Protein AF-0000000071011026 (afdb_homodimer)

Foldseek 3Di:
DDDDPCPDDDPPDPPPPPPPPPPVQFAWAWDAADQPVPFPARKTKTKGWDCLDPVDPPDPDTWIWIKIKRAQQDAQPAEAAEEAAAAVLDAVSVVCSQQVVLVNLLQPRNHIYMYTRAQCYDPGVPFDLDDDLVVLVVLLVQAWQFCVLDVCRLVSLLVSLLVSQVSRCVVRPLVLQSAALLNRLVVVQSNVCSVPRNQAAHHYEYFYNRLLSVLNNCVPVQARHDEAEYWQDDQNVCLQANLPLCQQLQQLVLLLVLLQLCCVCVVLAVLNVVDDGSVRSSVLLLVLLVCQSVPWQAQVVVRDTQGSLLLLQLSSLLQQALQQSSVNNVVSVCSSVSVSPVCVPPQNVVQSVLRTGNGPSVHSSRSSSLSHSLLQNLEADDSVRCVVQLVSSCVSDVRDGSSSNSVSSSNNNDNSSRHPDYDDDDSQGEHPAAYEYEYECRESRRHPVSSVVNCVRHPPHAYEYEPDTHRTPLSFFFLVVSNQVNVCSVPNDHDDHPHYTYGDDGRSDPDALVNDDDPDPSSSSSRNSSRSSNVSSSVVSRD/DDDPPDDDPDPPDPPPPPPPDPPVQFAWAWDAADQPVPFPARKTKTWGWDCLDPVDPPDPDTWIWIKIKRAQQDAQPAEAEEEAAAAVLDAVSVVCSQQVVLVNLLQPRNHIYMYTRAQCYDPGVPFDLDDDLVVLVVLLVQAWQFCVLDVCRLVSLLVSLLVSQVSRCVVRPLVLQSAALLNRLVVQQSNVCSVPRNQAAHHYEYFYNRLLSVLNNCVPVQARHDEAEYWQDDQNVCLQANLPLCQQLQQLVLLLVLLQLCCVCVVLAVLNVVDDGSVRSSVLLLVLLVCQSVPWQAQVVVRDTQGSLLLLQLSSLLQQALQQSSVNNVLSVCSSVSVSPVCVPPQNVVQSVLRTGNGCSVHSSRSSSLSHSLLQNLEADDSVRCVVQLVSSCVSDVRDGSSSNSVSSSNNNDNSSRHPDYDPDDSQGEHPAAYEYEYECRESRRHPVSSVVNCVRHPPHAYEYEPDTHRTPLSFFFLVVSNQVNVCSVPNDHDDHPHYTYGDDGRSDPDALVPDDDPDPSSSSSRNSSRSSNVSSSVVSRD

Sequence (1086 aa):
MRQSSSFTAGLLSMASLASLTQAELGKIQWKGLCDPTNATGPMICGTLDVPLDYTDSTSNKTLTLDIGKWPAAKKATAEPVFVNFGGPGVNSFEGLGSYGKEFQTILGGHSDVITFNPRGVGNTIPFSCYSNDSSRELASLQAPNDGTASNTARGEIWAQSTNYAQACYAQNGENGSLIGTTFAARDTLQVLDALRGKNALLNYWGISYGTTVGAVMAAMFTERMGYLALDGVDNPAEYFNGYNAEAVADVDTVLKGFCSGCFAAPELCPLAKIYSSAANLEAAIYVMLDELKFNPIPIPSNGGVITYTDVKSTIKEALYAPNSWPLTSELIYYVQTRNATVLGSSEVYSTVKSYGLSASLTSSSNEVESGIRCSDKAASASMSDVLPYSNVRASLSRIASDGANTDMRCAQWNKKMYAKERYTGDFDVKTPHPVLVLSNRYDPSTPLAAAKNLTATFEGSVLLEQNGYGHTTLSVPSLCTAKVVRAYFSNGTLPAEGTICEIDVPLFTNLTYADRGFESVDDAELLKAVMLISEKMSRSKLRMRQSSSFTAGLLSMASLASLTQAELGKIQWKGLCDPTNATGPMICGTLDVPLDYTDSTSNKTLTLDIGKWPAAKKATAEPVFVNFGGPGVNSFEGLGSYGKEFQTILGGHSDVITFNPRGVGNTIPFSCYSNDSSRELASLQAPNDGTASNTARGEIWAQSTNYAQACYAQNGENGSLIGTTFAARDTLQVLDALRGKNALLNYWGISYGTTVGAVMAAMFTERMGYLALDGVDNPAEYFNGYNAEAVADVDTVLKGFCSGCFAAPELCPLAKIYSSAANLEAAIYVMLDELKFNPIPIPSNGGVITYTDVKSTIKEALYAPNSWPLTSELIYYVQTRNATVLGSSEVYSTVKSYGLSASLTSSSNEVESGIRCSDKAASASMSDVLPYSNVRASLSRIASDGANTDMRCAQWNKKMYAKERYTGDFDVKTPHPVLVLSNRYDPSTPLAAAKNLTATFEGSVLLEQNGYGHTTLSVPSLCTAKVVRAYFSNGTLPAEGTICEIDVPLFTNLTYADRGFESVDDAELLKAVMLISEKMSRSKLR

Nearest PDB structures (foldseek):
  5uno-assembly1_A  TM=7.900E-01  e=7.595E-22  Mycobacterium tuberculosis H37Rv
  8e19-assembly1_A  TM=7.756E-01  e=3.802E-19  Streptomyces sp. CB03234
  8g5u-assembly4_D  TM=7.812E-01  e=5.934E-17  Streptomyces sp. CB03234
  2vax-assembly5_L  TM=4.924E-01  e=9.187E-05  Hapsidospora chrysogena
  2vat-assembly4_H  TM=5.036E-01  e=1.116E-04  Hapsidospora chrysogena

Radius of gyration: 38.27 Å; Cα contacts (8 Å, |Δi|>4): 2354; chains: 2; bounding box: 141×128×85 Å

Secondary structure (DSSP, 8-state):
---------------------GGGTT--EEEEE--TT--SS--EEEEEEEES-TT-TT---EEEEEEEEE--SS---S--EEEE--TTT--HHHHHHHHHHHHHHHHTSSS-EEEEPPTTSTTSS---S-SSHHHHHHHHTTSBSSTTSSTTHHHHHHHHHHHHHHHHHHHHGGGGGG-SHHHHHHHHHHHHHHHH-TT--EEEEEETHHHHHHHHHHHHSGGGEEEEEEES---HHHHHHS--GGGGTTHHHHHHHHHHHHHH-GGG-GGGGTSSSHHHHHHHHHHHHHHHHHS-EEETTTTEEE-HHHHHHHHHHHTT-GGGHHHHHHHHHHHHTT-HHHHTSHHHHHHHHHHHB-SSTT-HHHHHHHHHHHHHH-----HHHHHHHHHHHHHH-SSS--SHHHHHHHHT--GGGS-SS---S---B--SS--EEEEEEE-SSS-HHHHHHHHHHBTT-EEEEEEEESSSGGGS--HHHHHHHHHHHHH-PPPPTT-EEEPSS-SS----GGGS--S-HHHHHHHHHHHHHHHHHHHHHH-/---------------------GGGTT--EEEEE--TT--SS--EEEEEEEES-TT-TT---EEEEEEEEE--SS---S--EEEE--TTT--HHHHHHHHHHHHHHHHTSSS-EEEEPPTTSTTSS---S-SSHHHHHHHHTTSBSSTTSSTTHHHHHHHHHHHHHHHHHHHHGGGGGG-SHHHHHHHHHHHHHHHH-TT--EEEEEETHHHHHHHHHHHHSGGGEEEEEEES---HHHHHHS--GGGGTTHHHHHHHHHHHHHH-GGG-GGGGTSSSHHHHHHHHHHHHHHHHHS-EEETTTTEEE-HHHHHHHHHHHTT-GGGHHHHHHHHHHHHTT-HHHHTSHHHHHHHHHHHB-SSTT-HHHHHHHHHHHHHH-----HHHHHHHHHHHHHH-SSS--SHHHHHHHHT--GGGS-SS---S---B--SS--EEEEEEE-SSS-HHHHHHHHHHBTT-EEEEEEEESSSGGGS--HHHHHHHHHHHHH-PPPPTT-EEEPSS-SS----GGGS--S-HHHHHHHHHHHHHHHHHHHHHH-

InterPro domains:
  IPR013595 Peptidase S33 tripeptidyl aminopeptidase-like, C-terminal [PF08386] (404-501)
  IPR029058 Alpha/Beta hydrolase fold [G3DSA:3.40.50.1820] (64-478)
  IPR029058 Alpha/Beta hydrolase fold [SSF53474] (32-471)
  IPR051601 Serine protease/Carboxylesterase S33 [PTHR43248] (58-493)

Solvent-accessible surface area (backbone atoms only — not comparable to full-atom values): 54480 Å² total; per-residue (Å²): 131,80,82,77,80,72,80,68,79,83,71,80,73,79,74,72,78,74,70,79,67,79,65,82,54,39,61,66,50,71,75,42,82,47,50,94,75,69,39,92,56,77,29,34,29,29,36,34,58,40,67,52,49,84,87,41,86,85,58,84,55,66,34,65,36,49,33,37,31,36,63,34,79,41,75,68,80,46,71,55,34,36,48,36,83,22,57,59,38,53,52,30,63,55,45,43,52,72,40,37,69,37,52,33,53,42,57,68,20,24,28,32,36,33,34,48,36,45,57,31,18,75,84,18,64,59,41,49,45,58,95,45,70,67,60,30,46,55,52,17,69,60,26,59,47,28,36,79,62,34,82,31,25,48,23,33,30,45,25,43,16,50,24,47,27,49,33,29,42,72,63,40,44,61,61,34,14,62,18,23,58,47,51,41,35,52,49,50,52,50,50,46,30,36,74,62,34,84,84,44,60,44,27,35,43,16,26,31,39,18,20,30,40,48,52,50,36,44,54,75,41,27,88,38,39,30,47,38,37,28,27,10,23,39,44,49,68,33,60,46,72,52,81,52,50,63,31,33,57,25,31,49,57,38,52,50,47,51,29,46,26,27,57,76,26,45,90,53,12,70,52,41,75,76,38,91,42,37,69,54,42,50,52,48,52,55,50,48,44,60,47,22,43,48,48,33,46,41,17,61,92,76,56,46,70,51,42,33,51,18,53,37,34,39,53,47,55,41,50,35,17,46,70,31,42,37,62,48,34,48,51,53,46,37,59,74,67,62,37,39,70,62,51,50,31,70,70,51,33,52,53,35,46,56,47,24,45,37,42,40,52,78,34,67,37,45,39,17,25,51,46,30,53,29,9,42,38,56,50,75,53,53,68,81,69,48,48,61,53,27,51,52,22,40,72,52,15,91,48,50,62,22,54,42,58,61,53,41,25,25,20,48,45,53,74,64,24,26,24,77,54,63,86,79,74,76,65,74,31,68,44,80,37,54,35,41,34,32,21,9,60,28,4,46,58,24,20,39,65,32,40,52,57,47,46,72,32,26,49,75,32,37,58,40,37,29,65,42,53,6,43,24,54,59,17,43,32,28,56,57,53,43,50,46,54,20,40,24,74,70,72,62,47,71,73,63,81,76,41,68,28,57,56,74,63,70,63,53,64,85,79,50,65,86,76,54,88,64,95,42,72,66,56,43,53,43,38,39,30,37,43,50,47,13,49,56,58,18,49,67,64,81,101,134,85,79,79,81,76,74,80,74,79,79,72,77,78,76,76,78,76,70,82,66,80,67,82,54,41,60,66,49,72,74,41,82,47,50,94,74,68,38,92,56,77,29,32,27,30,36,34,57,39,69,52,50,84,88,40,86,84,58,84,54,66,35,63,35,48,34,38,30,35,62,35,79,42,73,69,80,46,72,55,34,36,48,37,80,23,57,60,37,53,52,30,63,54,46,44,53,74,40,35,68,38,51,32,52,42,56,69,19,23,28,30,38,34,34,49,36,47,59,28,18,75,84,17,65,60,42,48,45,57,95,44,69,69,60,29,45,56,52,17,70,61,25,59,47,29,36,79,63,34,83,29,24,49,24,32,30,45,25,43,16,50,24,47,26,49,34,29,42,73,62,39,43,60,61,34,14,62,17,24,58,47,53,41,36,52,50,51,51,50,52,46,31,36,74,63,34,84,83,43,62,44,27,34,43,16,27,31,39,17,20,30,39,49,51,50,35,44,54,74,41,27,87,39,38,30,50,38,36,29,28,10,23,39,43,51,68,32,61,47,75,52,82,53,51,64,30,33,58,25,31,50,56,39,49,50,47,51,28,47,26,28,56,74,26,47,92,54,12,71,53,43,73,76,38,90,43,37,69,54,43,50,51,47,51,54,51,49,43,59,48,23,42,48,47,33,46,40,16,60,91,76,56,46,69,51,42,32,51,18,52,37,34,37,52,48,54,40,49,35,18,46,71,31,43,38,62,48,34,47,52,52,45,38,58,74,68,62,37,41,71,62,52,51,32,69,70,51,32,52,52,35,46,59,46,22,45,37,41,42,52,80,33,65,38,46,38,18,25,50,47,30,52,29,10,43,38,57,51,74,53,53,70,80,68,48,46,64,52,26,52,52,21,40,72,52,14,90,48,49,62,22,54,42,58,62,53,42,25,26,22,47,44,53,74,66,23,25,25,77,52,61,85,80,72,77,67,74,30,70,44,81,37,55,36,41,34,33,21,11,59,27,4,47,59,24,19,38,65,30,40,52,56,49,45,71,32,27,49,75,35,38,57,40,37,30,64,40,54,7,43,24,54,59,18,42,32,27,54,57,52,44,50,45,54,20,41,24,74,69,73,63,48,70,74,61,82,76,41,69,30,56,56,74,62,70,63,53,64,85,79,51,66,86,75,55,91,63,93,41,70,66,56,43,53,42,38,39,29,36,43,49,48,12,48,55,56,16,49,69,64,82,105

Structure (mmCIF, N/CA/C/O backbone):
data_AF-0000000071011026-model_v1
#
loop_
_entity.id
_entity.type
_entity.pdbx_description
1 polymer 'TAP-like protein-domain-containing protein'
#
loop_
_atom_site.group_PDB
_atom_site.id
_atom_site.type_symbol
_atom_site.label_atom_id
_atom_site.label_alt_id
_atom_site.label_comp_id
_atom_site.label_asym_id
_atom_site.label_entity_id
_atom_site.label_seq_id
_atom_site.pdbx_PDB_ins_code
_atom_site.Cartn_x
_atom_site.Cartn_y
_atom_site.Cartn_z
_atom_site.occupancy
_atom_site.B_iso_or_equiv
_atom_site.auth_seq_id
_atom_site.auth_comp_id
_atom_site.auth_asym_id
_atom_site.auth_atom_id
_atom_site.pdbx_PDB_model_num
ATOM 1 N N . MET A 1 1 ? -76.375 -40.781 -46.094 1 19.78 1 MET A N 1
ATOM 2 C CA . MET A 1 1 ? -75.375 -41.469 -46.906 1 19.78 1 MET A CA 1
ATOM 3 C C . MET A 1 1 ? -74.188 -40.594 -47.25 1 19.78 1 MET A C 1
ATOM 5 O O . MET A 1 1 ? -73.375 -40.938 -48.094 1 19.78 1 MET A O 1
ATOM 9 N N . ARG A 1 2 ? -74.375 -39.344 -46.75 1 21.56 2 ARG A N 1
ATOM 10 C CA . ARG A 1 2 ? -73.688 -38.281 -47.469 1 21.56 2 ARG A CA 1
ATOM 11 C C . ARG A 1 2 ? -72.188 -38.562 -47.531 1 21.56 2 ARG A C 1
ATOM 13 O O . ARG A 1 2 ? -71.625 -39.25 -46.688 1 21.56 2 ARG A O 1
ATOM 20 N N . GLN A 1 3 ? -71.625 -37.969 -48.531 1 21.22 3 GLN A N 1
ATOM 21 C CA . GLN A 1 3 ? -70.375 -38.188 -49.312 1 21.22 3 GLN A CA 1
ATOM 22 C C . GLN A 1 3 ? -69.125 -38.094 -48.406 1 21.22 3 GLN A C 1
ATOM 24 O O . GLN A 1 3 ? -69.188 -37.375 -47.406 1 21.22 3 GLN A O 1
ATOM 29 N N . SER A 1 4 ? -68.25 -38.938 -48.688 1 24.81 4 SER A N 1
ATOM 30 C CA . SER A 1 4 ? -67 -39.688 -48.438 1 24.81 4 SER A CA 1
ATOM 31 C C . SER A 1 4 ? -65.75 -38.812 -48.625 1 24.81 4 SER A C 1
ATOM 33 O O . SER A 1 4 ? -65.188 -38.812 -49.688 1 24.81 4 SER A O 1
ATOM 35 N N . SER A 1 5 ? -66 -37.5 -48.156 1 26.44 5 SER A N 1
ATOM 36 C CA . SER A 1 5 ? -64.938 -36.625 -48.656 1 26.44 5 SER A CA 1
ATOM 37 C C . SER A 1 5 ? -63.562 -37.219 -48.375 1 26.44 5 SER A C 1
ATOM 39 O O . SER A 1 5 ? -63.312 -37.75 -47.281 1 26.44 5 SER A O 1
ATOM 41 N N . SER A 1 6 ? -62.938 -37.5 -49.438 1 24.95 6 SER A N 1
ATOM 42 C CA . SER A 1 6 ? -61.656 -38.188 -49.781 1 24.95 6 SER A CA 1
ATOM 43 C C . SER A 1 6 ? -60.469 -37.406 -49.219 1 24.95 6 SER A C 1
ATOM 45 O O . SER A 1 6 ? -60.188 -36.312 -49.625 1 24.95 6 SER A O 1
ATOM 47 N N . PHE A 1 7 ? -60.344 -37.312 -47.875 1 26.77 7 PHE A N 1
ATOM 48 C CA . PHE A 1 7 ? -59.219 -36.625 -47.281 1 26.77 7 PHE A CA 1
ATOM 49 C C . PHE A 1 7 ? -57.906 -37.188 -47.781 1 26.77 7 PHE A C 1
ATOM 51 O O . PHE A 1 7 ? -57.469 -38.25 -47.344 1 26.77 7 PHE A O 1
ATOM 58 N N . THR A 1 8 ? -57.875 -37.062 -49.156 1 21.58 8 THR A N 1
ATOM 59 C CA . THR A 1 8 ? -56.688 -37.75 -49.656 1 21.58 8 THR A CA 1
ATOM 60 C C . THR A 1 8 ? -55.438 -37.219 -48.969 1 21.58 8 THR A C 1
ATOM 62 O O . THR A 1 8 ? -54.594 -38 -48.562 1 21.58 8 THR A O 1
ATOM 65 N N . ALA A 1 9 ? -55.219 -35.812 -49.281 1 21.78 9 ALA A N 1
ATOM 66 C CA . ALA A 1 9 ? -54.031 -35.562 -50.094 1 21.78 9 ALA A CA 1
ATOM 67 C C . ALA A 1 9 ? -52.75 -35.906 -49.312 1 21.78 9 ALA A C 1
ATOM 69 O O . ALA A 1 9 ? -51.906 -36.656 -49.781 1 21.78 9 ALA A O 1
ATOM 70 N N . GLY A 1 10 ? -51.938 -34.875 -49 1 22.8 10 GLY A N 1
ATOM 71 C CA . GLY A 1 10 ? -50.594 -34.625 -49.469 1 22.8 10 GLY A CA 1
ATOM 72 C C . GLY A 1 10 ? -49.531 -35.188 -48.531 1 22.8 10 GLY A C 1
ATOM 73 O O . GLY A 1 10 ? -49.719 -35.25 -47.312 1 22.8 10 GLY A O 1
ATOM 74 N N . LEU A 1 11 ? -48.562 -35.938 -49.094 1 24.81 11 LEU A N 1
ATOM 75 C CA . LEU A 1 11 ? -47.375 -36.688 -48.781 1 24.81 11 LEU A CA 1
ATOM 76 C C . LEU A 1 11 ? -46.344 -35.812 -48.062 1 24.81 11 LEU A C 1
ATOM 78 O O . LEU A 1 11 ? -45.188 -36.219 -47.875 1 24.81 11 LEU A O 1
ATOM 82 N N . LEU A 1 12 ? -46.656 -34.469 -47.812 1 27.75 12 LEU A N 1
ATOM 83 C CA . LEU A 1 12 ? -45.312 -33.875 -47.812 1 27.75 12 LEU A CA 1
ATOM 84 C C . LEU A 1 12 ? -44.375 -34.625 -46.906 1 27.75 12 LEU A C 1
ATOM 86 O O . LEU A 1 12 ? -44.781 -35.156 -45.875 1 27.75 12 LEU A O 1
ATOM 90 N N . SER A 1 13 ? -43.156 -34.875 -47.531 1 23.89 13 SER A N 1
ATOM 91 C CA . SER A 1 13 ? -41.875 -35.469 -47.188 1 23.89 13 SER A CA 1
ATOM 92 C C . SER A 1 13 ? -41.344 -34.875 -45.875 1 23.89 13 SER A C 1
ATOM 94 O O . SER A 1 13 ? -41.375 -33.656 -45.656 1 23.89 13 SER A O 1
ATOM 96 N N . MET A 1 14 ? -41.5 -35.625 -44.875 1 25.16 14 MET A N 1
ATOM 97 C CA . MET A 1 14 ? -40.781 -35.438 -43.594 1 25.16 14 MET A CA 1
ATOM 98 C C . MET A 1 14 ? -39.375 -34.969 -43.812 1 25.16 14 MET A C 1
ATOM 100 O O . MET A 1 14 ? -38.562 -35.656 -44.438 1 25.16 14 MET A O 1
ATOM 104 N N . ALA A 1 15 ? -39.156 -33.625 -44.125 1 29.02 15 ALA A N 1
ATOM 105 C CA . ALA A 1 15 ? -37.844 -32.969 -44.031 1 29.02 15 ALA A CA 1
ATOM 106 C C . ALA A 1 15 ? -37 -33.625 -42.938 1 29.02 15 ALA A C 1
ATOM 108 O O . ALA A 1 15 ? -37.438 -33.75 -41.812 1 29.02 15 ALA A O 1
ATOM 109 N N . SER A 1 16 ? -36.125 -34.5 -43.438 1 24.38 16 SER A N 1
ATOM 110 C CA . SER A 1 16 ? -35 -35.062 -42.719 1 24.38 16 SER A CA 1
ATOM 111 C C . SER A 1 16 ? -34.281 -34 -41.844 1 24.38 16 SER A C 1
ATOM 113 O O . SER A 1 16 ? -33.781 -33.031 -42.375 1 24.38 16 SER A O 1
ATOM 115 N N . LEU A 1 17 ? -34.812 -33.656 -40.781 1 29.61 17 LEU A N 1
ATOM 116 C CA . LEU A 1 17 ? -33.938 -32.906 -39.875 1 29.61 17 LEU A CA 1
ATOM 117 C C . LEU A 1 17 ? -32.562 -33.531 -39.812 1 29.61 17 LEU A C 1
ATOM 119 O O . LEU A 1 17 ? -32.406 -34.719 -39.438 1 29.61 17 LEU A O 1
ATOM 123 N N . ALA A 1 18 ? -31.672 -33.156 -40.812 1 33.53 18 ALA A N 1
ATOM 124 C CA . ALA A 1 18 ? -30.234 -33.406 -40.844 1 33.53 18 ALA A CA 1
ATOM 125 C C . ALA A 1 18 ? -29.625 -33.219 -39.438 1 33.53 18 ALA A C 1
ATOM 127 O O . ALA A 1 18 ? -29.594 -32.125 -38.906 1 33.53 18 ALA A O 1
ATOM 128 N N . SER A 1 19 ? -29.688 -34.188 -38.625 1 29.98 19 SER A N 1
ATOM 129 C CA . SER A 1 19 ? -28.781 -34.312 -37.5 1 29.98 19 SER A CA 1
ATOM 130 C C . SER A 1 19 ? -27.359 -33.906 -37.875 1 29.98 19 SER A C 1
ATOM 132 O O . SER A 1 19 ? -26.75 -34.531 -38.75 1 29.98 19 SER A O 1
ATOM 134 N N . LEU A 1 20 ? -27.031 -32.656 -38.094 1 32.62 20 LEU A N 1
ATOM 135 C CA . LEU A 1 20 ? -25.609 -32.281 -38.125 1 32.62 20 LEU A CA 1
ATOM 136 C C . LEU A 1 20 ? -24.766 -33.281 -37.344 1 32.62 20 LEU A C 1
ATOM 138 O O . LEU A 1 20 ? -24.969 -33.469 -36.125 1 32.62 20 LEU A O 1
ATOM 142 N N . THR A 1 21 ? -24.422 -34.375 -37.906 1 30.48 21 THR A N 1
ATOM 143 C CA . THR A 1 21 ? -23.484 -35.406 -37.438 1 30.48 21 THR A CA 1
ATOM 144 C C . THR A 1 21 ? -22.281 -34.75 -36.781 1 30.48 21 THR A C 1
ATOM 146 O O . THR A 1 21 ? -21.812 -33.688 -37.219 1 30.48 21 THR A O 1
ATOM 149 N N . GLN A 1 22 ? -21.953 -34.938 -35.5 1 35.75 22 GLN A N 1
ATOM 150 C CA . GLN A 1 22 ? -20.75 -34.812 -34.688 1 35.75 22 GLN A CA 1
ATOM 151 C C . GLN A 1 22 ? -19.5 -35 -35.531 1 35.75 22 GLN A C 1
ATOM 153 O O . GLN A 1 22 ? -18.391 -35 -35.031 1 35.75 22 GLN A O 1
ATOM 158 N N . ALA A 1 23 ? -19.453 -35.375 -36.812 1 38.12 23 ALA A N 1
ATOM 159 C CA . ALA A 1 23 ? -18.359 -35.875 -37.625 1 38.12 23 ALA A CA 1
ATOM 160 C C . ALA A 1 23 ? -17.359 -34.781 -37.969 1 38.12 23 ALA A C 1
ATOM 162 O O . ALA A 1 23 ? -16.156 -35.031 -38.094 1 38.12 23 ALA A O 1
ATOM 163 N N . GLU A 1 24 ? -17.828 -33.656 -38.438 1 41.72 24 GLU A N 1
ATOM 164 C CA . GLU A 1 24 ? -16.828 -32.75 -39.031 1 41.72 24 GLU A CA 1
ATOM 165 C C . GLU A 1 24 ? -16.031 -32.031 -37.969 1 41.72 24 GLU A C 1
ATOM 167 O O . GLU A 1 24 ? -15.266 -31.109 -38.281 1 41.72 24 GLU A O 1
ATOM 172 N N . LEU A 1 25 ? -16.312 -32.156 -36.719 1 46.75 25 LEU A N 1
ATOM 173 C CA . LEU A 1 25 ? -15.586 -31.969 -35.469 1 46.75 25 LEU A CA 1
ATOM 174 C C . LEU A 1 25 ? -14.359 -32.875 -35.406 1 46.75 25 LEU A C 1
ATOM 176 O O . LEU A 1 25 ? -14.461 -34.062 -35.656 1 46.75 25 LEU A O 1
ATOM 180 N N . GLY A 1 26 ? -13.18 -32.469 -36 1 62.44 26 GLY A N 1
ATOM 181 C CA . GLY A 1 26 ? -12.18 -33.469 -35.688 1 62.44 26 GLY A CA 1
ATOM 182 C C . GLY A 1 26 ? -10.93 -33.344 -36.531 1 62.44 26 GLY A C 1
ATOM 183 O O . GLY A 1 26 ? -9.969 -34.125 -36.312 1 62.44 26 GLY A O 1
ATOM 184 N N . LYS A 1 27 ? -11.062 -32.312 -37.5 1 86.69 27 LYS A N 1
ATOM 185 C CA . LYS A 1 27 ? -9.781 -32.281 -38.219 1 86.69 27 LYS A CA 1
ATOM 186 C C . LYS A 1 27 ? -9.016 -31 -37.844 1 86.69 27 LYS A C 1
ATOM 188 O O . LYS A 1 27 ? -9.594 -29.906 -37.844 1 86.69 27 LYS A O 1
ATOM 193 N N . ILE A 1 28 ? -7.785 -31.094 -37.625 1 94.56 28 ILE A N 1
ATOM 194 C CA . ILE A 1 28 ? -6.93 -29.953 -37.312 1 94.56 28 ILE A CA 1
ATOM 195 C C . ILE A 1 28 ? -6.652 -29.172 -38.625 1 94.56 28 ILE A C 1
ATOM 197 O O . ILE A 1 28 ? -6.301 -29.766 -39.625 1 94.56 28 ILE A O 1
ATOM 201 N N . GLN A 1 29 ? -6.984 -27.906 -38.625 1 94.38 29 GLN A N 1
ATOM 202 C CA . GLN A 1 29 ? -6.625 -27 -39.719 1 94.38 29 GLN A CA 1
ATOM 203 C C . GLN A 1 29 ? -5.254 -26.375 -39.469 1 94.38 29 GLN A C 1
ATOM 205 O O . GLN A 1 29 ? -5.148 -25.344 -38.812 1 94.38 29 GLN A O 1
ATOM 210 N N . TRP A 1 30 ? -4.23 -26.969 -40.062 1 92.19 30 TRP A N 1
ATOM 211 C CA . TRP A 1 30 ? -2.881 -26.438 -39.906 1 92.19 30 TRP A CA 1
ATOM 212 C C . TRP A 1 30 ? -2.701 -25.172 -40.75 1 92.19 30 TRP A C 1
ATOM 214 O O . TRP A 1 30 ? -3.162 -25.109 -41.875 1 92.19 30 TRP A O 1
ATOM 224 N N . LYS A 1 31 ? -2.152 -24.094 -40.219 1 88.56 31 LYS A N 1
ATOM 225 C CA . LYS A 1 31 ? -2.041 -22.797 -40.906 1 88.56 31 LYS A CA 1
ATOM 226 C C . LYS A 1 31 ? -0.597 -22.516 -41.281 1 88.56 31 LYS A C 1
ATOM 228 O O . LYS A 1 31 ? -0.327 -21.547 -42 1 88.56 31 LYS A O 1
ATOM 233 N N . GLY A 1 32 ? 0.357 -23.188 -40.875 1 85.25 32 GLY A N 1
ATOM 234 C CA . GLY A 1 32 ? 1.754 -22.984 -41.219 1 85.25 32 GLY A CA 1
ATOM 235 C C . GLY A 1 32 ? 2.598 -22.516 -40.062 1 85.25 32 GLY A C 1
ATOM 236 O O . GLY A 1 32 ? 2.234 -22.703 -38.906 1 85.25 32 GLY A O 1
ATOM 237 N N . LEU A 1 33 ? 3.777 -21.984 -40.469 1 82.25 33 LEU A N 1
ATOM 238 C CA . LEU A 1 33 ? 4.73 -21.531 -39.469 1 82.25 33 LEU A CA 1
ATOM 239 C C . LEU A 1 33 ? 4.164 -20.359 -38.656 1 82.25 33 LEU A C 1
ATOM 241 O O . LEU A 1 33 ? 3.537 -19.469 -39.25 1 82.25 33 LEU A O 1
ATOM 245 N N . CYS A 1 34 ? 4.195 -20.516 -37.281 1 78.81 34 CYS A N 1
ATOM 246 C CA . CYS A 1 34 ? 3.74 -19.453 -36.406 1 78.81 34 CYS A CA 1
ATOM 247 C C . CYS A 1 34 ? 4.715 -19.234 -35.25 1 78.81 34 CYS A C 1
ATOM 249 O O . CYS A 1 34 ? 5.445 -20.141 -34.875 1 78.81 34 CYS A O 1
ATOM 251 N N . ASP A 1 35 ? 5.367 -18.109 -35.062 1 68.31 35 ASP A N 1
ATOM 252 C CA . ASP A 1 35 ? 6.223 -17.891 -33.906 1 68.31 35 ASP A CA 1
ATOM 253 C C . ASP A 1 35 ? 5.727 -16.703 -33.062 1 68.31 35 ASP A C 1
ATOM 255 O O . ASP A 1 35 ? 6.082 -15.555 -33.344 1 68.31 35 ASP A O 1
ATOM 259 N N . PRO A 1 36 ? 4.762 -17.078 -32.188 1 60.41 36 PRO A N 1
ATOM 260 C CA . PRO A 1 36 ? 4.266 -15.922 -31.438 1 60.41 36 PRO A CA 1
ATOM 261 C C . PRO A 1 36 ? 5.34 -15.273 -30.578 1 60.41 36 PRO A C 1
ATOM 263 O O . PRO A 1 36 ? 5.168 -14.133 -30.125 1 60.41 36 PRO A O 1
ATOM 266 N N . THR A 1 37 ? 6.441 -15.992 -30.234 1 59.84 37 THR A N 1
ATOM 267 C CA . THR A 1 37 ? 7.496 -15.461 -29.375 1 59.84 37 THR A CA 1
ATOM 268 C C . THR A 1 37 ? 8.633 -14.891 -30.203 1 59.84 37 THR A C 1
ATOM 270 O O . THR A 1 37 ? 9.586 -14.32 -29.672 1 59.84 37 THR A O 1
ATOM 273 N N . ASN A 1 38 ? 8.375 -14.945 -31.547 1 53.97 38 ASN A N 1
ATOM 274 C CA . ASN A 1 38 ? 9.438 -14.609 -32.5 1 53.97 38 ASN A CA 1
ATOM 275 C C . ASN A 1 38 ? 10.625 -15.555 -32.344 1 53.97 38 ASN A C 1
ATOM 277 O O . ASN A 1 38 ? 11.773 -15.156 -32.562 1 53.97 38 ASN A O 1
ATOM 281 N N . ALA A 1 39 ? 10.32 -16.703 -31.734 1 58.44 39 ALA A N 1
ATOM 282 C CA .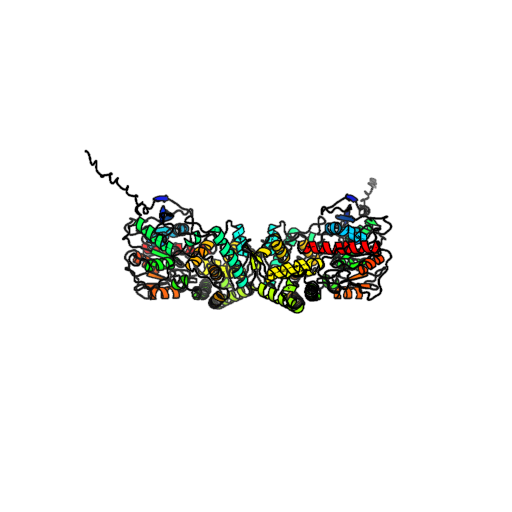 ALA A 1 39 ? 11.414 -17.656 -31.656 1 58.44 39 ALA A CA 1
ATOM 283 C C . ALA A 1 39 ? 11.711 -18.281 -33 1 58.44 39 ALA A C 1
ATOM 285 O O . ALA A 1 39 ? 10.906 -18.172 -33.938 1 58.44 39 ALA A O 1
ATOM 286 N N . THR A 1 40 ? 12.977 -18.625 -33.406 1 57.19 40 THR A N 1
ATOM 287 C CA . THR A 1 40 ? 13.539 -19.094 -34.656 1 57.19 40 THR A CA 1
ATOM 288 C C . THR A 1 40 ? 13.133 -20.531 -34.938 1 57.19 40 THR A C 1
ATOM 290 O O . THR A 1 40 ? 13.406 -21.078 -36 1 57.19 40 THR A O 1
ATOM 293 N N . GLY A 1 41 ? 12.156 -21.094 -34.281 1 67.44 41 GLY A N 1
ATOM 294 C CA . GLY A 1 41 ? 11.992 -22.516 -34.531 1 67.44 41 GLY A CA 1
ATOM 295 C C . GLY A 1 41 ? 10.82 -22.828 -35.438 1 67.44 41 GLY A C 1
ATOM 296 O O . GLY A 1 41 ? 10.039 -21.938 -35.781 1 67.44 41 GLY A O 1
ATOM 297 N N . PRO A 1 42 ? 10.828 -24 -36 1 84.62 42 PRO A N 1
ATOM 298 C CA . PRO A 1 42 ? 9.844 -24.422 -37 1 84.62 42 PRO A CA 1
ATOM 299 C C . PRO A 1 42 ? 8.516 -24.844 -36.344 1 84.62 42 PRO A C 1
ATOM 301 O O . PRO A 1 42 ? 7.984 -25.906 -36.688 1 84.62 42 PRO A O 1
ATOM 304 N N . MET A 1 43 ? 7.996 -23.953 -35.469 1 90.62 43 MET A N 1
ATOM 305 C CA . MET A 1 43 ? 6.695 -24.281 -34.906 1 90.62 43 MET A CA 1
ATOM 306 C C . MET A 1 43 ? 5.582 -24.094 -35.906 1 90.62 43 MET A C 1
ATOM 308 O O . MET A 1 43 ? 5.504 -23.062 -36.594 1 90.62 43 MET A O 1
ATOM 312 N N . ILE A 1 44 ? 4.758 -25.125 -36.062 1 92.69 44 ILE A N 1
ATOM 313 C CA . ILE A 1 44 ? 3.588 -25.094 -36.906 1 92.69 44 ILE A CA 1
ATOM 314 C C . ILE A 1 44 ? 2.324 -24.953 -36.062 1 92.69 44 ILE A C 1
ATOM 316 O O . ILE A 1 44 ? 2.174 -25.625 -35.062 1 92.69 44 ILE A O 1
ATOM 320 N N . CYS A 1 45 ? 1.468 -24.031 -36.5 1 92 45 CYS A N 1
ATOM 321 C CA . CYS A 1 45 ? 0.268 -23.781 -35.719 1 92 45 CYS A CA 1
ATOM 322 C C . CYS A 1 45 ? -0.987 -24.156 -36.5 1 92 45 CYS A C 1
ATOM 324 O O . CYS A 1 45 ? -0.953 -24.25 -37.719 1 92 45 CYS A O 1
ATOM 326 N N . GLY A 1 46 ? -1.982 -24.438 -35.781 1 92.81 46 GLY A N 1
ATOM 327 C CA . GLY A 1 46 ? -3.289 -24.781 -36.312 1 92.81 46 GLY A CA 1
ATOM 328 C C . GLY A 1 46 ? -4.414 -24.594 -35.312 1 92.81 46 GLY A C 1
ATOM 329 O O . GLY A 1 46 ? -4.207 -24.047 -34.219 1 92.81 46 GLY A O 1
ATOM 330 N N . THR A 1 47 ? -5.652 -24.953 -35.781 1 94.12 47 THR A N 1
ATOM 331 C CA . THR A 1 47 ? -6.824 -24.812 -34.906 1 94.12 47 THR A CA 1
ATOM 332 C C . THR A 1 47 ? -7.68 -26.078 -34.969 1 94.12 47 THR A C 1
ATOM 334 O O . THR A 1 47 ? -7.605 -26.844 -35.938 1 94.12 47 THR A O 1
ATOM 337 N N . LEU A 1 48 ? -8.375 -26.328 -33.938 1 96.25 48 LEU A N 1
ATOM 338 C CA . LEU A 1 48 ? -9.328 -27.422 -33.844 1 96.25 48 LEU A CA 1
ATOM 339 C C . LEU A 1 48 ? -10.602 -26.984 -33.125 1 96.25 48 LEU A C 1
ATOM 341 O O . LEU A 1 48 ? -10.531 -26.406 -32.031 1 96.25 48 LEU A O 1
ATOM 345 N N . ASP A 1 49 ? -11.695 -27.172 -33.781 1 96 49 ASP A N 1
ATOM 346 C CA . ASP A 1 49 ? -12.961 -26.906 -33.094 1 96 49 ASP A CA 1
ATOM 347 C C . ASP A 1 49 ? -13.344 -28.062 -32.188 1 96 49 ASP A C 1
ATOM 349 O O . ASP A 1 49 ? -13.312 -29.234 -32.594 1 96 49 ASP A O 1
ATOM 353 N N . VAL A 1 50 ? -13.648 -27.734 -30.969 1 96.38 50 VAL A N 1
ATOM 354 C CA . VAL A 1 50 ? -14.078 -28.703 -29.969 1 96.38 50 VAL A CA 1
ATOM 355 C C . VAL A 1 50 ? -15.367 -28.234 -29.312 1 96.38 50 VAL A C 1
ATOM 357 O O . VAL A 1 50 ? -15.766 -27.062 -29.453 1 96.38 50 VAL A O 1
ATOM 360 N N . PRO A 1 51 ? -16.047 -29.172 -28.578 1 95.94 51 PRO A N 1
ATOM 361 C CA . PRO A 1 51 ? -17.234 -28.703 -27.859 1 95.94 51 PRO A CA 1
ATOM 362 C C . PRO A 1 51 ? -16.938 -27.578 -26.875 1 95.94 51 PRO A C 1
ATOM 364 O O . PRO A 1 51 ? -15.93 -27.625 -26.156 1 95.94 51 PRO A O 1
ATOM 367 N N . LEU A 1 52 ? -17.766 -26.625 -26.906 1 96.75 52 LEU A N 1
ATOM 368 C CA . LEU A 1 52 ? -17.609 -25.547 -25.938 1 96.75 52 LEU A CA 1
ATOM 369 C C . LEU A 1 52 ? -17.828 -26.062 -24.516 1 96.75 52 LEU A C 1
ATOM 371 O O . LEU A 1 52 ? -17.062 -25.719 -23.609 1 96.75 52 LEU A O 1
ATOM 375 N N . ASP A 1 53 ? -18.812 -26.844 -24.328 1 97.44 53 ASP A N 1
ATOM 376 C CA . ASP A 1 53 ? -19.219 -27.391 -23.031 1 97.44 53 ASP A CA 1
ATOM 377 C C . ASP A 1 53 ? -19.406 -28.906 -23.125 1 97.44 53 ASP A C 1
ATOM 379 O O . ASP A 1 53 ? -20.391 -29.375 -23.703 1 97.44 53 ASP A O 1
ATOM 383 N N . TYR A 1 54 ? -18.547 -29.609 -22.5 1 96.88 54 TYR A N 1
ATOM 384 C CA . TYR A 1 54 ? -18.594 -31.062 -22.562 1 96.88 54 TYR A CA 1
ATOM 385 C C . TYR A 1 54 ? -19.719 -31.609 -21.703 1 96.88 54 TYR A C 1
ATOM 387 O O . TYR A 1 54 ? -20.094 -32.781 -21.828 1 96.88 54 TYR A O 1
ATOM 395 N N . THR A 1 55 ? -20.25 -30.859 -20.797 1 96.81 55 THR A N 1
ATOM 396 C CA . THR A 1 55 ? -21.266 -31.328 -19.875 1 96.81 55 THR A CA 1
ATOM 397 C C . THR A 1 55 ? -22.656 -31.125 -20.469 1 96.81 55 THR A C 1
ATOM 399 O O . THR A 1 55 ? -23.656 -31.531 -19.875 1 96.81 55 THR A O 1
ATOM 402 N N . ASP A 1 56 ? -22.719 -30.531 -21.531 1 94.25 56 ASP A N 1
ATOM 403 C CA . ASP A 1 56 ? -23.969 -30.312 -22.25 1 94.25 56 ASP A CA 1
ATOM 404 C C . ASP A 1 56 ? -23.984 -31.062 -23.578 1 94.25 56 ASP A C 1
ATOM 406 O O . ASP A 1 56 ? -23.641 -30.5 -24.625 1 94.25 56 ASP A O 1
ATOM 410 N N . SER A 1 57 ? -24.5 -32.219 -23.594 1 90.12 57 SER A N 1
ATOM 411 C CA . SER A 1 57 ? -24.453 -33.094 -24.766 1 90.12 57 SER A CA 1
ATOM 412 C C . SER A 1 57 ? -25.438 -32.625 -25.828 1 90.12 57 SER A C 1
ATOM 414 O O . SER A 1 57 ? -25.359 -33.062 -26.984 1 90.12 57 SER A O 1
ATOM 416 N N . THR A 1 58 ? -26.266 -31.719 -25.484 1 93 58 THR A N 1
ATOM 417 C CA . THR A 1 58 ? -27.281 -31.281 -26.422 1 93 58 THR A CA 1
ATOM 418 C C . THR A 1 58 ? -26.828 -30.031 -27.172 1 93 58 THR A C 1
ATOM 420 O O . THR A 1 58 ? -27.438 -29.641 -28.172 1 93 58 THR A O 1
ATOM 423 N N . SER A 1 59 ? -25.797 -29.516 -26.641 1 90.69 59 SER A N 1
ATOM 424 C CA . SER A 1 59 ? -25.328 -28.266 -27.266 1 90.69 59 SER A CA 1
ATOM 425 C C . SER A 1 59 ? -24.438 -28.547 -28.469 1 90.69 59 SER A C 1
ATOM 427 O O . SER A 1 59 ? -23.625 -29.469 -28.453 1 90.69 59 SER A O 1
ATOM 429 N N . ASN A 1 60 ? -24.594 -27.609 -29.516 1 92.44 60 ASN A N 1
ATOM 430 C CA . ASN A 1 60 ? -23.719 -27.703 -30.688 1 92.44 60 ASN A CA 1
ATOM 431 C C . ASN A 1 60 ? -22.703 -26.562 -30.719 1 92.44 60 ASN A C 1
ATOM 433 O O . ASN A 1 60 ? -22.031 -26.359 -31.734 1 92.44 60 ASN A O 1
ATOM 437 N N . LYS A 1 61 ? -22.672 -25.875 -29.641 1 95.19 61 LYS A N 1
ATOM 438 C CA . LYS A 1 61 ? -21.703 -24.781 -29.578 1 95.19 61 LYS A CA 1
ATOM 439 C C . LYS A 1 61 ? -20.281 -25.312 -29.516 1 95.19 61 LYS A C 1
ATOM 441 O O . LYS A 1 61 ? -20.016 -26.297 -28.828 1 95.19 61 LYS A O 1
ATOM 446 N N . THR A 1 62 ? -19.359 -24.594 -30.281 1 95.31 62 THR A N 1
ATOM 447 C CA . THR A 1 62 ? -17.969 -25.047 -30.328 1 95.31 62 THR A CA 1
ATOM 448 C C . THR A 1 62 ? -17.016 -23.953 -29.875 1 95.31 62 THR A C 1
ATOM 450 O O . THR A 1 62 ? -17.406 -22.797 -29.766 1 95.31 62 THR A O 1
ATOM 453 N N . LEU A 1 63 ? -15.883 -24.438 -29.484 1 95.38 63 LEU A N 1
ATOM 454 C CA . LEU A 1 63 ? -14.719 -23.609 -29.172 1 95.38 63 LEU A CA 1
ATOM 455 C C . LEU A 1 63 ? -13.547 -23.953 -30.094 1 95.38 63 LEU A C 1
ATOM 457 O O . LEU A 1 63 ? -13.297 -25.125 -30.375 1 95.38 63 LEU A O 1
ATOM 461 N N . THR A 1 64 ? -12.898 -22.891 -30.547 1 94.81 64 THR A N 1
ATOM 462 C CA . THR A 1 64 ? -11.719 -23.109 -31.375 1 94.81 64 THR A CA 1
ATOM 463 C C . THR A 1 64 ? -10.461 -23.141 -30.516 1 94.81 64 THR A C 1
ATOM 465 O O . THR A 1 64 ? -10.125 -22.172 -29.844 1 94.81 64 THR A O 1
ATOM 468 N N . LEU A 1 65 ? -9.734 -24.281 -30.531 1 95.56 65 LEU A N 1
ATOM 469 C CA . LEU A 1 65 ? -8.469 -24.438 -29.828 1 95.56 65 LEU A CA 1
ATOM 470 C C . LEU A 1 65 ? -7.297 -24.047 -30.719 1 95.56 65 LEU A C 1
ATOM 472 O O . LEU A 1 65 ? -7.297 -24.344 -31.922 1 95.56 65 LEU A O 1
ATOM 476 N N . ASP A 1 66 ? -6.34 -23.359 -30.125 1 92.19 66 ASP A N 1
ATOM 477 C CA . ASP A 1 66 ? -5.07 -23.109 -30.797 1 92.19 66 ASP A CA 1
ATOM 478 C C . ASP A 1 66 ? -4.07 -24.219 -30.516 1 92.19 66 ASP A C 1
ATOM 480 O O . ASP A 1 66 ? -3.736 -24.484 -29.359 1 92.19 66 ASP A O 1
ATOM 484 N N . ILE A 1 67 ? -3.543 -24.797 -31.562 1 93.69 67 ILE A N 1
ATOM 485 C CA . ILE A 1 67 ? -2.648 -25.953 -31.438 1 93.69 67 ILE A CA 1
ATOM 486 C C . ILE A 1 67 ? -1.297 -25.625 -32.062 1 93.69 67 ILE A C 1
ATOM 488 O O . ILE A 1 67 ? -1.233 -24.938 -33.094 1 93.69 67 ILE A O 1
ATOM 492 N N . GLY A 1 68 ? -0.267 -26.062 -31.422 1 92.75 68 GLY A N 1
ATOM 493 C CA . GLY A 1 68 ? 1.083 -25.938 -31.953 1 92.75 68 GLY A CA 1
ATOM 494 C C . GLY A 1 68 ? 1.816 -27.266 -32 1 92.75 68 GLY A C 1
ATOM 495 O O . GLY A 1 68 ? 1.606 -28.141 -31.156 1 92.75 68 GLY A O 1
ATOM 496 N N . LYS A 1 69 ? 2.674 -27.422 -33 1 93.44 69 LYS A N 1
ATOM 497 C CA . LYS A 1 69 ? 3.535 -28.594 -33.094 1 93.44 69 LYS A CA 1
ATOM 498 C C . LYS A 1 69 ? 4.965 -28.203 -33.469 1 93.44 69 LYS A C 1
ATOM 500 O O . LYS A 1 69 ? 5.176 -27.266 -34.25 1 93.44 69 LYS A O 1
ATOM 505 N N . TRP A 1 70 ? 5.844 -28.766 -32.781 1 93.94 70 TRP A N 1
ATOM 506 C CA . TRP A 1 70 ? 7.238 -28.812 -33.219 1 93.94 70 TRP A CA 1
ATOM 507 C C . TRP A 1 70 ? 7.523 -30.094 -34 1 93.94 70 TRP A C 1
ATOM 509 O O . TRP A 1 70 ? 7.578 -31.172 -33.406 1 93.94 70 TRP A O 1
ATOM 519 N N . PRO A 1 71 ? 7.695 -29.922 -35.312 1 93.06 71 PRO A N 1
ATOM 520 C CA . PRO A 1 71 ? 7.777 -31.141 -36.156 1 93.06 71 PRO A CA 1
ATOM 521 C C . PRO A 1 71 ? 9.016 -31.969 -35.844 1 93.06 71 PRO A C 1
ATOM 523 O O . PRO A 1 71 ? 10.047 -31.438 -35.438 1 93.06 71 PRO A O 1
ATOM 526 N N . ALA A 1 72 ? 8.812 -33.312 -36.094 1 94.5 72 ALA A N 1
ATOM 527 C CA . ALA A 1 72 ? 9.953 -34.219 -35.969 1 94.5 72 ALA A CA 1
ATOM 528 C C . ALA A 1 72 ? 11.141 -33.688 -36.781 1 94.5 72 ALA A C 1
ATOM 530 O O . ALA A 1 72 ? 10.969 -33.219 -37.906 1 94.5 72 ALA A O 1
ATOM 531 N N . ALA A 1 73 ? 12.258 -33.781 -36.156 1 90.94 73 ALA A N 1
ATOM 532 C CA . ALA A 1 73 ? 13.477 -33.344 -36.812 1 90.94 73 ALA A CA 1
ATOM 533 C C . ALA A 1 73 ? 13.977 -34.375 -37.812 1 90.94 73 ALA A C 1
ATOM 535 O O . ALA A 1 73 ? 14.664 -34.062 -38.781 1 90.94 73 ALA A O 1
ATOM 536 N N . LYS A 1 74 ? 13.633 -35.594 -37.531 1 92.38 74 LYS A N 1
ATOM 537 C CA . LYS A 1 74 ? 13.922 -36.719 -38.375 1 92.38 74 LYS A CA 1
ATOM 538 C C . LYS A 1 74 ? 12.641 -37.344 -38.938 1 92.38 74 LYS A C 1
ATOM 540 O O . LYS A 1 74 ? 11.562 -36.75 -38.812 1 92.38 74 LYS A O 1
ATOM 545 N N . LYS A 1 75 ? 12.867 -38.438 -39.688 1 90.62 75 LYS A N 1
ATOM 546 C CA . LYS A 1 75 ? 11.672 -39.125 -40.188 1 90.62 75 LYS A CA 1
ATOM 547 C C . LYS A 1 75 ? 10.68 -39.406 -39.062 1 90.62 75 LYS A C 1
ATOM 549 O O . LYS A 1 75 ? 11.047 -39.938 -38.031 1 90.62 75 LYS A O 1
ATOM 554 N N . ALA A 1 76 ? 9.492 -38.875 -39.281 1 87.5 76 ALA A N 1
ATOM 555 C CA . ALA A 1 76 ? 8.453 -39 -38.25 1 87.5 76 ALA A CA 1
ATOM 556 C C . ALA A 1 76 ? 7.949 -40.438 -38.188 1 87.5 76 ALA A C 1
ATOM 558 O O . ALA A 1 76 ? 6.859 -40.75 -38.656 1 87.5 76 ALA A O 1
ATOM 559 N N . THR A 1 77 ? 8.68 -41.281 -37.5 1 86.94 77 THR A N 1
ATOM 560 C CA . THR A 1 77 ? 8.344 -42.688 -37.406 1 86.94 77 THR A CA 1
ATOM 561 C C . THR A 1 77 ? 7.68 -43 -36.094 1 86.94 77 THR A C 1
ATOM 563 O O . THR A 1 77 ? 7.098 -44.094 -35.906 1 86.94 77 THR A O 1
ATOM 566 N N . ALA A 1 78 ? 7.699 -42.094 -35.219 1 91.06 78 ALA A N 1
ATOM 567 C CA . ALA A 1 78 ? 7.125 -42.312 -33.906 1 91.06 78 ALA A CA 1
ATOM 568 C C . ALA A 1 78 ? 5.84 -41.5 -33.719 1 91.06 78 ALA A C 1
ATOM 570 O O . ALA A 1 78 ? 5.566 -40.594 -34.469 1 91.06 78 ALA A O 1
ATOM 571 N N . GLU A 1 79 ? 5.027 -41.969 -32.719 1 94.69 79 GLU A N 1
ATOM 572 C CA . GLU A 1 79 ? 3.799 -41.25 -32.375 1 94.69 79 GLU A CA 1
ATOM 573 C C . GLU A 1 79 ? 4.105 -39.875 -31.781 1 94.69 79 GLU A C 1
ATOM 575 O O . GLU A 1 79 ? 5.16 -39.688 -31.172 1 94.69 79 GLU A O 1
ATOM 580 N N . PRO A 1 80 ? 3.174 -38.938 -31.953 1 96.69 80 PRO A N 1
ATOM 581 C CA . PRO A 1 80 ? 3.398 -37.625 -31.344 1 96.69 80 PRO A CA 1
ATOM 582 C C . PRO A 1 80 ? 3.412 -37.656 -29.812 1 96.69 80 PRO A C 1
ATOM 584 O O . PRO A 1 80 ? 2.783 -38.531 -29.219 1 96.69 80 PRO A O 1
ATOM 587 N N . VAL A 1 81 ? 4.18 -36.75 -29.25 1 98.38 81 VAL A N 1
ATOM 588 C CA . VAL A 1 81 ? 4.203 -36.594 -27.797 1 98.38 81 VAL A CA 1
ATOM 589 C C . VAL A 1 81 ? 3.588 -35.25 -27.422 1 98.38 81 VAL A C 1
ATOM 591 O O . VAL A 1 81 ? 4.039 -34.188 -27.891 1 98.38 81 VAL A O 1
ATOM 594 N N . PHE A 1 82 ? 2.514 -35.281 -26.625 1 98.44 82 PHE A N 1
ATOM 595 C CA . PHE A 1 82 ? 1.91 -34.062 -26.078 1 98.44 82 PHE A CA 1
ATOM 596 C C . PHE A 1 82 ? 2.713 -33.562 -24.891 1 98.44 82 PHE A C 1
ATOM 598 O O . PHE A 1 82 ? 3.131 -34.344 -24.031 1 98.44 82 PHE A O 1
ATOM 605 N N . VAL A 1 83 ? 2.963 -32.219 -24.891 1 98.12 83 VAL A N 1
ATOM 606 C CA . VAL A 1 83 ? 3.709 -31.625 -23.781 1 98.12 83 VAL A CA 1
ATOM 607 C C . VAL A 1 83 ? 2.879 -30.516 -23.141 1 98.12 83 VAL A C 1
ATOM 609 O O . VAL A 1 83 ? 2.262 -29.703 -23.828 1 98.12 83 VAL A O 1
ATOM 612 N N . ASN A 1 84 ? 2.773 -30.547 -21.859 1 97.19 84 ASN A N 1
ATOM 613 C CA . ASN A 1 84 ? 2.24 -29.469 -21.031 1 97.19 84 ASN A CA 1
ATOM 614 C C . ASN A 1 84 ? 3.33 -28.828 -20.172 1 97.19 84 ASN A C 1
ATOM 616 O O . ASN A 1 84 ? 3.926 -29.484 -19.312 1 97.19 84 ASN A O 1
ATOM 620 N N . PHE A 1 85 ? 3.578 -27.562 -20.328 1 94.25 85 PHE A N 1
ATOM 621 C CA . PHE A 1 85 ? 4.727 -26.875 -19.75 1 94.25 85 PHE A CA 1
ATOM 622 C C . PHE A 1 85 ? 4.406 -26.375 -18.344 1 94.25 85 PHE A C 1
ATOM 624 O O . PHE A 1 85 ? 5.176 -25.594 -17.766 1 94.25 85 PHE A O 1
ATOM 631 N N . GLY A 1 86 ? 3.318 -26.719 -17.859 1 94 86 GLY A N 1
ATOM 632 C CA . GLY A 1 86 ? 2.988 -26.391 -16.484 1 94 86 GLY A CA 1
ATOM 633 C C . GLY A 1 86 ? 2.016 -25.234 -16.359 1 94 86 GLY A C 1
ATOM 634 O O . GLY A 1 86 ? 1.178 -25.031 -17.25 1 94 86 GLY A O 1
ATOM 635 N N . GLY A 1 87 ? 1.985 -24.625 -15.172 1 90.56 87 GLY A N 1
ATOM 636 C CA . GLY A 1 87 ? 1.084 -23.547 -14.82 1 90.56 87 GLY A CA 1
ATOM 637 C C . GLY A 1 87 ? 0.313 -23.797 -13.539 1 90.56 87 GLY A C 1
ATOM 638 O O . GLY A 1 87 ? 0.909 -24.062 -12.492 1 90.56 87 GLY A O 1
ATOM 639 N N . PRO A 1 88 ? -0.973 -23.766 -13.602 1 92 88 PRO A N 1
ATOM 640 C CA . PRO A 1 88 ? -1.835 -23.484 -14.758 1 92 88 PRO A CA 1
ATOM 641 C C . PRO A 1 88 ? -1.727 -22.047 -15.25 1 92 88 PRO A C 1
ATOM 643 O O . PRO A 1 88 ? -1.185 -21.188 -14.547 1 92 88 PRO A O 1
ATOM 646 N N . GLY A 1 89 ? -2.057 -21.859 -16.5 1 90.12 89 GLY A N 1
ATOM 647 C CA . GLY A 1 89 ? -2.143 -20.531 -17.078 1 90.12 89 GLY A CA 1
ATOM 648 C C . GLY A 1 89 ? -0.94 -20.188 -17.938 1 90.12 89 GLY A C 1
ATOM 649 O O . GLY A 1 89 ? -0.891 -19.094 -18.531 1 90.12 89 GLY A O 1
ATOM 650 N N . VAL A 1 90 ? -0.011 -21.078 -18 1 88.88 90 VAL A N 1
ATOM 651 C CA . VAL A 1 90 ? 1.168 -20.828 -18.828 1 88.88 90 VAL A CA 1
ATOM 652 C C . VAL A 1 90 ? 0.799 -20.969 -20.312 1 88.88 90 VAL A C 1
ATOM 654 O O . VAL A 1 90 ? 0.058 -21.875 -20.688 1 88.88 90 VAL A O 1
ATOM 657 N N . ASN A 1 91 ? 1.3 -20.062 -21.094 1 88.94 91 ASN A N 1
ATOM 658 C CA . ASN A 1 91 ? 1.097 -20.125 -22.547 1 88.94 91 ASN A CA 1
ATOM 659 C C . ASN A 1 91 ? 1.943 -21.203 -23.188 1 88.94 91 ASN A C 1
ATOM 661 O O . ASN A 1 91 ? 3.17 -21.109 -23.234 1 88.94 91 ASN A O 1
ATOM 665 N N . SER A 1 92 ? 1.312 -22.156 -23.75 1 90.12 92 SER A N 1
ATOM 666 C CA . SER A 1 92 ? 1.993 -23.328 -24.281 1 90.12 92 SER A CA 1
ATOM 667 C C . SER A 1 92 ? 2.812 -22.984 -25.516 1 90.12 92 SER A C 1
ATOM 669 O O . SER A 1 92 ? 3.822 -23.641 -25.797 1 90.12 92 SER A O 1
ATOM 671 N N . PHE A 1 93 ? 2.398 -21.938 -26.234 1 89.81 93 PHE A N 1
ATOM 672 C CA . PHE A 1 93 ? 3.152 -21.531 -27.406 1 89.81 93 PHE A CA 1
ATOM 673 C C . PHE A 1 93 ? 4.477 -20.891 -27 1 89.81 93 PHE A C 1
ATOM 675 O O . PHE A 1 93 ? 5.492 -21.078 -27.688 1 89.81 93 PHE A O 1
ATOM 682 N N . GLU A 1 94 ? 4.395 -20.219 -25.938 1 87 94 GLU A N 1
ATOM 683 C CA . GLU A 1 94 ? 5.645 -19.672 -25.422 1 87 94 GLU A CA 1
ATOM 684 C C . GLU A 1 94 ? 6.586 -20.781 -24.953 1 87 94 GLU A C 1
ATOM 686 O O . GLU A 1 94 ? 7.793 -20.719 -25.203 1 87 94 GLU A O 1
ATOM 691 N N . GLY A 1 95 ? 6.043 -21.781 -24.297 1 89.88 95 GLY A N 1
ATOM 692 C CA . GLY A 1 95 ? 6.836 -22.922 -23.891 1 89.88 95 GLY A CA 1
ATOM 693 C C . GLY A 1 95 ? 7.445 -23.672 -25.062 1 89.88 95 GLY A C 1
ATOM 694 O O . GLY A 1 95 ? 8.648 -23.953 -25.062 1 89.88 95 GLY A O 1
ATOM 695 N N . LEU A 1 96 ? 6.629 -23.922 -26.047 1 92.38 96 LEU A N 1
ATOM 696 C CA . LEU A 1 96 ? 7.09 -24.672 -27.203 1 92.38 96 LEU A CA 1
ATOM 697 C C . LEU A 1 96 ? 8.125 -23.875 -27.984 1 92.38 96 LEU A C 1
ATOM 699 O O . LEU A 1 96 ? 9.102 -24.422 -28.5 1 92.38 96 LEU A O 1
ATOM 703 N N . GLY A 1 97 ? 7.867 -22.625 -28.109 1 89.25 97 GLY A N 1
ATOM 704 C CA . GLY A 1 97 ? 8.828 -21.766 -28.766 1 89.25 97 GLY A CA 1
ATOM 705 C C . GLY A 1 97 ? 10.172 -21.719 -28.062 1 89.25 97 GLY A C 1
ATOM 706 O O . GLY A 1 97 ? 11.219 -21.688 -28.719 1 89.25 97 GLY A O 1
ATOM 707 N N . SER A 1 98 ? 10.125 -21.766 -26.812 1 88.44 98 SER A N 1
ATOM 708 C CA . SER A 1 98 ? 11.344 -21.609 -26.016 1 88.44 98 SER A CA 1
ATOM 709 C C . SER A 1 98 ? 12.094 -22.922 -25.891 1 88.44 98 SER A C 1
ATOM 711 O O . SER A 1 98 ? 13.328 -22.938 -25.859 1 88.44 98 SER A O 1
ATOM 713 N N . TYR A 1 99 ? 11.344 -24.078 -25.859 1 92.12 99 TYR A N 1
ATOM 714 C CA . TYR A 1 99 ? 11.992 -25.328 -25.438 1 92.12 99 TYR A CA 1
ATOM 715 C C . TYR A 1 99 ? 11.797 -26.406 -26.5 1 92.12 99 TYR A C 1
ATOM 717 O O . TYR A 1 99 ? 12.336 -27.516 -26.359 1 92.12 99 TYR A O 1
ATOM 725 N N . GLY A 1 100 ? 11.086 -26.125 -27.547 1 92.31 100 GLY A N 1
ATOM 726 C CA . GLY A 1 100 ? 10.703 -27.125 -28.516 1 92.31 100 GLY A CA 1
ATOM 727 C C . GLY A 1 100 ? 11.891 -27.891 -29.078 1 92.31 100 GLY A C 1
ATOM 728 O O . GLY A 1 100 ? 11.836 -29.125 -29.203 1 92.31 100 GLY A O 1
ATOM 729 N N . LYS A 1 101 ? 12.93 -27.203 -29.391 1 92.38 101 LYS A N 1
ATOM 730 C CA . LYS A 1 101 ? 14.109 -27.844 -29.953 1 92.38 101 LYS A CA 1
ATOM 731 C C . LYS A 1 101 ? 14.734 -28.828 -28.969 1 92.38 101 LYS A C 1
ATOM 733 O O . LYS A 1 101 ? 15.094 -29.938 -29.328 1 92.38 101 LYS A O 1
ATOM 738 N N . GLU A 1 102 ? 14.891 -28.422 -27.781 1 94.62 102 GLU A N 1
ATOM 739 C CA . GLU A 1 102 ? 15.516 -29.25 -26.75 1 94.62 102 GLU A CA 1
ATOM 740 C C . GLU A 1 102 ? 14.648 -30.453 -26.406 1 94.62 102 GLU A C 1
ATOM 742 O O . GLU A 1 102 ? 15.164 -31.562 -26.234 1 94.62 102 GLU A O 1
ATOM 747 N N . PHE A 1 103 ? 13.352 -30.25 -26.312 1 96.31 103 PHE A N 1
ATOM 748 C CA . PHE A 1 103 ? 12.453 -31.375 -26.062 1 96.31 103 PHE A CA 1
ATOM 749 C C . PHE A 1 103 ? 12.508 -32.375 -27.188 1 96.31 103 PHE A C 1
ATOM 751 O O . PHE A 1 103 ? 12.539 -33.594 -26.953 1 96.31 103 PHE A O 1
ATOM 758 N N . GLN A 1 104 ? 12.555 -31.891 -28.359 1 93.94 104 GLN A N 1
ATOM 759 C CA . GLN A 1 104 ? 12.688 -32.75 -29.531 1 93.94 104 GLN A CA 1
ATOM 760 C C . GLN A 1 104 ? 13.977 -33.562 -29.469 1 93.94 104 GLN A C 1
ATOM 762 O O . GLN A 1 104 ? 13.969 -34.75 -29.781 1 93.94 104 GLN A O 1
ATOM 767 N N . THR A 1 105 ? 14.969 -32.906 -29.094 1 94.94 105 THR A N 1
ATOM 768 C CA . THR A 1 105 ? 16.266 -33.562 -28.969 1 94.94 105 THR A CA 1
ATOM 769 C C . THR A 1 105 ? 16.203 -34.688 -27.938 1 94.94 105 THR A C 1
ATOM 771 O O . THR A 1 105 ? 16.672 -35.781 -28.172 1 94.94 105 THR A O 1
ATOM 774 N N . ILE A 1 106 ? 15.633 -34.438 -26.812 1 97.31 106 ILE A N 1
ATOM 775 C CA . ILE A 1 106 ? 15.539 -35.438 -25.734 1 97.31 106 ILE A CA 1
ATOM 776 C C . ILE A 1 106 ? 14.695 -36.625 -26.188 1 97.31 106 ILE A C 1
ATOM 778 O O . ILE A 1 106 ? 15.016 -37.75 -25.875 1 97.31 106 ILE A O 1
ATOM 782 N N . LEU A 1 107 ? 13.68 -36.344 -27.016 1 97.25 107 LEU A N 1
ATOM 783 C CA . LEU A 1 107 ? 12.75 -37.375 -27.469 1 97.25 107 LEU A CA 1
ATOM 784 C C . LEU A 1 107 ? 13.352 -38.188 -28.609 1 97.25 107 LEU A C 1
ATOM 786 O O . LEU A 1 107 ? 12.766 -39.188 -29.031 1 97.25 107 LEU A O 1
ATOM 790 N N . GLY A 1 108 ? 14.406 -37.781 -29.188 1 95.06 108 GLY A N 1
ATOM 791 C CA . GLY A 1 108 ? 15.102 -38.562 -30.203 1 95.06 108 GLY A CA 1
ATOM 792 C C . GLY A 1 108 ? 14.859 -38.062 -31.609 1 95.06 108 GLY A C 1
ATOM 793 O O . GLY A 1 108 ? 15.453 -38.562 -32.562 1 95.06 108 GLY A O 1
ATOM 794 N N . GLY A 1 109 ? 13.969 -37.125 -31.766 1 94.81 109 GLY A N 1
ATOM 795 C CA . GLY A 1 109 ? 13.805 -36.406 -33.031 1 94.81 109 GLY A CA 1
ATOM 796 C C . GLY A 1 109 ? 12.812 -37.094 -33.969 1 94.81 109 GLY A C 1
ATOM 797 O O . GLY A 1 109 ? 12.594 -36.594 -35.062 1 94.81 109 GLY A O 1
ATOM 798 N N . HIS A 1 110 ? 12.133 -38.125 -33.562 1 95.12 110 HIS A N 1
ATOM 799 C CA . HIS A 1 110 ? 11.281 -38.906 -34.469 1 95.12 110 HIS A CA 1
ATOM 800 C C . HIS A 1 110 ? 9.805 -38.625 -34.188 1 95.12 110 HIS A C 1
ATOM 802 O O . HIS A 1 110 ? 8.938 -39.125 -34.875 1 95.12 110 HIS A O 1
ATOM 808 N N . SER A 1 111 ? 9.516 -37.844 -33.219 1 95.44 111 SER A N 1
ATOM 809 C CA . SER A 1 111 ? 8.141 -37.531 -32.812 1 95.44 111 SER A CA 1
ATOM 810 C C . SER A 1 111 ? 7.84 -36.031 -33.031 1 95.44 111 SER A C 1
ATOM 812 O O . SER A 1 111 ? 8.695 -35.188 -32.781 1 95.44 111 SER A O 1
ATOM 814 N N . ASP A 1 112 ? 6.621 -35.75 -33.438 1 95.25 112 ASP A N 1
ATOM 815 C CA . ASP A 1 112 ? 6.121 -34.406 -33.281 1 95.25 112 ASP A CA 1
ATOM 816 C C . ASP A 1 112 ? 5.863 -34.062 -31.812 1 95.25 112 ASP A C 1
ATOM 818 O O . ASP A 1 112 ? 5.395 -34.938 -31.062 1 95.25 112 ASP A O 1
ATOM 822 N N . VAL A 1 113 ? 6.266 -32.906 -31.469 1 96.69 113 VAL A N 1
ATOM 823 C CA . VAL A 1 113 ? 5.887 -32.438 -30.141 1 96.69 113 VAL A CA 1
ATOM 824 C C . VAL A 1 113 ? 4.648 -31.531 -30.266 1 96.69 113 VAL A C 1
ATOM 826 O O . VAL A 1 113 ? 4.664 -30.531 -30.984 1 96.69 113 VAL A O 1
ATOM 829 N N . ILE A 1 114 ? 3.627 -31.953 -29.578 1 96.31 114 ILE A N 1
ATOM 830 C CA . ILE A 1 114 ? 2.336 -31.281 -29.719 1 96.31 114 ILE A CA 1
ATOM 831 C C . ILE A 1 114 ? 2.01 -30.547 -28.422 1 96.31 114 ILE A C 1
ATOM 833 O O . ILE A 1 114 ? 2.217 -31.062 -27.328 1 96.31 114 ILE A O 1
ATOM 837 N N . THR A 1 115 ? 1.546 -29.297 -28.547 1 95.38 115 THR A N 1
ATOM 838 C CA . THR A 1 115 ? 0.974 -28.578 -27.406 1 95.38 115 THR A CA 1
ATOM 839 C C . THR A 1 115 ? -0.242 -27.766 -27.844 1 95.38 115 THR A C 1
ATOM 841 O O . THR A 1 115 ? -0.548 -27.672 -29.031 1 95.38 115 THR A O 1
ATOM 844 N N . PHE A 1 116 ? -0.969 -27.234 -26.906 1 91.88 116 PHE A N 1
ATOM 845 C CA . PHE A 1 116 ? -2.047 -26.281 -27.188 1 91.88 116 PHE A CA 1
ATOM 846 C C . PHE A 1 116 ? -2.328 -25.422 -25.953 1 91.88 116 PHE A C 1
ATOM 848 O O . PHE A 1 116 ? -1.944 -25.781 -24.844 1 91.88 116 PHE A O 1
ATOM 855 N N . ASN A 1 117 ? -2.936 -24.312 -26.172 1 90.44 117 ASN A N 1
ATOM 856 C CA . ASN A 1 117 ? -3.363 -23.453 -25.078 1 90.44 117 ASN A CA 1
ATOM 857 C C . ASN A 1 117 ? -4.695 -23.922 -24.484 1 90.44 117 ASN A C 1
ATOM 859 O O . ASN A 1 117 ? -5.707 -23.969 -25.188 1 90.44 117 ASN A O 1
ATOM 863 N N . PRO A 1 118 ? -4.598 -24.266 -23.203 1 93.5 118 PRO A N 1
ATOM 864 C CA . PRO A 1 118 ? -5.879 -24.625 -22.578 1 93.5 118 PRO A CA 1
ATOM 865 C C . PRO A 1 118 ? -6.828 -23.422 -22.469 1 93.5 118 PRO A C 1
ATOM 867 O O . PRO A 1 118 ? -6.434 -22.297 -22.75 1 93.5 118 PRO A O 1
ATOM 870 N N . ARG A 1 119 ? -8.07 -23.797 -22.203 1 95.94 119 ARG A N 1
ATOM 871 C CA . ARG A 1 119 ? -9.086 -22.781 -21.984 1 95.94 119 ARG A CA 1
ATOM 872 C C . ARG A 1 119 ? -8.656 -21.781 -20.922 1 95.94 119 ARG A C 1
ATOM 874 O O . ARG A 1 119 ? -8.117 -22.188 -19.875 1 95.94 119 ARG A O 1
ATOM 881 N N . GLY A 1 120 ? -8.82 -20.5 -21.172 1 94 120 GLY A N 1
ATOM 882 C CA . GLY A 1 120 ? -8.375 -19.422 -20.297 1 94 120 GLY A CA 1
ATOM 883 C C . GLY A 1 120 ? -7.059 -18.812 -20.75 1 94 120 GLY A C 1
ATOM 884 O O . GLY A 1 120 ? -6.711 -17.703 -20.328 1 94 120 GLY A O 1
ATOM 885 N N . VAL A 1 121 ? -6.34 -19.5 -21.609 1 91.94 121 VAL A N 1
ATOM 886 C CA . VAL A 1 121 ? -5.004 -19.078 -22 1 91.94 121 VAL A CA 1
ATOM 887 C C . VAL A 1 121 ? -5.012 -18.594 -23.453 1 91.94 121 VAL A C 1
ATOM 889 O O . VAL A 1 121 ? -5.664 -19.203 -24.297 1 91.94 121 VAL A O 1
ATOM 892 N N . GLY A 1 122 ? -4.281 -17.516 -23.672 1 87.69 122 GLY A N 1
ATOM 893 C CA . GLY A 1 122 ? -4.199 -17 -25.031 1 87.69 122 GLY A CA 1
ATOM 894 C C . GLY A 1 122 ? -5.547 -16.594 -25.594 1 87.69 122 GLY A C 1
ATOM 895 O O . GLY A 1 122 ? -6.289 -15.844 -24.953 1 87.69 122 GLY A O 1
ATOM 896 N N . ASN A 1 123 ? -5.84 -17.156 -26.781 1 87 123 ASN A N 1
ATOM 897 C CA . ASN A 1 123 ? -7.082 -16.781 -27.453 1 87 123 ASN A CA 1
ATOM 898 C C . ASN A 1 123 ? -8.188 -17.797 -27.188 1 87 123 ASN A C 1
ATOM 900 O O . ASN A 1 123 ? -9.312 -17.625 -27.672 1 87 123 ASN A O 1
ATOM 904 N N . THR A 1 124 ? -7.879 -18.797 -26.438 1 90.75 124 THR A N 1
ATOM 905 C CA . THR A 1 124 ? -8.852 -19.844 -26.125 1 90.75 124 THR A CA 1
ATOM 906 C C . THR A 1 124 ? -9.688 -19.453 -24.906 1 90.75 124 THR A C 1
ATOM 908 O O . THR A 1 124 ? -9.352 -19.797 -23.781 1 90.75 124 THR A O 1
ATOM 911 N N . ILE A 1 125 ? -10.789 -18.781 -25.062 1 91.56 125 ILE A N 1
ATOM 912 C CA . ILE A 1 125 ? -11.602 -18.203 -24 1 91.56 125 ILE A CA 1
ATOM 913 C C . ILE A 1 125 ? -10.719 -17.391 -23.047 1 91.56 125 ILE A C 1
ATOM 915 O O . ILE A 1 125 ? -10.586 -17.734 -21.875 1 91.56 125 ILE A O 1
ATOM 919 N N . PRO A 1 126 ? -10.219 -16.375 -23.609 1 91.31 126 PRO A N 1
ATOM 920 C CA . PRO A 1 126 ? -9.289 -15.609 -22.781 1 91.31 126 PRO A CA 1
ATOM 921 C C . PRO A 1 126 ? -9.883 -15.219 -21.422 1 91.31 126 PRO A C 1
ATOM 923 O O . PRO A 1 126 ? -11.055 -14.844 -21.359 1 91.31 126 PRO A O 1
ATOM 926 N N . PHE A 1 127 ? -9.102 -15.367 -20.391 1 93.69 127 PHE A N 1
ATOM 927 C CA . PHE A 1 127 ? -9.523 -15.07 -19.016 1 93.69 127 PHE A CA 1
ATOM 928 C C . PHE A 1 127 ? -8.742 -13.891 -18.453 1 93.69 127 PHE A C 1
ATOM 930 O O . PHE A 1 127 ? -7.512 -13.867 -18.516 1 93.69 127 PHE A O 1
ATOM 937 N N . SER A 1 128 ? -9.438 -12.922 -18 1 92.19 128 SER A N 1
ATOM 938 C CA . SER A 1 128 ? -8.852 -11.766 -17.328 1 92.19 128 SER A CA 1
ATOM 939 C C . SER A 1 128 ? -9.789 -11.211 -16.266 1 92.19 128 SER A C 1
ATOM 941 O O . SER A 1 128 ? -11.016 -11.336 -16.391 1 92.19 128 SER A O 1
ATOM 943 N N . CYS A 1 129 ? -9.227 -10.68 -15.219 1 93 129 CYS A N 1
ATOM 944 C CA . CYS A 1 129 ? -10.047 -10.078 -14.172 1 93 129 CYS A CA 1
ATOM 945 C C . CYS A 1 129 ? -10.086 -8.562 -14.312 1 93 129 CYS A C 1
ATOM 947 O O . CYS A 1 129 ? -11.016 -7.91 -13.828 1 93 129 CYS A O 1
ATOM 949 N N . TYR A 1 130 ? -9.078 -8.039 -14.984 1 91.12 130 TYR A N 1
ATOM 950 C CA . TYR A 1 130 ? -8.984 -6.598 -15.18 1 91.12 130 TYR A CA 1
ATOM 951 C C . TYR A 1 130 ? -8.797 -6.262 -16.656 1 91.12 130 TYR A C 1
ATOM 953 O O . TYR A 1 130 ? -8.141 -7.004 -17.391 1 91.12 130 TYR A O 1
ATOM 961 N N . SER A 1 131 ? -9.219 -5.035 -17.062 1 87.75 131 SER A N 1
ATOM 962 C CA . SER A 1 131 ? -9.281 -4.688 -18.484 1 87.75 131 SER A CA 1
ATOM 963 C C . SER A 1 131 ? -7.992 -4.016 -18.953 1 87.75 131 SER A C 1
ATOM 965 O O . SER A 1 131 ? -7.742 -3.908 -20.156 1 87.75 131 SER A O 1
ATOM 967 N N . ASN A 1 132 ? -7.289 -3.545 -17.969 1 86.62 132 ASN A N 1
ATOM 968 C CA . ASN A 1 132 ? -6.051 -2.871 -18.328 1 86.62 132 ASN A CA 1
ATOM 969 C C . ASN A 1 132 ? -5 -2.977 -17.234 1 86.62 132 ASN A C 1
ATOM 971 O O . ASN A 1 132 ? -5.316 -3.357 -16.109 1 86.62 132 ASN A O 1
ATOM 975 N N . ASP A 1 133 ? -3.785 -2.611 -17.594 1 83.81 133 ASP A N 1
ATOM 976 C CA . ASP A 1 133 ? -2.639 -2.793 -16.719 1 83.81 133 ASP A CA 1
ATOM 977 C C . ASP A 1 133 ? -2.721 -1.855 -15.508 1 83.81 133 ASP A C 1
ATOM 979 O O . ASP A 1 133 ? -2.299 -2.213 -14.406 1 83.81 133 ASP A O 1
ATOM 983 N N . SER A 1 134 ? -3.256 -0.688 -15.68 1 83.56 134 SER A N 1
ATOM 984 C CA . SER A 1 134 ? -3.346 0.277 -14.594 1 83.56 134 SER A CA 1
ATOM 985 C C . SER A 1 134 ? -4.27 -0.221 -13.484 1 83.56 134 SER A C 1
ATOM 987 O O . SER A 1 134 ? -3.934 -0.133 -12.305 1 83.56 134 SER A O 1
ATOM 989 N N . SER A 1 135 ? -5.406 -0.767 -13.883 1 85.62 135 SER A N 1
ATOM 990 C CA . SER A 1 135 ? -6.344 -1.306 -12.906 1 85.62 135 SER A CA 1
ATOM 991 C C . SER A 1 135 ? -5.762 -2.523 -12.195 1 85.62 135 SER A C 1
ATOM 993 O O . SER A 1 135 ? -5.977 -2.713 -10.992 1 85.62 135 SER A O 1
ATOM 995 N N . ARG A 1 136 ? -5.004 -3.316 -12.914 1 87.69 136 ARG A N 1
ATOM 996 C CA . ARG A 1 136 ? -4.332 -4.48 -12.344 1 87.69 136 ARG A CA 1
ATOM 997 C C . ARG A 1 136 ? -3.287 -4.062 -11.312 1 87.69 136 ARG A C 1
ATOM 999 O O . ARG A 1 136 ? -3.195 -4.656 -10.242 1 87.69 136 ARG A O 1
ATOM 1006 N N . GLU A 1 137 ? -2.609 -3.084 -11.719 1 83.69 137 GLU A N 1
ATOM 1007 C CA . GLU A 1 137 ? -1.572 -2.586 -10.82 1 83.69 137 GLU A CA 1
ATOM 1008 C C . GLU A 1 137 ? -2.178 -2.016 -9.539 1 83.69 137 GLU A C 1
ATOM 1010 O O . GLU A 1 137 ? -1.694 -2.297 -8.445 1 83.69 137 GLU A O 1
ATOM 1015 N N . LEU A 1 138 ? -3.23 -1.273 -9.688 1 83.31 138 LEU A N 1
ATOM 1016 C CA . LEU A 1 138 ? -3.885 -0.692 -8.516 1 83.31 138 LEU A CA 1
ATOM 1017 C C . LEU A 1 138 ? -4.441 -1.781 -7.605 1 83.31 138 LEU A C 1
ATOM 1019 O O . LEU A 1 138 ? -4.352 -1.681 -6.383 1 83.31 138 LEU A O 1
ATOM 1023 N N . ALA A 1 139 ? -4.973 -2.785 -8.195 1 87.94 139 ALA A N 1
ATOM 1024 C CA . ALA A 1 139 ? -5.488 -3.91 -7.418 1 87.94 139 ALA A CA 1
ATOM 1025 C C . ALA A 1 139 ? -4.367 -4.621 -6.668 1 87.94 139 ALA A C 1
ATOM 1027 O O . ALA A 1 139 ? -4.559 -5.066 -5.531 1 87.94 139 ALA A O 1
ATOM 1028 N N . SER A 1 140 ? -3.219 -4.672 -7.289 1 87.62 140 SER A N 1
ATOM 1029 C CA . SER A 1 140 ? -2.098 -5.395 -6.699 1 87.62 140 SER A CA 1
ATOM 1030 C C . SER A 1 140 ? -1.557 -4.668 -5.473 1 87.62 140 SER A C 1
ATOM 1032 O O . SER A 1 140 ? -0.929 -5.281 -4.605 1 87.62 140 SER A O 1
ATOM 1034 N N . LEU A 1 141 ? -1.804 -3.408 -5.371 1 84.12 141 LEU A N 1
ATOM 1035 C CA . LEU A 1 141 ? -1.261 -2.59 -4.293 1 84.12 141 LEU A CA 1
ATOM 1036 C C . LEU A 1 141 ? -2.145 -2.668 -3.055 1 84.12 141 LEU A C 1
ATOM 1038 O O . LEU A 1 141 ? -1.77 -2.178 -1.986 1 84.12 141 LEU A O 1
ATOM 1042 N N . GLN A 1 142 ? -3.258 -3.371 -3.09 1 87.88 142 GLN A N 1
ATOM 1043 C CA . GLN A 1 142 ? -4.227 -3.379 -1.998 1 87.88 142 GLN A CA 1
ATOM 1044 C C . GLN A 1 142 ? -3.746 -4.254 -0.844 1 87.88 142 GLN A C 1
ATOM 1046 O O . GLN A 1 142 ? -4.18 -4.078 0.297 1 87.88 142 GLN A O 1
ATOM 1051 N N . ALA A 1 143 ? -2.902 -5.215 -1.158 1 92.25 143 ALA A N 1
ATOM 1052 C CA . ALA A 1 143 ? -2.393 -6.133 -0.144 1 92.25 143 ALA A CA 1
ATOM 1053 C C . ALA A 1 143 ? -1.035 -6.699 -0.55 1 92.25 143 ALA A C 1
ATOM 1055 O O . ALA A 1 143 ? -0.704 -6.742 -1.737 1 92.25 143 ALA A O 1
ATOM 1056 N N . PRO A 1 144 ? -0.272 -7.117 0.457 1 92 144 PRO A N 1
ATOM 1057 C CA . PRO A 1 144 ? 0.957 -7.84 0.118 1 92 144 PRO A CA 1
ATOM 1058 C C . PRO A 1 144 ? 0.686 -9.234 -0.439 1 92 144 PRO A C 1
ATOM 1060 O O . PRO A 1 144 ? -0.434 -9.742 -0.331 1 92 144 PRO A O 1
ATOM 1063 N N . ASN A 1 145 ? 1.665 -9.836 -1.046 1 91 145 ASN A N 1
ATOM 1064 C CA . ASN A 1 145 ? 1.487 -11.156 -1.646 1 91 145 ASN A CA 1
ATOM 1065 C C . ASN A 1 145 ? 1.812 -12.266 -0.656 1 91 145 ASN A C 1
ATOM 1067 O O . ASN A 1 145 ? 1.997 -13.422 -1.051 1 91 145 ASN A O 1
ATOM 1071 N N . ASP A 1 146 ? 1.974 -11.914 0.586 1 95.31 146 ASP A N 1
ATOM 1072 C CA . ASP A 1 146 ? 2.314 -12.875 1.63 1 95.31 146 ASP A CA 1
ATOM 1073 C C . ASP A 1 146 ? 1.674 -12.484 2.961 1 95.31 146 ASP A C 1
ATOM 1075 O O . ASP A 1 146 ? 1.839 -11.359 3.432 1 95.31 146 ASP A O 1
ATOM 1079 N N . GLY A 1 147 ? 1.036 -13.461 3.58 1 96.56 147 GLY A N 1
ATOM 1080 C CA . GLY A 1 147 ? 0.346 -13.203 4.836 1 96.56 147 GLY A CA 1
ATOM 1081 C C . GLY A 1 147 ? 1.291 -12.93 5.988 1 96.56 147 GLY A C 1
ATOM 1082 O O . GLY A 1 147 ? 0.867 -12.461 7.047 1 96.56 147 GLY A O 1
ATOM 1083 N N . THR A 1 148 ? 2.543 -13.148 5.809 1 97.31 148 THR A N 1
ATOM 1084 C CA . THR A 1 148 ? 3.514 -12.945 6.879 1 97.31 148 THR A CA 1
ATOM 1085 C C . THR A 1 148 ? 4.145 -11.562 6.777 1 97.31 148 THR A C 1
ATOM 1087 O O . THR A 1 148 ? 5.035 -11.227 7.562 1 97.31 148 THR A O 1
ATOM 1090 N N . ALA A 1 149 ? 3.709 -10.758 5.832 1 96.81 149 ALA A N 1
ATOM 1091 C CA . ALA A 1 149 ? 4.293 -9.445 5.59 1 96.81 149 ALA A CA 1
ATOM 1092 C C . ALA A 1 149 ? 4.129 -8.539 6.809 1 96.81 149 ALA A C 1
ATOM 1094 O O . ALA A 1 149 ? 4.984 -7.688 7.078 1 96.81 149 ALA A O 1
ATOM 1095 N N . SER A 1 150 ? 3.082 -8.617 7.5 1 97.75 150 SER A N 1
ATOM 1096 C CA . SER A 1 150 ? 2.758 -7.867 8.711 1 97.75 150 SER A CA 1
ATOM 1097 C C . SER A 1 150 ? 1.669 -8.57 9.516 1 97.75 150 SER A C 1
ATOM 1099 O O . SER A 1 150 ? 1.12 -9.578 9.086 1 97.75 150 SER A O 1
ATOM 1101 N N . ASN A 1 151 ? 1.359 -8.016 10.688 1 97.81 151 ASN A N 1
ATOM 1102 C CA . ASN A 1 151 ? 0.314 -8.602 11.516 1 97.81 151 ASN A CA 1
ATOM 1103 C C . ASN A 1 151 ? -1.068 -8.398 10.898 1 97.81 151 ASN A C 1
ATOM 1105 O O . ASN A 1 151 ? -2.016 -9.109 11.25 1 97.81 151 ASN A O 1
ATOM 1109 N N . THR A 1 152 ? -1.217 -7.48 9.953 1 97.94 152 THR A N 1
ATOM 1110 C CA . THR A 1 152 ? -2.52 -7.188 9.367 1 97.94 152 THR A CA 1
ATOM 1111 C C . THR A 1 152 ? -2.609 -7.746 7.945 1 97.94 152 THR A C 1
ATOM 1113 O O . THR A 1 152 ? -3.656 -7.652 7.301 1 97.94 152 THR A O 1
ATOM 1116 N N . ALA A 1 153 ? -1.583 -8.352 7.441 1 97.12 153 ALA A N 1
ATOM 1117 C CA . ALA A 1 153 ? -1.46 -8.734 6.039 1 97.12 153 ALA A CA 1
ATOM 1118 C C . ALA A 1 153 ? -2.576 -9.688 5.629 1 97.12 153 ALA A C 1
ATOM 1120 O O . ALA A 1 153 ? -3.152 -9.555 4.547 1 97.12 153 ALA A O 1
ATOM 1121 N N . ARG A 1 154 ? -2.914 -10.656 6.438 1 97.94 154 ARG A N 1
ATOM 1122 C CA . ARG A 1 154 ? -3.904 -11.664 6.074 1 97.94 154 ARG A CA 1
ATOM 1123 C C . ARG A 1 154 ? -5.293 -11.047 5.953 1 97.94 154 ARG A C 1
ATOM 1125 O O . ARG A 1 154 ? -6.074 -11.422 5.074 1 97.94 154 ARG A O 1
ATOM 1132 N N . GLY A 1 155 ? -5.617 -10.102 6.832 1 98 155 GLY A N 1
ATOM 1133 C CA . GLY A 1 155 ? -6.863 -9.367 6.672 1 98 155 GLY A CA 1
ATOM 1134 C C . GLY A 1 155 ? -6.918 -8.555 5.391 1 98 155 GLY A C 1
ATOM 1135 O O . GLY A 1 155 ? -7.957 -8.508 4.727 1 98 155 GLY A O 1
ATOM 1136 N N . GLU A 1 156 ? -5.828 -7.938 5.086 1 96.75 156 GLU A N 1
ATOM 1137 C CA . GLU A 1 156 ? -5.734 -7.188 3.836 1 96.75 156 GLU A CA 1
ATOM 1138 C C . GLU A 1 156 ? -5.898 -8.102 2.629 1 96.75 156 GLU A C 1
ATOM 1140 O O . GLU A 1 156 ? -6.59 -7.758 1.668 1 96.75 156 GLU A O 1
ATOM 1145 N N . ILE A 1 157 ? -5.285 -9.234 2.658 1 96.88 157 ILE A N 1
ATOM 1146 C CA . ILE A 1 157 ? -5.355 -10.203 1.57 1 96.88 157 ILE A CA 1
ATOM 1147 C C . ILE A 1 157 ? -6.793 -10.703 1.424 1 96.88 157 ILE A C 1
ATOM 1149 O O . ILE A 1 157 ? -7.289 -10.867 0.306 1 96.88 157 ILE A O 1
ATOM 1153 N N . TRP A 1 158 ? -7.484 -10.961 2.51 1 98.06 158 TRP A N 1
ATOM 1154 C CA . TRP A 1 158 ? -8.875 -11.383 2.445 1 98.06 158 TRP A CA 1
ATOM 1155 C C . TRP A 1 158 ? -9.734 -10.344 1.732 1 98.06 158 TRP A C 1
ATOM 1157 O O . TRP A 1 158 ? -10.523 -10.68 0.845 1 98.06 158 TRP A O 1
ATOM 1167 N N . ALA A 1 159 ? -9.539 -9.062 2.139 1 97.69 159 ALA A N 1
ATOM 1168 C CA . ALA A 1 159 ? -10.305 -7.984 1.515 1 97.69 159 ALA A CA 1
ATOM 1169 C C . ALA A 1 159 ? -9.977 -7.867 0.029 1 97.69 159 ALA A C 1
ATOM 1171 O O . ALA A 1 159 ? -10.875 -7.727 -0.802 1 97.69 159 ALA A O 1
ATOM 1172 N N . GLN A 1 160 ? -8.75 -7.91 -0.303 1 95.62 160 GLN A N 1
ATOM 1173 C CA . GLN A 1 160 ? -8.336 -7.875 -1.704 1 95.62 160 GLN A CA 1
ATOM 1174 C C . GLN A 1 160 ? -8.945 -9.039 -2.482 1 95.62 160 GLN A C 1
ATOM 1176 O O . GLN A 1 160 ? -9.352 -8.875 -3.635 1 95.62 160 GLN A O 1
ATOM 1181 N N . SER A 1 161 ? -8.953 -10.203 -1.878 1 96.5 161 SER A N 1
ATOM 1182 C CA . SER A 1 161 ? -9.484 -11.406 -2.516 1 96.5 161 SER A CA 1
ATOM 1183 C C . SER A 1 161 ? -10.969 -11.25 -2.838 1 96.5 161 SER A C 1
ATOM 1185 O O . SER A 1 161 ? -11.445 -11.734 -3.867 1 96.5 161 SER A O 1
ATOM 1187 N N . THR A 1 162 ? -11.695 -10.578 -1.959 1 97.44 162 THR A N 1
ATOM 1188 C CA . THR A 1 162 ? -13.094 -10.289 -2.236 1 97.44 162 THR A CA 1
ATOM 1189 C C . THR A 1 162 ? -13.234 -9.469 -3.516 1 97.44 162 THR A C 1
ATOM 1191 O O . THR A 1 162 ? -14.016 -9.812 -4.402 1 97.44 162 THR A O 1
ATOM 1194 N N . ASN A 1 163 ? -12.445 -8.43 -3.59 1 96.44 163 ASN A N 1
ATOM 1195 C CA . ASN A 1 163 ? -12.477 -7.562 -4.766 1 96.44 163 ASN A CA 1
ATOM 1196 C C . ASN A 1 163 ? -12.031 -8.312 -6.02 1 96.44 163 ASN A C 1
ATOM 1198 O O . ASN A 1 163 ? -12.625 -8.156 -7.086 1 96.44 163 ASN A O 1
ATOM 1202 N N . TYR A 1 164 ? -11.039 -9.078 -5.855 1 94.81 164 TYR A N 1
ATOM 1203 C CA . TYR A 1 164 ? -10.461 -9.82 -6.969 1 94.81 164 TYR A CA 1
ATOM 1204 C C . TYR A 1 164 ? -11.453 -10.836 -7.527 1 94.81 164 TYR A C 1
ATOM 1206 O O . TYR A 1 164 ? -11.672 -10.898 -8.742 1 94.81 164 TYR A O 1
ATOM 1214 N N . ALA A 1 165 ? -12.031 -11.609 -6.68 1 96.25 165 ALA A N 1
ATOM 1215 C CA . ALA A 1 165 ? -13.008 -12.609 -7.105 1 96.25 165 ALA A CA 1
ATOM 1216 C C . ALA A 1 165 ? -14.188 -11.953 -7.82 1 96.25 165 ALA A C 1
ATOM 1218 O O . ALA A 1 165 ? -14.656 -12.453 -8.844 1 96.25 165 ALA A O 1
ATOM 1219 N N . GLN A 1 166 ? -14.609 -10.836 -7.332 1 96.38 166 GLN A N 1
ATOM 1220 C CA . GLN A 1 166 ? -15.719 -10.125 -7.953 1 96.38 166 GLN A CA 1
ATOM 1221 C C . GLN A 1 166 ? -15.32 -9.562 -9.312 1 96.38 166 GLN A C 1
ATOM 1223 O O . GLN A 1 166 ? -16.109 -9.602 -10.266 1 96.38 166 GLN A O 1
ATOM 1228 N N . ALA A 1 167 ? -14.133 -9.008 -9.367 1 95.44 167 ALA A N 1
ATOM 1229 C CA . ALA A 1 167 ? -13.641 -8.484 -10.641 1 95.44 167 ALA A CA 1
ATOM 1230 C C . ALA A 1 167 ? -13.555 -9.586 -11.695 1 95.44 167 ALA A C 1
ATOM 1232 O O . ALA A 1 167 ? -13.914 -9.375 -12.852 1 95.44 167 ALA A O 1
ATOM 1233 N N . CYS A 1 168 ? -13.086 -10.711 -11.32 1 95.56 168 CYS A N 1
ATOM 1234 C CA . CYS A 1 168 ? -12.984 -11.844 -12.234 1 95.56 168 CYS A CA 1
ATOM 1235 C C . CYS A 1 168 ? -14.367 -12.25 -12.75 1 95.56 168 CYS A C 1
ATOM 1237 O O . CYS A 1 168 ? -14.539 -12.484 -13.945 1 95.56 168 CYS A O 1
ATOM 1239 N N . TYR A 1 169 ? -15.32 -12.273 -11.859 1 97.38 169 TYR A N 1
ATOM 1240 C CA . TYR A 1 169 ? -16.672 -12.656 -12.273 1 97.38 169 TYR A CA 1
ATOM 1241 C C . TYR A 1 169 ? -17.281 -11.602 -13.195 1 97.38 169 TYR A C 1
ATOM 1243 O O . TYR A 1 169 ? -17.938 -11.945 -14.18 1 97.38 169 TYR A O 1
ATOM 1251 N N . ALA A 1 170 ? -17.016 -10.375 -12.844 1 96.75 170 ALA A N 1
ATOM 1252 C CA . ALA A 1 170 ? -17.562 -9.289 -13.656 1 96.75 170 ALA A CA 1
ATOM 1253 C C . ALA A 1 170 ? -17.047 -9.359 -15.086 1 96.75 170 ALA A C 1
ATOM 1255 O O . ALA A 1 170 ? -17.781 -9.047 -16.031 1 96.75 170 ALA A O 1
ATOM 1256 N N . GLN A 1 171 ? -15.836 -9.797 -15.258 1 94.38 171 GLN A N 1
ATOM 1257 C CA . GLN A 1 171 ? -15.203 -9.805 -16.578 1 94.38 171 GLN A CA 1
ATOM 1258 C C . GLN A 1 171 ? -15.547 -11.086 -17.328 1 94.38 171 GLN A C 1
ATOM 1260 O O . GLN A 1 171 ? -15.594 -11.086 -18.562 1 94.38 171 GLN A O 1
ATOM 1265 N N . ASN A 1 172 ? -15.82 -12.188 -16.656 1 96.44 172 ASN A N 1
ATOM 1266 C CA . ASN A 1 172 ? -15.867 -13.477 -17.328 1 96.44 172 ASN A CA 1
ATOM 1267 C C . ASN A 1 172 ? -17.266 -14.094 -17.266 1 96.44 172 ASN A C 1
ATOM 1269 O O . ASN A 1 172 ? -17.625 -14.914 -18.109 1 96.44 172 ASN A O 1
ATOM 1273 N N . GLY A 1 173 ? -18.047 -13.742 -16.25 1 96.25 173 GLY A N 1
ATOM 1274 C CA . GLY A 1 173 ? -19.344 -14.375 -16.047 1 96.25 173 GLY A CA 1
ATOM 1275 C C . GLY A 1 173 ? -19.266 -15.891 -16.016 1 96.25 173 GLY A C 1
ATOM 1276 O O . GLY A 1 173 ? -18.344 -16.453 -15.43 1 96.25 173 GLY A O 1
ATOM 1277 N N . GLU A 1 174 ? -20.188 -16.469 -16.656 1 93.62 174 GLU A N 1
ATOM 1278 C CA . GLU A 1 174 ? -20.297 -17.922 -16.609 1 93.62 174 GLU A CA 1
ATOM 1279 C C . GLU A 1 174 ? -19.234 -18.578 -17.5 1 93.62 174 GLU A C 1
ATOM 1281 O O . GLU A 1 174 ? -19.016 -19.797 -17.391 1 93.62 174 GLU A O 1
ATOM 1286 N N . ASN A 1 175 ? -18.578 -17.828 -18.344 1 95.25 175 ASN A N 1
ATOM 1287 C CA . ASN A 1 175 ? -17.469 -18.375 -19.109 1 95.25 175 ASN A CA 1
ATOM 1288 C C . ASN A 1 175 ? -16.359 -18.875 -18.188 1 95.25 175 ASN A C 1
ATOM 1290 O O . ASN A 1 175 ? -15.57 -19.75 -18.562 1 95.25 175 ASN A O 1
ATOM 1294 N N . GLY A 1 176 ? -16.344 -18.344 -16.969 1 96.81 176 GLY A N 1
ATOM 1295 C CA . GLY A 1 176 ? -15.375 -18.812 -15.992 1 96.81 176 GLY A CA 1
ATOM 1296 C C . GLY A 1 176 ? -15.539 -20.266 -15.633 1 96.81 176 GLY A C 1
ATOM 1297 O O . GLY A 1 176 ? -14.57 -20.938 -15.234 1 96.81 176 GLY A O 1
ATOM 1298 N N . SER A 1 177 ? -16.734 -20.75 -15.852 1 97.75 177 SER A N 1
ATOM 1299 C CA . SER A 1 177 ? -17 -22.141 -15.484 1 97.75 177 SER A CA 1
ATOM 1300 C C . SER A 1 177 ? -16.516 -23.109 -16.562 1 97.75 177 SER A C 1
ATOM 1302 O O . SER A 1 177 ? -16.469 -24.312 -16.344 1 97.75 177 SER A O 1
ATOM 1304 N N . LEU A 1 178 ? -16.109 -22.578 -17.688 1 97.88 178 LEU A N 1
ATOM 1305 C CA . LEU A 1 178 ? -15.688 -23.406 -18.812 1 97.88 178 LEU A CA 1
ATOM 1306 C C . LEU A 1 178 ? -14.18 -23.641 -18.781 1 97.88 178 LEU A C 1
ATOM 1308 O O . LEU A 1 178 ? -13.633 -24.297 -19.672 1 97.88 178 LEU A O 1
ATOM 1312 N N . ILE A 1 179 ? -13.547 -23.094 -17.766 1 96.38 179 ILE A N 1
ATOM 1313 C CA . ILE A 1 179 ? -12.109 -23.266 -17.625 1 96.38 179 ILE A CA 1
ATOM 1314 C C . ILE A 1 179 ? -11.812 -24.188 -16.453 1 96.38 179 ILE A C 1
ATOM 1316 O O . ILE A 1 179 ? -12.469 -24.109 -15.406 1 96.38 179 ILE A O 1
ATOM 1320 N N . GLY A 1 180 ? -10.883 -25.109 -16.641 1 97.06 180 GLY A N 1
ATOM 1321 C CA . GLY A 1 180 ? -10.539 -26.078 -15.602 1 97.06 180 GLY A CA 1
ATOM 1322 C C . GLY A 1 180 ? -9.719 -27.234 -16.109 1 97.06 180 GLY A C 1
ATOM 1323 O O . GLY A 1 180 ? -9.594 -27.438 -17.328 1 97.06 180 GLY A O 1
ATOM 1324 N N . THR A 1 181 ? -9.234 -27.984 -15.164 1 98.12 181 THR A N 1
ATOM 1325 C CA . THR A 1 181 ? -8.312 -29.062 -15.469 1 98.12 181 THR A CA 1
ATOM 1326 C C . THR A 1 181 ? -9.023 -30.188 -16.219 1 98.12 181 THR A C 1
ATOM 1328 O O . THR A 1 181 ? -8.461 -30.781 -17.141 1 98.12 181 THR A O 1
ATOM 1331 N N . THR A 1 182 ? -10.266 -30.469 -15.922 1 98.31 182 THR A N 1
ATOM 1332 C CA . THR A 1 182 ? -10.992 -31.578 -16.516 1 98.31 182 THR A CA 1
ATOM 1333 C C . THR A 1 182 ? -11.328 -31.281 -17.984 1 98.31 182 THR A C 1
ATOM 1335 O O . THR A 1 182 ? -11.211 -32.156 -18.844 1 98.31 182 THR A O 1
ATOM 1338 N N . PHE A 1 183 ? -11.727 -30.062 -18.266 1 97.94 183 PHE A N 1
ATOM 1339 C CA . PHE A 1 183 ? -11.961 -29.688 -19.656 1 97.94 183 PHE A CA 1
ATOM 1340 C C . PHE A 1 183 ? -10.656 -29.688 -20.438 1 97.94 183 PHE A C 1
ATOM 1342 O O . PHE A 1 183 ? -10.641 -30.031 -21.625 1 97.94 183 PHE A O 1
ATOM 1349 N N . ALA A 1 184 ? -9.602 -29.281 -19.781 1 97.38 184 ALA A N 1
ATOM 1350 C CA . ALA A 1 184 ? -8.297 -29.359 -20.453 1 97.38 184 ALA A CA 1
ATOM 1351 C C . ALA A 1 184 ? -7.957 -30.797 -20.812 1 97.38 184 ALA A C 1
ATOM 1353 O O . ALA A 1 184 ? -7.398 -31.062 -21.875 1 97.38 184 ALA A O 1
ATOM 1354 N N . ALA A 1 185 ? -8.25 -31.719 -19.953 1 98.25 185 ALA A N 1
ATOM 1355 C CA . ALA A 1 185 ? -8.047 -33.156 -20.219 1 98.25 185 ALA A CA 1
ATOM 1356 C C . ALA A 1 185 ? -8.875 -33.625 -21.406 1 98.25 185 ALA A C 1
ATOM 1358 O O . ALA A 1 185 ? -8.359 -34.281 -22.297 1 98.25 185 ALA A O 1
ATOM 1359 N N . ARG A 1 186 ? -10.086 -33.219 -21.469 1 97.81 186 ARG A N 1
ATOM 1360 C CA . ARG A 1 186 ? -10.953 -33.625 -22.562 1 97.81 186 ARG A CA 1
ATOM 1361 C C . ARG A 1 186 ? -10.492 -33 -23.891 1 97.81 186 ARG A C 1
ATOM 1363 O O . ARG A 1 186 ? -10.539 -33.656 -24.938 1 97.81 186 ARG A O 1
ATOM 1370 N N . ASP A 1 187 ? -10.125 -31.75 -23.766 1 97.69 187 ASP A N 1
ATOM 1371 C CA . ASP A 1 187 ? -9.578 -31.109 -24.969 1 97.69 187 ASP A CA 1
ATOM 1372 C C . ASP A 1 187 ? -8.367 -31.859 -25.484 1 97.69 187 ASP A C 1
ATOM 1374 O O . ASP A 1 187 ? -8.195 -32 -26.703 1 97.69 187 ASP A O 1
ATOM 1378 N N . THR A 1 188 ? -7.516 -32.312 -24.609 1 98 188 THR A N 1
ATOM 1379 C CA . THR A 1 188 ? -6.332 -33.062 -25.016 1 98 188 THR A CA 1
ATOM 1380 C C . THR A 1 188 ? -6.727 -34.312 -25.781 1 98 188 THR A C 1
ATOM 1382 O O . THR A 1 188 ? -6.137 -34.625 -26.828 1 98 188 THR A O 1
ATOM 1385 N N . LEU A 1 189 ? -7.699 -35.031 -25.344 1 97.69 189 LEU A N 1
ATOM 1386 C CA . LEU A 1 189 ? -8.133 -36.25 -26.016 1 97.69 189 LEU A CA 1
ATOM 1387 C C . LEU A 1 189 ? -8.789 -35.906 -27.359 1 97.69 189 LEU A C 1
ATOM 1389 O O . LEU A 1 189 ? -8.672 -36.688 -28.312 1 97.69 189 LEU A O 1
ATOM 1393 N N . GLN A 1 190 ? -9.477 -34.75 -27.422 1 97 190 GLN A N 1
ATOM 1394 C CA . GLN A 1 190 ? -10.023 -34.344 -28.703 1 97 190 GLN A CA 1
ATOM 1395 C C . GLN A 1 190 ? -8.906 -34.094 -29.719 1 97 190 GLN A C 1
ATOM 1397 O O . GLN A 1 190 ? -9.039 -34.438 -30.891 1 97 190 GLN A O 1
ATOM 1402 N N . VAL A 1 191 ? -7.879 -33.469 -29.266 1 96.94 191 VAL A N 1
ATOM 1403 C CA . VAL A 1 191 ? -6.746 -33.219 -30.141 1 96.94 191 VAL A CA 1
ATOM 1404 C C . VAL A 1 191 ? -6.133 -34.531 -30.594 1 96.94 191 VAL A C 1
ATOM 1406 O O . VAL A 1 191 ? -5.812 -34.719 -31.766 1 96.94 191 VAL A O 1
ATOM 1409 N N . LEU A 1 192 ? -5.941 -35.469 -29.672 1 97.31 192 LEU A N 1
ATOM 1410 C CA . LEU A 1 192 ? -5.422 -36.812 -30 1 97.31 192 LEU A CA 1
ATOM 1411 C C . LEU A 1 192 ? -6.297 -37.469 -31.047 1 97.31 192 LEU A C 1
ATOM 1413 O O . LEU A 1 192 ? -5.781 -38.031 -32.031 1 97.31 192 LEU A O 1
ATOM 1417 N N . ASP A 1 193 ? -7.582 -37.438 -30.844 1 96.88 193 ASP A N 1
ATOM 1418 C CA . ASP A 1 193 ? -8.523 -38.062 -31.766 1 96.88 193 ASP A CA 1
ATOM 1419 C C . ASP A 1 193 ? -8.406 -37.469 -33.156 1 96.88 193 ASP A C 1
ATOM 1421 O O . ASP A 1 193 ? -8.461 -38.188 -34.156 1 96.88 193 ASP A O 1
ATOM 1425 N N . ALA A 1 194 ? -8.258 -36.188 -33.188 1 95.88 194 ALA A N 1
ATOM 1426 C CA . ALA A 1 194 ? -8.141 -35.531 -34.469 1 95.88 194 ALA A CA 1
ATOM 1427 C C . ALA A 1 194 ? -6.844 -35.906 -35.188 1 95.88 194 ALA A C 1
ATOM 1429 O O . ALA A 1 194 ? -6.801 -35.969 -36.406 1 95.88 194 ALA A O 1
ATOM 1430 N N . LEU A 1 195 ? -5.812 -36.125 -34.406 1 94.75 195 LEU A N 1
ATOM 1431 C CA . LEU A 1 195 ? -4.496 -36.375 -34.969 1 94.75 195 LEU A CA 1
ATOM 1432 C C . LEU A 1 195 ? -4.367 -37.875 -35.344 1 94.75 195 LEU A C 1
ATOM 1434 O O . LEU A 1 195 ? -3.785 -38.188 -36.375 1 94.75 195 LEU A O 1
ATOM 1438 N N . ARG A 1 196 ? -4.938 -38.781 -34.531 1 94.31 196 ARG A N 1
ATOM 1439 C CA . ARG A 1 196 ? -4.551 -40.188 -34.688 1 94.31 196 ARG A CA 1
ATOM 1440 C C . ARG A 1 196 ? -5.766 -41.125 -34.562 1 94.31 196 ARG A C 1
ATOM 1442 O O . ARG A 1 196 ? -5.641 -42.344 -34.656 1 94.31 196 ARG A O 1
ATOM 1449 N N . GLY A 1 197 ? -6.844 -40.531 -34.375 1 93.56 197 GLY A N 1
ATOM 1450 C CA . GLY A 1 197 ? -8.062 -41.344 -34.344 1 93.56 197 GLY A CA 1
ATOM 1451 C C . GLY A 1 197 ? -8.469 -41.719 -32.938 1 93.56 197 GLY A C 1
ATOM 1452 O O . GLY A 1 197 ? -7.699 -41.531 -31.984 1 93.56 197 GLY A O 1
ATOM 1453 N N . LYS A 1 198 ? -9.586 -42.281 -32.781 1 93.44 198 LYS A N 1
ATOM 1454 C CA . LYS A 1 198 ? -10.258 -42.5 -31.484 1 93.44 198 LYS A CA 1
ATOM 1455 C C . LYS A 1 198 ? -9.625 -43.625 -30.703 1 93.44 198 LYS A C 1
ATOM 1457 O O . LYS A 1 198 ? -9.797 -43.75 -29.5 1 93.44 198 LYS A O 1
ATOM 1462 N N . ASN A 1 199 ? -8.93 -44.469 -31.344 1 93 199 ASN A N 1
ATOM 1463 C CA . ASN A 1 199 ? -8.328 -45.594 -30.672 1 93 199 ASN A CA 1
ATOM 1464 C C . ASN A 1 199 ? -6.848 -45.375 -30.391 1 93 199 ASN A C 1
ATOM 1466 O O . ASN A 1 199 ? -6.16 -46.281 -29.906 1 93 199 ASN A O 1
ATOM 1470 N N . ALA A 1 200 ? -6.414 -44.219 -30.609 1 95.94 200 ALA A N 1
ATOM 1471 C CA . ALA A 1 200 ? -4.996 -43.906 -30.422 1 95.94 200 ALA A CA 1
ATOM 1472 C C . ALA A 1 200 ? -4.664 -43.781 -28.938 1 95.94 200 ALA A C 1
ATOM 1474 O O . ALA A 1 200 ? -5.531 -43.438 -28.125 1 95.94 200 ALA A O 1
ATOM 1475 N N . LEU A 1 201 ? -3.396 -44.125 -28.609 1 97.75 201 LEU A N 1
ATOM 1476 C CA . LEU A 1 201 ? -2.898 -43.938 -27.25 1 97.75 201 LEU A CA 1
ATOM 1477 C C . LEU A 1 201 ? -2.174 -42.594 -27.109 1 97.75 201 LEU A C 1
ATOM 1479 O O . LEU A 1 201 ? -1.477 -42.156 -28.016 1 97.75 201 LEU A O 1
ATOM 1483 N N . LEU A 1 202 ? -2.326 -42.062 -25.969 1 98.38 202 LEU A N 1
ATOM 1484 C CA . LEU A 1 202 ? -1.764 -40.719 -25.688 1 98.38 202 LEU A CA 1
ATOM 1485 C C . LEU A 1 202 ? -0.364 -40.844 -25.094 1 98.38 202 LEU A C 1
ATOM 1487 O O . LEU A 1 202 ? -0.184 -41.469 -24.031 1 98.38 202 LEU A O 1
ATOM 1491 N N . ASN A 1 203 ? 0.644 -40.375 -25.781 1 98.62 203 ASN A N 1
ATOM 1492 C CA . ASN A 1 203 ? 1.938 -40.062 -25.172 1 98.62 203 ASN A CA 1
ATOM 1493 C C . ASN A 1 203 ? 1.997 -38.656 -24.656 1 9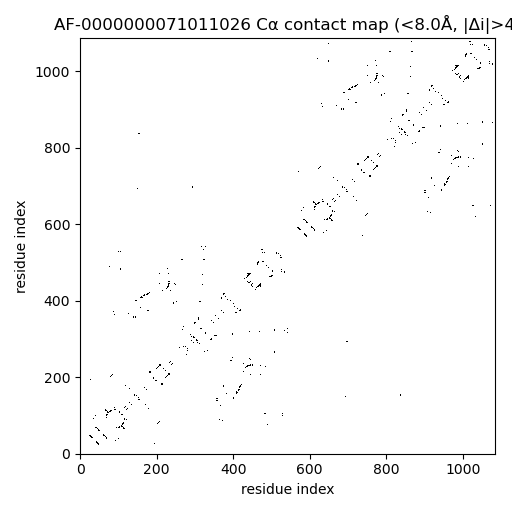8.62 203 ASN A C 1
ATOM 1495 O O . ASN A 1 203 ? 1.7 -37.688 -25.391 1 98.62 203 ASN A O 1
ATOM 1499 N N . TYR A 1 204 ? 2.41 -38.5 -23.375 1 98.62 204 TYR A N 1
ATOM 1500 C CA . TYR A 1 204 ? 2.242 -37.219 -22.703 1 98.62 204 TYR A CA 1
ATOM 1501 C C . TYR A 1 204 ? 3.395 -36.969 -21.734 1 98.62 204 TYR A C 1
ATOM 1503 O O . TYR A 1 204 ? 3.744 -37.812 -20.922 1 98.62 204 TYR A O 1
ATOM 1511 N N . TRP A 1 205 ? 4.02 -35.812 -21.875 1 98.81 205 TRP A N 1
ATOM 1512 C CA . TRP A 1 205 ? 5.02 -35.312 -20.938 1 98.81 205 TRP A CA 1
ATOM 1513 C C . TRP A 1 205 ? 4.52 -34.062 -20.234 1 98.81 205 TRP A C 1
ATOM 1515 O O . TRP A 1 205 ? 4.535 -32.969 -20.797 1 98.81 205 TRP A O 1
ATOM 1525 N N . GLY A 1 206 ? 4.09 -34.219 -18.953 1 98.5 206 GLY A N 1
ATOM 1526 C CA . GLY A 1 206 ? 3.557 -33.125 -18.156 1 98.5 206 GLY A CA 1
ATOM 1527 C C . GLY A 1 206 ? 4.551 -32.594 -17.141 1 98.5 206 GLY A C 1
ATOM 1528 O O . GLY A 1 206 ? 5.156 -33.344 -16.391 1 98.5 206 GLY A O 1
ATOM 1529 N N . ILE A 1 207 ? 4.691 -31.25 -17.141 1 97.81 207 ILE A N 1
ATOM 1530 C CA . ILE A 1 207 ? 5.613 -30.578 -16.25 1 97.81 207 ILE A CA 1
ATOM 1531 C C . ILE A 1 207 ? 4.824 -29.797 -15.195 1 97.81 207 ILE A C 1
ATOM 1533 O O . ILE A 1 207 ? 3.891 -29.062 -15.523 1 97.81 207 ILE A O 1
ATOM 1537 N N . SER A 1 208 ? 5.234 -29.938 -13.898 1 97.44 208 SER A N 1
ATOM 1538 C CA . SER A 1 208 ? 4.594 -29.156 -12.836 1 97.44 208 SER A CA 1
ATOM 1539 C C . SER A 1 208 ? 3.082 -29.359 -12.844 1 97.44 208 SER A C 1
ATOM 1541 O O . SER A 1 208 ? 2.602 -30.5 -12.805 1 97.44 208 SER A O 1
ATOM 1543 N N . TYR A 1 209 ? 2.266 -28.375 -12.922 1 96.69 209 TYR A N 1
ATOM 1544 C CA . TYR A 1 209 ? 0.813 -28.484 -13 1 96.69 209 TYR A CA 1
ATOM 1545 C C . TYR A 1 209 ? 0.399 -29.453 -14.102 1 96.69 209 TYR A C 1
ATOM 1547 O O . TYR A 1 209 ? -0.634 -30.125 -13.984 1 96.69 209 TYR A O 1
ATOM 1555 N N . GLY A 1 210 ? 1.19 -29.594 -15.109 1 98 210 GLY A N 1
ATOM 1556 C CA . GLY A 1 210 ? 0.93 -30.578 -16.141 1 98 210 GLY A CA 1
ATOM 1557 C C . GLY A 1 210 ? 0.815 -31.984 -15.602 1 98 210 GLY A C 1
ATOM 1558 O O . GLY A 1 210 ? 0.161 -32.844 -16.203 1 98 210 GLY A O 1
ATOM 1559 N N . THR A 1 211 ? 1.459 -32.219 -14.508 1 98.69 211 THR A N 1
ATOM 1560 C CA . THR A 1 211 ? 1.344 -33.531 -13.898 1 98.69 211 THR A CA 1
ATOM 1561 C C . THR A 1 211 ? -0.06 -33.75 -13.344 1 98.69 211 THR A C 1
ATOM 1563 O O . THR A 1 211 ? -0.558 -34.875 -13.328 1 98.69 211 THR A O 1
ATOM 1566 N N . THR A 1 212 ? -0.675 -32.688 -12.867 1 98.19 212 THR A N 1
ATOM 1567 C CA . THR A 1 212 ? -2.064 -32.75 -12.43 1 98.19 212 THR A CA 1
ATOM 1568 C C . THR A 1 212 ? -2.982 -33.062 -13.609 1 98.19 212 THR A C 1
ATOM 1570 O O . THR A 1 212 ? -3.865 -33.938 -13.508 1 98.19 212 THR A O 1
ATOM 1573 N N . VAL A 1 213 ? -2.762 -32.406 -14.703 1 98.38 213 VAL A N 1
ATOM 1574 C CA . VAL A 1 213 ? -3.531 -32.688 -15.914 1 98.38 213 VAL A CA 1
ATOM 1575 C C . VAL A 1 213 ? -3.344 -34.156 -16.328 1 98.38 213 VAL A C 1
ATOM 1577 O O . VAL A 1 213 ? -4.316 -34.844 -16.641 1 98.38 213 VAL A O 1
ATOM 1580 N N . GLY A 1 214 ? -2.08 -34.562 -16.344 1 98.62 214 GLY A N 1
ATOM 1581 C CA . GLY A 1 214 ? -1.777 -35.969 -16.672 1 98.62 214 GLY A CA 1
ATOM 1582 C C . GLY A 1 214 ? -2.465 -36.969 -15.75 1 98.62 214 GLY A C 1
ATOM 1583 O O . GLY A 1 214 ? -2.996 -37.969 -16.219 1 98.62 214 GLY A O 1
ATOM 1584 N N . ALA A 1 215 ? -2.457 -36.656 -14.477 1 98.62 215 ALA A N 1
ATOM 1585 C CA . ALA A 1 215 ? -3.098 -37.562 -13.508 1 98.62 215 ALA A CA 1
ATOM 1586 C C . ALA A 1 215 ? -4.602 -37.625 -13.75 1 98.62 215 ALA A C 1
ATOM 1588 O O . ALA A 1 215 ? -5.191 -38.719 -13.672 1 98.62 215 ALA A O 1
ATOM 1589 N N . VAL A 1 216 ? -5.207 -36.531 -14.039 1 98.5 216 VAL A N 1
ATOM 1590 C CA . VAL A 1 216 ? -6.637 -36.5 -14.312 1 98.5 216 VAL A CA 1
ATOM 1591 C C . VAL A 1 216 ? -6.938 -37.312 -15.578 1 98.5 216 VAL A C 1
ATOM 1593 O O . VAL A 1 216 ? -7.871 -38.125 -15.609 1 98.5 216 VAL A O 1
ATOM 1596 N N . MET A 1 217 ? -6.148 -37.156 -16.609 1 98.56 217 MET A N 1
ATOM 1597 C CA . MET A 1 217 ? -6.352 -37.906 -17.859 1 98.56 217 MET A CA 1
ATOM 1598 C C . MET A 1 217 ? -6.199 -39.406 -17.625 1 98.56 217 MET A C 1
ATOM 1600 O O . MET A 1 217 ? -6.996 -40.188 -18.125 1 98.56 217 MET A O 1
ATOM 1604 N N . ALA A 1 218 ? -5.223 -39.719 -16.859 1 98.62 218 ALA A N 1
ATOM 1605 C CA . ALA A 1 218 ? -4.996 -41.125 -16.562 1 98.62 218 ALA A CA 1
ATOM 1606 C C . ALA A 1 218 ? -6.184 -41.75 -15.828 1 98.62 218 ALA A C 1
ATOM 1608 O O . ALA A 1 218 ? -6.527 -42.906 -16.031 1 98.62 218 ALA A O 1
ATOM 1609 N N . ALA A 1 219 ? -6.762 -40.938 -15 1 98.19 219 ALA A N 1
ATOM 1610 C CA . ALA A 1 219 ? -7.895 -41.438 -14.211 1 98.19 219 ALA A CA 1
ATOM 1611 C C . ALA A 1 219 ? -9.164 -41.469 -15.055 1 98.19 219 ALA A C 1
ATOM 1613 O O . ALA A 1 219 ? -9.945 -42.438 -14.961 1 98.19 219 ALA A O 1
ATOM 1614 N N . MET A 1 220 ? -9.375 -40.562 -15.875 1 97.88 220 MET A N 1
ATOM 1615 C CA . MET A 1 220 ? -10.617 -40.438 -16.625 1 97.88 220 MET A CA 1
ATOM 1616 C C . MET A 1 220 ? -10.586 -41.312 -17.875 1 97.88 220 MET A C 1
ATOM 1618 O O . MET A 1 220 ? -11.625 -41.812 -18.297 1 97.88 220 MET A O 1
ATOM 1622 N N . PHE A 1 221 ? -9.453 -41.406 -18.484 1 97.75 221 PHE A N 1
ATOM 1623 C CA . PHE A 1 221 ? -9.312 -42.094 -19.766 1 97.75 221 PHE A CA 1
ATOM 1624 C C . PHE A 1 221 ? -8.211 -43.156 -19.688 1 97.75 221 PHE A C 1
ATOM 1626 O O . PHE A 1 221 ? -7.324 -43.188 -20.547 1 97.75 221 PHE A O 1
ATOM 1633 N N . THR A 1 222 ? -8.289 -44 -18.766 1 97.75 222 THR A N 1
ATOM 1634 C CA . THR A 1 222 ? -7.234 -44.906 -18.391 1 97.75 222 THR A CA 1
ATOM 1635 C C . THR A 1 222 ? -6.773 -45.719 -19.594 1 97.75 222 THR A C 1
ATOM 1637 O O . THR A 1 222 ? -5.574 -45.844 -19.844 1 97.75 222 THR A O 1
ATOM 1640 N N . GLU A 1 223 ? -7.656 -46.188 -20.422 1 97.31 223 GLU A N 1
ATOM 1641 C CA . GLU A 1 223 ? -7.352 -47.125 -21.516 1 97.31 223 GLU A CA 1
ATOM 1642 C C . GLU A 1 223 ? -6.695 -46.375 -22.688 1 97.31 223 GLU A C 1
ATOM 1644 O O . GLU A 1 223 ? -6.145 -47.031 -23.578 1 97.31 223 GLU A O 1
ATOM 1649 N N . ARG A 1 224 ? -6.695 -45.094 -22.609 1 97.94 224 ARG A N 1
ATOM 1650 C CA . ARG A 1 224 ? -6.184 -44.281 -23.719 1 97.94 224 ARG A CA 1
ATOM 1651 C C . ARG A 1 224 ? -4.75 -43.844 -23.453 1 97.94 224 ARG A C 1
ATOM 1653 O O . ARG A 1 224 ? -4.176 -43.094 -24.234 1 97.94 224 ARG A O 1
ATOM 1660 N N . MET A 1 225 ? -4.18 -44.406 -22.375 1 98.31 225 MET A N 1
ATOM 1661 C CA . MET A 1 225 ? -2.859 -43.906 -21.969 1 98.31 225 MET A CA 1
ATOM 1662 C C . MET A 1 225 ? -1.757 -44.75 -22.625 1 98.31 225 MET A C 1
ATOM 1664 O O . MET A 1 225 ? -1.697 -45.969 -22.422 1 98.31 225 MET A O 1
ATOM 1668 N N . GLY A 1 226 ? -0.971 -44 -23.438 1 98.31 226 GLY A N 1
ATOM 1669 C CA . GLY A 1 226 ? 0.309 -44.562 -23.859 1 98.31 226 GLY A CA 1
ATOM 1670 C C . GLY A 1 226 ? 1.413 -44.344 -22.844 1 98.31 226 GLY A C 1
ATOM 1671 O O . GLY A 1 226 ? 1.271 -44.688 -21.672 1 98.31 226 GLY A O 1
ATOM 1672 N N . TYR A 1 227 ? 2.508 -43.688 -23.266 1 98.56 227 TYR A N 1
ATOM 1673 C CA . TYR A 1 227 ? 3.598 -43.344 -22.359 1 98.56 227 TYR A CA 1
ATOM 1674 C C . TYR A 1 227 ? 3.359 -42 -21.703 1 98.56 227 TYR A C 1
ATOM 1676 O O . TYR A 1 227 ? 3.371 -40.938 -22.375 1 98.56 227 TYR A O 1
ATOM 1684 N N . LEU A 1 228 ? 3.242 -42 -20.359 1 98.69 228 LEU A N 1
ATOM 1685 C CA . LEU A 1 228 ? 3.039 -40.812 -19.562 1 98.69 228 LEU A CA 1
ATOM 1686 C C . LEU A 1 228 ? 4.246 -40.531 -18.672 1 98.69 228 LEU A C 1
ATOM 1688 O O . LEU A 1 228 ? 4.582 -41.344 -17.812 1 98.69 228 LEU A O 1
ATOM 1692 N N . ALA A 1 229 ? 4.875 -39.438 -18.922 1 98.88 229 ALA A N 1
ATOM 1693 C CA . ALA A 1 229 ? 5.922 -38.969 -18.031 1 98.88 229 ALA A CA 1
ATOM 1694 C C . ALA A 1 229 ? 5.453 -37.719 -17.25 1 98.88 229 ALA A C 1
ATOM 1696 O O . ALA A 1 229 ? 5.02 -36.75 -17.844 1 98.88 229 ALA A O 1
ATOM 1697 N N . LEU A 1 230 ? 5.504 -37.781 -15.938 1 98.88 230 LEU A N 1
ATOM 1698 C CA . LEU A 1 230 ? 5.047 -36.688 -15.055 1 98.88 230 LEU A CA 1
ATOM 1699 C C . LEU A 1 230 ? 6.195 -36.156 -14.211 1 98.88 230 LEU A C 1
ATOM 1701 O O . LEU A 1 230 ? 6.676 -36.844 -13.305 1 98.88 230 LEU A O 1
ATOM 1705 N N . ASP A 1 231 ? 6.625 -34.938 -14.508 1 98.81 231 ASP A N 1
ATOM 1706 C CA . ASP A 1 231 ? 7.852 -34.375 -13.961 1 98.81 231 ASP A CA 1
ATOM 1707 C C . ASP A 1 231 ? 7.551 -33.156 -13.07 1 98.81 231 ASP A C 1
ATOM 1709 O O . ASP A 1 231 ? 7.082 -32.125 -13.547 1 98.81 231 ASP A O 1
ATOM 1713 N N . GLY A 1 232 ? 7.969 -33.281 -11.773 1 98.69 232 GLY A N 1
ATOM 1714 C CA . GLY A 1 232 ? 7.574 -32.25 -10.812 1 98.69 232 GLY A CA 1
ATOM 1715 C C . GLY A 1 232 ? 6.109 -32.344 -10.438 1 98.69 232 GLY A C 1
ATOM 1716 O O . GLY A 1 232 ? 5.324 -31.453 -10.781 1 98.69 232 GLY A O 1
ATOM 1717 N N . VAL A 1 233 ? 5.836 -33.312 -9.602 1 98.62 233 VAL A N 1
ATOM 1718 C CA . VAL A 1 233 ? 4.449 -33.688 -9.375 1 98.62 233 VAL A CA 1
ATOM 1719 C C . VAL A 1 233 ? 3.766 -32.688 -8.461 1 98.62 233 VAL A C 1
ATOM 1721 O O . VAL A 1 233 ? 4.168 -32.5 -7.305 1 98.62 233 VAL A O 1
ATOM 1724 N N . ASP A 1 234 ? 2.811 -32 -9.008 1 96.25 234 ASP A N 1
ATOM 1725 C CA . ASP A 1 234 ? 1.812 -31.297 -8.211 1 96.25 234 ASP A CA 1
ATOM 1726 C C . ASP A 1 234 ? 0.766 -32.25 -7.652 1 96.25 234 ASP A C 1
ATOM 1728 O O . ASP A 1 234 ? -0.026 -32.812 -8.406 1 96.25 234 ASP A O 1
ATOM 1732 N N . ASN A 1 235 ? 0.786 -32.5 -6.348 1 96.56 235 ASN A N 1
ATOM 1733 C CA . ASN A 1 235 ? -0.09 -33.5 -5.75 1 96.56 235 ASN A CA 1
ATOM 1734 C C . ASN A 1 235 ? -1.547 -33.281 -6.148 1 96.56 235 ASN A C 1
ATOM 1736 O O . ASN A 1 235 ? -2.205 -32.375 -5.641 1 96.56 235 ASN A O 1
ATOM 1740 N N . PRO A 1 236 ? -2.057 -34.125 -7.047 1 97 236 PRO A N 1
ATOM 1741 C CA . PRO A 1 236 ? -3.381 -33.844 -7.605 1 97 236 PRO A CA 1
ATOM 1742 C C . PRO A 1 236 ? -4.496 -33.969 -6.57 1 97 236 PRO A C 1
ATOM 1744 O O . PRO A 1 236 ? -5.504 -33.25 -6.656 1 97 236 PRO A O 1
ATOM 1747 N N . ALA A 1 237 ? -4.34 -34.875 -5.59 1 95.5 237 ALA A N 1
ATOM 1748 C CA . ALA A 1 237 ? -5.344 -35 -4.539 1 95.5 237 ALA A CA 1
ATOM 1749 C C . ALA A 1 237 ? -5.438 -33.688 -3.717 1 95.5 237 ALA A C 1
ATOM 1751 O O . ALA A 1 237 ? -6.539 -33.219 -3.426 1 95.5 237 ALA A O 1
ATOM 1752 N N . GLU A 1 238 ? -4.289 -33.188 -3.33 1 95.31 238 GLU A N 1
ATOM 1753 C CA . GLU A 1 238 ? -4.242 -31.953 -2.572 1 95.31 238 GLU A CA 1
ATOM 1754 C C . GLU A 1 238 ? -4.676 -30.766 -3.428 1 95.31 238 GLU A C 1
ATOM 1756 O O . GLU A 1 238 ? -5.297 -29.828 -2.928 1 95.31 238 GLU A O 1
ATOM 1761 N N . TYR A 1 239 ? -4.348 -30.812 -4.672 1 95.69 239 TYR A N 1
ATOM 1762 C CA . TYR A 1 239 ? -4.73 -29.766 -5.609 1 95.69 239 TYR A CA 1
ATOM 1763 C C . TYR A 1 239 ? -6.246 -29.578 -5.633 1 95.69 239 TYR A C 1
ATOM 1765 O O . TYR A 1 239 ? -6.738 -28.453 -5.535 1 95.69 239 TYR A O 1
ATOM 1773 N N . PHE A 1 240 ? -6.977 -30.609 -5.684 1 95.81 240 PHE A N 1
ATOM 1774 C CA . PHE A 1 240 ? -8.422 -30.531 -5.848 1 95.81 240 PHE A CA 1
ATOM 1775 C C . PHE A 1 240 ? -9.117 -30.391 -4.496 1 95.81 240 PHE A C 1
ATOM 1777 O O . PHE A 1 240 ? -10.125 -29.703 -4.379 1 95.81 240 PHE A O 1
ATOM 1784 N N . ASN A 1 241 ? -8.539 -31.016 -3.457 1 93.38 241 ASN A N 1
ATOM 1785 C CA . ASN A 1 241 ? -9.359 -31.203 -2.266 1 93.38 241 ASN A CA 1
ATOM 1786 C C . ASN A 1 241 ? -8.68 -30.641 -1.021 1 93.38 241 ASN A C 1
ATOM 1788 O O . ASN A 1 241 ? -9.289 -30.578 0.049 1 93.38 241 ASN A O 1
ATOM 1792 N N . GLY A 1 242 ? -7.473 -30.25 -1.129 1 93.75 242 GLY A N 1
ATOM 1793 C CA . GLY A 1 242 ? -6.727 -29.812 0.043 1 93.75 242 GLY A CA 1
ATOM 1794 C C . GLY A 1 242 ? -6.18 -28.406 -0.088 1 93.75 242 GLY A C 1
ATOM 1795 O O . GLY A 1 242 ? -6.742 -27.578 -0.805 1 93.75 242 GLY A O 1
ATOM 1796 N N . TYR A 1 243 ? -5.164 -28.109 0.847 1 93.75 243 TYR A N 1
ATOM 1797 C CA . TYR A 1 243 ? -4.5 -26.812 0.836 1 93.75 243 TYR A CA 1
ATOM 1798 C C . TYR A 1 243 ? -3.006 -26.969 0.577 1 93.75 243 TYR A C 1
ATOM 1800 O O . TYR A 1 243 ? -2.279 -25.969 0.481 1 93.75 243 TYR A O 1
ATOM 1808 N N . ASN A 1 244 ? -2.533 -28.172 0.459 1 94.12 244 ASN A N 1
ATOM 1809 C CA . ASN A 1 244 ? -1.215 -28.594 0 1 94.12 244 ASN A CA 1
ATOM 1810 C C . ASN A 1 244 ? -0.1 -27.859 0.728 1 94.12 244 ASN A C 1
ATOM 1812 O O . ASN A 1 244 ? 0.799 -27.297 0.093 1 94.12 244 ASN A O 1
ATOM 1816 N N . ALA A 1 245 ? -0.121 -27.828 2.086 1 93.56 245 ALA A N 1
ATOM 1817 C CA . ALA A 1 245 ? 0.925 -27.172 2.865 1 93.56 245 ALA A CA 1
ATOM 1818 C C . ALA A 1 245 ? 2.285 -27.812 2.611 1 93.56 245 ALA A C 1
ATOM 1820 O O . ALA A 1 245 ? 3.312 -27.125 2.609 1 93.56 245 ALA A O 1
ATOM 1821 N N . GLU A 1 246 ? 2.324 -29.031 2.229 1 94.38 246 GLU A N 1
ATOM 1822 C CA . GLU A 1 246 ? 3.561 -29.781 2.049 1 94.38 246 GLU A CA 1
ATOM 1823 C C . GLU A 1 246 ? 4.312 -29.328 0.803 1 94.38 246 GLU A C 1
ATOM 1825 O O . GLU A 1 246 ? 5.48 -29.672 0.614 1 94.38 246 GLU A O 1
ATOM 1830 N N . ALA A 1 247 ? 3.664 -28.531 -0.028 1 97.06 247 ALA A N 1
ATOM 1831 C CA . ALA A 1 247 ? 4.289 -28.047 -1.254 1 97.06 247 ALA A CA 1
ATOM 1832 C C . ALA A 1 247 ? 5.531 -27.219 -0.944 1 97.06 247 ALA A C 1
ATOM 1834 O O . ALA A 1 247 ? 6.41 -27.062 -1.794 1 97.06 247 ALA A O 1
ATOM 1835 N N . VAL A 1 248 ? 5.629 -26.703 0.324 1 97.56 248 VAL A N 1
ATOM 1836 C CA . VAL A 1 248 ? 6.719 -25.766 0.595 1 97.56 248 VAL A CA 1
ATOM 1837 C C . VAL A 1 248 ? 7.73 -26.422 1.538 1 97.56 248 VAL A C 1
ATOM 1839 O O . VAL A 1 248 ? 8.648 -25.75 2.031 1 97.56 248 VAL A O 1
ATOM 1842 N N . ALA A 1 249 ? 7.629 -27.719 1.741 1 97.06 249 ALA A N 1
ATOM 1843 C CA . ALA A 1 249 ? 8.398 -28.422 2.762 1 97.06 249 ALA A CA 1
ATOM 1844 C C . ALA A 1 249 ? 9.891 -28.391 2.447 1 97.06 249 ALA A C 1
ATOM 1846 O O . ALA A 1 249 ? 10.719 -28.422 3.357 1 97.06 249 ALA A O 1
ATOM 1847 N N . ASP A 1 250 ? 10.227 -28.234 1.122 1 98.25 250 ASP A N 1
ATOM 1848 C CA . ASP A 1 250 ? 11.633 -28.328 0.736 1 98.25 250 ASP A CA 1
ATOM 1849 C C . ASP A 1 250 ? 12.234 -26.953 0.473 1 98.25 250 ASP A C 1
ATOM 1851 O O . ASP A 1 250 ? 13.422 -26.828 0.168 1 98.25 250 ASP A O 1
ATOM 1855 N N . VAL A 1 251 ? 11.469 -25.875 0.616 1 98.69 251 VAL A N 1
ATOM 1856 C CA . VAL A 1 251 ? 11.93 -24.562 0.179 1 98.69 251 VAL A CA 1
ATOM 1857 C C . VAL A 1 251 ? 13.172 -24.172 0.972 1 98.69 251 VAL A C 1
ATOM 1859 O O . VAL A 1 251 ? 14.195 -23.781 0.39 1 98.69 251 VAL A O 1
ATOM 1862 N N . ASP A 1 252 ? 13.133 -24.297 2.264 1 98.75 252 ASP A N 1
ATOM 1863 C CA . ASP A 1 252 ? 14.266 -23.891 3.092 1 98.75 252 ASP A CA 1
ATOM 1864 C C . ASP A 1 252 ? 15.461 -24.812 2.885 1 98.75 252 ASP A C 1
ATOM 1866 O O . ASP A 1 252 ? 16.609 -24.375 2.971 1 98.75 252 ASP A O 1
ATOM 1870 N N . THR A 1 253 ? 15.148 -26.062 2.566 1 98.62 253 THR A N 1
ATOM 1871 C CA . THR A 1 253 ? 16.219 -26.984 2.24 1 98.62 253 THR A CA 1
ATOM 1872 C C . THR A 1 253 ? 16.922 -26.578 0.943 1 98.62 253 THR A C 1
ATOM 1874 O O . THR A 1 253 ? 18.141 -26.703 0.82 1 98.62 253 THR A O 1
ATOM 1877 N N . VAL A 1 254 ? 16.141 -26.094 -0.01 1 98.75 254 VAL A N 1
ATOM 1878 C CA . VAL A 1 254 ? 16.734 -25.609 -1.258 1 98.75 254 VAL A CA 1
ATOM 1879 C C . VAL A 1 254 ? 17.578 -24.375 -0.988 1 98.75 254 VAL A C 1
ATOM 1881 O O . VAL A 1 254 ? 18.656 -24.219 -1.562 1 98.75 254 VAL A O 1
ATOM 1884 N N . LEU A 1 255 ? 17.109 -23.484 -0.098 1 98.81 255 LEU A N 1
ATOM 1885 C CA . LEU A 1 255 ? 17.938 -22.344 0.287 1 98.81 255 LEU A CA 1
ATOM 1886 C C . LEU A 1 255 ? 19.25 -22.812 0.906 1 98.81 255 LEU A C 1
ATOM 1888 O O . LEU A 1 255 ? 20.312 -22.234 0.629 1 98.81 255 LEU A O 1
ATOM 1892 N N . LYS A 1 256 ? 19.203 -23.844 1.761 1 98.62 256 LYS A N 1
ATOM 1893 C CA . LYS A 1 256 ? 20.438 -24.422 2.312 1 98.62 256 LYS A CA 1
ATOM 1894 C C . LYS A 1 256 ? 21.359 -24.906 1.204 1 98.62 256 LYS A C 1
ATOM 1896 O O . LYS A 1 256 ? 22.578 -24.734 1.291 1 98.62 256 LYS A O 1
ATOM 1901 N N . GLY A 1 257 ? 20.781 -25.5 0.173 1 98.44 257 GLY A N 1
ATOM 1902 C CA . GLY A 1 257 ? 21.547 -25.891 -0.998 1 98.44 257 GLY A CA 1
ATOM 1903 C C . GLY A 1 257 ? 22.219 -24.719 -1.688 1 98.44 257 GLY A C 1
ATOM 1904 O O . GLY A 1 257 ? 23.375 -24.797 -2.082 1 98.44 257 GLY A O 1
ATOM 1905 N N . PHE A 1 258 ? 21.516 -23.609 -1.872 1 98.5 258 PHE A N 1
ATOM 1906 C CA . PHE A 1 258 ? 22.062 -22.359 -2.408 1 98.5 258 PHE A CA 1
ATOM 1907 C C . PHE A 1 258 ? 23.297 -21.938 -1.624 1 98.5 258 PHE A C 1
ATOM 1909 O O . PHE A 1 258 ? 24.328 -21.625 -2.213 1 98.5 258 PHE A O 1
ATOM 1916 N N . CYS A 1 259 ? 23.156 -21.938 -0.251 1 98.75 259 CYS A N 1
ATOM 1917 C CA . CYS A 1 259 ? 24.266 -21.516 0.603 1 98.75 259 CYS A CA 1
ATOM 1918 C C . CYS A 1 259 ? 25.453 -22.453 0.475 1 98.75 259 CYS A C 1
ATOM 1920 O O . CYS A 1 259 ? 26.594 -22 0.372 1 98.75 259 CYS A O 1
ATOM 1922 N N . SER A 1 260 ? 25.219 -23.734 0.461 1 98.12 260 SER A N 1
ATOM 1923 C CA . SER A 1 260 ? 26.297 -24.703 0.288 1 98.12 260 SER A CA 1
ATOM 1924 C C . SER A 1 260 ? 26.984 -24.531 -1.063 1 98.12 260 SER A C 1
ATOM 1926 O O . SER A 1 260 ? 28.219 -24.578 -1.152 1 98.12 260 SER A O 1
ATOM 1928 N N . GLY A 1 261 ? 26.141 -24.344 -2.102 1 97.56 261 GLY A N 1
ATOM 1929 C CA . GLY A 1 261 ? 26.688 -24.109 -3.426 1 97.56 261 GLY A CA 1
ATOM 1930 C C . GLY A 1 261 ? 27.516 -22.828 -3.51 1 97.56 261 GLY A C 1
ATOM 1931 O O . GLY A 1 261 ? 28.547 -22.797 -4.184 1 97.56 261 GLY A O 1
ATOM 1932 N N . CYS A 1 262 ? 27.094 -21.875 -2.895 1 97.94 262 CYS A N 1
ATOM 1933 C CA . CYS A 1 262 ? 27.797 -20.594 -2.836 1 97.94 262 CYS A CA 1
ATOM 1934 C C . CYS A 1 262 ? 29.203 -20.781 -2.264 1 97.94 262 CYS A C 1
ATOM 1936 O O . CYS A 1 262 ? 30.172 -20.297 -2.838 1 97.94 262 CYS A O 1
ATOM 1938 N N . PHE A 1 263 ? 29.344 -21.531 -1.244 1 97.5 263 PHE A N 1
ATOM 1939 C CA . PHE A 1 263 ? 30.641 -21.719 -0.584 1 97.5 263 PHE A CA 1
ATOM 1940 C C . PHE A 1 263 ? 31.516 -22.688 -1.361 1 97.5 263 PHE A C 1
ATOM 1942 O O . PHE A 1 263 ? 32.75 -22.641 -1.268 1 97.5 263 PHE A O 1
ATOM 1949 N N . ALA A 1 264 ? 30.906 -23.516 -2.119 1 96.56 264 ALA A N 1
ATOM 1950 C CA . ALA A 1 264 ? 31.656 -24.438 -2.969 1 96.56 264 ALA A CA 1
ATOM 1951 C C . ALA A 1 264 ? 32.219 -23.719 -4.18 1 96.56 264 ALA A C 1
ATOM 1953 O O . ALA A 1 264 ? 33.156 -24.219 -4.816 1 96.56 264 ALA A O 1
ATOM 1954 N N . ALA A 1 265 ? 31.641 -22.547 -4.5 1 96.31 265 ALA A N 1
ATOM 1955 C CA . ALA A 1 265 ? 32.094 -21.766 -5.648 1 96.31 265 ALA A CA 1
ATOM 1956 C C . ALA A 1 265 ? 32.25 -20.297 -5.289 1 96.31 265 ALA A C 1
ATOM 1958 O O . ALA A 1 265 ? 31.578 -19.438 -5.871 1 96.31 265 ALA A O 1
ATOM 1959 N N . PRO A 1 266 ? 33.188 -19.969 -4.516 1 96.25 266 PRO A N 1
ATOM 1960 C CA . PRO A 1 266 ? 33.281 -18.609 -3.979 1 96.25 266 PRO A CA 1
ATOM 1961 C C . PRO A 1 266 ? 33.531 -17.562 -5.062 1 96.25 266 PRO A C 1
ATOM 1963 O O . PRO A 1 266 ? 33.188 -16.391 -4.891 1 96.25 266 PRO A O 1
ATOM 1966 N N . GLU A 1 267 ? 34.062 -17.906 -6.16 1 95.56 267 GLU A N 1
ATOM 1967 C CA . GLU A 1 267 ? 34.344 -16.953 -7.234 1 95.56 267 GLU A CA 1
ATOM 1968 C C . GLU A 1 267 ? 33.062 -16.5 -7.914 1 95.56 267 GLU A C 1
ATOM 1970 O O . GLU A 1 267 ? 33.031 -15.445 -8.555 1 95.56 267 GLU A O 1
ATOM 1975 N N . LEU A 1 268 ? 32 -17.297 -7.719 1 96.25 268 LEU A N 1
ATOM 1976 C CA . LEU A 1 268 ? 30.734 -16.984 -8.367 1 96.25 268 LEU A CA 1
ATOM 1977 C C . LEU A 1 268 ? 29.703 -16.516 -7.355 1 96.25 268 LEU A C 1
ATOM 1979 O O . LEU A 1 268 ? 28.531 -16.328 -7.691 1 96.25 268 LEU A O 1
ATOM 1983 N N . CYS A 1 269 ? 30.141 -16.328 -6.145 1 97.81 269 CYS A N 1
ATOM 1984 C CA . CYS A 1 269 ? 29.234 -15.922 -5.074 1 97.81 269 CYS A CA 1
ATOM 1985 C C . CYS A 1 269 ? 29.891 -14.898 -4.156 1 97.81 269 CYS A C 1
ATOM 1987 O O . CYS A 1 269 ? 30.625 -15.266 -3.244 1 97.81 269 CYS A O 1
ATOM 1989 N N . PRO A 1 270 ? 29.516 -13.648 -4.285 1 97.56 270 PRO A N 1
ATOM 1990 C CA . PRO A 1 270 ? 30.141 -12.609 -3.457 1 97.56 270 PRO A CA 1
ATOM 1991 C C . PRO A 1 270 ? 29.859 -12.797 -1.969 1 97.56 270 PRO A C 1
ATOM 1993 O O . PRO A 1 270 ? 30.641 -12.344 -1.128 1 97.56 270 PRO A O 1
ATOM 1996 N N . LEU A 1 271 ? 28.828 -13.523 -1.591 1 98.12 271 LEU A N 1
ATOM 1997 C CA . LEU A 1 271 ? 28.453 -13.742 -0.199 1 98.12 271 LEU A CA 1
ATOM 1998 C C . LEU A 1 271 ? 29.453 -14.656 0.502 1 98.12 271 LEU A C 1
ATOM 2000 O O . LEU A 1 271 ? 29.625 -14.57 1.719 1 98.12 271 LEU A O 1
ATOM 2004 N N . ALA A 1 272 ? 30.062 -15.508 -0.301 1 97.44 272 ALA A N 1
ATOM 2005 C CA . ALA A 1 272 ? 31.031 -16.438 0.272 1 97.44 272 ALA A CA 1
ATOM 2006 C C . ALA A 1 272 ? 32.25 -15.703 0.77 1 97.44 272 ALA A C 1
ATOM 2008 O O . ALA A 1 272 ? 33.031 -16.25 1.556 1 97.44 272 ALA A O 1
ATOM 2009 N N . LYS A 1 273 ? 32.375 -14.523 0.371 1 95.62 273 LYS A N 1
ATOM 2010 C CA . LYS A 1 273 ? 33.531 -13.742 0.749 1 95.62 273 LYS A CA 1
ATOM 2011 C C . LYS A 1 273 ? 33.312 -12.977 2.047 1 95.62 273 LYS A C 1
ATOM 2013 O O . LYS A 1 273 ? 34.25 -12.5 2.682 1 95.62 273 LYS A O 1
ATOM 2018 N N . ILE A 1 274 ? 32.094 -12.906 2.447 1 94.75 274 ILE A N 1
ATOM 2019 C CA . ILE A 1 274 ? 31.812 -12.031 3.582 1 94.75 274 ILE A CA 1
ATOM 2020 C C . ILE A 1 274 ? 31.297 -12.859 4.758 1 94.75 274 ILE A C 1
ATOM 2022 O O . ILE A 1 274 ? 31.172 -12.344 5.875 1 94.75 274 ILE A O 1
ATOM 2026 N N . TYR A 1 275 ? 30.984 -14.078 4.531 1 97.25 275 TYR A N 1
ATOM 2027 C CA . TYR A 1 275 ? 30.578 -14.961 5.625 1 97.25 275 TYR A CA 1
ATOM 2028 C C . TYR A 1 275 ? 31.562 -16.125 5.777 1 97.25 275 TYR A C 1
ATOM 2030 O O . TYR A 1 275 ? 32.312 -16.438 4.848 1 97.25 275 TYR A O 1
ATOM 2038 N N . SER A 1 276 ? 31.484 -16.766 6.91 1 97.44 276 SER A N 1
ATOM 2039 C CA . SER A 1 276 ? 32.531 -17.719 7.25 1 97.44 276 SER A CA 1
ATOM 2040 C C . SER A 1 276 ? 32.125 -19.141 6.875 1 97.44 276 SER A C 1
ATOM 2042 O O . SER A 1 276 ? 32.969 -20.031 6.801 1 97.44 276 SER A O 1
ATOM 2044 N N . SER A 1 277 ? 30.859 -19.391 6.703 1 98.25 277 SER A N 1
ATOM 2045 C CA . SER A 1 277 ? 30.375 -20.719 6.359 1 98.25 277 SER A CA 1
ATOM 2046 C C . SER A 1 277 ? 29 -20.641 5.68 1 98.25 277 SER A C 1
ATOM 2048 O O . SER A 1 277 ? 28.344 -19.609 5.723 1 98.25 277 SER A O 1
ATOM 2050 N N . ALA A 1 278 ? 28.609 -21.734 5.074 1 98.19 278 ALA A N 1
ATOM 2051 C CA . ALA A 1 278 ? 27.281 -21.844 4.469 1 98.19 278 ALA A CA 1
ATOM 2052 C C . ALA A 1 278 ? 26.188 -21.656 5.516 1 98.19 278 ALA A C 1
ATOM 2054 O O . ALA A 1 278 ? 25.172 -21.016 5.254 1 98.19 278 ALA A O 1
ATOM 2055 N N . ALA A 1 279 ? 26.391 -22.219 6.699 1 98.31 279 ALA A N 1
ATOM 2056 C CA . ALA A 1 279 ? 25.422 -22.125 7.777 1 98.31 279 ALA A CA 1
ATOM 2057 C C . ALA A 1 279 ? 25.25 -20.688 8.242 1 98.31 279 ALA A C 1
ATOM 2059 O O . ALA A 1 279 ? 24.141 -20.234 8.508 1 98.31 279 ALA A O 1
ATOM 2060 N N . ASN A 1 280 ? 26.359 -19.969 8.359 1 98.44 280 ASN A N 1
ATOM 2061 C CA . ASN A 1 280 ? 26.297 -18.562 8.742 1 98.44 280 ASN A CA 1
ATOM 2062 C C . ASN A 1 280 ? 25.609 -17.719 7.684 1 98.44 280 ASN A C 1
ATOM 2064 O O . ASN A 1 280 ? 24.875 -16.781 8.008 1 98.44 280 ASN A O 1
ATOM 2068 N N . LEU A 1 281 ? 25.906 -18.062 6.441 1 98.56 281 LEU A N 1
ATOM 2069 C CA . LEU A 1 281 ? 25.234 -17.359 5.355 1 98.56 281 LEU A CA 1
ATOM 2070 C C . LEU A 1 281 ? 23.719 -17.562 5.426 1 98.56 281 LEU A C 1
ATOM 2072 O O . LEU A 1 281 ? 22.953 -16.609 5.293 1 98.56 281 LEU A O 1
ATOM 2076 N N . GLU A 1 282 ? 23.297 -18.781 5.617 1 98.56 282 GLU A N 1
ATOM 2077 C CA . GLU A 1 282 ? 21.875 -19.078 5.75 1 98.56 282 GLU A CA 1
ATOM 2078 C C . GLU A 1 282 ? 21.25 -18.266 6.879 1 98.56 282 GLU A C 1
ATOM 2080 O O . GLU A 1 282 ? 20.203 -17.641 6.688 1 98.56 282 GLU A O 1
ATOM 2085 N N . ALA A 1 283 ? 21.859 -18.25 8.023 1 98.56 283 ALA A N 1
ATOM 2086 C CA . ALA A 1 283 ? 21.359 -17.484 9.172 1 98.56 283 ALA A CA 1
ATOM 2087 C C . ALA A 1 283 ? 21.281 -16 8.852 1 98.56 283 ALA A C 1
ATOM 2089 O O . ALA A 1 283 ? 20.328 -15.328 9.219 1 98.56 283 ALA A O 1
ATOM 2090 N N . ALA A 1 284 ? 22.297 -15.547 8.156 1 98.5 284 ALA A N 1
ATOM 2091 C CA . ALA A 1 284 ? 22.359 -14.125 7.812 1 98.5 284 ALA A CA 1
ATOM 2092 C C . ALA A 1 284 ? 21.219 -13.734 6.879 1 98.5 284 ALA A C 1
ATOM 2094 O O . ALA A 1 284 ? 20.688 -12.625 6.961 1 98.5 284 ALA A O 1
ATOM 2095 N N . ILE A 1 285 ? 20.875 -14.594 5.992 1 98.75 285 ILE A N 1
ATOM 2096 C CA . ILE A 1 285 ? 19.781 -14.32 5.07 1 98.75 285 ILE A CA 1
ATOM 2097 C C . ILE A 1 285 ? 18.469 -14.172 5.852 1 98.75 285 ILE A C 1
ATOM 2099 O O . ILE A 1 285 ? 17.703 -13.242 5.605 1 98.75 285 ILE A O 1
ATOM 2103 N N . TYR A 1 286 ? 18.234 -15.047 6.859 1 98.56 286 TYR A N 1
ATOM 2104 C CA . TYR A 1 286 ? 17.031 -14.945 7.668 1 98.56 286 TYR A CA 1
ATOM 2105 C C . TYR A 1 286 ? 17.031 -13.664 8.492 1 98.56 286 TYR A C 1
ATOM 2107 O O . TYR A 1 286 ? 16 -12.984 8.594 1 98.56 286 TYR A O 1
ATOM 2115 N N . VAL A 1 287 ? 18.156 -13.266 9.055 1 98.5 287 VAL A N 1
ATOM 2116 C CA . VAL A 1 287 ? 18.266 -12.039 9.836 1 98.5 287 VAL A CA 1
ATOM 2117 C C . VAL A 1 287 ? 18.016 -10.828 8.938 1 98.5 287 VAL A C 1
ATOM 2119 O O . VAL A 1 287 ? 17.328 -9.891 9.328 1 98.5 287 VAL A O 1
ATOM 2122 N N . MET A 1 288 ? 18.594 -10.859 7.734 1 98.38 288 MET A N 1
ATOM 2123 C CA . MET A 1 288 ? 18.391 -9.797 6.758 1 98.38 288 MET A CA 1
ATOM 2124 C C . MET A 1 288 ? 16.906 -9.609 6.461 1 98.38 288 MET A C 1
ATOM 2126 O O . MET A 1 288 ? 16.422 -8.477 6.43 1 98.38 288 MET A O 1
ATOM 2130 N N . LEU A 1 289 ? 16.203 -10.688 6.266 1 98.44 289 LEU A N 1
ATOM 2131 C CA . LEU A 1 289 ? 14.773 -10.625 5.977 1 98.44 289 LEU A CA 1
ATOM 2132 C C . LEU A 1 289 ? 14 -10.094 7.176 1 98.44 289 LEU A C 1
ATOM 2134 O O . LEU A 1 289 ? 13.109 -9.258 7.023 1 98.44 289 LEU A O 1
ATOM 2138 N N . ASP A 1 290 ? 14.344 -10.562 8.383 1 97.88 290 ASP A N 1
ATOM 2139 C CA . ASP A 1 290 ? 13.688 -10.078 9.594 1 97.88 290 ASP A CA 1
ATOM 2140 C C . ASP A 1 290 ? 13.883 -8.57 9.758 1 97.88 290 ASP A C 1
ATOM 2142 O O . ASP A 1 290 ? 12.938 -7.852 10.102 1 97.88 290 ASP A O 1
ATOM 2146 N N . GLU A 1 291 ? 15.078 -8.086 9.469 1 97.62 291 GLU A N 1
ATOM 2147 C CA . GLU A 1 291 ? 15.367 -6.656 9.57 1 97.62 291 GLU A CA 1
ATOM 2148 C C . GLU A 1 291 ? 14.609 -5.867 8.5 1 97.62 291 GLU A C 1
ATOM 2150 O O . GLU A 1 291 ? 14.078 -4.793 8.781 1 97.62 291 GLU A O 1
ATOM 2155 N N . LEU A 1 292 ? 14.578 -6.43 7.312 1 98 292 LEU A N 1
ATOM 2156 C CA . LEU A 1 292 ? 13.922 -5.77 6.191 1 98 292 LEU A CA 1
ATOM 2157 C C . LEU A 1 292 ? 12.43 -5.586 6.461 1 98 292 LEU A C 1
ATOM 2159 O O . LEU A 1 292 ? 11.828 -4.613 6 1 98 292 LEU A O 1
ATOM 2163 N N . LYS A 1 293 ? 11.859 -6.523 7.203 1 97.75 293 LYS A N 1
ATOM 2164 C CA . LYS A 1 293 ? 10.438 -6.465 7.508 1 97.75 293 LYS A CA 1
ATOM 2165 C C . LYS A 1 293 ? 10.078 -5.18 8.242 1 97.75 293 LYS A C 1
ATOM 2167 O O . LYS A 1 293 ? 9.055 -4.559 7.965 1 97.75 293 LYS A O 1
ATOM 2172 N N . PHE A 1 294 ? 10.945 -4.707 9.133 1 97.5 294 PHE A N 1
ATOM 2173 C CA . PHE A 1 294 ? 10.648 -3.559 9.977 1 97.5 294 PHE A CA 1
ATOM 2174 C C . PHE A 1 294 ? 11.477 -2.35 9.555 1 97.5 294 PHE A C 1
ATOM 2176 O O . PHE A 1 294 ? 11.289 -1.25 10.086 1 97.5 294 PHE A O 1
ATOM 2183 N N . ASN A 1 295 ? 12.398 -2.561 8.664 1 97.5 295 ASN A N 1
ATOM 2184 C CA . ASN A 1 295 ? 13.266 -1.506 8.141 1 97.5 295 ASN A CA 1
ATOM 2185 C C . ASN A 1 295 ? 13.477 -1.647 6.641 1 97.5 295 ASN A C 1
ATOM 2187 O O . ASN A 1 295 ? 14.594 -1.913 6.191 1 97.5 295 ASN A O 1
ATOM 2191 N N . PRO A 1 296 ? 12.453 -1.454 5.824 1 98.06 296 PRO A N 1
ATOM 2192 C CA . PRO A 1 296 ? 12.609 -1.562 4.375 1 98.06 296 PRO A CA 1
ATOM 2193 C C . PRO A 1 296 ? 13.617 -0.558 3.812 1 98.06 296 PRO A C 1
ATOM 2195 O O . PRO A 1 296 ? 14.023 0.368 4.516 1 98.06 296 PRO A O 1
ATOM 2198 N N . ILE A 1 297 ? 14.086 -0.746 2.6 1 98.38 297 ILE A N 1
ATOM 2199 C CA . ILE A 1 297 ? 15.125 0.087 1.998 1 98.38 297 ILE A CA 1
ATOM 2200 C C . ILE A 1 297 ? 14.484 1.133 1.09 1 98.38 297 ILE A C 1
ATOM 2202 O O . ILE A 1 297 ? 13.93 0.798 0.04 1 98.38 297 ILE A O 1
ATOM 2206 N N . PRO A 1 298 ? 14.523 2.379 1.473 1 97.75 298 PRO A N 1
ATOM 2207 C CA . PRO A 1 298 ? 14.031 3.414 0.558 1 97.75 298 PRO A CA 1
ATOM 2208 C C . PRO A 1 298 ? 14.914 3.572 -0.679 1 97.75 298 PRO A C 1
ATOM 2210 O O . PRO A 1 298 ? 16.141 3.424 -0.594 1 97.75 298 PRO A O 1
ATOM 2213 N N . ILE A 1 299 ? 14.266 3.793 -1.758 1 97.31 299 ILE A N 1
ATOM 2214 C CA . ILE A 1 299 ? 14.945 4.066 -3.018 1 97.31 299 ILE A CA 1
ATOM 2215 C C . ILE A 1 299 ? 14.648 5.492 -3.469 1 97.31 299 ILE A C 1
ATOM 2217 O O . ILE A 1 299 ? 13.805 5.711 -4.344 1 97.31 299 ILE A O 1
ATOM 2221 N N . PRO A 1 300 ? 15.398 6.441 -3.021 1 93.44 300 PRO A N 1
ATOM 2222 C CA . PRO A 1 300 ? 15.086 7.848 -3.307 1 93.44 300 PRO A CA 1
ATOM 2223 C C . PRO A 1 300 ? 15.109 8.164 -4.801 1 93.44 300 PRO A C 1
ATOM 2225 O O . PRO A 1 300 ? 14.344 9.008 -5.266 1 93.44 300 PRO A O 1
ATOM 2228 N N . SER A 1 301 ? 15.914 7.484 -5.582 1 92.62 301 SER A N 1
ATOM 2229 C CA . SER A 1 301 ? 16.094 7.785 -6.996 1 92.62 301 SER A CA 1
ATOM 2230 C C . SER A 1 301 ? 14.789 7.594 -7.77 1 92.62 301 SER A C 1
ATOM 2232 O O . SER A 1 301 ? 14.555 8.25 -8.781 1 92.62 301 SER A O 1
ATOM 2234 N N . ASN A 1 302 ? 13.938 6.746 -7.262 1 91.25 302 ASN A N 1
ATOM 2235 C CA . ASN A 1 302 ? 12.68 6.531 -7.977 1 91.25 302 ASN A CA 1
ATOM 2236 C C . ASN A 1 302 ? 11.477 6.617 -7.039 1 91.25 302 ASN A C 1
ATOM 2238 O O . ASN A 1 302 ? 10.344 6.355 -7.449 1 91.25 302 ASN A O 1
ATOM 2242 N N . GLY A 1 303 ? 11.75 6.934 -5.801 1 91.69 303 GLY A N 1
ATOM 2243 C CA . GLY A 1 303 ? 10.68 7.113 -4.836 1 91.69 303 GLY A CA 1
ATOM 2244 C C . GLY A 1 303 ? 10.086 5.801 -4.355 1 91.69 303 GLY A C 1
ATOM 2245 O O . GLY A 1 303 ? 9.008 5.785 -3.766 1 91.69 303 GLY A O 1
ATOM 2246 N N . GLY A 1 304 ? 10.766 4.691 -4.633 1 93.56 304 GLY A N 1
ATOM 2247 C CA . GLY A 1 304 ? 10.25 3.383 -4.27 1 93.56 304 GLY A CA 1
ATOM 2248 C C . GLY A 1 304 ? 10.82 2.855 -2.967 1 93.56 304 GLY A C 1
ATOM 2249 O O . GLY A 1 304 ? 11.5 3.582 -2.242 1 93.56 304 GLY A O 1
ATOM 2250 N N . VAL A 1 305 ? 10.414 1.612 -2.602 1 95.38 305 VAL A N 1
ATOM 2251 C CA . VAL A 1 305 ? 10.883 0.938 -1.395 1 95.38 305 VAL A CA 1
ATOM 2252 C C . VAL A 1 305 ? 11.062 -0.552 -1.673 1 95.38 305 VAL A C 1
ATOM 2254 O O . VAL A 1 305 ? 10.25 -1.165 -2.371 1 95.38 305 VAL A O 1
ATOM 2257 N N . ILE A 1 306 ? 12.156 -1.127 -1.218 1 96.81 306 ILE A N 1
ATOM 2258 C CA . ILE A 1 306 ? 12.344 -2.574 -1.223 1 96.81 306 ILE A CA 1
ATOM 2259 C C . ILE A 1 306 ? 11.93 -3.154 0.127 1 96.81 306 ILE A C 1
ATOM 2261 O O . ILE A 1 306 ? 12.469 -2.771 1.168 1 96.81 306 ILE A O 1
ATOM 2265 N N . THR A 1 307 ? 10.961 -4.055 0.068 1 96.44 307 THR A N 1
ATOM 2266 C CA . THR A 1 307 ? 10.367 -4.574 1.295 1 96.44 307 THR A CA 1
ATOM 2267 C C . THR A 1 307 ? 10.781 -6.023 1.528 1 96.44 307 THR A C 1
ATOM 2269 O O . THR A 1 307 ? 11.406 -6.641 0.666 1 96.44 307 THR A O 1
ATOM 2272 N N . TYR A 1 308 ? 10.398 -6.523 2.75 1 97.06 308 TYR A N 1
ATOM 2273 C CA . TYR A 1 308 ? 10.516 -7.914 3.176 1 97.06 308 TYR A CA 1
ATOM 2274 C C . TYR A 1 308 ? 9.922 -8.859 2.139 1 97.06 308 TYR A C 1
ATOM 2276 O O . TYR A 1 308 ? 10.57 -9.812 1.712 1 97.06 308 TYR A O 1
ATOM 2284 N N . THR A 1 309 ? 8.75 -8.586 1.629 1 95.38 309 THR A N 1
ATOM 2285 C CA . THR A 1 309 ? 8.039 -9.469 0.711 1 95.38 309 THR A CA 1
ATOM 2286 C C . THR A 1 309 ? 8.703 -9.461 -0.664 1 95.38 309 THR A C 1
ATOM 2288 O O . THR A 1 309 ? 8.766 -10.5 -1.33 1 95.38 309 THR A O 1
ATOM 2291 N N . ASP A 1 310 ? 9.203 -8.312 -1.088 1 94.75 310 ASP A N 1
ATOM 2292 C CA . ASP A 1 310 ? 9.898 -8.227 -2.369 1 94.75 310 ASP A CA 1
ATOM 2293 C C . ASP A 1 310 ? 11.086 -9.188 -2.418 1 94.75 310 ASP A C 1
ATOM 2295 O O . ASP A 1 310 ? 11.203 -9.984 -3.348 1 94.75 310 ASP A O 1
ATOM 2299 N N . VAL A 1 311 ? 11.891 -9.102 -1.406 1 97.19 311 VAL A N 1
ATOM 2300 C CA . VAL A 1 311 ? 13.141 -9.852 -1.395 1 97.19 311 VAL A CA 1
ATOM 2301 C C . VAL A 1 311 ? 12.859 -11.328 -1.142 1 97.19 311 VAL A C 1
ATOM 2303 O O . VAL A 1 311 ? 13.406 -12.203 -1.822 1 97.19 311 VAL A O 1
ATOM 2306 N N . LYS A 1 312 ? 11.992 -11.578 -0.192 1 97.19 312 LYS A N 1
ATOM 2307 C CA . LYS A 1 312 ? 11.609 -12.953 0.122 1 97.19 312 LYS A CA 1
ATOM 2308 C C . LYS A 1 312 ? 11.062 -13.664 -1.111 1 97.19 312 LYS A C 1
ATOM 2310 O O . LYS A 1 312 ? 11.469 -14.789 -1.416 1 97.19 312 LYS A O 1
ATOM 2315 N N . SER A 1 313 ? 10.195 -13.016 -1.822 1 95.06 313 SER A N 1
ATOM 2316 C CA . SER A 1 313 ? 9.594 -13.602 -3.02 1 95.06 313 SER A CA 1
ATOM 2317 C C . SER A 1 313 ? 10.625 -13.773 -4.129 1 95.06 313 SER A C 1
ATOM 2319 O O . SER A 1 313 ? 10.578 -14.742 -4.883 1 95.06 313 SER A O 1
ATOM 2321 N N . THR A 1 314 ? 11.484 -12.836 -4.234 1 94.81 314 THR A N 1
ATOM 2322 C CA . THR A 1 314 ? 12.531 -12.93 -5.246 1 94.81 314 THR A CA 1
ATOM 2323 C C . THR A 1 314 ? 13.43 -14.133 -4.98 1 94.81 314 THR A C 1
ATOM 2325 O O . THR A 1 314 ? 13.758 -14.891 -5.898 1 94.81 314 THR A O 1
ATOM 2328 N N . ILE A 1 315 ? 13.805 -14.305 -3.729 1 97 315 ILE A N 1
ATOM 2329 C CA . ILE A 1 315 ? 14.617 -15.453 -3.355 1 97 315 ILE A CA 1
ATOM 2330 C C . ILE A 1 315 ? 13.859 -16.75 -3.656 1 97 315 ILE A C 1
ATOM 2332 O O . ILE A 1 315 ? 14.398 -17.656 -4.273 1 97 315 ILE A O 1
ATOM 2336 N N . LYS A 1 316 ? 12.625 -16.812 -3.289 1 96.44 316 LYS A N 1
ATOM 2337 C CA . LYS A 1 316 ? 11.805 -18 -3.523 1 96.44 316 LYS A CA 1
ATOM 2338 C C . LYS A 1 316 ? 11.75 -18.344 -5.008 1 96.44 316 LYS A C 1
ATOM 2340 O O . LYS A 1 316 ? 11.922 -19.5 -5.387 1 96.44 316 LYS A O 1
ATOM 2345 N N . GLU A 1 317 ? 11.555 -17.344 -5.82 1 93.81 317 GLU A N 1
ATOM 2346 C CA . GLU A 1 317 ? 11.477 -17.578 -7.262 1 93.81 317 GLU A CA 1
ATOM 2347 C C . GLU A 1 317 ? 12.812 -18.078 -7.809 1 93.81 317 GLU A C 1
ATOM 2349 O O . GLU A 1 317 ? 12.836 -18.953 -8.672 1 93.81 317 GLU A O 1
ATOM 2354 N N . ALA A 1 318 ? 13.828 -17.578 -7.312 1 94.56 318 ALA A N 1
ATOM 2355 C CA . ALA A 1 318 ? 15.156 -17.969 -7.777 1 94.56 318 ALA A CA 1
ATOM 2356 C C . ALA A 1 318 ? 15.445 -19.422 -7.434 1 94.56 318 ALA A C 1
ATOM 2358 O O . ALA A 1 318 ? 16.172 -20.109 -8.156 1 94.56 318 ALA A O 1
ATOM 2359 N N . LEU A 1 319 ? 14.859 -19.906 -6.395 1 97.12 319 LEU A N 1
ATOM 2360 C CA . LEU A 1 319 ? 15.109 -21.266 -5.945 1 97.12 319 LEU A CA 1
ATOM 2361 C C . LEU A 1 319 ? 14.562 -22.281 -6.945 1 97.12 319 LEU A C 1
ATOM 2363 O O . LEU A 1 319 ? 14.93 -23.453 -6.91 1 97.12 319 LEU A O 1
ATOM 2367 N N . TYR A 1 320 ? 13.789 -21.844 -7.906 1 95.69 320 TYR A N 1
ATOM 2368 C CA . TYR A 1 320 ? 13.242 -22.703 -8.938 1 95.69 320 TYR A CA 1
ATOM 2369 C C . TYR A 1 320 ? 14.32 -23.125 -9.93 1 95.69 320 TYR A C 1
ATOM 2371 O O . TYR A 1 320 ? 14.234 -24.188 -10.539 1 95.69 320 TYR A O 1
ATOM 2379 N N . ALA A 1 321 ? 15.352 -22.266 -10.078 1 95.06 321 ALA A N 1
ATOM 2380 C CA . ALA A 1 321 ? 16.328 -22.469 -11.156 1 95.06 321 ALA A CA 1
ATOM 2381 C C . ALA A 1 321 ? 17.734 -22.172 -10.672 1 95.06 321 ALA A C 1
ATOM 2383 O O . ALA A 1 321 ? 18.234 -21.047 -10.805 1 95.06 321 ALA A O 1
ATOM 2384 N N . PRO A 1 322 ? 18.484 -23.172 -10.352 1 95.38 322 PRO A N 1
ATOM 2385 C CA . PRO A 1 322 ? 19.812 -23 -9.75 1 95.38 322 PRO A CA 1
ATOM 2386 C C . PRO A 1 322 ? 20.781 -22.25 -10.664 1 95.38 322 PRO A C 1
ATOM 2388 O O . PRO A 1 322 ? 21.672 -21.562 -10.172 1 95.38 322 PRO A O 1
ATOM 2391 N N . ASN A 1 323 ? 20.531 -22.25 -11.961 1 93 323 ASN A N 1
ATOM 2392 C CA . ASN A 1 323 ? 21.406 -21.531 -12.875 1 93 323 ASN A CA 1
ATOM 2393 C C . ASN A 1 323 ? 21.359 -20.031 -12.633 1 93 323 ASN A C 1
ATOM 2395 O O . ASN A 1 323 ? 22.25 -19.297 -13.078 1 93 323 ASN A O 1
ATOM 2399 N N . SER A 1 324 ? 20.391 -19.547 -11.891 1 92.88 324 SER A N 1
ATOM 2400 C CA . SER A 1 324 ? 20.25 -18.109 -11.609 1 92.88 324 SER A CA 1
ATOM 2401 C C . SER A 1 324 ? 20.922 -17.75 -10.297 1 92.88 324 SER A C 1
ATOM 2403 O O . SER A 1 324 ? 21 -16.578 -9.93 1 92.88 324 SER A O 1
ATOM 2405 N N . TRP A 1 325 ? 21.469 -18.688 -9.578 1 96.31 325 TRP A N 1
ATOM 2406 C CA . TRP A 1 325 ? 21.875 -18.516 -8.188 1 96.31 325 TRP A CA 1
ATOM 2407 C C . TRP A 1 325 ? 23.062 -17.562 -8.078 1 96.31 325 TRP A C 1
ATOM 2409 O O . TRP A 1 325 ? 23.141 -16.766 -7.137 1 96.31 325 TRP A O 1
ATOM 2419 N N . PRO A 1 326 ? 24.016 -17.562 -9.094 1 95.12 326 PRO A N 1
ATOM 2420 C CA . PRO A 1 326 ? 25.047 -16.531 -9.008 1 95.12 326 PRO A CA 1
ATOM 2421 C C . PRO A 1 326 ? 24.484 -15.117 -9.008 1 95.12 326 PRO A C 1
ATOM 2423 O O . PRO A 1 326 ? 24.875 -14.297 -8.18 1 95.12 326 PRO A O 1
ATOM 2426 N N . LEU A 1 327 ? 23.531 -14.852 -9.875 1 93.88 327 LEU A N 1
ATOM 2427 C CA . LEU A 1 327 ? 22.906 -13.539 -9.922 1 93.88 327 LEU A CA 1
ATOM 2428 C C . LEU A 1 327 ? 22.094 -13.281 -8.656 1 93.88 327 LEU A C 1
ATOM 2430 O O . LEU A 1 327 ? 22.062 -12.148 -8.156 1 93.88 327 LEU A O 1
ATOM 2434 N N . THR A 1 328 ? 21.453 -14.289 -8.156 1 95.88 328 THR A N 1
ATOM 2435 C CA . THR A 1 328 ? 20.688 -14.172 -6.922 1 95.88 328 THR A CA 1
ATOM 2436 C C . THR A 1 328 ? 21.594 -13.781 -5.762 1 95.88 328 THR A C 1
ATOM 2438 O O . THR A 1 328 ? 21.219 -12.961 -4.918 1 95.88 328 THR A O 1
ATOM 2441 N N . SER A 1 329 ? 22.781 -14.414 -5.762 1 97.69 329 SER A N 1
ATOM 2442 C CA . SER A 1 329 ? 23.719 -14.102 -4.695 1 97.69 329 SER A CA 1
ATOM 2443 C C . SER A 1 329 ? 24.141 -12.641 -4.746 1 97.69 329 SER A C 1
ATOM 2445 O O . SER A 1 329 ? 24.344 -12.008 -3.709 1 97.69 329 SER A O 1
ATOM 2447 N N . GLU A 1 330 ? 24.266 -12.086 -5.922 1 96.56 330 GLU A N 1
ATOM 2448 C CA . GLU A 1 330 ? 24.562 -10.664 -6.066 1 96.56 330 GLU A CA 1
ATOM 2449 C C . GLU A 1 330 ? 23.438 -9.797 -5.52 1 96.56 330 GLU A C 1
ATOM 2451 O O . GLU A 1 330 ? 23.688 -8.812 -4.82 1 96.56 330 GLU A O 1
ATOM 2456 N N . LEU A 1 331 ? 22.234 -10.172 -5.852 1 96.56 331 LEU A N 1
ATOM 2457 C CA . LEU A 1 331 ? 21.094 -9.422 -5.355 1 96.56 331 LEU A CA 1
ATOM 2458 C C . LEU A 1 331 ? 21.062 -9.422 -3.83 1 96.56 331 LEU A C 1
ATOM 2460 O O . LEU A 1 331 ? 20.859 -8.375 -3.207 1 96.56 331 LEU A O 1
ATOM 2464 N N . ILE A 1 332 ? 21.219 -10.602 -3.207 1 98.31 332 ILE A N 1
ATOM 2465 C CA . ILE A 1 332 ? 21.203 -10.719 -1.753 1 98.31 332 ILE A CA 1
ATOM 2466 C C . ILE A 1 332 ? 22.312 -9.859 -1.155 1 98.31 332 ILE A C 1
ATOM 2468 O O . ILE A 1 332 ? 22.125 -9.219 -0.121 1 98.31 332 ILE A O 1
ATOM 2472 N N . TYR A 1 333 ? 23.469 -9.844 -1.857 1 98.12 333 TYR A N 1
ATOM 2473 C CA . TYR A 1 333 ? 24.578 -9.008 -1.421 1 98.12 333 TYR A CA 1
ATOM 2474 C C . TYR A 1 333 ? 24.172 -7.539 -1.391 1 98.12 333 TYR A C 1
ATOM 2476 O O . TYR A 1 333 ? 24.453 -6.836 -0.416 1 98.12 333 TYR A O 1
ATOM 2484 N N . TYR A 1 334 ? 23.5 -7.066 -2.416 1 98 334 TYR A N 1
ATOM 2485 C CA . TYR A 1 334 ? 23.109 -5.664 -2.5 1 98 334 TYR A CA 1
ATOM 2486 C C . TYR A 1 334 ? 22.047 -5.328 -1.462 1 98 334 TYR A C 1
ATOM 2488 O O . TYR A 1 334 ? 22 -4.207 -0.951 1 98 334 TYR A O 1
ATOM 2496 N N . VAL A 1 335 ? 21.141 -6.262 -1.112 1 98.38 335 VAL A N 1
ATOM 2497 C CA . VAL A 1 335 ? 20.172 -6.051 -0.05 1 98.38 335 VAL A CA 1
ATOM 2498 C C . VAL A 1 335 ? 20.875 -5.996 1.302 1 98.38 335 VAL A C 1
ATOM 2500 O O . VAL A 1 335 ? 20.578 -5.133 2.129 1 98.38 335 VAL A O 1
ATOM 2503 N N . GLN A 1 336 ? 21.844 -6.945 1.493 1 97.56 336 GLN A N 1
ATOM 2504 C CA . GLN A 1 336 ? 22.594 -7.02 2.74 1 97.56 336 GLN A CA 1
ATOM 2505 C C . GLN A 1 336 ? 23.344 -5.719 3.004 1 97.56 336 GLN A C 1
ATOM 2507 O O . GLN A 1 336 ? 23.453 -5.277 4.148 1 97.56 336 GLN A O 1
ATOM 2512 N N . THR A 1 337 ? 23.859 -5.129 1.943 1 97.12 337 THR A N 1
ATOM 2513 C CA . THR A 1 337 ? 24.625 -3.906 2.084 1 97.12 337 THR A CA 1
ATOM 2514 C C . THR A 1 337 ? 23.734 -2.678 1.926 1 97.12 337 THR A C 1
ATOM 2516 O O . THR A 1 337 ? 24.219 -1.544 1.942 1 97.12 337 THR A O 1
ATOM 2519 N N . ARG A 1 338 ? 22.422 -2.896 1.68 1 97.69 338 ARG A N 1
ATOM 2520 C CA . ARG A 1 338 ? 21.406 -1.858 1.521 1 97.69 338 ARG A CA 1
ATOM 2521 C C . ARG A 1 338 ? 21.828 -0.841 0.464 1 97.69 338 ARG A C 1
ATOM 2523 O O . ARG A 1 338 ? 21.734 0.367 0.687 1 97.69 338 ARG A O 1
ATOM 2530 N N . ASN A 1 339 ? 22.359 -1.339 -0.648 1 98 339 ASN A N 1
ATOM 2531 C CA . ASN A 1 339 ? 22.828 -0.522 -1.765 1 98 339 ASN A CA 1
ATOM 2532 C C . ASN A 1 339 ? 21.656 0.022 -2.586 1 98 339 ASN A C 1
ATOM 2534 O O . ASN A 1 339 ? 21.266 -0.577 -3.59 1 98 339 ASN A O 1
ATOM 2538 N N . ALA A 1 340 ? 21.172 1.135 -2.221 1 97.5 340 ALA A N 1
ATOM 2539 C CA . ALA A 1 340 ? 19.969 1.722 -2.826 1 97.5 340 ALA A CA 1
ATOM 2540 C C . ALA A 1 340 ? 20.219 2.08 -4.289 1 97.5 340 ALA A C 1
ATOM 2542 O O . ALA A 1 340 ? 19.297 2.074 -5.102 1 97.5 340 ALA A O 1
ATOM 2543 N N . THR A 1 341 ? 21.484 2.348 -4.605 1 97.44 341 THR A N 1
ATOM 2544 C CA . THR A 1 341 ? 21.812 2.717 -5.977 1 97.44 341 THR A CA 1
ATOM 2545 C C . THR A 1 341 ? 21.594 1.541 -6.926 1 97.44 341 THR A C 1
ATOM 2547 O O . THR A 1 341 ? 20.906 1.676 -7.938 1 97.44 341 THR A O 1
ATOM 2550 N N . VAL A 1 342 ? 22.078 0.383 -6.562 1 97.75 342 VAL A N 1
ATOM 2551 C CA . VAL A 1 342 ? 21.953 -0.794 -7.414 1 97.75 342 VAL A CA 1
ATOM 2552 C C . VAL A 1 342 ? 20.516 -1.308 -7.359 1 97.75 342 VAL A C 1
ATOM 2554 O O . VAL A 1 342 ? 19.906 -1.594 -8.398 1 97.75 342 VAL A O 1
ATOM 2557 N N . LEU A 1 343 ? 19.922 -1.329 -6.152 1 97.81 343 LEU A N 1
ATOM 2558 C CA . LEU A 1 343 ? 18.562 -1.838 -5.969 1 97.81 343 LEU A CA 1
ATOM 2559 C C . LEU A 1 343 ? 17.547 -0.939 -6.664 1 97.81 343 LEU A C 1
ATOM 2561 O O . LEU A 1 343 ? 16.469 -1.395 -7.039 1 97.81 343 LEU A O 1
ATOM 2565 N N . GLY A 1 344 ? 17.969 0.33 -6.855 1 97.12 344 GLY A N 1
ATOM 2566 C CA . GLY A 1 344 ? 17.078 1.299 -7.461 1 97.12 344 GLY A CA 1
ATOM 2567 C C . GLY A 1 344 ? 17.203 1.363 -8.969 1 97.12 344 GLY A C 1
ATOM 2568 O O . GLY A 1 344 ? 16.406 2.041 -9.633 1 97.12 344 GLY A O 1
ATOM 2569 N N . SER A 1 345 ? 18.188 0.65 -9.516 1 96.44 345 SER A N 1
ATOM 2570 C CA . SER A 1 345 ? 18.281 0.61 -10.977 1 96.44 345 SER A CA 1
ATOM 2571 C C . SER A 1 345 ? 17.016 0.012 -11.594 1 96.44 345 SER A C 1
ATOM 2573 O O . SER A 1 345 ? 16.406 -0.875 -11 1 96.44 345 SER A O 1
ATOM 2575 N N . SER A 1 346 ? 16.641 0.52 -12.742 1 93.44 346 SER A N 1
ATOM 2576 C CA . SER A 1 346 ? 15.375 0.159 -13.367 1 93.44 346 SER A CA 1
ATOM 2577 C C . SER A 1 346 ? 15.234 -1.353 -13.508 1 93.44 346 SER A C 1
ATOM 2579 O O . SER A 1 346 ? 14.195 -1.92 -13.164 1 93.44 346 SER A O 1
ATOM 2581 N N . GLU A 1 347 ? 16.234 -1.99 -13.93 1 91.56 347 GLU A N 1
ATOM 2582 C CA . GLU A 1 347 ? 16.188 -3.428 -14.18 1 91.56 347 GLU A CA 1
ATOM 2583 C C . GLU A 1 347 ? 16.062 -4.207 -12.875 1 91.56 347 GLU A C 1
ATOM 2585 O O . GLU A 1 347 ? 15.18 -5.066 -12.742 1 91.56 347 GLU A O 1
ATOM 2590 N N . VAL A 1 348 ? 16.891 -3.871 -11.883 1 93.69 348 VAL A N 1
ATOM 2591 C CA . VAL A 1 348 ? 16.891 -4.605 -10.625 1 93.69 348 VAL A CA 1
ATOM 2592 C C . VAL A 1 348 ? 15.586 -4.324 -9.859 1 93.69 348 VAL A C 1
ATOM 2594 O O . VAL A 1 348 ? 14.93 -5.254 -9.383 1 93.69 348 VAL A O 1
ATOM 2597 N N . TYR A 1 349 ? 15.203 -3.066 -9.82 1 93.88 349 TYR A N 1
ATOM 2598 C CA . TYR A 1 349 ? 14.016 -2.67 -9.07 1 93.88 349 TYR A CA 1
ATOM 2599 C C . TYR A 1 349 ? 12.758 -3.322 -9.648 1 93.88 349 TYR A C 1
ATOM 2601 O O . TYR A 1 349 ? 11.945 -3.877 -8.906 1 93.88 349 TYR A O 1
ATOM 2609 N N . SER A 1 350 ? 12.656 -3.268 -10.961 1 89.44 350 SER A N 1
ATOM 2610 C CA . SER A 1 350 ? 11.477 -3.842 -11.594 1 89.44 350 SER A CA 1
ATOM 2611 C C . SER A 1 350 ? 11.406 -5.348 -11.359 1 89.44 350 SER A C 1
ATOM 2613 O O . SER A 1 350 ? 10.32 -5.891 -11.133 1 89.44 350 SER A O 1
ATOM 2615 N N . THR A 1 351 ? 12.484 -5.992 -11.375 1 88.88 351 THR A N 1
ATOM 2616 C CA . THR A 1 351 ? 12.523 -7.438 -11.172 1 88.88 351 THR A CA 1
ATOM 2617 C C . THR A 1 351 ? 12.117 -7.793 -9.742 1 88.88 351 THR A C 1
ATOM 2619 O O . THR A 1 351 ? 11.242 -8.633 -9.531 1 88.88 351 THR A O 1
ATOM 2622 N N . VAL A 1 352 ? 12.68 -7.102 -8.812 1 91.94 352 VAL A N 1
ATOM 2623 C CA . VAL A 1 352 ? 12.414 -7.391 -7.41 1 91.94 352 VAL A CA 1
ATOM 2624 C C . VAL A 1 352 ? 10.953 -7.09 -7.09 1 91.94 352 VAL A C 1
ATOM 2626 O O . VAL A 1 352 ? 10.281 -7.875 -6.41 1 91.94 352 VAL A O 1
ATOM 2629 N N . LYS A 1 353 ? 10.406 -6.031 -7.652 1 89.44 353 LYS A N 1
ATOM 2630 C CA . LYS A 1 353 ? 9.031 -5.637 -7.379 1 89.44 353 LYS A CA 1
ATOM 2631 C C . LYS A 1 353 ? 8.047 -6.582 -8.062 1 89.44 353 LYS A C 1
ATOM 2633 O O . LYS A 1 353 ? 6.953 -6.832 -7.543 1 89.44 353 LYS A O 1
ATOM 2638 N N . SER A 1 354 ? 8.438 -7.129 -9.164 1 83.94 354 SER A N 1
ATOM 2639 C CA . SER A 1 354 ? 7.535 -8.008 -9.898 1 83.94 354 SER A CA 1
ATOM 2640 C C . SER A 1 354 ? 7.223 -9.273 -9.109 1 83.94 354 SER A C 1
ATOM 2642 O O . SER A 1 354 ? 6.129 -9.828 -9.234 1 83.94 354 SER A O 1
ATOM 2644 N N . TYR A 1 355 ? 8.094 -9.633 -8.258 1 79.69 355 TYR A N 1
ATOM 2645 C CA . TYR A 1 355 ? 7.867 -10.859 -7.492 1 79.69 355 TYR A CA 1
ATOM 2646 C C . TYR A 1 355 ? 7.148 -10.555 -6.184 1 79.69 355 TYR A C 1
ATOM 2648 O O . TYR A 1 355 ? 6.523 -11.438 -5.594 1 79.69 355 TYR A O 1
ATOM 2656 N N . GLY A 1 356 ? 7.211 -9.344 -5.715 1 72.25 356 GLY A N 1
ATOM 2657 C CA . GLY A 1 356 ? 6.66 -8.992 -4.418 1 72.25 356 GLY A CA 1
ATOM 2658 C C . GLY A 1 356 ? 5.211 -8.547 -4.488 1 72.25 356 GLY A C 1
ATOM 2659 O O . GLY A 1 356 ? 4.539 -8.43 -3.461 1 72.25 356 GLY A O 1
ATOM 2660 N N . LEU A 1 357 ? 4.738 -8.336 -5.598 1 67.62 357 LEU A N 1
ATOM 2661 C CA . LEU A 1 357 ? 3.385 -7.805 -5.73 1 67.62 357 LEU A CA 1
ATOM 2662 C C . LEU A 1 357 ? 2.369 -8.938 -5.852 1 67.62 357 LEU A C 1
ATOM 2664 O O . LEU A 1 357 ? 2.682 -10 -6.391 1 67.62 357 LEU A O 1
ATOM 2668 N N . SER A 1 358 ? 1.363 -8.93 -4.965 1 55.12 358 SER A N 1
ATOM 2669 C CA . SER A 1 358 ? 0.329 -9.953 -4.895 1 55.12 358 SER A CA 1
ATOM 2670 C C . SER A 1 358 ? -0.36 -10.141 -6.242 1 55.12 358 SER A C 1
ATOM 2672 O O . SER A 1 358 ? -0.475 -11.266 -6.738 1 55.12 358 SER A O 1
ATOM 2674 N N . ALA A 1 359 ? -1.166 -9.133 -6.422 1 52.12 359 ALA A N 1
ATOM 2675 C CA . ALA A 1 359 ? -2.092 -9.43 -7.512 1 52.12 359 ALA A CA 1
ATOM 2676 C C . ALA A 1 359 ? -1.34 -9.859 -8.766 1 52.12 359 ALA A C 1
ATOM 2678 O O . ALA A 1 359 ? -0.14 -9.609 -8.898 1 52.12 359 ALA A O 1
ATOM 2679 N N . SER A 1 360 ? -1.879 -10.617 -9.719 1 49.5 360 SER A N 1
ATOM 2680 C CA . SER A 1 360 ? -1.682 -11.164 -11.062 1 49.5 360 SER A CA 1
ATOM 2681 C C . SER A 1 360 ? -0.907 -10.195 -11.945 1 49.5 360 SER A C 1
ATOM 2683 O O . SER A 1 360 ? -0.818 -10.383 -13.156 1 49.5 360 SER A O 1
ATOM 2685 N N . LEU A 1 361 ? -0.421 -9.031 -11.273 1 47.97 361 LEU A N 1
ATOM 2686 C CA . LEU A 1 361 ? -0.17 -7.898 -12.156 1 47.97 361 LEU A CA 1
ATOM 2687 C C . LEU A 1 361 ? 1.051 -8.156 -13.031 1 47.97 361 LEU A C 1
ATOM 2689 O O . LEU A 1 361 ? 1.348 -7.371 -13.938 1 47.97 361 LEU A O 1
ATOM 2693 N N . THR A 1 362 ? 1.671 -9.188 -12.734 1 48.47 362 THR A N 1
ATOM 2694 C CA . THR A 1 362 ? 2.777 -9.133 -13.688 1 48.47 362 THR A CA 1
ATOM 2695 C C . THR A 1 362 ? 2.406 -9.828 -14.992 1 48.47 362 THR A C 1
ATOM 2697 O O . THR A 1 362 ? 3.129 -9.719 -15.984 1 48.47 362 THR A O 1
ATOM 2700 N N . SER A 1 363 ? 1.298 -10.641 -14.805 1 55 363 SER A N 1
ATOM 2701 C CA . SER A 1 363 ? 0.964 -11.18 -16.125 1 55 363 SER A CA 1
ATOM 2702 C C . SER A 1 363 ? -0.432 -11.797 -16.125 1 55 363 SER A C 1
ATOM 2704 O O . SER A 1 363 ? -0.93 -12.227 -15.086 1 55 363 SER A O 1
ATOM 2706 N N . SER A 1 364 ? -1.182 -11.516 -17.109 1 57.19 364 SER A N 1
ATOM 2707 C CA . SER A 1 364 ? -2.439 -12.195 -17.391 1 57.19 364 SER A CA 1
ATOM 2708 C C . SER A 1 364 ? -2.359 -13.68 -17.016 1 57.19 364 SER A C 1
ATOM 2710 O O . SER A 1 364 ? -3.361 -14.281 -16.641 1 57.19 364 SER A O 1
ATOM 2712 N N . SER A 1 365 ? -1.185 -14.062 -16.828 1 67.12 365 SER A N 1
ATOM 2713 C CA . SER A 1 365 ? -0.995 -15.477 -16.516 1 67.12 365 SER A CA 1
ATOM 2714 C C . SER A 1 365 ? -1.369 -15.773 -15.07 1 67.12 365 SER A C 1
ATOM 2716 O O . SER A 1 365 ? -1.935 -16.828 -14.773 1 67.12 365 SER A O 1
ATOM 2718 N N . ASN A 1 366 ? -1.149 -14.773 -14.273 1 77.56 366 ASN A N 1
ATOM 2719 C CA . ASN A 1 366 ? -1.485 -15 -12.875 1 77.56 366 ASN A CA 1
ATOM 2720 C C . ASN A 1 366 ? -2.994 -14.977 -12.648 1 77.56 366 ASN A C 1
ATOM 2722 O O . ASN A 1 366 ? -3.51 -15.703 -11.797 1 77.56 366 ASN A O 1
ATOM 2726 N N . GLU A 1 367 ? -3.617 -14.234 -13.438 1 89.88 367 GLU A N 1
ATOM 2727 C CA . GLU A 1 367 ? -5.074 -14.211 -13.336 1 89.88 367 GLU A CA 1
ATOM 2728 C C . GLU A 1 367 ? -5.684 -15.531 -13.805 1 89.88 367 GLU A C 1
ATOM 2730 O O . GLU A 1 367 ? -6.605 -16.047 -13.172 1 89.88 367 GLU A O 1
ATOM 2735 N N . VAL A 1 368 ? -5.059 -16.078 -14.844 1 92.31 368 VAL A N 1
ATOM 2736 C CA . VAL A 1 368 ? -5.551 -17.344 -15.391 1 92.31 368 VAL A CA 1
ATOM 2737 C C . VAL A 1 368 ? -5.305 -18.469 -14.383 1 92.31 368 VAL A C 1
ATOM 2739 O O . VAL A 1 368 ? -6.129 -19.375 -14.25 1 92.31 368 VAL A O 1
ATOM 2742 N N . GLU A 1 369 ? -4.172 -18.359 -13.742 1 93.31 369 GLU A N 1
ATOM 2743 C CA . GLU A 1 369 ? -3.871 -19.359 -12.727 1 93.31 369 GLU A CA 1
ATOM 2744 C C . GLU A 1 369 ? -4.961 -19.422 -11.664 1 93.31 369 GLU A C 1
ATOM 2746 O O . GLU A 1 369 ? -5.445 -20.5 -11.312 1 93.31 369 GLU A O 1
ATOM 2751 N N . SER A 1 370 ? -5.355 -18.25 -11.195 1 93.25 370 SER A N 1
ATOM 2752 C CA . SER A 1 370 ? -6.434 -18.203 -10.211 1 93.25 370 SER A CA 1
ATOM 2753 C C . SER A 1 370 ? -7.738 -18.734 -10.797 1 93.25 370 SER A C 1
ATOM 2755 O O . SER A 1 370 ? -8.5 -19.422 -10.117 1 93.25 370 SER A O 1
ATOM 2757 N N . GLY A 1 371 ? -7.98 -18.344 -12.055 1 95.25 371 GLY A N 1
ATOM 2758 C CA . GLY A 1 371 ? -9.188 -18.812 -12.719 1 95.25 371 GLY A CA 1
ATOM 2759 C C . GLY A 1 371 ? -9.305 -20.328 -12.75 1 95.25 371 GLY A C 1
ATOM 2760 O O . GLY A 1 371 ? -10.352 -20.875 -12.414 1 95.25 371 GLY A O 1
ATOM 2761 N N . ILE A 1 372 ? -8.242 -20.938 -13.094 1 96.19 372 ILE A N 1
ATOM 2762 C CA . ILE A 1 372 ? -8.258 -22.391 -13.227 1 96.19 372 ILE A CA 1
ATOM 2763 C C . ILE A 1 372 ? -8.25 -23.047 -11.852 1 96.19 372 ILE A C 1
ATOM 2765 O O . ILE A 1 372 ? -9.102 -23.875 -11.547 1 96.19 372 ILE A O 1
ATOM 2769 N N . ARG A 1 373 ? -7.387 -22.641 -10.984 1 96.25 373 ARG A N 1
ATOM 2770 C CA . ARG A 1 373 ? -7.211 -23.266 -9.68 1 96.25 373 ARG A CA 1
ATOM 2771 C C . ARG A 1 373 ? -8.469 -23.125 -8.828 1 96.25 373 ARG A C 1
ATOM 2773 O O . ARG A 1 373 ? -8.914 -24.078 -8.195 1 96.25 373 ARG A O 1
ATOM 2780 N N . CYS A 1 374 ? -9.023 -21.938 -8.789 1 97.06 374 CYS A N 1
ATOM 2781 C CA . CYS A 1 374 ? -10.172 -21.703 -7.93 1 97.06 374 CYS A CA 1
ATOM 2782 C C . CYS A 1 374 ? -11.422 -22.359 -8.5 1 97.06 374 CYS A C 1
ATOM 2784 O O . CYS A 1 374 ? -12.289 -22.828 -7.75 1 97.06 374 CYS A O 1
ATOM 2786 N N . SER A 1 375 ? -11.492 -22.406 -9.836 1 97.44 375 SER A N 1
ATOM 2787 C CA . SER A 1 375 ? -12.594 -23.125 -10.469 1 97.44 375 SER A CA 1
ATOM 2788 C C . SER A 1 375 ? -12.523 -24.625 -10.164 1 97.44 375 SER A C 1
ATOM 2790 O O . SER A 1 375 ? -13.539 -25.25 -9.867 1 97.44 375 SER A O 1
ATOM 2792 N N . ASP A 1 376 ? -11.391 -25.141 -10.227 1 97.75 376 ASP A N 1
ATOM 2793 C CA . ASP A 1 376 ? -11.18 -26.547 -9.953 1 97.75 376 ASP A CA 1
ATOM 2794 C C . ASP A 1 376 ? -11.445 -26.875 -8.484 1 97.75 376 ASP A C 1
ATOM 2796 O O . ASP A 1 376 ? -11.984 -27.938 -8.164 1 97.75 376 ASP A O 1
ATOM 2800 N N . LYS A 1 377 ? -10.969 -26.016 -7.645 1 96.69 377 LYS A N 1
ATOM 2801 C CA . LYS A 1 377 ? -11.195 -26.234 -6.219 1 96.69 377 LYS A CA 1
ATOM 2802 C C . LYS A 1 377 ? -12.688 -26.25 -5.895 1 96.69 377 LYS A C 1
ATOM 2804 O O . LYS A 1 377 ? -13.164 -27.109 -5.16 1 96.69 377 LYS A O 1
ATOM 2809 N N . ALA A 1 378 ? -13.422 -25.266 -6.379 1 96.81 378 ALA A N 1
ATOM 2810 C CA . ALA A 1 378 ? -14.875 -25.172 -6.316 1 96.81 378 ALA A CA 1
ATOM 2811 C C . ALA A 1 378 ? -15.375 -25.328 -4.883 1 96.81 378 ALA A C 1
ATOM 2813 O O . ALA A 1 378 ? -16.25 -26.156 -4.609 1 96.81 378 ALA A O 1
ATOM 2814 N N . ALA A 1 379 ? -14.852 -24.516 -3.98 1 95.81 379 ALA A N 1
ATOM 2815 C CA . ALA A 1 379 ? -15.258 -24.578 -2.576 1 95.81 379 ALA A CA 1
ATOM 2816 C C . ALA A 1 379 ? -15.188 -23.188 -1.938 1 95.81 379 ALA A C 1
ATOM 2818 O O . ALA A 1 379 ? -14.219 -22.453 -2.135 1 95.81 379 ALA A O 1
ATOM 2819 N N . SER A 1 380 ? -16.234 -22.891 -1.245 1 97.06 380 SER A N 1
ATOM 2820 C CA . SER A 1 380 ? -16.266 -21.656 -0.457 1 97.06 380 SER A CA 1
ATOM 2821 C C . SER A 1 380 ? -15.773 -21.906 0.966 1 97.06 380 SER A C 1
ATOM 2823 O O . SER A 1 380 ? -15.922 -23.016 1.494 1 97.06 380 SER A O 1
ATOM 2825 N N . ALA A 1 381 ? -15.102 -20.953 1.517 1 97.69 381 ALA A N 1
ATOM 2826 C CA . ALA A 1 381 ? -14.617 -21.031 2.895 1 97.69 381 ALA A CA 1
ATOM 2827 C C . ALA A 1 381 ? -14.578 -19.656 3.543 1 97.69 381 ALA A C 1
ATOM 2829 O O . ALA A 1 381 ? -14.523 -18.641 2.85 1 97.69 381 ALA A O 1
ATOM 2830 N N . SER A 1 382 ? -14.656 -19.641 4.891 1 97.44 382 SER A N 1
ATOM 2831 C CA . SER A 1 382 ? -14.422 -18.422 5.656 1 97.44 382 SER A CA 1
ATOM 2832 C C . SER A 1 382 ? -12.938 -18.219 5.941 1 97.44 382 SER A C 1
ATOM 2834 O O . SER A 1 382 ? -12.133 -19.125 5.727 1 97.44 382 SER A O 1
ATOM 2836 N N . MET A 1 383 ? -12.656 -17.016 6.355 1 96.25 383 MET A N 1
ATOM 2837 C CA . MET A 1 383 ? -11.281 -16.75 6.746 1 96.25 383 MET A CA 1
ATOM 2838 C C . MET A 1 383 ? -10.828 -17.719 7.844 1 96.25 383 MET A C 1
ATOM 2840 O O . MET A 1 383 ? -9.703 -18.219 7.809 1 96.25 383 MET A O 1
ATOM 2844 N N . SER A 1 384 ? -11.672 -17.938 8.789 1 96.75 384 SER A N 1
ATOM 2845 C CA . SER A 1 384 ? -11.344 -18.812 9.914 1 96.75 384 SER A CA 1
ATOM 2846 C C . SER A 1 384 ? -11.078 -20.234 9.445 1 96.75 384 SER A C 1
ATOM 2848 O O . SER A 1 384 ? -10.305 -20.969 10.07 1 96.75 384 SER A O 1
ATOM 2850 N N . ASP A 1 385 ? -11.648 -20.641 8.289 1 96.69 385 ASP A N 1
ATOM 2851 C CA . ASP A 1 385 ? -11.438 -21.969 7.723 1 96.69 385 ASP A CA 1
ATOM 2852 C C . ASP A 1 385 ? -10.047 -22.078 7.094 1 96.69 385 ASP A C 1
ATOM 2854 O O . ASP A 1 385 ? -9.438 -23.141 7.117 1 96.69 385 ASP A O 1
ATOM 2858 N N . VAL A 1 386 ? -9.562 -21 6.559 1 96.88 386 VAL A N 1
ATOM 2859 C CA . VAL A 1 386 ? -8.359 -21.031 5.738 1 96.88 386 VAL A CA 1
ATOM 2860 C C . VAL A 1 386 ? -7.133 -20.766 6.613 1 96.88 386 VAL A C 1
ATOM 2862 O O . VAL A 1 386 ? -6.051 -21.297 6.348 1 96.88 386 VAL A O 1
ATOM 2865 N N . LEU A 1 387 ? -7.246 -20.031 7.715 1 97 387 LEU A N 1
ATOM 2866 C CA . LEU A 1 387 ? -6.148 -19.5 8.516 1 97 387 LEU A CA 1
ATOM 2867 C C . LEU A 1 387 ? -5.277 -20.625 9.062 1 97 387 LEU A C 1
ATOM 2869 O O . LEU A 1 387 ? -4.047 -20.516 9.055 1 97 387 LEU A O 1
ATOM 2873 N N . PRO A 1 388 ? -5.867 -21.766 9.523 1 97 388 PRO A N 1
ATOM 2874 C CA . PRO A 1 388 ? -5.016 -22.844 10.047 1 97 388 PRO A CA 1
ATOM 2875 C C . PRO A 1 388 ? -4.035 -23.375 9 1 97 388 PRO A C 1
ATOM 2877 O O . PRO A 1 388 ? -2.9 -23.719 9.336 1 97 388 PRO A O 1
ATOM 2880 N N . TYR A 1 389 ? -4.426 -23.453 7.797 1 96.12 389 TYR A N 1
ATOM 2881 C CA . TYR A 1 389 ? -3.564 -23.984 6.742 1 96.12 389 TYR A CA 1
ATOM 2882 C C . TYR A 1 389 ? -2.463 -22.984 6.391 1 96.12 389 TYR A C 1
ATOM 2884 O O . TYR A 1 389 ? -1.323 -23.375 6.133 1 96.12 389 TYR A O 1
ATOM 2892 N N . SER A 1 390 ? -2.811 -21.688 6.359 1 96.88 390 SER A N 1
ATOM 2893 C CA . SER A 1 390 ? -1.783 -20.672 6.18 1 96.88 390 SER A CA 1
ATOM 2894 C C . SER A 1 390 ? -0.751 -20.719 7.301 1 96.88 390 SER A C 1
ATOM 2896 O O . SER A 1 390 ? 0.446 -20.547 7.059 1 96.88 390 SER A O 1
ATOM 2898 N N . ASN A 1 391 ? -1.229 -20.938 8.539 1 97.88 391 ASN A N 1
ATOM 2899 C CA . ASN A 1 391 ? -0.326 -21.031 9.68 1 97.88 391 ASN A CA 1
ATOM 2900 C C . ASN A 1 391 ? 0.625 -22.219 9.539 1 97.88 391 ASN A C 1
ATOM 2902 O O . ASN A 1 391 ? 1.821 -22.094 9.805 1 97.88 391 ASN A O 1
ATOM 2906 N N . VAL A 1 392 ? 0.114 -23.344 9.117 1 97.69 392 VAL A N 1
ATOM 2907 C CA . VAL A 1 392 ? 0.938 -24.531 8.945 1 97.69 392 VAL A CA 1
ATOM 2908 C C . VAL A 1 392 ? 1.98 -24.281 7.855 1 97.69 392 VAL A C 1
ATOM 2910 O O . VAL A 1 392 ? 3.16 -24.594 8.039 1 97.69 392 VAL A O 1
ATOM 2913 N N . ARG A 1 393 ? 1.545 -23.734 6.738 1 97.38 393 ARG A N 1
ATOM 2914 C CA . ARG A 1 393 ? 2.463 -23.453 5.641 1 97.38 393 ARG A CA 1
ATOM 2915 C C . ARG A 1 393 ? 3.564 -22.5 6.078 1 97.38 393 ARG A C 1
ATOM 2917 O O . ARG A 1 393 ? 4.738 -22.703 5.766 1 97.38 393 ARG A O 1
ATOM 2924 N N . ALA A 1 394 ? 3.18 -21.469 6.836 1 97.44 394 ALA A N 1
ATOM 2925 C CA . ALA A 1 394 ? 4.145 -20.5 7.328 1 97.44 394 ALA A CA 1
ATOM 2926 C C . ALA A 1 394 ? 5.148 -21.141 8.273 1 97.44 394 ALA A C 1
ATOM 2928 O O . ALA A 1 394 ? 6.297 -20.703 8.367 1 97.44 394 ALA A O 1
ATOM 2929 N N . SER A 1 395 ? 4.762 -22.156 8.969 1 97.69 395 SER A N 1
ATOM 2930 C CA . SER A 1 395 ? 5.645 -22.828 9.914 1 97.69 395 SER A CA 1
ATOM 2931 C C . SER A 1 395 ? 6.621 -23.766 9.203 1 97.69 395 SER A C 1
ATOM 2933 O O . SER A 1 395 ? 7.676 -24.109 9.742 1 97.69 395 SER A O 1
ATOM 2935 N N . LEU A 1 396 ? 6.316 -24.156 7.973 1 97.81 396 LEU A N 1
ATOM 2936 C CA . LEU A 1 396 ? 7.117 -25.141 7.238 1 97.81 396 LEU A CA 1
ATOM 2937 C C . LEU A 1 396 ? 8.273 -24.453 6.512 1 97.81 396 LEU A C 1
ATOM 2939 O O . LEU A 1 396 ? 9.297 -25.078 6.242 1 97.81 396 LEU A O 1
ATOM 2943 N N . SER A 1 397 ? 8.094 -23.172 6.234 1 98.38 397 SER A N 1
ATOM 2944 C CA . SER A 1 397 ? 9.148 -22.469 5.504 1 98.38 397 SER A CA 1
ATOM 2945 C C . SER A 1 397 ? 9.156 -20.984 5.844 1 98.38 397 SER A C 1
ATOM 2947 O O . SER A 1 397 ? 8.102 -20.344 5.891 1 98.38 397 SER A O 1
ATOM 2949 N N . ARG A 1 398 ? 10.328 -20.438 6.008 1 97.88 398 ARG A N 1
ATOM 2950 C CA . ARG A 1 398 ? 10.492 -19 6.246 1 97.88 398 ARG A CA 1
ATOM 2951 C C . ARG A 1 398 ? 10.656 -18.25 4.93 1 97.88 398 ARG A C 1
ATOM 2953 O O . ARG A 1 398 ? 10.57 -17.016 4.902 1 97.88 398 ARG A O 1
ATOM 2960 N N . ILE A 1 399 ? 10.859 -19 3.836 1 98.19 399 ILE A N 1
ATOM 2961 C CA . ILE A 1 399 ? 11.109 -18.375 2.545 1 98.19 399 ILE A CA 1
ATOM 2962 C C . ILE A 1 399 ? 9.844 -18.406 1.697 1 98.19 399 ILE A C 1
ATOM 2964 O O . ILE A 1 399 ? 9.531 -17.453 0.983 1 98.19 399 ILE A O 1
ATOM 2968 N N . ALA A 1 400 ? 9.102 -19.438 1.79 1 97.56 400 ALA A N 1
ATOM 2969 C CA . ALA A 1 400 ? 7.883 -19.578 0.992 1 97.56 400 ALA A CA 1
ATOM 2970 C C . ALA A 1 400 ? 6.781 -18.656 1.505 1 97.56 400 ALA A C 1
ATOM 2972 O O . ALA A 1 400 ? 6.785 -18.266 2.676 1 97.56 400 ALA A O 1
ATOM 2973 N N . SER A 1 401 ? 5.836 -18.312 0.625 1 95 401 SER A N 1
ATOM 2974 C CA . SER A 1 401 ? 4.617 -17.641 1.062 1 95 401 SER A CA 1
ATOM 2975 C C . SER A 1 401 ? 3.75 -18.562 1.909 1 95 401 SER A C 1
ATOM 2977 O O . SER A 1 401 ? 3.885 -19.781 1.839 1 95 401 SER A O 1
ATOM 2979 N N . ASP A 1 402 ? 2.838 -17.953 2.65 1 96.75 402 ASP A N 1
ATOM 2980 C CA . ASP A 1 402 ? 1.996 -18.766 3.529 1 96.75 402 ASP A CA 1
ATOM 2981 C C . ASP A 1 402 ? 0.757 -19.266 2.793 1 96.75 402 ASP A C 1
ATOM 2983 O O . ASP A 1 402 ? -0.135 -19.859 3.4 1 96.75 402 ASP A O 1
ATOM 2987 N N . GLY A 1 403 ? 0.637 -18.969 1.498 1 95.44 403 GLY A N 1
ATOM 2988 C CA . GLY A 1 403 ? -0.434 -19.5 0.671 1 95.44 403 GLY A CA 1
ATOM 2989 C C . GLY A 1 403 ? -1.734 -18.734 0.812 1 95.44 403 GLY A C 1
ATOM 2990 O O . GLY A 1 403 ? -2.719 -19.047 0.138 1 95.44 403 GLY A O 1
ATOM 2991 N N . ALA A 1 404 ? -1.784 -17.656 1.625 1 95.5 404 ALA A N 1
ATOM 2992 C CA . ALA A 1 404 ? -3.014 -16.922 1.904 1 95.5 404 ALA A CA 1
ATOM 2993 C C . ALA A 1 404 ? -3.598 -16.312 0.627 1 95.5 404 ALA A C 1
ATOM 2995 O O . ALA A 1 404 ? -4.809 -16.375 0.403 1 95.5 404 ALA A O 1
ATOM 2996 N N . ASN A 1 405 ? -2.795 -15.812 -0.233 1 93.06 405 ASN A N 1
ATOM 2997 C CA . ASN A 1 405 ? -3.277 -15.164 -1.446 1 93.06 405 ASN A CA 1
ATOM 2998 C C . ASN A 1 405 ? -4.137 -16.109 -2.285 1 93.06 405 ASN A C 1
ATOM 3000 O O . ASN A 1 405 ? -5.25 -15.758 -2.676 1 93.06 405 ASN A O 1
ATOM 3004 N N . THR A 1 406 ? -3.627 -17.266 -2.533 1 93.31 406 THR A N 1
ATOM 3005 C CA . THR A 1 406 ? -4.34 -18.234 -3.365 1 93.31 406 THR A CA 1
ATOM 3006 C C . THR A 1 406 ? -5.555 -18.797 -2.627 1 93.31 406 THR A C 1
ATOM 3008 O O . THR A 1 406 ? -6.66 -18.812 -3.17 1 93.31 406 THR A O 1
ATOM 3011 N N . ASP A 1 407 ? -5.391 -19.203 -1.405 1 96.44 407 ASP A N 1
ATOM 3012 C CA . ASP A 1 407 ? -6.441 -19.875 -0.656 1 96.44 407 ASP A CA 1
ATOM 3013 C C . ASP A 1 407 ? -7.605 -18.938 -0.354 1 96.44 407 ASP A C 1
ATOM 3015 O O . ASP A 1 407 ? -8.766 -19.328 -0.445 1 96.44 407 ASP A O 1
ATOM 3019 N N . MET A 1 408 ? -7.266 -17.75 -0.03 1 96.75 408 MET A N 1
ATOM 3020 C CA . MET A 1 408 ? -8.32 -16.797 0.32 1 96.75 408 MET A CA 1
ATOM 3021 C C . MET A 1 408 ? -9.07 -16.344 -0.924 1 96.75 408 MET A C 1
ATOM 3023 O O . MET A 1 408 ? -10.281 -16.094 -0.871 1 96.75 408 MET A O 1
ATOM 3027 N N . ARG A 1 409 ? -8.414 -16.25 -2.025 1 95.38 409 ARG A N 1
ATOM 3028 C CA . ARG A 1 409 ? -9.078 -15.961 -3.291 1 95.38 409 ARG A CA 1
ATOM 3029 C C . ARG A 1 409 ? -10.055 -17.078 -3.66 1 95.38 409 ARG A C 1
ATOM 3031 O O . ARG A 1 409 ? -11.219 -16.812 -3.965 1 95.38 409 ARG A O 1
ATOM 3038 N N . CYS A 1 410 ? -9.586 -18.266 -3.592 1 97.06 410 CYS A N 1
ATOM 3039 C CA . CYS A 1 410 ? -10.414 -19.406 -3.953 1 97.06 410 CYS A CA 1
ATOM 3040 C C . CYS A 1 410 ? -11.609 -19.547 -3.008 1 97.06 410 CYS A C 1
ATOM 3042 O O . CYS A 1 410 ? -12.703 -19.906 -3.432 1 97.06 410 CYS A O 1
ATOM 3044 N N . ALA A 1 411 ? -11.391 -19.203 -1.763 1 98.19 411 ALA A N 1
ATOM 3045 C CA . ALA A 1 411 ? -12.445 -19.297 -0.756 1 98.19 411 ALA A CA 1
ATOM 3046 C C . ALA A 1 411 ? -13.609 -18.375 -1.098 1 98.19 411 ALA A C 1
ATOM 3048 O O . ALA A 1 411 ? -14.742 -18.609 -0.673 1 98.19 411 ALA A O 1
ATOM 3049 N N . GLN A 1 412 ? -13.305 -17.359 -1.867 1 98.06 412 GLN A N 1
ATOM 3050 C CA . GLN A 1 412 ? -14.32 -16.344 -2.133 1 98.06 412 GLN A CA 1
ATOM 3051 C C . GLN A 1 412 ? -14.727 -16.328 -3.604 1 98.06 412 GLN A C 1
ATOM 3053 O O . GLN A 1 412 ? -15.383 -15.406 -4.07 1 98.06 412 GLN A O 1
ATOM 3058 N N . TRP A 1 413 ? -14.359 -17.359 -4.328 1 98 413 TRP A N 1
ATOM 3059 C CA . TRP A 1 413 ? -14.617 -17.469 -5.762 1 98 413 TRP A CA 1
ATOM 3060 C C . TRP A 1 413 ? -16.109 -17.578 -6.047 1 98 413 TRP A C 1
ATOM 3062 O O . TRP A 1 413 ? -16.844 -18.234 -5.309 1 98 413 TRP A O 1
ATOM 3072 N N . ASN A 1 414 ? -16.594 -16.812 -7.035 1 98.06 414 ASN A N 1
ATOM 3073 C CA . ASN A 1 414 ? -18 -16.875 -7.391 1 98.06 414 ASN A CA 1
ATOM 3074 C C . ASN A 1 414 ? -18.406 -18.281 -7.828 1 98.06 414 ASN A C 1
ATOM 3076 O O . ASN A 1 414 ? -17.781 -18.859 -8.719 1 98.06 414 ASN A O 1
ATOM 3080 N N . LYS A 1 415 ? -19.453 -18.781 -7.301 1 97.88 415 LYS A N 1
ATOM 3081 C CA . LYS A 1 415 ? -19.875 -20.156 -7.547 1 97.88 415 LYS A CA 1
ATOM 3082 C C . LYS A 1 415 ? -20.234 -20.375 -9.016 1 97.88 415 LYS A C 1
ATOM 3084 O O . LYS A 1 415 ? -20.109 -21.484 -9.539 1 97.88 415 LYS A O 1
ATOM 3089 N N . LYS A 1 416 ? -20.609 -19.344 -9.68 1 98 416 LYS A N 1
ATOM 3090 C CA . LYS A 1 416 ? -20.969 -19.422 -11.086 1 98 416 LYS A CA 1
ATOM 3091 C C . LYS A 1 416 ? -19.734 -19.625 -11.969 1 98 416 LYS A C 1
ATOM 3093 O O . LYS A 1 416 ? -19.859 -19.938 -13.148 1 98 416 LYS A O 1
ATOM 3098 N N . MET A 1 417 ? -18.578 -19.5 -11.336 1 98 417 MET A N 1
ATOM 3099 C CA . MET A 1 417 ? -17.344 -19.703 -12.094 1 98 417 MET A CA 1
ATOM 3100 C C . MET A 1 417 ? -16.703 -21.047 -11.734 1 98 417 MET A C 1
ATOM 3102 O O . MET A 1 417 ? -15.641 -21.391 -12.242 1 98 417 MET A O 1
ATOM 3106 N N . TYR A 1 418 ? -17.328 -21.828 -10.836 1 98.19 418 TYR A N 1
ATOM 3107 C CA . TYR A 1 418 ? -16.812 -23.172 -10.578 1 98.19 418 TYR A CA 1
ATOM 3108 C C . TYR A 1 418 ? -16.797 -24 -11.859 1 98.19 418 TYR A C 1
ATOM 3110 O O . TYR A 1 418 ? -17.719 -23.906 -12.672 1 98.19 418 TYR A O 1
ATOM 3118 N N . ALA A 1 419 ? -15.75 -24.75 -12 1 98.06 419 ALA A N 1
ATOM 3119 C CA . ALA A 1 419 ? -15.609 -25.594 -13.195 1 98.06 419 ALA A CA 1
ATOM 3120 C C . ALA A 1 419 ? -16.844 -26.453 -13.414 1 98.06 419 ALA A C 1
ATOM 3122 O O . ALA A 1 419 ? -17.312 -27.125 -12.484 1 98.06 419 ALA A O 1
ATOM 3123 N N . LYS A 1 420 ? -17.359 -26.469 -14.594 1 97.25 420 LYS A N 1
ATOM 3124 C CA . LYS A 1 420 ? -18.578 -27.219 -14.922 1 97.25 420 LYS A CA 1
ATOM 3125 C C . LYS A 1 420 ? -18.359 -28.719 -14.734 1 97.25 420 LYS A C 1
ATOM 3127 O O . LYS A 1 420 ? -19.297 -29.453 -14.414 1 97.25 420 LYS A O 1
ATOM 3132 N N . GLU A 1 421 ? -17.172 -29.125 -15 1 97.5 421 GLU A N 1
ATOM 3133 C CA . GLU A 1 421 ? -16.781 -30.5 -14.688 1 97.5 421 GLU A CA 1
ATOM 3134 C C . GLU A 1 421 ? -15.5 -30.531 -13.844 1 97.5 421 GLU A C 1
ATOM 3136 O O . GLU A 1 421 ? -14.508 -29.875 -14.188 1 97.5 421 GLU A O 1
ATOM 3141 N N . ARG A 1 422 ? -15.547 -31.203 -12.781 1 96.38 422 ARG A N 1
ATOM 3142 C CA . ARG A 1 422 ? -14.445 -31.406 -11.852 1 96.38 422 ARG A CA 1
ATOM 3143 C C . ARG A 1 422 ? -14.227 -32.906 -11.586 1 96.38 422 ARG A C 1
ATOM 3145 O O . ARG A 1 422 ? -15.188 -33.625 -11.344 1 96.38 422 ARG A O 1
ATOM 3152 N N . TYR A 1 423 ? -13.023 -33.312 -11.719 1 96.75 423 TYR A N 1
ATOM 3153 C CA . TYR A 1 423 ? -12.75 -34.688 -11.352 1 96.75 423 TYR A CA 1
ATOM 3154 C C . TYR A 1 423 ? -12.883 -34.906 -9.852 1 96.75 423 TYR A C 1
ATOM 3156 O O . TYR A 1 423 ? -12.234 -34.219 -9.062 1 96.75 423 TYR A O 1
ATOM 3164 N N . THR A 1 424 ? -13.688 -35.844 -9.422 1 95.12 424 THR A N 1
ATOM 3165 C CA . THR A 1 424 ? -13.961 -36.062 -8 1 95.12 424 THR A CA 1
ATOM 3166 C C . THR A 1 424 ? -13.547 -37.469 -7.566 1 95.12 424 THR A C 1
ATOM 3168 O O . THR A 1 424 ? -13.773 -37.844 -6.422 1 95.12 424 THR A O 1
ATOM 3171 N N . GLY A 1 425 ? -13 -38.219 -8.5 1 94.38 425 GLY A N 1
ATOM 3172 C CA . GLY A 1 425 ? -12.547 -39.531 -8.164 1 94.38 425 GLY A CA 1
ATOM 3173 C C . GLY A 1 425 ? -11.219 -39.562 -7.438 1 94.38 425 GLY A C 1
ATOM 3174 O O . GLY A 1 425 ? -10.625 -38.5 -7.195 1 94.38 425 GLY A O 1
ATOM 3175 N N . ASP A 1 426 ? -10.844 -40.781 -7.062 1 92.69 426 ASP A N 1
ATOM 3176 C CA . ASP A 1 426 ? -9.516 -40.938 -6.469 1 92.69 426 ASP A CA 1
ATOM 3177 C C . ASP A 1 426 ? -8.453 -41.094 -7.547 1 92.69 426 ASP A C 1
ATOM 3179 O O . ASP A 1 426 ? -8.758 -41.094 -8.742 1 92.69 426 ASP A O 1
ATOM 3183 N N . PHE A 1 427 ? -7.328 -41.156 -7.324 1 96.19 427 PHE A N 1
ATOM 3184 C CA . PHE A 1 427 ? -6.211 -41.281 -8.25 1 96.19 427 PHE A CA 1
ATOM 3185 C C . PHE A 1 427 ? -5.551 -42.656 -8.102 1 96.19 427 PHE A C 1
ATOM 3187 O O . PHE A 1 427 ? -4.332 -42.781 -8.227 1 96.19 427 PHE A O 1
ATOM 3194 N N . ASP A 1 428 ? -6.414 -43.625 -7.758 1 96.81 428 ASP A N 1
ATOM 3195 C CA . ASP A 1 428 ? -5.965 -45 -7.852 1 96.81 428 ASP A CA 1
ATOM 3196 C C . ASP A 1 428 ? -6.109 -45.531 -9.281 1 96.81 428 ASP A C 1
ATOM 3198 O O . ASP A 1 428 ? -7.191 -45.969 -9.68 1 96.81 428 ASP A O 1
ATOM 3202 N N . VAL A 1 429 ? -5.008 -45.562 -9.961 1 96.94 429 VAL A N 1
ATOM 3203 C CA . VAL A 1 429 ? -5.082 -45.781 -11.398 1 96.94 429 VAL A CA 1
ATOM 3204 C C . VAL A 1 429 ? -4.09 -46.875 -11.812 1 96.94 429 VAL A C 1
ATOM 3206 O O . VAL A 1 429 ? -2.998 -46.969 -11.25 1 96.94 429 VAL A O 1
ATOM 3209 N N . LYS A 1 430 ? -4.492 -47.688 -12.758 1 97.56 430 LYS A N 1
ATOM 3210 C CA . LYS A 1 430 ? -3.615 -48.625 -13.461 1 97.56 430 LYS A CA 1
ATOM 3211 C C . LYS A 1 430 ? -3.709 -48.469 -14.969 1 97.56 430 LYS A C 1
ATOM 3213 O O . LYS A 1 430 ? -4.656 -48.938 -15.602 1 97.56 430 LYS A O 1
ATOM 3218 N N . THR A 1 431 ? -2.742 -47.812 -15.547 1 97.62 431 THR A N 1
ATOM 3219 C CA . THR A 1 431 ? -2.725 -47.562 -16.984 1 97.62 431 THR A CA 1
ATOM 3220 C C . THR A 1 431 ? -2.16 -48.781 -17.719 1 97.62 431 THR A C 1
ATOM 3222 O O . THR A 1 431 ? -1.477 -49.625 -17.125 1 97.62 431 THR A O 1
ATOM 3225 N N . PRO A 1 432 ? -2.477 -48.844 -19.062 1 97.12 432 PRO A N 1
ATOM 3226 C CA . PRO A 1 432 ? -1.938 -49.969 -19.844 1 97.12 432 PRO A CA 1
ATOM 3227 C C . PRO A 1 432 ? -0.411 -49.969 -19.859 1 97.12 432 PRO A C 1
ATOM 3229 O O . PRO A 1 432 ? 0.193 -51.062 -19.875 1 97.12 432 PRO A O 1
ATOM 3232 N N . HIS A 1 433 ? 0.131 -48.844 -19.922 1 96.75 433 HIS A N 1
ATOM 3233 C CA . HIS A 1 433 ? 1.576 -48.688 -19.828 1 96.75 433 HIS A CA 1
ATOM 3234 C C . HIS A 1 433 ? 1.956 -47.969 -18.516 1 96.75 433 HIS A C 1
ATOM 3236 O O . HIS A 1 433 ? 1.37 -46.969 -18.172 1 96.75 433 HIS A O 1
ATOM 3242 N N . PRO A 1 434 ? 2.908 -48.594 -17.781 1 97.38 434 PRO A N 1
ATOM 3243 C CA . PRO A 1 434 ? 3.283 -47.969 -16.516 1 97.38 434 PRO A CA 1
ATOM 3244 C C . PRO A 1 434 ? 3.795 -46.531 -16.688 1 97.38 434 PRO A C 1
ATOM 3246 O O . PRO A 1 434 ? 4.512 -46.25 -17.656 1 97.38 434 PRO A O 1
ATOM 3249 N N . VAL A 1 435 ? 3.494 -45.688 -15.688 1 98.62 435 VAL A N 1
ATOM 3250 C CA . VAL A 1 435 ? 3.787 -44.25 -15.766 1 98.62 435 VAL A CA 1
ATOM 3251 C C . VAL A 1 435 ? 5.191 -44 -15.234 1 98.62 435 VAL A C 1
ATOM 3253 O O . VAL A 1 435 ? 5.617 -44.594 -14.242 1 98.62 435 VAL A O 1
ATOM 3256 N N . LEU A 1 436 ? 5.945 -43.062 -15.898 1 98.88 436 LEU A N 1
ATOM 3257 C CA . LEU A 1 436 ? 7.223 -42.562 -15.406 1 98.88 436 LEU A CA 1
ATOM 3258 C C . LEU A 1 436 ? 7.027 -41.281 -14.594 1 98.88 436 LEU A C 1
ATOM 3260 O O . LEU A 1 436 ? 6.586 -40.281 -15.133 1 98.88 436 LEU A O 1
ATOM 3264 N N . VAL A 1 437 ? 7.344 -41.375 -13.336 1 98.88 437 VAL A N 1
ATOM 3265 C CA . VAL A 1 437 ? 7.27 -40.188 -12.469 1 98.88 437 VAL A CA 1
ATOM 3266 C C . VAL A 1 437 ? 8.672 -39.688 -12.172 1 98.88 437 VAL A C 1
ATOM 3268 O O . VAL A 1 437 ? 9.586 -40.469 -11.898 1 98.88 437 VAL A O 1
ATOM 3271 N N . LEU A 1 438 ? 8.875 -38.406 -12.336 1 98.88 438 LEU A N 1
ATOM 3272 C CA . LEU A 1 438 ? 10.18 -37.781 -12.133 1 98.88 438 LEU A CA 1
ATOM 3273 C C . LEU A 1 438 ? 10.117 -36.719 -11.062 1 98.88 438 LEU A C 1
ATOM 3275 O O . LEU A 1 438 ? 9.125 -35.969 -10.977 1 98.88 438 LEU A O 1
ATOM 3279 N N . SER A 1 439 ? 11.141 -36.531 -10.266 1 98.75 439 SER A N 1
ATOM 3280 C CA . SER A 1 439 ? 11.219 -35.469 -9.266 1 98.75 439 SER A CA 1
ATOM 3281 C C . SER A 1 439 ? 12.664 -35.188 -8.867 1 98.75 439 SER A C 1
ATOM 3283 O O . SER A 1 439 ? 13.461 -36.125 -8.727 1 98.75 439 SER A O 1
ATOM 3285 N N . ASN A 1 440 ? 12.938 -33.938 -8.719 1 98.62 440 ASN A N 1
ATOM 3286 C CA . ASN A 1 440 ? 14.156 -33.594 -7.984 1 98.62 440 ASN A CA 1
ATOM 3287 C C . ASN A 1 440 ? 14.039 -33.969 -6.512 1 98.62 440 ASN A C 1
ATOM 3289 O O . ASN A 1 440 ? 12.938 -33.969 -5.949 1 98.62 440 ASN A O 1
ATOM 3293 N N . ARG A 1 441 ? 15.18 -34.281 -5.98 1 98.44 441 ARG A N 1
ATOM 3294 C CA . ARG A 1 441 ? 15.211 -34.594 -4.551 1 98.44 441 ARG A CA 1
ATOM 3295 C C . ARG A 1 441 ? 14.711 -33.406 -3.73 1 98.44 441 ARG A C 1
ATOM 3297 O O . ARG A 1 441 ? 13.992 -33.562 -2.746 1 98.44 441 ARG A O 1
ATOM 3304 N N . TYR A 1 442 ? 15.125 -32.156 -4.121 1 98.56 442 TYR A N 1
ATOM 3305 C CA . TYR A 1 442 ? 14.703 -30.953 -3.434 1 98.56 442 TYR A CA 1
ATOM 3306 C C . TYR A 1 442 ? 14.078 -29.969 -4.41 1 98.56 442 TYR A C 1
ATOM 3308 O O . TYR A 1 442 ? 14.781 -29.281 -5.156 1 98.56 442 TYR A O 1
ATOM 3316 N N . ASP A 1 443 ? 12.812 -29.922 -4.402 1 98.69 443 ASP A N 1
ATOM 3317 C CA . ASP A 1 443 ? 12.008 -29.062 -5.266 1 98.69 443 ASP A CA 1
ATOM 3318 C C . ASP A 1 443 ? 11.203 -28.062 -4.441 1 98.69 443 ASP A C 1
ATOM 3320 O O . ASP A 1 443 ? 10.414 -28.438 -3.576 1 98.69 443 ASP A O 1
ATOM 3324 N N . PRO A 1 444 ? 11.359 -26.781 -4.715 1 98 444 PRO A N 1
ATOM 3325 C CA . PRO A 1 444 ? 10.734 -25.75 -3.881 1 98 444 PRO A CA 1
ATOM 3326 C C . PRO A 1 444 ? 9.258 -25.547 -4.199 1 98 444 PRO A C 1
ATOM 3328 O O . PRO A 1 444 ? 8.625 -24.641 -3.65 1 98 444 PRO A O 1
ATOM 3331 N N . SER A 1 445 ? 8.648 -26.328 -5.031 1 96.81 445 SER A N 1
ATOM 3332 C CA . SER A 1 445 ? 7.242 -26.188 -5.391 1 96.81 445 SER A CA 1
ATOM 3333 C C . SER A 1 445 ? 6.52 -27.531 -5.359 1 96.81 445 SER A C 1
ATOM 3335 O O . SER A 1 445 ? 5.352 -27.594 -4.98 1 96.81 445 SER A O 1
ATOM 3337 N N . THR A 1 446 ? 7.199 -28.531 -5.852 1 98.12 446 THR A N 1
ATOM 3338 C CA . THR A 1 446 ? 6.672 -29.891 -5.918 1 98.12 446 THR A CA 1
ATOM 3339 C C . THR A 1 446 ? 7.641 -30.875 -5.281 1 98.12 446 THR A C 1
ATOM 3341 O O . THR A 1 446 ? 8.32 -31.641 -5.98 1 98.12 446 THR A O 1
ATOM 3344 N N . PRO A 1 447 ? 7.578 -31 -4 1 98.38 447 PRO A N 1
ATOM 3345 C CA . PRO A 1 447 ? 8.562 -31.812 -3.287 1 98.38 447 PRO A CA 1
ATOM 3346 C C . PRO A 1 447 ? 8.461 -33.312 -3.633 1 98.38 447 PRO A C 1
ATOM 3348 O O . PRO A 1 447 ? 7.41 -33.781 -4.074 1 98.38 447 PRO A O 1
ATOM 3351 N N . LEU A 1 448 ? 9.57 -33.969 -3.42 1 98.5 448 LEU A N 1
ATOM 3352 C CA . LEU A 1 448 ? 9.68 -35.406 -3.693 1 98.5 448 LEU A CA 1
ATOM 3353 C C . LEU A 1 448 ? 8.531 -36.188 -3.053 1 98.5 448 LEU A C 1
ATOM 3355 O O . LEU A 1 448 ? 8.055 -37.156 -3.611 1 98.5 448 LEU A O 1
ATOM 3359 N N . ALA A 1 449 ? 8.039 -35.688 -1.939 1 97.88 449 ALA A N 1
ATOM 3360 C CA . ALA A 1 449 ? 6.941 -36.375 -1.24 1 97.88 449 ALA A CA 1
ATOM 3361 C C . ALA A 1 449 ? 5.699 -36.438 -2.123 1 97.88 449 ALA A C 1
ATOM 3363 O O . ALA A 1 449 ? 4.945 -37.406 -2.059 1 97.88 449 ALA A O 1
ATOM 3364 N N . ALA A 1 450 ? 5.457 -35.469 -2.867 1 98.25 450 ALA A N 1
ATOM 3365 C CA . ALA A 1 450 ? 4.305 -35.469 -3.762 1 98.25 450 ALA A CA 1
ATOM 3366 C C . ALA A 1 450 ? 4.441 -36.562 -4.832 1 98.25 450 ALA A C 1
ATOM 3368 O O . ALA A 1 450 ? 3.467 -37.219 -5.18 1 98.25 450 ALA A O 1
ATOM 3369 N N . ALA A 1 451 ? 5.605 -36.719 -5.387 1 98.56 451 ALA A N 1
ATOM 3370 C CA . ALA A 1 451 ? 5.867 -37.781 -6.363 1 98.56 451 ALA A CA 1
ATOM 3371 C C . ALA A 1 451 ? 5.672 -39.156 -5.746 1 98.56 451 ALA A C 1
ATOM 3373 O O . ALA A 1 451 ? 5.102 -40.031 -6.375 1 98.56 451 ALA A O 1
ATOM 3374 N N . LYS A 1 452 ? 6.145 -39.281 -4.578 1 98.31 452 LYS A N 1
ATOM 3375 C CA . LYS A 1 452 ? 5.973 -40.562 -3.869 1 98.31 452 LYS A CA 1
ATOM 3376 C C . LYS A 1 452 ? 4.492 -40.844 -3.625 1 98.31 452 LYS A C 1
ATOM 3378 O O . LYS A 1 452 ? 4.051 -42 -3.775 1 98.31 452 LYS A O 1
ATOM 3383 N N . ASN A 1 453 ? 3.771 -39.844 -3.229 1 97.12 453 ASN A N 1
ATOM 3384 C CA . ASN A 1 453 ? 2.336 -40 -3.033 1 97.12 453 ASN A CA 1
ATOM 3385 C C . ASN A 1 453 ? 1.646 -40.469 -4.312 1 97.12 453 ASN A C 1
ATOM 3387 O O . ASN A 1 453 ? 0.804 -41.375 -4.281 1 97.12 453 ASN A O 1
ATOM 3391 N N . LEU A 1 454 ? 2.004 -39.875 -5.422 1 98 454 LEU A N 1
ATOM 3392 C CA . LEU A 1 454 ? 1.384 -40.25 -6.688 1 98 454 LEU A CA 1
ATOM 3393 C C . LEU A 1 454 ? 1.758 -41.656 -7.082 1 98 454 LEU A C 1
ATOM 3395 O O . LEU A 1 454 ? 0.902 -42.438 -7.516 1 98 454 LEU A O 1
ATOM 3399 N N . THR A 1 455 ? 3.025 -42.031 -6.98 1 97.56 455 THR A N 1
ATOM 3400 C CA . THR A 1 455 ? 3.51 -43.344 -7.383 1 97.56 455 THR A CA 1
ATOM 3401 C C . THR A 1 455 ? 2.863 -44.438 -6.543 1 97.56 455 THR A C 1
ATOM 3403 O O . THR A 1 455 ? 2.641 -45.531 -7.023 1 97.56 455 THR A O 1
ATOM 3406 N N . ALA A 1 456 ? 2.467 -44.094 -5.367 1 96.88 456 ALA A N 1
ATOM 3407 C CA . ALA A 1 456 ? 1.829 -45.062 -4.477 1 96.88 456 ALA A CA 1
ATOM 3408 C C . ALA A 1 456 ? 0.442 -45.438 -4.984 1 96.88 456 ALA A C 1
ATOM 3410 O O . ALA A 1 456 ? -0.052 -46.531 -4.691 1 96.88 456 ALA A O 1
ATOM 3411 N N . THR A 1 457 ? -0.184 -44.562 -5.762 1 96.5 457 THR A N 1
ATOM 3412 C CA . THR A 1 457 ? -1.554 -44.844 -6.184 1 96.5 457 THR A CA 1
ATOM 3413 C C . THR A 1 457 ? -1.604 -45.188 -7.668 1 96.5 457 THR A C 1
ATOM 3415 O O . THR A 1 457 ? -2.605 -45.719 -8.148 1 96.5 457 THR A O 1
ATOM 3418 N N . PHE A 1 458 ? -0.58 -44.875 -8.391 1 98.12 458 PHE A N 1
ATOM 3419 C CA . PHE A 1 458 ? -0.467 -45.25 -9.797 1 98.12 458 PHE A CA 1
ATOM 3420 C C . PHE A 1 458 ? 0.215 -46.625 -9.93 1 98.12 458 PHE A C 1
ATOM 3422 O O . PHE A 1 458 ? 1.442 -46.688 -10.008 1 98.12 458 PHE A O 1
ATOM 3429 N N . GLU A 1 459 ? -0.579 -47.625 -10.07 1 97.12 459 GLU A N 1
ATOM 3430 C CA . GLU A 1 459 ? -0.055 -49 -10.062 1 97.12 459 GLU A CA 1
ATOM 3431 C C . GLU A 1 459 ? 0.925 -49.219 -11.203 1 97.12 459 GLU A C 1
ATOM 3433 O O . GLU A 1 459 ? 0.634 -48.875 -12.352 1 97.12 459 GLU A O 1
ATOM 3438 N N . GLY A 1 460 ? 2.09 -49.75 -10.852 1 96.81 460 GLY A N 1
ATOM 3439 C CA . GLY A 1 460 ? 3.084 -50.094 -11.852 1 96.81 460 GLY A CA 1
ATOM 3440 C C . GLY A 1 460 ? 3.996 -48.938 -12.227 1 96.81 460 GLY A C 1
ATOM 3441 O O . GLY A 1 460 ? 4.988 -49.125 -12.938 1 96.81 460 GLY A O 1
ATOM 3442 N N . SER A 1 461 ? 3.68 -47.75 -11.727 1 98.12 461 SER A N 1
ATOM 3443 C CA . SER A 1 461 ? 4.516 -46.594 -12.039 1 98.12 461 SER A CA 1
ATOM 3444 C C . SER A 1 461 ? 5.891 -46.719 -11.383 1 98.12 461 SER A C 1
ATOM 3446 O O . SER A 1 461 ? 6.066 -47.469 -10.43 1 98.12 461 SER A O 1
ATOM 3448 N N . VAL A 1 462 ? 6.875 -46 -12 1 98.62 462 VAL A N 1
ATOM 3449 C CA . VAL A 1 462 ? 8.227 -45.969 -11.445 1 98.62 462 VAL A CA 1
ATOM 3450 C C . VAL A 1 462 ? 8.648 -44.5 -11.227 1 98.62 462 VAL A C 1
ATOM 3452 O O . VAL A 1 462 ? 8.43 -43.656 -12.094 1 98.62 462 VAL A O 1
ATOM 3455 N N . LEU A 1 463 ? 9.219 -44.25 -10.023 1 98.75 463 LEU A N 1
ATOM 3456 C CA . LEU A 1 463 ? 9.742 -42.938 -9.68 1 98.75 463 LEU A CA 1
ATOM 3457 C C . LEU A 1 463 ? 11.242 -42.844 -9.953 1 98.75 463 LEU A C 1
ATOM 3459 O O . LEU A 1 463 ? 12.008 -43.656 -9.461 1 98.75 463 LEU A O 1
ATOM 3463 N N . LEU A 1 464 ? 11.586 -41.938 -10.812 1 98.88 464 LEU A N 1
ATOM 3464 C CA . LEU A 1 464 ? 12.992 -41.562 -10.945 1 98.88 464 LEU A CA 1
ATOM 3465 C C . LEU A 1 464 ? 13.297 -40.312 -10.086 1 98.88 464 LEU A C 1
ATOM 3467 O O . LEU A 1 464 ? 12.688 -39.281 -10.273 1 98.88 464 LEU A O 1
ATOM 3471 N N . GLU A 1 465 ? 14.164 -40.469 -9.156 1 98.75 465 GLU A N 1
ATOM 3472 C CA . GLU A 1 465 ? 14.656 -39.344 -8.352 1 98.75 465 GLU A CA 1
ATOM 3473 C C . GLU A 1 465 ? 15.938 -38.781 -8.938 1 98.75 465 GLU A C 1
ATOM 3475 O O . GLU A 1 465 ? 16.875 -39.5 -9.258 1 98.75 465 GLU A O 1
ATOM 3480 N N . GLN A 1 466 ? 15.867 -37.531 -9.219 1 98.75 466 GLN A N 1
ATOM 3481 C CA . GLN A 1 466 ? 17.078 -36.812 -9.602 1 98.75 466 GLN A CA 1
ATOM 3482 C C . GLN A 1 466 ? 17.703 -36.094 -8.406 1 98.75 466 GLN A C 1
ATOM 3484 O O . GLN A 1 466 ? 17.016 -35.344 -7.711 1 98.75 466 GLN A O 1
ATOM 3489 N N . ASN A 1 467 ? 18.984 -36.406 -8.133 1 98.38 467 ASN A N 1
ATOM 3490 C CA . ASN A 1 467 ? 19.688 -35.75 -7.02 1 98.38 467 ASN A CA 1
ATOM 3491 C C . ASN A 1 467 ? 20.078 -34.312 -7.348 1 98.38 467 ASN A C 1
ATOM 3493 O O . ASN A 1 467 ? 21.266 -34.031 -7.543 1 98.38 467 ASN A O 1
ATOM 3497 N N . GLY A 1 468 ? 19.047 -33.438 -7.289 1 97.44 468 GLY A N 1
ATOM 3498 C CA . GLY A 1 468 ? 19.25 -32.062 -7.645 1 97.44 468 GLY A CA 1
ATOM 3499 C C . GLY A 1 468 ? 18.297 -31.109 -6.914 1 97.44 468 GLY A C 1
ATOM 3500 O O . GLY A 1 468 ? 17.453 -31.547 -6.141 1 97.44 468 GLY A O 1
ATOM 3501 N N . TYR A 1 469 ? 18.641 -29.828 -7.012 1 97.75 469 TYR A N 1
ATOM 3502 C CA . TYR A 1 469 ? 17.812 -28.75 -6.496 1 97.75 469 TYR A CA 1
ATOM 3503 C C . TYR A 1 469 ? 17.062 -28.047 -7.625 1 97.75 469 TYR A C 1
ATOM 3505 O O . TYR A 1 469 ? 17.562 -27.953 -8.75 1 97.75 469 TYR A O 1
ATOM 3513 N N . GLY A 1 470 ? 15.844 -27.562 -7.293 1 97.56 470 GLY A N 1
ATOM 3514 C CA . GLY A 1 470 ? 15.109 -26.766 -8.266 1 97.56 470 GLY A CA 1
ATOM 3515 C C . GLY A 1 470 ? 13.789 -27.391 -8.672 1 97.56 470 GLY A C 1
ATOM 3516 O O . GLY A 1 470 ? 13.508 -28.547 -8.328 1 97.56 470 GLY A O 1
ATOM 3517 N N . HIS A 1 471 ? 13.008 -26.594 -9.367 1 97.25 471 HIS A N 1
ATOM 3518 C CA . HIS A 1 471 ? 11.664 -27.031 -9.727 1 97.25 471 HIS A CA 1
ATOM 3519 C C . HIS A 1 471 ? 11.688 -27.906 -10.969 1 97.25 471 HIS A C 1
ATOM 3521 O O . HIS A 1 471 ? 12.055 -27.453 -12.055 1 97.25 471 HIS A O 1
ATOM 3527 N N . THR A 1 472 ? 11.328 -29.219 -10.805 1 98 472 THR A N 1
ATOM 3528 C CA . THR A 1 472 ? 11.289 -30.281 -11.797 1 98 472 THR A CA 1
ATOM 3529 C C . THR A 1 472 ? 12.703 -30.75 -12.141 1 98 472 THR A C 1
ATOM 3531 O O . THR A 1 472 ? 13.688 -30.094 -11.758 1 98 472 THR A O 1
ATOM 3534 N N . THR A 1 473 ? 12.852 -31.797 -12.844 1 98.25 473 THR A N 1
ATOM 3535 C CA . THR A 1 473 ? 14.156 -32.344 -13.188 1 98.25 473 THR A CA 1
ATOM 3536 C C . THR A 1 473 ? 14.82 -31.531 -14.289 1 98.25 473 THR A C 1
ATOM 3538 O O . THR A 1 473 ? 16.016 -31.656 -14.531 1 98.25 473 THR A O 1
ATOM 3541 N N . LEU A 1 474 ? 14.078 -30.609 -14.875 1 96.75 474 LEU A N 1
ATOM 3542 C CA . LEU A 1 474 ? 14.586 -29.812 -15.977 1 96.75 474 LEU A CA 1
ATOM 3543 C C . LEU A 1 474 ? 15.398 -28.625 -15.453 1 96.75 474 LEU A C 1
ATOM 3545 O O . LEU A 1 474 ? 16.109 -27.969 -16.219 1 96.75 474 LEU A O 1
ATOM 3549 N N . SER A 1 475 ? 15.359 -28.391 -14.156 1 95.56 475 SER A N 1
ATOM 3550 C CA . SER A 1 475 ? 15.984 -27.219 -13.57 1 95.56 475 SER A CA 1
ATOM 3551 C C . SER A 1 475 ? 17.5 -27.359 -13.516 1 95.56 475 SER A C 1
ATOM 3553 O O . SER A 1 475 ? 18.219 -26.359 -13.469 1 95.56 475 SER A O 1
ATOM 3555 N N . VAL A 1 476 ? 17.984 -28.578 -13.469 1 94.94 476 VAL A N 1
ATOM 3556 C CA . VAL A 1 476 ? 19.406 -28.859 -13.469 1 94.94 476 VAL A CA 1
ATOM 3557 C C . VAL A 1 476 ? 19.719 -30.016 -14.406 1 94.94 476 VAL A C 1
ATOM 3559 O O . VAL A 1 476 ? 18.953 -30.984 -14.484 1 94.94 476 VAL A O 1
ATOM 3562 N N . PRO A 1 477 ? 20.828 -29.938 -15.125 1 95.06 477 PRO A N 1
ATOM 3563 C CA . PRO A 1 477 ? 21.109 -30.906 -16.172 1 95.06 477 PRO A CA 1
ATOM 3564 C C . PRO A 1 477 ? 21.484 -32.281 -15.617 1 95.06 477 PRO A C 1
ATOM 3566 O O . PRO A 1 477 ? 22.297 -32.375 -14.703 1 95.06 477 PRO A O 1
ATOM 3569 N N . SER A 1 478 ? 20.891 -33.281 -16.125 1 96.69 478 SER A N 1
ATOM 3570 C CA . SER A 1 478 ? 21.219 -34.656 -15.859 1 96.69 478 SER A CA 1
ATOM 3571 C C . SER A 1 478 ? 21.109 -35.5 -17.125 1 96.69 478 SER A C 1
ATOM 3573 O O . SER A 1 478 ? 20.016 -35.75 -17.641 1 96.69 478 SER A O 1
ATOM 3575 N N . LEU A 1 479 ? 22.281 -35.938 -17.625 1 95.25 479 LEU A N 1
ATOM 3576 C CA . LEU A 1 479 ? 22.312 -36.844 -18.797 1 95.25 479 LEU A CA 1
ATOM 3577 C C . LEU A 1 479 ? 21.578 -38.125 -18.5 1 95.25 479 LEU A C 1
ATOM 3579 O O . LEU A 1 479 ? 20.875 -38.656 -19.359 1 95.25 479 LEU A O 1
ATOM 3583 N N . CYS A 1 480 ? 21.75 -38.625 -17.328 1 97.31 480 CYS A N 1
ATOM 3584 C CA . CYS A 1 480 ? 21.078 -39.844 -16.875 1 97.31 480 CYS A CA 1
ATOM 3585 C C . CYS A 1 480 ? 19.562 -39.719 -17.031 1 97.31 480 CYS A C 1
ATOM 3587 O O . CYS A 1 480 ? 18.922 -40.562 -17.641 1 97.31 480 CYS A O 1
ATOM 3589 N N . THR A 1 481 ? 18.969 -38.688 -16.469 1 98.5 481 THR A N 1
ATOM 3590 C CA . THR A 1 481 ? 17.531 -38.438 -16.531 1 98.5 481 THR A CA 1
ATOM 3591 C C . THR A 1 481 ? 17.062 -38.312 -17.984 1 98.5 481 THR A C 1
ATOM 3593 O O . THR A 1 481 ? 16.047 -38.875 -18.375 1 98.5 481 THR A O 1
ATOM 3596 N N . ALA A 1 482 ? 17.828 -37.594 -18.797 1 97.81 482 ALA A N 1
ATOM 3597 C CA . ALA A 1 482 ? 17.484 -37.406 -20.203 1 97.81 482 ALA A CA 1
ATOM 3598 C C . ALA A 1 482 ? 17.422 -38.719 -20.953 1 97.81 482 ALA A C 1
ATOM 3600 O O . ALA A 1 482 ? 16.531 -38.969 -21.766 1 97.81 482 ALA A O 1
ATOM 3601 N N . LYS A 1 483 ? 18.344 -39.531 -20.672 1 97.5 483 LYS A N 1
ATOM 3602 C CA . LYS A 1 483 ? 18.391 -40.844 -21.312 1 97.5 483 LYS A CA 1
ATOM 3603 C C . LYS A 1 483 ? 17.203 -41.719 -20.906 1 97.5 483 LYS A C 1
ATOM 3605 O O . LYS A 1 483 ? 16.656 -42.469 -21.719 1 97.5 483 LYS A O 1
ATOM 3610 N N . VAL A 1 484 ? 16.859 -41.625 -19.688 1 98.62 484 VAL A N 1
ATOM 3611 C CA . VAL A 1 484 ? 15.703 -42.375 -19.203 1 98.62 484 VAL A CA 1
ATOM 3612 C C . VAL A 1 484 ? 14.438 -41.906 -19.906 1 98.62 484 VAL A C 1
ATOM 3614 O O . VAL A 1 484 ? 13.641 -42.719 -20.375 1 98.62 484 VAL A O 1
ATOM 3617 N N . VAL A 1 485 ? 14.227 -40.625 -20 1 98.62 485 VAL A N 1
ATOM 3618 C CA . VAL A 1 485 ? 13.047 -40.062 -20.656 1 98.62 485 VAL A CA 1
ATOM 3619 C C . VAL A 1 485 ? 13.023 -40.5 -22.125 1 98.62 485 VAL A C 1
ATOM 3621 O O . VAL A 1 485 ? 11.984 -40.938 -22.625 1 98.62 485 VAL A O 1
ATOM 3624 N N . ARG A 1 486 ? 14.164 -40.438 -22.766 1 97.75 486 ARG A N 1
ATOM 3625 C CA . ARG A 1 486 ? 14.258 -40.844 -24.156 1 97.75 486 ARG A CA 1
ATOM 3626 C C . ARG A 1 486 ? 13.875 -42.312 -24.312 1 97.75 486 ARG A C 1
ATOM 3628 O O . ARG A 1 486 ? 13.078 -42.688 -25.188 1 97.75 486 ARG A O 1
ATOM 3635 N N . ALA A 1 487 ? 14.469 -43.125 -23.5 1 97.94 487 ALA A N 1
ATOM 3636 C CA . ALA A 1 487 ? 14.203 -44.562 -23.594 1 97.94 487 ALA A CA 1
ATOM 3637 C C . ALA A 1 487 ? 12.727 -44.844 -23.344 1 97.94 487 ALA A C 1
ATOM 3639 O O . ALA A 1 487 ? 12.133 -45.688 -24.031 1 97.94 487 ALA A O 1
ATOM 3640 N N . TYR A 1 488 ? 12.172 -44.219 -22.375 1 98.25 488 TYR A N 1
ATOM 3641 C CA . TYR A 1 488 ? 10.766 -44.438 -22.031 1 98.25 488 TYR A CA 1
ATOM 3642 C C . TYR A 1 488 ? 9.859 -44.125 -23.203 1 98.25 488 TYR A C 1
ATOM 3644 O O . TYR A 1 488 ? 8.984 -44.906 -23.562 1 98.25 488 TYR A O 1
ATOM 3652 N N . PHE A 1 489 ? 10.031 -42.938 -23.844 1 98.25 489 PHE A N 1
ATOM 3653 C CA . PHE A 1 489 ? 9.148 -42.531 -24.938 1 98.25 489 PHE A CA 1
ATOM 3654 C C . PHE A 1 489 ? 9.469 -43.281 -26.219 1 98.25 489 PHE A C 1
ATOM 3656 O O . PHE A 1 489 ? 8.641 -43.344 -27.125 1 98.25 489 PHE A O 1
ATOM 3663 N N . SER A 1 490 ? 10.672 -43.844 -26.344 1 96 490 SER A N 1
ATOM 3664 C CA . SER A 1 490 ? 11.055 -44.594 -27.531 1 96 490 SER A CA 1
ATOM 3665 C C . SER A 1 490 ? 10.438 -46 -27.531 1 96 490 SER A C 1
ATOM 3667 O O . SER A 1 490 ? 9.984 -46.469 -28.562 1 96 490 SER A O 1
ATOM 3669 N N . ASN A 1 491 ? 10.492 -46.594 -26.312 1 95.94 491 ASN A N 1
ATOM 3670 C CA . ASN A 1 491 ? 10.055 -48 -26.344 1 95.94 491 ASN A CA 1
ATOM 3671 C C . ASN A 1 491 ? 9.445 -48.406 -25 1 95.94 491 ASN A C 1
ATOM 3673 O O . ASN A 1 491 ? 9.305 -49.594 -24.734 1 95.94 491 ASN A O 1
ATOM 3677 N N . GLY A 1 492 ? 9.203 -47.5 -24.109 1 97.19 492 GLY A N 1
ATOM 3678 C CA . GLY A 1 492 ? 8.508 -47.812 -22.875 1 97.19 492 GLY A CA 1
ATOM 3679 C C . GLY A 1 492 ? 9.438 -48.281 -21.766 1 97.19 492 GLY A C 1
ATOM 3680 O O . GLY A 1 492 ? 8.984 -48.656 -20.688 1 97.19 492 GLY A O 1
ATOM 3681 N N . THR A 1 493 ? 10.734 -48.188 -21.969 1 98 493 THR A N 1
ATOM 3682 C CA . THR A 1 493 ? 11.695 -48.688 -20.984 1 98 493 THR A CA 1
ATOM 3683 C C . THR A 1 493 ? 11.695 -47.781 -19.75 1 98 493 THR A C 1
ATOM 3685 O O . THR A 1 493 ? 11.938 -46.562 -19.844 1 98 493 THR A O 1
ATOM 3688 N N . LEU A 1 494 ? 11.43 -48.406 -18.609 1 98.38 494 LEU A N 1
ATOM 3689 C CA . LEU A 1 494 ? 11.492 -47.719 -17.328 1 98.38 494 LEU A CA 1
ATOM 3690 C C . LEU A 1 494 ? 12.797 -48.031 -16.609 1 98.38 494 LEU A C 1
ATOM 3692 O O . LEU A 1 494 ? 13.375 -49.094 -16.781 1 98.38 494 LEU A O 1
ATOM 3696 N N . PRO A 1 495 ? 13.211 -47.094 -15.867 1 98.25 495 PRO A N 1
ATOM 3697 C CA . PRO A 1 495 ? 14.359 -47.438 -15.023 1 98.25 495 PRO A CA 1
ATOM 3698 C C . PRO A 1 495 ? 14 -48.406 -13.898 1 98.25 495 PRO A C 1
ATOM 3700 O O . PRO A 1 495 ? 12.812 -48.594 -13.617 1 98.25 495 PRO A O 1
ATOM 3703 N N . ALA A 1 496 ? 15.039 -48.969 -13.312 1 97.19 496 ALA A N 1
ATOM 3704 C CA . ALA A 1 496 ? 14.82 -49.812 -12.148 1 97.19 496 ALA A CA 1
ATOM 3705 C C . ALA A 1 496 ? 14.227 -49 -10.992 1 97.19 496 ALA A C 1
ATOM 3707 O O . ALA A 1 496 ? 14.516 -47.812 -10.844 1 97.19 496 ALA A O 1
ATOM 3708 N N . GLU A 1 497 ? 13.375 -49.688 -10.203 1 95.81 497 GLU A N 1
ATOM 3709 C CA . GLU A 1 497 ? 12.859 -49.031 -9 1 95.81 497 GLU A CA 1
ATOM 3710 C C . GLU A 1 497 ? 13.992 -48.562 -8.109 1 95.81 497 GLU A C 1
ATOM 3712 O O . GLU A 1 497 ? 14.992 -49.25 -7.918 1 95.81 497 GLU A O 1
ATOM 3717 N N . GLY A 1 498 ? 13.852 -47.312 -7.684 1 96.19 498 GLY A N 1
ATOM 3718 C CA . GLY A 1 498 ? 14.844 -46.75 -6.781 1 96.19 498 GLY A CA 1
ATOM 3719 C C . GLY A 1 498 ? 15.992 -46.062 -7.504 1 96.19 498 GLY A C 1
ATOM 3720 O O . GLY A 1 498 ? 16.922 -45.594 -6.867 1 96.19 498 GLY A O 1
ATOM 3721 N N . THR A 1 499 ? 15.945 -45.969 -8.789 1 97.69 499 THR A N 1
ATOM 3722 C CA . THR A 1 499 ? 17 -45.312 -9.562 1 97.69 499 THR A CA 1
ATOM 3723 C C . THR A 1 499 ? 17.125 -43.844 -9.156 1 97.69 499 THR A C 1
ATOM 3725 O O . THR A 1 499 ? 16.141 -43.125 -9.055 1 97.69 499 THR A O 1
ATOM 3728 N N . ILE A 1 500 ? 18.359 -43.469 -8.867 1 98.62 500 ILE A N 1
ATOM 3729 C CA . ILE A 1 500 ? 18.688 -42.062 -8.609 1 98.62 500 ILE A CA 1
ATOM 3730 C C . ILE A 1 500 ? 19.656 -41.562 -9.68 1 98.62 500 ILE A C 1
ATOM 3732 O O . ILE A 1 500 ? 20.719 -42.125 -9.898 1 98.62 500 ILE A O 1
ATOM 3736 N N . CYS A 1 501 ? 19.25 -40.562 -10.406 1 98.56 501 CYS A N 1
ATOM 3737 C CA . CYS A 1 501 ? 20.109 -39.938 -11.391 1 98.56 501 CYS A CA 1
ATOM 3738 C C . CYS A 1 501 ? 20.859 -38.75 -10.773 1 98.56 501 CYS A C 1
ATOM 3740 O O . CYS A 1 501 ? 20.266 -37.906 -10.086 1 98.56 501 CYS A O 1
ATOM 3742 N N . GLU A 1 502 ? 22.141 -38.719 -11.039 1 97.38 502 GLU A N 1
ATOM 3743 C CA . GLU A 1 502 ? 22.969 -37.594 -10.586 1 97.38 502 GLU A CA 1
ATOM 3744 C C . GLU A 1 502 ? 22.922 -36.438 -11.586 1 97.38 502 GLU A C 1
ATOM 3746 O O . GLU A 1 502 ? 22.516 -36.625 -12.742 1 97.38 502 GLU A O 1
ATOM 3751 N N . ILE A 1 503 ? 23.281 -35.25 -11.094 1 95.25 503 ILE A N 1
ATOM 3752 C CA . ILE A 1 503 ? 23.359 -34.094 -11.961 1 95.25 503 ILE A CA 1
ATOM 3753 C C . ILE A 1 503 ? 24.734 -34.031 -12.609 1 95.25 503 ILE A C 1
ATOM 3755 O O . ILE A 1 503 ? 25.703 -34.562 -12.086 1 95.25 503 ILE A O 1
ATOM 3759 N N . ASP A 1 504 ? 24.828 -33.281 -13.695 1 92.31 504 ASP A N 1
ATOM 3760 C CA . ASP A 1 504 ? 26.062 -33.281 -14.477 1 92.31 504 ASP A CA 1
ATOM 3761 C C . ASP A 1 504 ? 26.812 -31.953 -14.32 1 92.31 504 ASP A C 1
ATOM 3763 O O . ASP A 1 504 ? 27.953 -31.828 -14.781 1 92.31 504 ASP A O 1
ATOM 3767 N N . VAL A 1 505 ? 26.156 -31 -13.711 1 89.62 505 VAL A N 1
ATOM 3768 C CA . VAL A 1 505 ? 26.797 -29.703 -13.531 1 89.62 505 VAL A CA 1
ATOM 3769 C C . VAL A 1 505 ? 26.719 -29.281 -12.07 1 89.62 505 VAL A C 1
ATOM 3771 O O . VAL A 1 505 ? 25.703 -29.516 -11.398 1 89.62 505 VAL A O 1
ATOM 3774 N N . PRO A 1 506 ? 27.797 -28.688 -11.602 1 89.5 506 PRO A N 1
ATOM 3775 C CA . PRO A 1 506 ? 27.734 -28.203 -10.219 1 89.5 506 PRO A CA 1
ATOM 3776 C C . PRO A 1 506 ? 26.797 -27 -10.055 1 89.5 506 PRO A C 1
ATOM 3778 O O . PRO A 1 506 ? 26.453 -26.344 -11.039 1 89.5 506 PRO A O 1
ATOM 3781 N N . LEU A 1 507 ? 26.438 -26.859 -8.789 1 91.25 507 LEU A N 1
ATOM 3782 C CA . LEU A 1 507 ? 25.719 -25.625 -8.461 1 91.25 507 LEU A CA 1
ATOM 3783 C C . LEU A 1 507 ? 26.625 -24.406 -8.617 1 91.25 507 LEU A C 1
ATOM 3785 O O . LEU A 1 507 ? 27.844 -24.5 -8.398 1 91.25 507 LEU A O 1
ATOM 3789 N N . PHE A 1 508 ? 26.203 -23.328 -8.914 1 92.81 508 PHE A N 1
ATOM 3790 C CA . PHE A 1 508 ? 27 -22.125 -9.148 1 92.81 508 PHE A CA 1
ATOM 3791 C C . PHE A 1 508 ? 28.062 -22.375 -10.195 1 92.81 508 PHE A C 1
ATOM 3793 O O . PHE A 1 508 ? 29.266 -22.422 -9.875 1 92.81 508 PHE A O 1
ATOM 3800 N N . THR A 1 509 ? 27.703 -22.484 -11.398 1 86.88 509 THR A N 1
ATOM 3801 C CA . THR A 1 509 ? 28.672 -22.812 -12.438 1 86.88 509 THR A CA 1
ATOM 3802 C C . THR A 1 509 ? 28.531 -21.875 -13.633 1 86.88 509 THR A C 1
ATOM 3804 O O . THR A 1 509 ? 27.453 -21.328 -13.867 1 86.88 509 THR A O 1
ATOM 3807 N N . ASN A 1 510 ? 29.641 -21.688 -14.25 1 78.88 510 ASN A N 1
ATOM 3808 C CA . ASN A 1 510 ? 29.656 -21 -15.539 1 78.88 510 ASN A CA 1
ATOM 3809 C C . ASN A 1 510 ? 29.922 -21.969 -16.688 1 78.88 510 ASN A C 1
ATOM 3811 O O . ASN A 1 510 ? 30.188 -21.547 -17.812 1 78.88 510 ASN A O 1
ATOM 3815 N N . LEU A 1 511 ? 29.844 -23.172 -16.281 1 78.75 511 LEU A N 1
ATOM 3816 C CA . LEU A 1 511 ? 30.156 -24.188 -17.281 1 78.75 511 LEU A CA 1
ATOM 3817 C C . LEU A 1 511 ? 29.062 -24.234 -18.359 1 78.75 511 LEU A C 1
ATOM 3819 O O . LEU A 1 511 ? 27.875 -24.141 -18.047 1 78.75 511 LEU A O 1
ATOM 3823 N N . THR A 1 512 ? 29.609 -24.203 -19.594 1 75.12 512 THR A N 1
ATOM 3824 C CA . THR A 1 512 ? 28.734 -24.422 -20.75 1 75.12 512 THR A CA 1
ATOM 3825 C C . THR A 1 512 ? 28.984 -25.781 -21.375 1 75.12 512 THR A C 1
ATOM 3827 O O . THR A 1 512 ? 29.938 -26.484 -21 1 75.12 512 THR A O 1
ATOM 3830 N N . TYR A 1 513 ? 28.094 -26.281 -22.125 1 71.06 513 TYR A N 1
ATOM 3831 C CA . TYR A 1 513 ? 28.234 -27.578 -22.781 1 71.06 513 TYR A CA 1
ATOM 3832 C C . TYR A 1 513 ? 29.562 -27.672 -23.516 1 71.06 513 TYR A C 1
ATOM 3834 O O . TYR A 1 513 ? 30.125 -28.766 -23.641 1 71.06 513 TYR A O 1
ATOM 3842 N N . ALA A 1 514 ? 30.062 -26.609 -24 1 69.69 514 ALA A N 1
ATOM 3843 C CA . ALA A 1 514 ? 31.312 -26.578 -24.75 1 69.69 514 ALA A CA 1
ATOM 3844 C C . ALA A 1 514 ? 32.5 -26.984 -23.875 1 69.69 514 ALA A C 1
ATOM 3846 O O . ALA A 1 514 ? 33.531 -27.391 -24.391 1 69.69 514 ALA A O 1
ATOM 3847 N N . ASP A 1 515 ? 32.281 -26.938 -22.641 1 71 515 ASP A N 1
ATOM 3848 C CA . ASP A 1 515 ? 33.375 -27.156 -21.703 1 71 515 ASP A CA 1
ATOM 3849 C C . ASP A 1 515 ? 33.5 -28.641 -21.328 1 71 515 ASP A C 1
ATOM 3851 O O . ASP A 1 515 ? 34.438 -29.031 -20.625 1 71 515 ASP A O 1
ATOM 3855 N N . ARG A 1 516 ? 32.5 -29.344 -21.859 1 70.62 516 ARG A N 1
ATOM 3856 C CA . ARG A 1 516 ? 32.5 -30.75 -21.438 1 70.62 516 ARG A CA 1
ATOM 3857 C C . ARG A 1 516 ? 32.938 -31.656 -22.578 1 70.62 516 ARG A C 1
ATOM 3859 O O . ARG A 1 516 ? 32.562 -31.422 -23.734 1 70.62 516 ARG A O 1
ATOM 3866 N N . GLY A 1 517 ? 33.875 -32.562 -22.438 1 68.19 517 GLY A N 1
ATOM 3867 C CA . GLY A 1 517 ? 34.25 -33.594 -23.391 1 68.19 517 GLY A CA 1
ATOM 3868 C C . GLY A 1 517 ? 33.344 -34.812 -23.359 1 68.19 517 GLY A C 1
ATOM 3869 O O . GLY A 1 517 ? 32.844 -35.188 -22.297 1 68.19 517 GLY A O 1
ATOM 3870 N N . PHE A 1 518 ? 32.812 -35.156 -24.625 1 72.19 518 PHE A N 1
ATOM 3871 C CA . PHE A 1 518 ? 31.891 -36.281 -24.672 1 72.19 518 PHE A CA 1
ATOM 3872 C C . PHE A 1 518 ? 32.469 -37.406 -25.516 1 72.19 518 PHE A C 1
ATOM 3874 O O . PHE A 1 518 ? 33.156 -37.156 -26.5 1 72.19 518 PHE A O 1
ATOM 3881 N N . GLU A 1 519 ? 32.219 -38.562 -25 1 67.69 519 GLU A N 1
ATOM 3882 C CA . GLU A 1 519 ? 32.625 -39.75 -25.766 1 67.69 519 GLU A CA 1
ATOM 3883 C C . GLU A 1 519 ? 31.609 -40.031 -26.891 1 67.69 519 GLU A C 1
ATOM 3885 O O . GLU A 1 519 ? 31.984 -40.531 -27.953 1 67.69 519 GLU A O 1
ATOM 3890 N N . SER A 1 520 ? 30.375 -39.781 -26.641 1 86.56 520 SER A N 1
ATOM 3891 C CA . SER A 1 520 ? 29.297 -40.031 -27.594 1 86.56 520 SER A CA 1
ATOM 3892 C C . SER A 1 520 ? 28.672 -38.719 -28.078 1 86.56 520 SER A C 1
ATOM 3894 O O . SER A 1 520 ? 28.391 -37.844 -27.266 1 86.56 520 SER A O 1
ATOM 3896 N N . VAL A 1 521 ? 28.516 -38.75 -29.391 1 85.25 521 VAL A N 1
ATOM 3897 C CA . VAL A 1 521 ? 27.906 -37.594 -29.984 1 85.25 521 VAL A CA 1
ATOM 3898 C C . VAL A 1 521 ? 26.469 -37.438 -29.484 1 85.25 521 VAL A C 1
ATOM 3900 O O . VAL A 1 521 ? 26.016 -36.312 -29.203 1 85.25 521 VAL A O 1
ATOM 3903 N N . ASP A 1 522 ? 25.859 -38.531 -29.312 1 89.62 522 ASP A N 1
ATOM 3904 C CA . ASP A 1 522 ? 24.484 -38.531 -28.844 1 89.62 522 ASP A CA 1
ATOM 3905 C C . ASP A 1 522 ? 24.391 -38 -27.422 1 89.62 522 ASP A C 1
ATOM 3907 O O . ASP A 1 522 ? 23.5 -37.219 -27.094 1 89.62 522 ASP A O 1
ATOM 3911 N N . ASP A 1 523 ? 25.266 -38.406 -26.656 1 91 523 ASP A N 1
ATOM 3912 C CA . ASP A 1 523 ? 25.312 -37.938 -25.281 1 91 523 ASP A CA 1
ATOM 3913 C C . ASP A 1 523 ? 25.594 -36.438 -25.203 1 91 523 ASP A C 1
ATOM 3915 O O . ASP A 1 523 ? 25.031 -35.719 -24.359 1 91 523 ASP A O 1
ATOM 3919 N N . ALA A 1 524 ? 26.422 -36.031 -26.078 1 90.94 524 ALA A N 1
ATOM 3920 C CA . ALA A 1 524 ? 26.766 -34.625 -26.125 1 90.94 524 ALA A CA 1
ATOM 3921 C C . ALA A 1 524 ? 25.547 -33.781 -26.484 1 90.94 524 ALA A C 1
ATOM 3923 O O . ALA A 1 524 ? 25.312 -32.719 -25.891 1 90.94 524 ALA A O 1
ATOM 3924 N N . GLU A 1 525 ? 24.812 -34.25 -27.406 1 92.06 525 GLU A N 1
ATOM 3925 C CA . GLU A 1 525 ? 23.641 -33.531 -27.844 1 92.06 525 GLU A CA 1
ATOM 3926 C C . GLU A 1 525 ? 22.562 -33.5 -26.75 1 92.06 525 GLU A C 1
ATOM 3928 O O . GLU A 1 525 ? 21.875 -32.5 -26.578 1 92.06 525 GLU A O 1
ATOM 3933 N N . LEU A 1 526 ? 22.453 -34.594 -26.094 1 93.94 526 LEU A N 1
ATOM 3934 C CA . LEU A 1 526 ? 21.469 -34.688 -25.016 1 93.94 526 LEU A CA 1
ATOM 3935 C C . LEU A 1 526 ? 21.844 -33.75 -23.859 1 93.94 526 LEU A C 1
ATOM 3937 O O . LEU A 1 526 ? 20.984 -33.062 -23.312 1 93.94 526 LEU A O 1
ATOM 3941 N N . LEU A 1 527 ? 23.062 -33.781 -23.531 1 92.94 527 LEU A N 1
ATOM 3942 C CA . LEU A 1 527 ? 23.516 -32.938 -22.438 1 92.94 527 LEU A CA 1
ATOM 3943 C C . LEU A 1 527 ? 23.359 -31.469 -22.797 1 92.94 527 LEU A C 1
ATOM 3945 O O . LEU A 1 527 ? 22.953 -30.656 -21.969 1 92.94 527 LEU A O 1
ATOM 3949 N N . LYS A 1 528 ? 23.703 -31.141 -24.016 1 92.69 528 LYS A N 1
ATOM 3950 C CA . LYS A 1 528 ? 23.516 -29.766 -24.484 1 92.69 528 LYS A CA 1
ATOM 3951 C C . LYS A 1 528 ? 22.062 -29.328 -24.359 1 92.69 528 LYS A C 1
ATOM 3953 O O . LYS A 1 528 ? 21.781 -28.203 -23.922 1 92.69 528 LYS A O 1
ATOM 3958 N N . ALA A 1 529 ? 21.172 -30.172 -24.719 1 94.38 529 ALA A N 1
ATOM 3959 C CA . ALA A 1 529 ? 19.75 -29.859 -24.656 1 94.38 529 ALA A CA 1
ATOM 3960 C C . ALA A 1 529 ? 19.312 -29.562 -23.234 1 94.38 529 ALA A C 1
ATOM 3962 O O . ALA A 1 529 ? 18.641 -28.562 -22.969 1 94.38 529 ALA A O 1
ATOM 3963 N N . VAL A 1 530 ? 19.703 -30.406 -22.281 1 95.06 530 VAL A N 1
ATOM 3964 C CA . VAL A 1 530 ? 19.234 -30.234 -20.906 1 95.06 530 VAL A CA 1
ATOM 3965 C C . VAL A 1 530 ? 19.938 -29.047 -20.266 1 95.06 530 VAL A C 1
ATOM 3967 O O . VAL A 1 530 ? 19.359 -28.344 -19.438 1 95.06 530 VAL A O 1
ATOM 3970 N N . MET A 1 531 ? 21.156 -28.719 -20.672 1 93.06 531 MET A N 1
ATOM 3971 C CA . MET A 1 531 ? 21.844 -27.531 -20.188 1 93.06 531 MET A CA 1
ATOM 3972 C C . MET A 1 531 ? 21.172 -26.266 -20.688 1 93.06 531 MET A C 1
ATOM 3974 O O . MET A 1 531 ? 21.016 -25.297 -19.953 1 93.06 531 MET A O 1
ATOM 3978 N N . LEU A 1 532 ? 20.766 -26.312 -21.938 1 91.81 532 LEU A N 1
ATOM 3979 C CA . LEU A 1 532 ? 20.109 -25.141 -22.516 1 91.81 532 LEU A CA 1
ATOM 3980 C C . LEU A 1 532 ? 18.75 -24.906 -21.859 1 91.81 532 LEU A C 1
ATOM 3982 O O . LEU A 1 532 ? 18.344 -23.766 -21.656 1 91.81 532 LEU A O 1
ATOM 3986 N N . ILE A 1 533 ? 18 -25.969 -21.562 1 93.38 533 ILE A N 1
ATOM 3987 C CA . ILE A 1 533 ? 16.719 -25.828 -20.891 1 93.38 533 ILE A CA 1
ATOM 3988 C C . ILE A 1 533 ? 16.922 -25.141 -19.547 1 93.38 533 ILE A C 1
ATOM 3990 O O . ILE A 1 533 ? 16.234 -24.172 -19.219 1 93.38 533 ILE A O 1
ATOM 3994 N N . SER A 1 534 ? 17.891 -25.609 -18.797 1 91 534 SER A N 1
ATOM 3995 C CA . SER A 1 534 ? 18.172 -25.047 -17.484 1 91 534 SER A CA 1
ATOM 3996 C C . SER A 1 534 ? 18.547 -23.578 -17.578 1 91 534 SER A C 1
ATOM 3998 O O . SER A 1 534 ? 18.109 -22.766 -16.766 1 91 534 SER A O 1
ATOM 4000 N N . GLU A 1 535 ? 19.312 -23.266 -18.578 1 89.31 535 GLU A N 1
ATOM 4001 C CA . GLU A 1 535 ? 19.734 -21.875 -18.781 1 89.31 535 GLU A CA 1
ATOM 4002 C C . GLU A 1 535 ? 18.547 -20.984 -19.125 1 89.31 535 GLU A C 1
ATOM 4004 O O . GLU A 1 535 ? 18.406 -19.891 -18.578 1 89.31 535 GLU A O 1
ATOM 4009 N N . LYS A 1 536 ? 17.688 -21.484 -20 1 88.5 536 LYS A N 1
ATOM 4010 C CA . LYS A 1 536 ? 16.531 -20.719 -20.422 1 88.5 536 LYS A CA 1
ATOM 4011 C C . LYS A 1 536 ? 15.539 -20.547 -19.266 1 88.5 536 LYS A C 1
ATOM 4013 O O . LYS A 1 536 ? 14.914 -19.5 -19.125 1 88.5 536 LYS A O 1
ATOM 4018 N N . MET A 1 537 ? 15.406 -21.516 -18.422 1 86.81 537 MET A N 1
ATOM 4019 C CA . MET A 1 537 ? 14.555 -21.438 -17.25 1 86.81 537 MET A CA 1
ATOM 4020 C C . MET A 1 537 ? 15.055 -20.344 -16.297 1 86.81 537 MET A C 1
ATOM 4022 O O . MET A 1 537 ? 14.25 -19.641 -15.688 1 86.81 537 MET A O 1
ATOM 4026 N N . SER A 1 538 ? 16.312 -20.188 -16.234 1 82.31 538 SER A N 1
ATOM 4027 C CA . SER A 1 538 ? 16.922 -19.234 -15.312 1 82.31 538 SER A CA 1
ATOM 4028 C C . SER A 1 538 ? 16.781 -17.797 -15.82 1 82.31 538 SER A C 1
ATOM 4030 O O . SER A 1 538 ? 16.641 -16.875 -15.031 1 82.31 538 SER A O 1
ATOM 4032 N N . ARG A 1 539 ? 16.797 -17.578 -17.078 1 72.94 539 ARG A N 1
ATOM 4033 C CA . ARG A 1 539 ? 16.703 -16.25 -17.656 1 72.94 539 ARG A CA 1
ATOM 4034 C C . ARG A 1 539 ? 15.32 -15.641 -17.406 1 72.94 539 ARG A C 1
ATOM 4036 O O . ARG A 1 539 ? 15.188 -14.422 -17.328 1 72.94 539 ARG A O 1
ATOM 4043 N N . SER A 1 540 ? 14.438 -16.438 -17.188 1 68.5 540 SER A N 1
ATOM 4044 C CA . SER A 1 540 ? 13.07 -15.961 -16.969 1 68.5 540 SER A CA 1
ATOM 4045 C C . SER A 1 540 ? 12.859 -15.555 -15.516 1 68.5 540 SER A C 1
ATOM 4047 O O . SER A 1 540 ? 11.883 -14.867 -15.195 1 68.5 540 SER A O 1
ATOM 4049 N N . LYS A 1 541 ? 13.719 -15.867 -14.633 1 60.66 541 LYS A N 1
ATOM 4050 C CA . LYS A 1 541 ? 13.5 -15.594 -13.219 1 60.66 541 LYS A CA 1
ATOM 4051 C C . LYS A 1 541 ? 14.125 -14.266 -12.812 1 60.66 541 LYS A C 1
ATOM 4053 O O . LYS A 1 541 ? 13.562 -13.523 -12.008 1 60.66 541 LYS A O 1
ATOM 4058 N N . LEU A 1 542 ? 15.32 -13.875 -13.203 1 56.09 542 LEU A N 1
ATOM 4059 C CA . LEU A 1 542 ? 15.953 -12.656 -12.695 1 56.09 542 LEU A CA 1
ATOM 4060 C C . LEU A 1 542 ? 16.344 -11.734 -13.844 1 56.09 542 LEU A C 1
ATOM 4062 O O . LEU A 1 542 ? 17.234 -10.891 -13.688 1 56.09 542 LEU A O 1
ATOM 4066 N N . ARG A 1 543 ? 15.781 -11.914 -15.086 1 52.28 543 ARG A N 1
ATOM 4067 C CA . ARG A 1 543 ? 16.156 -10.969 -16.125 1 52.28 543 ARG A CA 1
ATOM 4068 C C . ARG A 1 543 ? 14.922 -10.258 -16.688 1 52.28 543 ARG A C 1
ATOM 4070 O O . ARG A 1 543 ? 13.828 -10.828 -16.703 1 52.28 543 ARG A O 1
ATOM 4077 N N . MET B 1 1 ? 66.688 78.438 -15.008 1 21.41 1 MET B N 1
ATOM 4078 C CA . MET B 1 1 ? 65.75 78 -16.062 1 21.41 1 MET B CA 1
ATOM 4079 C C . MET B 1 1 ? 64.5 77.375 -15.461 1 21.41 1 MET B C 1
ATOM 4081 O O . MET B 1 1 ? 64.562 76.75 -14.422 1 21.41 1 MET B O 1
ATOM 4085 N N . ARG B 1 2 ? 63.469 77.625 -16.359 1 19.41 2 ARG B N 1
ATOM 4086 C CA . ARG B 1 2 ? 62.156 78.062 -15.898 1 19.41 2 ARG B CA 1
ATOM 4087 C C . ARG B 1 2 ? 61.438 77 -15.086 1 19.41 2 ARG B C 1
ATOM 4089 O O . ARG B 1 2 ? 61.812 75.812 -15.117 1 19.41 2 ARG B O 1
ATOM 4096 N N . GLN B 1 3 ? 60.312 76.75 -15.508 1 20.23 3 GLN B N 1
ATOM 4097 C CA . GLN B 1 3 ? 59 76.75 -14.883 1 20.23 3 GLN B CA 1
ATOM 4098 C C . GLN B 1 3 ? 58.625 75.312 -14.422 1 20.23 3 GLN B C 1
ATOM 4100 O O . GLN B 1 3 ? 58.844 74.375 -15.148 1 20.23 3 GLN B O 1
ATOM 4105 N N . SER B 1 4 ? 58.531 75.188 -13.141 1 23.36 4 SER B N 1
ATOM 4106 C CA . SER B 1 4 ? 58.125 74.312 -12.016 1 23.36 4 SER B CA 1
ATOM 4107 C C . SER B 1 4 ? 56.688 73.812 -12.164 1 23.36 4 SER B C 1
ATOM 4109 O O . SER B 1 4 ? 55.781 74.375 -11.547 1 23.36 4 SER B O 1
ATOM 4111 N N . SER B 1 5 ? 56.344 73.75 -13.57 1 26.78 5 SER B N 1
ATOM 4112 C CA . SER B 1 5 ? 54.875 73.625 -13.594 1 26.78 5 SER B CA 1
ATOM 4113 C C . SER B 1 5 ? 54.406 72.5 -12.734 1 26.78 5 SER B C 1
ATOM 4115 O O . SER B 1 5 ? 54.812 71.312 -12.93 1 26.78 5 SER B O 1
ATOM 4117 N N . SER B 1 6 ? 54 72.875 -11.609 1 23.48 6 SER B N 1
ATOM 4118 C CA . SER B 1 6 ? 53.5 72.125 -10.445 1 23.48 6 SER B CA 1
ATOM 4119 C C . SER B 1 6 ? 52.406 71.125 -10.844 1 23.48 6 SER B C 1
ATOM 4121 O O . SER B 1 6 ? 51.812 71.25 -11.914 1 23.48 6 SER B O 1
ATOM 4123 N N . PHE B 1 7 ? 51.906 70.375 -9.789 1 23.33 7 PHE B N 1
ATOM 4124 C CA . PHE B 1 7 ? 51.375 69.125 -9.195 1 23.33 7 PHE B CA 1
ATOM 4125 C C . PHE B 1 7 ? 49.875 69 -9.43 1 23.33 7 PHE B C 1
ATOM 4127 O O . PHE B 1 7 ? 49.344 67.938 -9.398 1 23.33 7 PHE B O 1
ATOM 4134 N N . THR B 1 8 ? 49.125 70.125 -9.734 1 23.06 8 THR B N 1
ATOM 4135 C CA . THR B 1 8 ? 47.969 69.875 -8.828 1 23.06 8 THR B CA 1
ATOM 4136 C C . THR B 1 8 ? 47 68.938 -9.438 1 23.06 8 THR B C 1
ATOM 4138 O O . THR B 1 8 ? 46.281 69.25 -10.391 1 23.06 8 THR B O 1
ATOM 4141 N N . ALA B 1 9 ? 47.5 67.812 -10 1 29.91 9 ALA B N 1
ATOM 4142 C CA . ALA B 1 9 ? 46.469 67 -10.68 1 29.91 9 ALA B CA 1
ATOM 4143 C C . ALA B 1 9 ? 45.188 66.938 -9.852 1 29.91 9 ALA B C 1
ATOM 4145 O O . ALA B 1 9 ? 45.25 66.75 -8.641 1 29.91 9 ALA B O 1
ATOM 4146 N N . GLY B 1 10 ? 44 67.375 -10.453 1 22.05 10 GLY B N 1
ATOM 4147 C CA . GLY B 1 10 ? 42.594 67.5 -10.164 1 22.05 10 GLY B CA 1
ATOM 4148 C C . GLY B 1 10 ? 41.969 66.25 -9.57 1 22.05 10 GLY B C 1
ATOM 4149 O O . GLY B 1 10 ? 42.188 65.188 -10.062 1 22.05 10 GLY B O 1
ATOM 4150 N N . LEU B 1 11 ? 41.625 66.25 -8.195 1 26.05 11 LEU B N 1
ATOM 4151 C CA . LEU B 1 11 ? 40.844 65.375 -7.324 1 26.05 11 LEU B CA 1
ATOM 4152 C C . LEU B 1 11 ? 39.5 65.062 -7.965 1 26.05 11 LEU B C 1
ATOM 4154 O O . LEU B 1 11 ? 38.594 65.875 -7.992 1 26.05 11 LEU B O 1
ATOM 4158 N N . LEU B 1 12 ? 39.531 64.625 -9.266 1 27.08 12 LEU B N 1
ATOM 4159 C CA . LEU B 1 12 ? 38.156 64.375 -9.703 1 27.08 12 LEU B CA 1
ATOM 4160 C C . LEU B 1 12 ? 37.344 63.656 -8.633 1 27.08 12 LEU B C 1
ATOM 4162 O O . LEU B 1 12 ? 37.906 62.875 -7.855 1 27.08 12 LEU B O 1
ATOM 4166 N N . SER B 1 13 ? 36.062 64.062 -8.461 1 23.72 13 SER B N 1
ATOM 4167 C CA . SER B 1 13 ? 34.844 63.875 -7.703 1 23.72 13 SER B CA 1
ATOM 4168 C C . SER B 1 13 ? 34.406 62.406 -7.758 1 23.72 13 SER B C 1
ATOM 4170 O O . SER B 1 13 ? 34.25 61.844 -8.844 1 23.72 13 SER B O 1
ATOM 4172 N N . MET B 1 14 ? 35 61.625 -6.84 1 27.28 14 MET B N 1
ATOM 4173 C CA . MET B 1 14 ? 34.5 60.281 -6.586 1 27.28 14 MET B CA 1
ATOM 4174 C C . MET B 1 14 ? 32.969 60.25 -6.625 1 27.28 14 MET B C 1
ATOM 4176 O O . MET B 1 14 ? 32.312 60.969 -5.863 1 27.28 14 MET B O 1
ATOM 4180 N N . ALA B 1 15 ? 32.312 60 -7.773 1 28.64 15 ALA B N 1
ATOM 4181 C CA . ALA B 1 15 ? 30.906 59.688 -7.992 1 28.64 15 ALA B CA 1
ATOM 4182 C C . ALA B 1 15 ? 30.375 58.781 -6.879 1 28.64 15 ALA B C 1
ATOM 4184 O O . ALA B 1 15 ? 31.031 57.812 -6.496 1 28.64 15 ALA B O 1
ATOM 4185 N N . SER B 1 16 ? 29.375 59.281 -6.07 1 26.2 16 SER B N 1
ATOM 4186 C CA . SER B 1 16 ? 28.484 58.719 -5.062 1 26.2 16 SER B CA 1
ATOM 4187 C C . SER B 1 16 ? 27.875 57.406 -5.535 1 26.2 16 SER B C 1
ATOM 4189 O O . SER B 1 16 ? 27.219 57.375 -6.578 1 26.2 16 SER B O 1
ATOM 4191 N N . LEU B 1 17 ? 28.531 56.312 -5.406 1 28.27 17 LEU B N 1
ATOM 4192 C CA . LEU B 1 17 ? 27.812 55.031 -5.469 1 28.27 17 LEU B CA 1
ATOM 4193 C C . LEU B 1 17 ? 26.453 55.156 -4.777 1 28.27 17 LEU B C 1
ATOM 4195 O O . LEU B 1 17 ? 26.391 55.438 -3.582 1 28.27 17 LEU B O 1
ATOM 4199 N N . ALA B 1 18 ? 25.391 55.562 -5.453 1 31.89 18 ALA B N 1
ATOM 4200 C CA . ALA B 1 18 ? 23.969 55.531 -5.078 1 31.89 18 ALA B CA 1
ATOM 4201 C C . ALA B 1 18 ? 23.609 54.219 -4.391 1 31.89 18 ALA B C 1
ATOM 4203 O O . ALA B 1 18 ? 23.609 53.156 -5.016 1 31.89 18 ALA B O 1
ATOM 4204 N N . SER B 1 19 ? 23.891 54.062 -3.129 1 30.36 19 SER B N 1
ATOM 4205 C CA . SER B 1 19 ? 23.234 53.094 -2.26 1 30.36 19 SER B CA 1
ATOM 4206 C C . SER B 1 19 ? 21.75 53 -2.555 1 30.36 19 SER B C 1
ATOM 4208 O O . SER B 1 19 ? 21.031 54 -2.426 1 30.36 19 SER B O 1
ATOM 4210 N N . LEU B 1 20 ? 21.266 52.375 -3.582 1 32 20 LEU B N 1
ATOM 4211 C CA . LEU B 1 20 ? 19.859 51.969 -3.641 1 32 20 LEU B CA 1
ATOM 4212 C C . LEU B 1 20 ? 19.281 51.812 -2.24 1 32 20 LEU B C 1
ATOM 4214 O O . LEU B 1 20 ? 19.672 50.906 -1.507 1 32 20 LEU B O 1
ATOM 4218 N N . THR B 1 21 ? 19.031 52.844 -1.515 1 30.39 21 THR B N 1
ATOM 4219 C CA . THR B 1 21 ? 18.391 52.969 -0.211 1 30.39 21 THR B CA 1
ATOM 4220 C C . THR B 1 21 ? 17.203 52 -0.096 1 30.39 21 THR B C 1
ATOM 4222 O O . THR B 1 21 ? 16.516 51.719 -1.085 1 30.39 21 THR B O 1
ATOM 4225 N N . GLN B 1 22 ? 17.031 51.156 0.957 1 35.88 22 GLN B N 1
ATOM 4226 C CA . GLN B 1 22 ? 15.953 50.406 1.609 1 35.88 22 GLN B CA 1
ATOM 4227 C C . GLN B 1 22 ? 14.602 51.094 1.381 1 35.88 22 GLN B C 1
ATOM 4229 O O . GLN B 1 22 ? 13.578 50.625 1.903 1 35.88 22 GLN B O 1
ATOM 4234 N N . ALA B 1 23 ? 14.383 52.281 0.855 1 38 23 ALA B N 1
ATOM 4235 C CA . ALA B 1 23 ? 13.211 53.125 0.933 1 38 23 ALA B CA 1
ATOM 4236 C C . ALA B 1 23 ? 12.078 52.625 0.044 1 38 23 ALA B C 1
ATOM 4238 O O . ALA B 1 23 ? 10.906 52.75 0.38 1 38 23 ALA B O 1
ATOM 4239 N N . GLU B 1 24 ? 12.367 52.25 -1.189 1 41.34 24 GLU B N 1
ATOM 4240 C CA . GLU B 1 24 ? 11.219 52.094 -2.08 1 41.34 24 GLU B CA 1
ATOM 4241 C C . GLU B 1 24 ? 10.578 50.719 -1.896 1 41.34 24 GLU B C 1
ATOM 4243 O O . GLU B 1 24 ? 9.719 50.312 -2.682 1 41.34 24 GLU B O 1
ATOM 4248 N N . LEU B 1 25 ? 11.125 49.844 -1.099 1 46.31 25 LEU B N 1
ATOM 4249 C CA . LEU B 1 25 ? 10.641 48.656 -0.394 1 46.31 25 LEU B CA 1
ATOM 4250 C C . LEU B 1 25 ? 9.539 49.031 0.591 1 46.31 25 LEU B C 1
ATOM 4252 O O . LEU B 1 25 ? 9.703 49.938 1.402 1 46.31 25 LEU B O 1
ATOM 4256 N N . GLY B 1 26 ? 8.266 49.25 0.151 1 61.88 26 GLY B N 1
ATOM 4257 C CA . GLY B 1 26 ? 7.484 49.531 1.346 1 61.88 26 GLY B CA 1
ATOM 4258 C C . GLY B 1 26 ? 6.059 49.938 1.043 1 61.88 26 GLY B C 1
ATOM 4259 O O . GLY B 1 26 ? 5.27 50.188 1.959 1 61.88 26 GLY B O 1
ATOM 4260 N N . LYS B 1 27 ? 5.859 50.031 -0.391 1 86.44 27 LYS B N 1
ATOM 4261 C CA . LYS B 1 27 ? 4.449 50.375 -0.562 1 86.44 27 LYS B CA 1
ATOM 4262 C C . LYS B 1 27 ? 3.66 49.219 -1.152 1 86.44 27 LYS B C 1
ATOM 4264 O O . LYS B 1 27 ? 4.113 48.562 -2.1 1 86.44 27 LYS B O 1
ATOM 4269 N N . ILE B 1 28 ? 2.547 48.938 -0.638 1 94.56 28 ILE B N 1
ATOM 4270 C CA . ILE B 1 28 ? 1.661 47.906 -1.152 1 94.56 28 ILE B CA 1
ATOM 4271 C C . ILE B 1 28 ? 1.021 48.375 -2.457 1 94.56 28 ILE B C 1
ATOM 4273 O O . ILE B 1 28 ? 0.513 49.5 -2.541 1 94.56 28 ILE B O 1
ATOM 4277 N N . GLN B 1 29 ? 1.208 47.594 -3.523 1 94.25 29 GLN B N 1
ATOM 4278 C CA . GLN B 1 29 ? 0.516 47.844 -4.785 1 94.25 29 GLN B CA 1
ATOM 4279 C C . GLN B 1 29 ? -0.823 47.094 -4.82 1 94.25 29 GLN B C 1
ATOM 4281 O O . GLN B 1 29 ? -0.888 45.938 -5.211 1 94.25 29 GLN B O 1
ATOM 4286 N N . TRP B 1 30 ? -1.882 47.812 -4.48 1 92.12 30 TRP B N 1
ATOM 4287 C CA . TRP B 1 30 ? -3.211 47.219 -4.504 1 92.12 30 TRP B CA 1
ATOM 4288 C C . TRP B 1 30 ? -3.709 47.031 -5.934 1 92.12 30 TRP B C 1
ATOM 4290 O O . TRP B 1 30 ? -3.52 47.906 -6.773 1 92.12 30 TRP B O 1
ATOM 4300 N N . LYS B 1 31 ? -4.238 45.906 -6.328 1 88.44 31 LYS B N 1
ATOM 4301 C CA . LYS B 1 31 ? -4.633 45.594 -7.695 1 88.44 31 LYS B CA 1
ATOM 4302 C C . LYS B 1 31 ? -6.148 45.531 -7.84 1 88.44 31 LYS B C 1
ATOM 4304 O O . LYS B 1 31 ? -6.672 45.469 -8.953 1 88.44 31 LYS B O 1
ATOM 4309 N N . GLY B 1 32 ? -6.906 45.562 -6.855 1 85.12 32 GLY B N 1
ATOM 4310 C CA . GLY B 1 32 ? -8.359 45.531 -6.914 1 85.12 32 GLY B CA 1
ATOM 4311 C C . GLY B 1 32 ? -8.969 44.25 -6.387 1 85.12 32 GLY B C 1
ATOM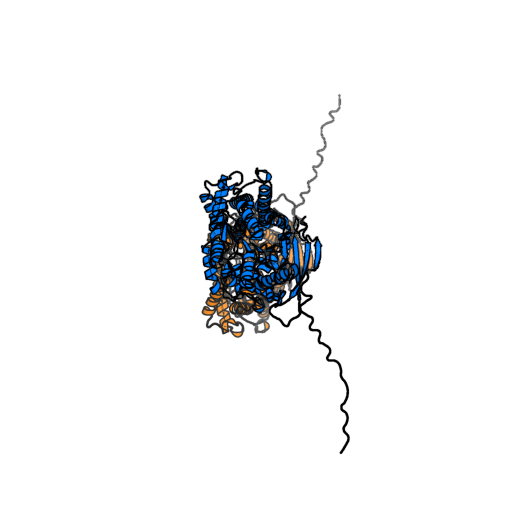 4312 O O . GLY B 1 32 ? -8.328 43.531 -5.621 1 85.12 32 GLY B O 1
ATOM 4313 N N . LEU B 1 33 ? -10.242 44.125 -6.766 1 81.94 33 LEU B N 1
ATOM 4314 C CA . LEU B 1 33 ? -10.992 42.969 -6.293 1 81.94 33 LEU B CA 1
ATOM 4315 C C . LEU B 1 33 ? -10.391 41.656 -6.84 1 81.94 33 LEU B C 1
ATOM 4317 O O . LEU B 1 33 ? -10.008 41.594 -8.008 1 81.94 33 LEU B O 1
ATOM 4321 N N . CYS B 1 34 ? -10.094 40.688 -5.887 1 78.56 34 CYS B N 1
ATOM 4322 C CA . CYS B 1 34 ? -9.57 39.406 -6.285 1 78.56 34 CYS B CA 1
ATOM 4323 C C . CYS B 1 34 ? -10.266 38.281 -5.535 1 78.56 34 CYS B C 1
ATOM 4325 O O . CYS B 1 34 ? -10.789 38.469 -4.438 1 78.56 34 CYS B O 1
ATOM 4327 N N . ASP B 1 35 ? -11.016 37.406 -6.098 1 67.69 35 ASP B N 1
ATOM 4328 C CA . ASP B 1 35 ? -11.594 36.25 -5.371 1 67.69 35 ASP B CA 1
ATOM 4329 C C . ASP B 1 35 ? -11.07 34.938 -5.914 1 67.69 35 ASP B C 1
ATOM 4331 O O . ASP B 1 35 ? -11.617 34.406 -6.879 1 67.69 35 ASP B O 1
ATOM 4335 N N . PRO B 1 36 ? -9.883 34.594 -5.312 1 60.25 36 PRO B N 1
ATOM 4336 C CA . PRO B 1 36 ? -9.367 33.344 -5.883 1 60.25 36 PRO B CA 1
ATOM 4337 C C . PRO B 1 36 ? -10.281 32.156 -5.621 1 60.25 36 PRO B C 1
ATOM 4339 O O . PRO B 1 36 ? -10.148 31.125 -6.273 1 60.25 36 PRO B O 1
ATOM 4342 N N . THR B 1 37 ? -11.18 32.25 -4.598 1 59.75 37 THR B N 1
ATOM 4343 C CA . THR B 1 37 ? -12.07 31.125 -4.258 1 59.75 37 THR B CA 1
ATOM 4344 C C . THR B 1 37 ? -13.422 31.297 -4.953 1 59.75 37 THR B C 1
ATOM 4346 O O . THR B 1 37 ? -14.273 30.406 -4.875 1 59.75 37 THR B O 1
ATOM 4349 N N . ASN B 1 38 ? -13.453 32.375 -5.766 1 53.88 38 ASN B N 1
ATOM 4350 C CA . ASN B 1 38 ? -14.727 32.781 -6.355 1 53.88 38 ASN B CA 1
ATOM 4351 C C . ASN B 1 38 ? -15.75 33.125 -5.281 1 53.88 38 ASN B C 1
ATOM 4353 O O . ASN B 1 38 ? -16.953 32.906 -5.477 1 53.88 38 ASN B O 1
ATOM 4357 N N . ALA B 1 39 ? -15.203 33.406 -4.113 1 58.28 39 ALA B N 1
ATOM 4358 C CA . ALA B 1 39 ? -16.156 33.812 -3.088 1 58.28 39 ALA B CA 1
ATOM 4359 C C . ALA B 1 39 ? -16.672 35.219 -3.354 1 58.28 39 ALA B C 1
ATOM 4361 O O . ALA B 1 39 ? -16.109 35.938 -4.176 1 58.28 39 ALA B O 1
ATOM 4362 N N . THR B 1 40 ? -17.922 35.594 -3.051 1 56.94 40 THR B N 1
ATOM 4363 C CA . THR B 1 40 ? -18.688 36.812 -3.324 1 56.94 40 THR B CA 1
ATOM 4364 C C . THR B 1 40 ? -18.203 37.969 -2.463 1 56.94 40 THR B C 1
ATOM 4366 O O . THR B 1 40 ? -18.688 39.094 -2.6 1 56.94 40 THR B O 1
ATOM 4369 N N . GLY B 1 41 ? -17.062 37.906 -1.863 1 67.12 41 GLY B N 1
ATOM 4370 C CA . GLY B 1 41 ? -16.812 39 -0.964 1 67.12 41 GLY B CA 1
ATOM 4371 C C . GLY B 1 41 ? -15.852 40.031 -1.539 1 67.12 41 GLY B C 1
ATOM 4372 O O . GLY B 1 41 ? -15.266 39.812 -2.605 1 67.12 41 GLY B O 1
ATOM 4373 N N . PRO B 1 42 ? -15.859 41.188 -0.958 1 84.38 42 PRO B N 1
ATOM 4374 C CA . PRO B 1 42 ? -15.094 42.344 -1.437 1 84.38 42 PRO B CA 1
ATOM 4375 C C . PRO B 1 42 ? -13.617 42.281 -1.044 1 84.38 42 PRO B C 1
ATOM 4377 O O . PRO B 1 42 ? -13.055 43.281 -0.568 1 84.38 42 PRO B O 1
ATOM 4380 N N . MET B 1 43 ? -13.016 41.062 -1.312 1 90.5 43 MET B N 1
ATOM 4381 C CA . MET B 1 43 ? -11.594 40.969 -1 1 90.5 43 MET B CA 1
ATOM 4382 C C . MET B 1 43 ? -10.758 41.781 -2.006 1 90.5 43 MET B C 1
ATOM 4384 O O . MET B 1 43 ? -10.945 41.625 -3.217 1 90.5 43 MET B O 1
ATOM 4388 N N . ILE B 1 44 ? -9.891 42.625 -1.477 1 92.69 44 ILE B N 1
ATOM 4389 C CA . ILE B 1 44 ? -8.953 43.375 -2.287 1 92.69 44 ILE B CA 1
ATOM 4390 C C . ILE B 1 44 ? -7.551 42.781 -2.168 1 92.69 44 ILE B C 1
ATOM 4392 O O . ILE B 1 44 ? -7.109 42.438 -1.069 1 92.69 44 ILE B O 1
ATOM 4396 N N . CYS B 1 45 ? -6.91 42.625 -3.336 1 91.94 45 CYS B N 1
ATOM 4397 C CA . CYS B 1 45 ? -5.598 42 -3.322 1 91.94 45 CYS B CA 1
ATOM 4398 C C . CYS B 1 45 ? -4.52 42.969 -3.791 1 91.94 45 CYS B C 1
ATOM 4400 O O . CYS B 1 45 ? -4.82 43.969 -4.445 1 91.94 45 CYS B O 1
ATOM 4402 N N . GLY B 1 46 ? -3.367 42.688 -3.354 1 92.81 46 GLY B N 1
ATOM 4403 C CA . GLY B 1 46 ? -2.188 43.469 -3.713 1 92.81 46 GLY B CA 1
ATOM 4404 C C . GLY B 1 46 ? -0.891 42.719 -3.506 1 92.81 46 GLY B C 1
ATOM 4405 O O . GLY B 1 46 ? -0.905 41.5 -3.23 1 92.81 46 GLY B O 1
ATOM 4406 N N . THR B 1 47 ? 0.247 43.438 -3.793 1 94.12 47 THR B N 1
ATOM 4407 C CA . THR B 1 47 ? 1.561 42.812 -3.637 1 94.12 47 THR B CA 1
ATOM 4408 C C . THR B 1 47 ? 2.51 43.75 -2.893 1 94.12 47 THR B C 1
ATOM 4410 O O . THR B 1 47 ? 2.299 44.969 -2.867 1 94.12 47 THR B O 1
ATOM 4413 N N . LEU B 1 48 ? 3.441 43.188 -2.234 1 96.31 48 LEU B N 1
ATOM 4414 C CA . LEU B 1 48 ? 4.504 43.906 -1.535 1 96.31 48 LEU B CA 1
ATOM 4415 C C . LEU B 1 48 ? 5.848 43.219 -1.731 1 96.31 48 LEU B C 1
ATOM 4417 O O . LEU B 1 48 ? 5.965 42 -1.507 1 96.31 48 LEU B O 1
ATOM 4421 N N . ASP B 1 49 ? 6.777 43.938 -2.221 1 96.06 49 ASP B N 1
ATOM 4422 C CA . ASP B 1 49 ? 8.125 43.406 -2.301 1 96.06 49 ASP B CA 1
ATOM 4423 C C . ASP B 1 49 ? 8.828 43.469 -0.946 1 96.06 49 ASP B C 1
ATOM 4425 O O . ASP B 1 49 ? 8.828 44.531 -0.293 1 96.06 49 ASP B O 1
ATOM 4429 N N . VAL B 1 50 ? 9.367 42.375 -0.553 1 96.38 50 VAL B N 1
ATOM 4430 C CA . VAL B 1 50 ? 10.109 42.25 0.699 1 96.38 50 VAL B CA 1
ATOM 4431 C C . VAL B 1 50 ? 11.453 41.594 0.446 1 96.38 50 VAL B C 1
ATOM 4433 O O . VAL B 1 50 ? 11.688 41.031 -0.626 1 96.38 50 VAL B O 1
ATOM 4436 N N . PRO B 1 51 ? 12.383 41.719 1.457 1 95.94 51 PRO B N 1
ATOM 4437 C CA . PRO B 1 51 ? 13.648 41 1.258 1 95.94 51 PRO B CA 1
ATOM 4438 C C . PRO B 1 51 ? 13.453 39.5 1.056 1 95.94 51 PRO B C 1
ATOM 4440 O O . PRO B 1 51 ? 12.648 38.875 1.754 1 95.94 51 PRO B O 1
ATOM 4443 N N . LEU B 1 52 ? 14.148 39 0.124 1 96.69 52 LEU B N 1
ATOM 4444 C CA . LEU B 1 52 ? 14.102 37.562 -0.089 1 96.69 52 LEU B CA 1
ATOM 4445 C C . LEU B 1 52 ? 14.68 36.812 1.112 1 96.69 52 LEU B C 1
ATOM 4447 O O . LEU B 1 52 ? 14.102 35.812 1.562 1 96.69 52 LEU B O 1
ATOM 4451 N N . ASP B 1 53 ? 15.773 37.25 1.602 1 97.44 53 ASP B N 1
ATOM 4452 C CA . ASP B 1 53 ? 16.5 36.656 2.715 1 97.44 53 ASP B CA 1
ATOM 4453 C C . ASP B 1 53 ? 16.844 37.719 3.777 1 97.44 53 ASP B C 1
ATOM 4455 O O . ASP B 1 53 ? 17.719 38.531 3.578 1 97.44 53 ASP B O 1
ATOM 4459 N N . TYR B 1 54 ? 16.219 37.594 4.879 1 96.88 54 TYR B N 1
ATOM 4460 C CA . TYR B 1 54 ? 16.406 38.562 5.949 1 96.88 54 TYR B CA 1
ATOM 4461 C C . TYR B 1 54 ? 17.75 38.375 6.637 1 96.88 54 TYR B C 1
ATOM 4463 O O . TYR B 1 54 ? 18.203 39.25 7.371 1 96.88 54 TYR B O 1
ATOM 4471 N N . THR B 1 55 ? 18.375 37.25 6.484 1 96.75 55 THR B N 1
ATOM 4472 C CA . THR B 1 55 ? 19.625 36.969 7.176 1 96.75 55 THR B CA 1
ATOM 4473 C C . THR B 1 55 ? 20.828 37.438 6.352 1 96.75 55 THR B C 1
ATOM 4475 O O . THR B 1 55 ? 21.969 37.344 6.801 1 96.75 55 THR B O 1
ATOM 4478 N N . ASP B 1 56 ? 20.562 37.906 5.25 1 94.25 56 ASP B N 1
ATOM 4479 C CA . ASP B 1 56 ? 21.594 38.438 4.379 1 94.25 56 ASP B CA 1
ATOM 4480 C C . ASP B 1 56 ? 21.391 39.938 4.152 1 94.25 56 ASP B C 1
ATOM 4482 O O . ASP B 1 56 ? 20.797 40.344 3.156 1 94.25 56 ASP B O 1
ATOM 4486 N N . SER B 1 57 ? 22 40.719 4.914 1 90 57 SER B N 1
ATOM 4487 C CA . SER B 1 57 ? 21.797 42.188 4.883 1 90 57 SER B CA 1
ATOM 4488 C C . SER B 1 57 ? 22.453 42.812 3.664 1 90 57 SER B C 1
ATOM 4490 O O . SER B 1 57 ? 22.172 43.938 3.314 1 90 57 SER B O 1
ATOM 4492 N N . THR B 1 58 ? 23.234 42.062 2.998 1 92.94 58 THR B N 1
ATOM 4493 C CA . THR B 1 58 ? 23.969 42.594 1.864 1 92.94 58 THR B CA 1
ATOM 4494 C C . THR B 1 58 ? 23.234 42.344 0.558 1 92.94 58 THR B C 1
ATOM 4496 O O . THR B 1 58 ? 23.547 42.938 -0.475 1 92.94 58 THR B O 1
ATOM 4499 N N . SER B 1 59 ? 22.281 41.5 0.705 1 90.62 59 SER B N 1
ATOM 4500 C CA . SER B 1 59 ? 21.562 41.125 -0.511 1 90.62 59 SER B CA 1
ATOM 4501 C C . SER B 1 59 ? 20.469 42.125 -0.827 1 90.62 59 SER B C 1
ATOM 4503 O O . SER B 1 59 ? 19.781 42.625 0.078 1 90.62 59 SER B O 1
ATOM 4505 N N . ASN B 1 60 ? 20.266 42.375 -2.201 1 92.38 60 ASN B N 1
ATOM 4506 C CA . ASN B 1 60 ? 19.172 43.25 -2.643 1 92.38 60 ASN B CA 1
ATOM 4507 C C . ASN B 1 60 ? 18.062 42.438 -3.314 1 92.38 60 ASN B C 1
ATOM 4509 O O . ASN B 1 60 ? 17.156 43 -3.922 1 92.38 60 ASN B O 1
ATOM 4513 N N . LYS B 1 61 ? 18.203 41.156 -3.186 1 95.25 61 LYS B N 1
ATOM 4514 C CA . LYS B 1 61 ? 17.156 40.312 -3.779 1 95.25 61 LYS B CA 1
ATOM 4515 C C . LYS B 1 61 ? 15.844 40.438 -3.01 1 95.25 61 LYS B C 1
ATOM 4517 O O . LYS B 1 61 ? 15.844 40.531 -1.78 1 95.25 61 LYS B O 1
ATOM 4522 N N . THR B 1 62 ? 14.711 40.469 -3.822 1 95.31 62 THR B N 1
ATOM 4523 C CA . THR B 1 62 ? 13.406 40.656 -3.195 1 95.31 62 THR B CA 1
ATOM 4524 C C . THR B 1 62 ? 12.469 39.531 -3.549 1 95.31 62 THR B C 1
ATOM 4526 O O . THR B 1 62 ? 12.75 38.75 -4.457 1 95.31 62 THR B O 1
ATOM 4529 N N . LEU B 1 63 ? 11.5 39.406 -2.691 1 95.44 63 LEU B N 1
ATOM 4530 C CA . LEU B 1 63 ? 10.359 38.5 -2.879 1 95.44 63 LEU B CA 1
ATOM 4531 C C . LEU B 1 63 ? 9.055 39.312 -2.906 1 95.44 63 LEU B C 1
ATOM 4533 O O . LEU B 1 63 ? 8.875 40.219 -2.113 1 95.44 63 LEU B O 1
ATOM 4537 N N . THR B 1 64 ? 8.219 38.906 -3.857 1 94.81 64 THR B N 1
ATOM 4538 C CA . THR B 1 64 ? 6.91 39.531 -3.922 1 94.81 64 THR B CA 1
ATOM 4539 C C . THR B 1 64 ? 5.891 38.781 -3.092 1 94.81 64 THR B C 1
ATOM 4541 O O . THR B 1 64 ? 5.617 37.594 -3.365 1 94.81 64 THR B O 1
ATOM 4544 N N . LEU B 1 65 ? 5.309 39.438 -2.066 1 95.62 65 LEU B N 1
ATOM 4545 C CA . LEU B 1 65 ? 4.254 38.844 -1.238 1 95.62 65 LEU B CA 1
ATOM 4546 C C . LEU B 1 65 ? 2.877 39.156 -1.817 1 95.62 65 LEU B C 1
ATOM 4548 O O . LEU B 1 65 ? 2.641 40.25 -2.311 1 95.62 65 LEU B O 1
ATOM 4552 N N . ASP B 1 66 ? 2.012 38.156 -1.772 1 92.19 66 ASP B N 1
ATOM 4553 C CA . ASP B 1 66 ? 0.603 38.406 -2.086 1 92.19 66 ASP B CA 1
ATOM 4554 C C . ASP B 1 66 ? -0.185 38.781 -0.834 1 92.19 66 ASP B C 1
ATOM 4556 O O . ASP B 1 66 ? -0.214 38 0.14 1 92.19 66 ASP B O 1
ATOM 4560 N N . ILE B 1 67 ? -0.863 39.875 -0.895 1 93.75 67 ILE B N 1
ATOM 4561 C CA . ILE B 1 67 ? -1.579 40.406 0.261 1 93.75 67 ILE B CA 1
ATOM 4562 C C . ILE B 1 67 ? -3.064 40.531 -0.068 1 93.75 67 ILE B C 1
ATOM 4564 O O . ILE B 1 67 ? -3.43 40.875 -1.194 1 93.75 67 ILE B O 1
ATOM 4568 N N . GLY B 1 68 ? -3.863 40.188 0.897 1 92.69 68 GLY B N 1
ATOM 4569 C CA . GLY B 1 68 ? -5.301 40.375 0.792 1 92.69 68 GLY B CA 1
ATOM 4570 C C . GLY B 1 68 ? -5.887 41.188 1.937 1 92.69 68 GLY B C 1
ATOM 4571 O O . GLY B 1 68 ? -5.402 41.125 3.066 1 92.69 68 GLY B O 1
ATOM 4572 N N . LYS B 1 69 ? -6.93 41.969 1.646 1 93.44 69 LYS B N 1
ATOM 4573 C CA . LYS B 1 69 ? -7.66 42.656 2.691 1 93.44 69 LYS B CA 1
ATOM 4574 C C . LYS B 1 69 ? -9.164 42.562 2.486 1 93.44 69 LYS B C 1
ATOM 4576 O O . LYS B 1 69 ? -9.648 42.531 1.35 1 93.44 69 LYS B O 1
ATOM 4581 N N . TRP B 1 70 ? -9.812 42.281 3.506 1 93.88 70 TRP B N 1
ATOM 4582 C CA . TRP B 1 70 ? -11.258 42.5 3.607 1 93.88 70 TRP B CA 1
ATOM 4583 C C . TRP B 1 70 ? -11.57 43.875 4.188 1 93.88 70 TRP B C 1
ATOM 4585 O O . TRP B 1 70 ? -11.367 44.125 5.379 1 93.88 70 TRP B O 1
ATOM 4595 N N . PRO B 1 71 ? -12.047 44.75 3.299 1 93 71 PRO B N 1
ATOM 4596 C CA . PRO B 1 71 ? -12.188 46.156 3.746 1 93 71 PRO B CA 1
ATOM 4597 C C . PRO B 1 71 ? -13.227 46.312 4.855 1 93 71 PRO B C 1
ATOM 4599 O O . PRO B 1 71 ? -14.195 45.531 4.914 1 93 71 PRO B O 1
ATOM 4602 N N . ALA B 1 72 ? -12.938 47.375 5.668 1 94.56 72 ALA B N 1
ATOM 4603 C CA . ALA B 1 72 ? -13.93 47.719 6.688 1 94.56 72 ALA B CA 1
ATOM 4604 C C . ALA B 1 72 ? -15.312 47.906 6.07 1 94.56 72 ALA B C 1
ATOM 4606 O O . ALA B 1 72 ? -15.453 48.469 4.984 1 94.56 72 ALA B O 1
ATOM 4607 N N . ALA B 1 73 ? -16.25 47.312 6.773 1 91 73 ALA B N 1
ATOM 4608 C CA . ALA B 1 73 ? -17.625 47.438 6.301 1 91 73 ALA B CA 1
ATOM 4609 C C . ALA B 1 73 ? -18.219 48.781 6.629 1 91 73 ALA B C 1
ATOM 4611 O O . ALA B 1 73 ? -19.125 49.25 5.949 1 91 73 ALA B O 1
ATOM 4612 N N . LYS B 1 74 ? -17.688 49.375 7.637 1 92.31 74 LYS B N 1
ATOM 4613 C CA . LYS B 1 74 ? -18.047 50.719 8.07 1 92.31 74 LYS B CA 1
ATOM 4614 C C . LYS B 1 74 ? -16.875 51.688 7.898 1 92.31 74 LYS B C 1
ATOM 4616 O O . LYS B 1 74 ? -15.852 51.312 7.301 1 92.31 74 LYS B O 1
ATOM 4621 N N . LYS B 1 75 ? -17.125 52.938 8.352 1 90.62 75 LYS B N 1
ATOM 4622 C CA . LYS B 1 75 ? -16.016 53.875 8.297 1 90.62 75 LYS B CA 1
ATOM 4623 C C . LYS B 1 75 ? -14.773 53.312 8.961 1 90.62 75 LYS B C 1
ATOM 4625 O O . LYS B 1 75 ? -14.844 52.812 10.094 1 90.62 75 LYS B O 1
ATOM 4630 N N . ALA B 1 76 ? -13.734 53.25 8.172 1 87.31 76 ALA B N 1
ATOM 4631 C CA . ALA B 1 76 ? -12.484 52.656 8.656 1 87.31 76 ALA B CA 1
ATOM 4632 C C . ALA B 1 76 ? -11.828 53.562 9.703 1 87.31 76 ALA B C 1
ATOM 4634 O O . ALA B 1 76 ? -10.844 54.25 9.406 1 87.31 76 ALA B O 1
ATOM 4635 N N . THR B 1 77 ? -12.281 53.5 10.898 1 87 77 THR B N 1
ATOM 4636 C CA . THR B 1 77 ? -11.789 54.375 11.969 1 87 77 THR B CA 1
ATOM 4637 C C . THR B 1 77 ? -10.805 53.594 12.867 1 87 77 THR B C 1
ATOM 4639 O O . THR B 1 77 ? -10.086 54.219 13.656 1 87 77 THR B O 1
ATOM 4642 N N . ALA B 1 78 ? -10.75 52.375 12.688 1 90.88 78 ALA B N 1
ATOM 4643 C CA . ALA B 1 78 ? -9.867 51.562 13.523 1 90.88 78 ALA B CA 1
ATOM 4644 C C . ALA B 1 78 ? -8.664 51.062 12.734 1 90.88 78 ALA B C 1
ATOM 4646 O O . ALA B 1 78 ? -8.672 51.062 11.5 1 90.88 78 ALA B O 1
ATOM 4647 N N . GLU B 1 79 ? -7.613 50.688 13.508 1 94.69 79 GLU B N 1
ATOM 4648 C CA . GLU B 1 79 ? -6.422 50.094 12.891 1 94.69 79 GLU B CA 1
ATOM 4649 C C . GLU B 1 79 ? -6.727 48.75 12.273 1 94.69 79 GLU B C 1
ATOM 4651 O O . GLU B 1 79 ? -7.629 48.031 12.727 1 94.69 79 GLU B O 1
ATOM 4656 N N . PRO B 1 80 ? -5.969 48.344 11.227 1 96.69 80 PRO B N 1
ATOM 4657 C CA . PRO B 1 80 ? -6.191 47.031 10.633 1 96.69 80 PRO B CA 1
ATOM 4658 C C . PRO B 1 80 ? -5.855 45.906 11.586 1 96.69 80 PRO B C 1
ATOM 4660 O O . PRO B 1 80 ? -5.016 46.062 12.477 1 96.69 80 PRO B O 1
ATOM 4663 N N . V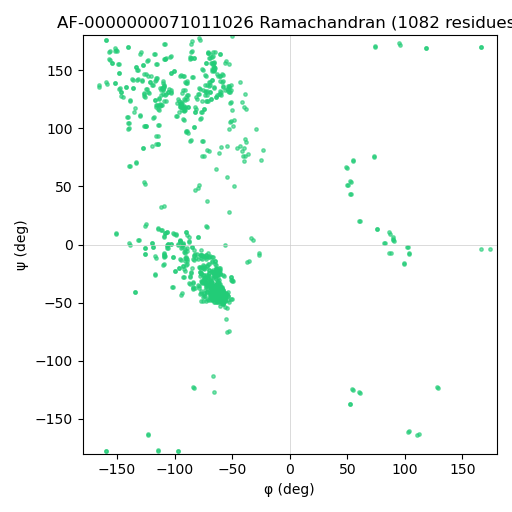AL B 1 81 ? -6.562 44.812 11.406 1 98.38 81 VAL B N 1
ATOM 4664 C CA . VAL B 1 81 ? -6.273 43.594 12.148 1 98.38 81 VAL B CA 1
ATOM 4665 C C . VAL B 1 81 ? -5.738 42.5 11.203 1 98.38 81 VAL B C 1
ATOM 4667 O O . VAL B 1 81 ? -6.395 42.156 10.219 1 98.38 81 VAL B O 1
ATOM 4670 N N . PHE B 1 82 ? -4.512 42.062 11.484 1 98.44 82 PHE B N 1
ATOM 4671 C CA . PHE B 1 82 ? -3.934 40.938 10.742 1 98.44 82 PHE B CA 1
ATOM 4672 C C . PHE B 1 82 ? -4.5 39.594 11.234 1 98.44 82 PHE B C 1
ATOM 4674 O O . PHE B 1 82 ? -4.621 39.375 12.438 1 98.44 82 PHE B O 1
ATOM 4681 N N . VAL B 1 83 ? -4.883 38.75 10.258 1 98.12 83 VAL B N 1
ATOM 4682 C CA . VAL B 1 83 ? -5.418 37.438 10.641 1 98.12 83 VAL B CA 1
ATOM 4683 C C . VAL B 1 83 ? -4.586 36.312 9.992 1 98.12 83 VAL B C 1
ATOM 4685 O O . VAL B 1 83 ? -4.227 36.406 8.82 1 98.12 83 VAL B O 1
ATOM 4688 N N . ASN B 1 84 ? -4.191 35.375 10.758 1 97.25 84 ASN B N 1
ATOM 4689 C CA . ASN B 1 84 ? -3.604 34.125 10.312 1 97.25 84 ASN B CA 1
ATOM 4690 C C . ASN B 1 84 ? -4.539 32.938 10.57 1 97.25 84 ASN B C 1
ATOM 4692 O O . ASN B 1 84 ? -4.852 32.625 11.727 1 97.25 84 ASN B O 1
ATOM 4696 N N . PHE B 1 85 ? -4.949 32.219 9.562 1 94.31 85 PHE B N 1
ATOM 4697 C CA . PHE B 1 85 ? -6.004 31.219 9.648 1 94.31 85 PHE B CA 1
ATOM 4698 C C . PHE B 1 85 ? -5.434 29.859 10.023 1 94.31 85 PHE B C 1
ATOM 4700 O O . PHE B 1 85 ? -6.133 28.844 9.953 1 94.31 85 PHE B O 1
ATOM 4707 N N . GLY B 1 86 ? -4.23 29.828 10.344 1 94.06 86 GLY B N 1
ATOM 4708 C CA . GLY B 1 86 ? -3.635 28.594 10.836 1 94.06 86 GLY B CA 1
ATOM 4709 C C . GLY B 1 86 ? -2.789 27.875 9.797 1 94.06 86 GLY B C 1
ATOM 4710 O O . GLY B 1 86 ? -2.217 28.516 8.914 1 94.06 86 GLY B O 1
ATOM 4711 N N . GLY B 1 87 ? -2.547 26.594 10.047 1 90.62 87 GLY B N 1
ATOM 4712 C CA . GLY B 1 87 ? -1.71 25.734 9.219 1 90.62 87 GLY B CA 1
ATOM 4713 C C . GLY B 1 87 ? -0.649 25 10.008 1 90.62 87 GLY B C 1
ATOM 4714 O O . GLY B 1 87 ? -0.965 24.297 10.969 1 90.62 87 GLY B O 1
ATOM 4715 N N . PRO B 1 88 ? 0.586 25.156 9.664 1 91.94 88 PRO B N 1
ATOM 4716 C CA . PRO B 1 88 ? 1.133 25.969 8.57 1 91.94 88 PRO B CA 1
ATOM 4717 C C . PRO B 1 88 ? 0.764 25.422 7.191 1 91.94 88 PRO B C 1
ATOM 4719 O O . PRO B 1 88 ? 0.31 24.281 7.074 1 91.94 88 PRO B O 1
ATOM 4722 N N . GLY B 1 89 ? 0.783 26.312 6.219 1 90.19 89 GLY B N 1
ATOM 4723 C CA . GLY B 1 89 ? 0.595 25.938 4.824 1 90.19 89 GLY B CA 1
ATOM 4724 C C . GLY B 1 89 ? -0.8 26.234 4.309 1 90.19 89 GLY B C 1
ATOM 4725 O O . GLY B 1 89 ? -1.094 26 3.135 1 90.19 89 GLY B O 1
ATOM 4726 N N . VAL B 1 90 ? -1.623 26.734 5.172 1 88.88 90 VAL B N 1
ATOM 4727 C CA . VAL B 1 90 ? -2.977 27.094 4.754 1 88.88 90 VAL B CA 1
ATOM 4728 C C . VAL B 1 90 ? -2.941 28.344 3.881 1 88.88 90 VAL B C 1
ATOM 4730 O O . VAL B 1 90 ? -2.209 29.297 4.176 1 88.88 90 VAL B O 1
ATOM 4733 N N . ASN B 1 91 ? -3.699 28.328 2.836 1 88.88 91 ASN B N 1
ATOM 4734 C CA . ASN B 1 91 ? -3.824 29.484 1.961 1 88.88 91 ASN B CA 1
ATOM 4735 C C . ASN B 1 91 ? -4.676 30.578 2.602 1 88.88 91 ASN B C 1
ATOM 4737 O O . ASN B 1 91 ? -5.883 30.406 2.773 1 88.88 91 ASN B O 1
ATOM 4741 N N . SER B 1 92 ? -4.098 31.688 2.846 1 90.06 92 SER B N 1
ATOM 4742 C CA . SER B 1 92 ? -4.75 32.75 3.588 1 90.06 92 SER B CA 1
ATOM 4743 C C . SER B 1 92 ? -5.859 33.406 2.766 1 90.06 92 SER B C 1
ATOM 4745 O O . SER B 1 92 ? -6.832 33.906 3.32 1 90.06 92 SER B O 1
ATOM 4747 N N . PHE B 1 93 ? -5.73 33.344 1.441 1 89.75 93 PHE B N 1
ATOM 4748 C CA . PHE B 1 93 ? -6.77 33.906 0.59 1 89.75 93 PHE B CA 1
ATOM 4749 C C . PHE B 1 93 ? -8.031 33.031 0.638 1 89.75 93 PHE B C 1
ATOM 4751 O O . PHE B 1 93 ? -9.141 33.562 0.606 1 89.75 93 PHE B O 1
ATOM 4758 N N . GLU B 1 94 ? -7.789 31.812 0.739 1 87 94 GLU B N 1
ATOM 4759 C CA . GLU B 1 94 ? -8.945 30.938 0.908 1 87 94 GLU B CA 1
ATOM 4760 C C . GLU B 1 94 ? -9.625 31.172 2.25 1 87 94 GLU B C 1
ATOM 4762 O O . GLU B 1 94 ? -10.859 31.188 2.33 1 87 94 GLU B O 1
ATOM 4767 N N . GLY B 1 95 ? -8.836 31.344 3.283 1 89.81 95 GLY B N 1
ATOM 4768 C CA . GLY B 1 95 ? -9.391 31.672 4.59 1 89.81 95 GLY B CA 1
ATOM 4769 C C . GLY B 1 95 ? -10.156 32.969 4.605 1 89.81 95 GLY B C 1
ATOM 4770 O O . GLY B 1 95 ? -11.289 33.031 5.086 1 89.81 95 GLY B O 1
ATOM 4771 N N . LEU B 1 96 ? -9.555 34 4.035 1 92.38 96 LEU B N 1
ATOM 4772 C CA . LEU B 1 96 ? -10.188 35.312 4.012 1 92.38 96 LEU B CA 1
ATOM 4773 C C . LEU B 1 96 ? -11.453 35.281 3.162 1 92.38 96 LEU B C 1
ATOM 4775 O O . LEU B 1 96 ? -12.445 35.938 3.51 1 92.38 96 LEU B O 1
ATOM 4779 N N . GLY B 1 97 ? -11.367 34.625 2.078 1 89.19 97 GLY B N 1
ATOM 4780 C CA . GLY B 1 97 ? -12.547 34.469 1.236 1 89.19 97 GLY B CA 1
ATOM 4781 C C . GLY B 1 97 ? -13.688 33.75 1.92 1 89.19 97 GLY B C 1
ATOM 4782 O O . GLY B 1 97 ? -14.852 34.125 1.74 1 89.19 97 GLY B O 1
ATOM 4783 N N . SER B 1 98 ? -13.367 32.844 2.701 1 88.5 98 SER B N 1
ATOM 4784 C CA . SER B 1 98 ? -14.375 32 3.332 1 88.5 98 SER B CA 1
ATOM 4785 C C . SER B 1 98 ? -14.938 32.656 4.59 1 88.5 98 SER B C 1
ATOM 4787 O O . SER B 1 98 ? -16.109 32.5 4.906 1 88.5 98 SER B O 1
ATOM 4789 N N . TYR B 1 99 ? -14.078 33.438 5.328 1 92.12 99 TYR B N 1
ATOM 4790 C CA . TYR B 1 99 ? -14.469 33.812 6.676 1 92.12 99 TYR B CA 1
ATOM 4791 C C . TYR B 1 99 ? -14.406 35.344 6.832 1 92.12 99 TYR B C 1
ATOM 4793 O O . TYR B 1 99 ? -14.781 35.875 7.879 1 92.12 99 TYR B O 1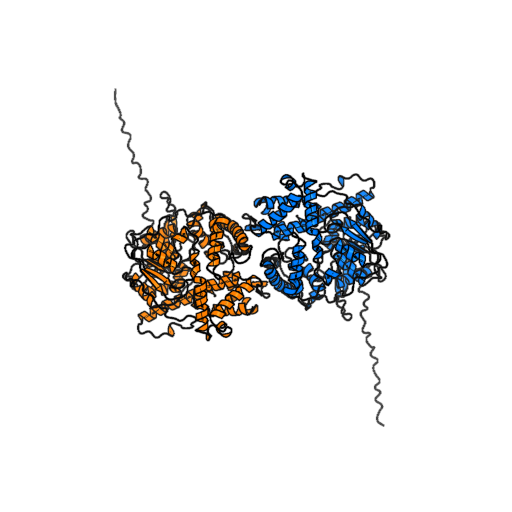
ATOM 4801 N N . GLY B 1 100 ? -13.977 36.031 5.816 1 92.31 100 GLY B N 1
ATOM 4802 C CA . GLY B 1 100 ? -13.719 37.469 5.922 1 92.31 100 GLY B CA 1
ATOM 4803 C C . GLY B 1 100 ? -14.914 38.25 6.441 1 92.31 100 GLY B C 1
ATOM 4804 O O . GLY B 1 100 ? -14.758 39.125 7.297 1 92.31 100 GLY B O 1
ATOM 4805 N N . LYS B 1 101 ? -16.062 37.938 5.965 1 92.38 101 LYS B N 1
ATOM 4806 C CA . LYS B 1 101 ? -17.266 38.656 6.383 1 92.38 101 LYS B CA 1
ATOM 4807 C C . LYS B 1 101 ? -17.547 38.438 7.867 1 92.38 101 LYS B C 1
ATOM 4809 O O . LYS B 1 101 ? -17.859 39.375 8.594 1 92.38 101 LYS B O 1
ATOM 4814 N N . GLU B 1 102 ? -17.484 37.25 8.297 1 94.56 102 GLU B N 1
ATOM 4815 C CA . GLU B 1 102 ? -17.766 36.906 9.688 1 94.56 102 GLU B CA 1
ATOM 4816 C C . GLU B 1 102 ? -16.719 37.5 10.625 1 94.56 102 GLU B C 1
ATOM 4818 O O . GLU B 1 102 ? -17.062 38.031 11.688 1 94.56 102 GLU B O 1
ATOM 4823 N N . PHE B 1 103 ? -15.469 37.469 10.242 1 96.38 103 PHE B N 1
ATOM 4824 C CA . PHE B 1 103 ? -14.422 38.062 11.055 1 96.38 103 PHE B CA 1
ATOM 4825 C C . PHE B 1 103 ? -14.625 39.562 11.164 1 96.38 103 PHE B C 1
ATOM 4827 O O . PHE B 1 103 ? -14.477 40.156 12.242 1 96.38 103 PHE B O 1
ATOM 4834 N N . GLN B 1 104 ? -14.984 40.156 10.07 1 94 104 GLN B N 1
ATOM 4835 C CA . GLN B 1 104 ? -15.281 41.562 10.062 1 94 104 GLN B CA 1
ATOM 4836 C C . GLN B 1 104 ? -16.422 41.906 11.016 1 94 104 GLN B C 1
ATOM 4838 O O . GLN B 1 104 ? -16.375 42.906 11.734 1 94 104 GLN B O 1
ATOM 4843 N N . THR B 1 105 ? -17.375 41.062 10.953 1 94.94 105 THR B N 1
ATOM 4844 C CA . THR B 1 105 ? -18.516 41.281 11.828 1 94.94 105 THR B CA 1
ATOM 4845 C C . THR B 1 105 ? -18.109 41.188 13.289 1 94.94 105 THR B C 1
ATOM 4847 O O . THR B 1 105 ? -18.5 42 14.102 1 94.94 105 THR B O 1
ATOM 4850 N N . ILE B 1 106 ? -17.344 40.219 13.664 1 97.25 106 ILE B N 1
ATOM 4851 C CA . ILE B 1 106 ? -16.906 40.031 15.039 1 97.25 106 ILE B CA 1
ATOM 4852 C C . ILE B 1 106 ? -16.062 41.219 15.492 1 97.25 106 ILE B C 1
ATOM 4854 O O . ILE B 1 106 ? -16.172 41.656 16.641 1 97.25 106 ILE B O 1
ATOM 4858 N N . LEU B 1 107 ? -15.305 41.812 14.562 1 97.25 107 LEU B N 1
ATOM 4859 C CA . LEU B 1 107 ? -14.391 42.906 14.875 1 97.25 107 LEU B CA 1
ATOM 4860 C C . LEU B 1 107 ? -15.141 44.219 14.945 1 97.25 107 LEU B C 1
ATOM 4862 O O . LEU B 1 107 ? -14.562 45.25 15.32 1 97.25 107 LEU B O 1
ATOM 4866 N N . GLY B 1 108 ? -16.344 44.312 14.531 1 95 108 GLY B N 1
ATOM 4867 C CA . GLY B 1 108 ? -17.156 45.5 14.672 1 95 108 GLY B CA 1
ATOM 4868 C C . GLY B 1 108 ? -17.297 46.281 13.383 1 95 108 GLY B C 1
ATOM 4869 O O . GLY B 1 108 ? -18.031 47.281 13.328 1 95 108 GLY B O 1
ATOM 4870 N N . GLY B 1 109 ? -16.562 45.906 12.367 1 94.88 109 GLY B N 1
ATOM 4871 C CA . GLY B 1 109 ? -16.766 46.438 11.031 1 94.88 109 GLY B CA 1
ATOM 4872 C C . GLY B 1 109 ? -15.945 47.688 10.758 1 94.88 109 GLY B C 1
ATOM 4873 O O . GLY B 1 109 ? -16.031 48.281 9.672 1 94.88 109 GLY B O 1
ATOM 4874 N N . HIS B 1 110 ? -15.086 48.125 11.648 1 95.12 110 HIS B N 1
ATOM 4875 C CA . HIS B 1 110 ? -14.383 49.375 11.5 1 95.12 110 HIS B CA 1
ATOM 4876 C C . HIS B 1 110 ? -12.922 49.156 11.125 1 95.12 110 HIS B C 1
ATOM 4878 O O . HIS B 1 110 ? -12.18 50.125 10.906 1 95.12 110 HIS B O 1
ATOM 4884 N N . SER B 1 111 ? -12.508 47.938 11.047 1 95.44 111 SER B N 1
ATOM 4885 C CA . SER B 1 111 ? -11.125 47.594 10.727 1 95.44 111 SER B CA 1
ATOM 4886 C C . SER B 1 111 ? -11.039 46.844 9.406 1 95.44 111 S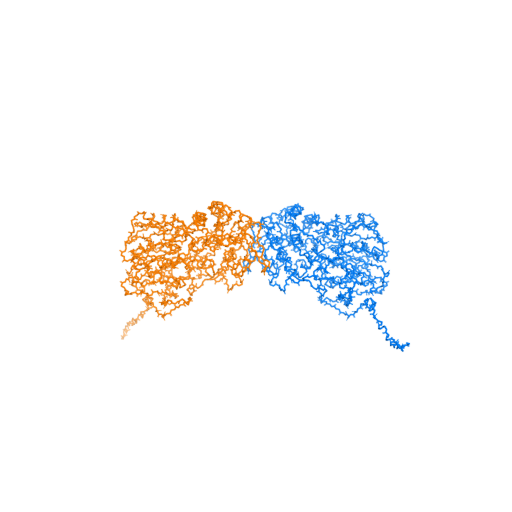ER B C 1
ATOM 4888 O O . SER B 1 111 ? -11.898 46.031 9.102 1 95.44 111 SER B O 1
ATOM 4890 N N . ASP B 1 112 ? -9.977 47.125 8.648 1 95.25 112 ASP B N 1
ATOM 4891 C CA . ASP B 1 112 ? -9.602 46.188 7.594 1 95.25 112 ASP B CA 1
ATOM 4892 C C . ASP B 1 112 ? -9.062 44.906 8.172 1 95.25 112 ASP B C 1
ATOM 4894 O O . ASP B 1 112 ? -8.352 44.906 9.188 1 95.25 112 ASP B O 1
ATOM 4898 N N . VAL B 1 113 ? -9.5 43.844 7.586 1 96.75 113 VAL B N 1
ATOM 4899 C CA . VAL B 1 113 ? -8.883 42.562 7.914 1 96.75 113 VAL B CA 1
ATOM 4900 C C . VAL B 1 113 ? -7.809 42.25 6.883 1 96.75 113 VAL B C 1
ATOM 4902 O O . VAL B 1 113 ? -8.094 42.156 5.688 1 96.75 113 VAL B O 1
ATOM 4905 N N . ILE B 1 114 ? -6.609 42.094 7.387 1 96.31 114 ILE B N 1
ATOM 4906 C CA . ILE B 1 114 ? -5.457 41.906 6.504 1 96.31 114 ILE B CA 1
ATOM 4907 C C . ILE B 1 114 ? -4.926 40.469 6.637 1 96.31 114 ILE B C 1
ATOM 4909 O O . ILE B 1 114 ? -4.832 39.938 7.746 1 96.31 114 ILE B O 1
ATOM 4913 N N . THR B 1 115 ? -4.645 39.844 5.496 1 95.44 115 THR B N 1
ATOM 4914 C CA . THR B 1 115 ? -3.908 38.594 5.5 1 95.44 115 THR B CA 1
ATOM 4915 C C . THR B 1 115 ? -2.916 38.531 4.34 1 95.44 115 THR B C 1
ATOM 4917 O O . THR B 1 115 ? -2.889 39.438 3.5 1 95.44 115 THR B O 1
ATOM 4920 N N . PHE B 1 116 ? -2.057 37.562 4.332 1 91.94 116 PHE B N 1
ATOM 4921 C CA . PHE B 1 116 ? -1.175 37.281 3.203 1 91.94 116 PHE B CA 1
ATOM 4922 C C . PHE B 1 116 ? -0.721 35.844 3.209 1 91.94 116 PHE B C 1
ATOM 4924 O O . PHE B 1 116 ? -0.81 35.156 4.234 1 91.94 116 PHE B O 1
ATOM 4931 N N . ASN B 1 117 ? -0.304 35.375 2.08 1 90.5 117 ASN B N 1
ATOM 4932 C CA . ASN B 1 117 ? 0.268 34.031 1.979 1 90.5 117 ASN B CA 1
ATOM 4933 C C . ASN B 1 117 ? 1.737 34 2.391 1 90.5 117 ASN B C 1
ATOM 4935 O O . ASN B 1 117 ? 2.564 34.688 1.775 1 90.5 117 ASN B O 1
ATOM 4939 N N . PRO B 1 118 ? 1.979 33.25 3.455 1 93.44 118 PRO B N 1
ATOM 4940 C CA . PRO B 1 118 ? 3.395 33.125 3.814 1 93.44 118 PRO B CA 1
ATOM 4941 C C . PRO B 1 118 ? 4.215 32.406 2.754 1 93.44 118 PRO B C 1
ATOM 4943 O O . PRO B 1 118 ? 3.652 31.844 1.803 1 93.44 118 PRO B O 1
ATOM 4946 N N . ARG B 1 119 ? 5.512 32.562 2.934 1 95.88 119 ARG B N 1
ATOM 4947 C CA . ARG B 1 119 ? 6.445 31.875 2.051 1 95.88 119 ARG B CA 1
ATOM 4948 C C . ARG B 1 119 ? 6.16 30.375 2.025 1 95.88 119 ARG B C 1
ATOM 4950 O O . ARG B 1 119 ? 5.918 29.766 3.068 1 95.88 119 ARG B O 1
ATOM 4957 N N . GLY B 1 120 ? 6.125 29.781 0.844 1 94 120 GLY B N 1
ATOM 4958 C CA . GLY B 1 120 ? 5.773 28.391 0.631 1 94 120 GLY B CA 1
ATOM 4959 C C . GLY B 1 120 ? 4.332 28.203 0.188 1 94 120 GLY B C 1
ATOM 4960 O O . GLY B 1 120 ? 3.975 27.141 -0.331 1 94 120 GLY B O 1
ATOM 4961 N N . VAL B 1 121 ? 3.523 29.219 0.371 1 91.88 121 VAL B N 1
ATOM 4962 C CA . VAL B 1 121 ? 2.094 29.078 0.107 1 91.88 121 VAL B CA 1
ATOM 4963 C C . VAL B 1 121 ? 1.725 29.891 -1.135 1 91.88 121 VAL B C 1
ATOM 4965 O O . VAL B 1 121 ? 2.23 31 -1.337 1 91.88 121 VAL B O 1
ATOM 4968 N N . GLY B 1 122 ? 0.859 29.312 -1.934 1 87.56 122 GLY B N 1
ATOM 4969 C CA . GLY B 1 122 ? 0.422 30.016 -3.129 1 87.56 122 GLY B CA 1
ATOM 4970 C C . GLY B 1 122 ? 1.559 30.328 -4.082 1 87.56 122 GLY B C 1
ATOM 4971 O O . GLY B 1 122 ? 2.348 29.453 -4.43 1 87.56 122 GLY B O 1
ATOM 4972 N N . ASN B 1 123 ? 1.623 31.625 -4.438 1 86.94 123 ASN B N 1
ATOM 4973 C CA . ASN B 1 123 ? 2.637 32.031 -5.402 1 86.94 123 ASN B CA 1
ATOM 4974 C C . ASN B 1 123 ? 3.881 32.594 -4.707 1 86.94 123 ASN B C 1
ATOM 4976 O O . ASN B 1 123 ? 4.852 32.969 -5.371 1 86.94 123 ASN B O 1
ATOM 4980 N N . THR B 1 124 ? 3.842 32.625 -3.422 1 90.75 124 THR B N 1
ATOM 4981 C CA . THR B 1 124 ? 4.965 33.156 -2.646 1 90.75 124 THR B CA 1
ATOM 4982 C C . THR B 1 124 ? 6.008 32.062 -2.41 1 90.75 124 THR B C 1
ATOM 4984 O O . THR B 1 124 ? 5.984 31.391 -1.379 1 90.75 124 THR B O 1
ATOM 4987 N N . ILE B 1 125 ? 6.965 31.875 -3.254 1 91.38 125 ILE B N 1
ATOM 4988 C CA . ILE B 1 125 ? 7.93 30.781 -3.252 1 91.38 125 ILE B CA 1
ATOM 4989 C C . ILE B 1 125 ? 7.199 29.453 -3.102 1 91.38 125 ILE B C 1
ATOM 4991 O O . ILE B 1 125 ? 7.375 28.75 -2.104 1 91.38 125 ILE B O 1
ATOM 4995 N N . PRO B 1 126 ? 6.488 29.172 -4.102 1 91.25 126 PRO B N 1
ATOM 4996 C CA . PRO B 1 126 ? 5.688 27.953 -3.979 1 91.25 126 PRO B CA 1
ATOM 4997 C C . PRO B 1 126 ? 6.527 26.734 -3.604 1 91.25 126 PRO B C 1
ATOM 4999 O O . PRO B 1 126 ? 7.637 26.562 -4.117 1 91.25 126 PRO B O 1
ATOM 5002 N N . PHE B 1 127 ? 6.016 25.953 -2.678 1 93.75 127 PHE B N 1
ATOM 5003 C CA . PHE B 1 127 ? 6.703 24.766 -2.189 1 93.75 127 PHE B CA 1
ATOM 5004 C C . PHE B 1 127 ? 5.941 23.5 -2.574 1 93.75 127 PHE B C 1
ATOM 5006 O O . PHE B 1 127 ? 4.734 23.391 -2.342 1 93.75 127 PHE B O 1
ATOM 5013 N N . SER B 1 128 ? 6.617 22.609 -3.205 1 92.19 128 SER B N 1
ATOM 5014 C CA . SER B 1 128 ? 6.078 21.312 -3.555 1 92.19 128 SER B CA 1
ATOM 5015 C C . SER B 1 128 ? 7.172 20.234 -3.555 1 92.19 128 SER B C 1
ATOM 5017 O O . SER B 1 128 ? 8.336 20.547 -3.807 1 92.19 128 SER B O 1
ATOM 5019 N N . CYS B 1 129 ? 6.805 19.031 -3.209 1 93.12 129 CYS B N 1
ATOM 5020 C CA . CYS B 1 129 ? 7.766 17.938 -3.229 1 93.12 129 CYS B CA 1
ATOM 5021 C C . CYS B 1 129 ? 7.609 17.094 -4.488 1 93.12 129 CYS B C 1
ATOM 5023 O O . CYS B 1 129 ? 8.547 16.422 -4.91 1 93.12 129 CYS B O 1
ATOM 5025 N N . TYR B 1 130 ? 6.434 17.172 -5.055 1 91.31 130 TYR B N 1
ATOM 5026 C CA . TYR B 1 130 ? 6.145 16.406 -6.262 1 91.31 130 TYR B CA 1
ATOM 5027 C C . TYR B 1 130 ? 5.598 17.312 -7.363 1 91.31 130 TYR B C 1
ATOM 5029 O O . TYR B 1 130 ? 4.879 18.266 -7.082 1 91.31 130 TYR B O 1
ATOM 5037 N N . SER B 1 131 ? 5.777 16.891 -8.648 1 87.94 131 SER B N 1
ATOM 5038 C CA . SER B 1 131 ? 5.488 17.766 -9.781 1 87.94 131 SER B CA 1
ATOM 5039 C C . SER B 1 131 ? 4.059 17.562 -10.281 1 87.94 131 SER B C 1
ATOM 5041 O O . SER B 1 131 ? 3.537 18.391 -11.031 1 87.94 131 SER B O 1
ATOM 5043 N N . ASN B 1 132 ? 3.537 16.438 -9.891 1 86.88 132 ASN B N 1
ATOM 5044 C CA . ASN B 1 132 ? 2.178 16.172 -10.344 1 86.88 132 ASN B CA 1
ATOM 5045 C C . ASN B 1 132 ? 1.423 15.281 -9.367 1 86.88 132 ASN B C 1
ATOM 5047 O O . ASN B 1 132 ? 2.025 14.688 -8.469 1 86.88 132 ASN B O 1
ATOM 5051 N N . ASP B 1 133 ? 0.132 15.195 -9.594 1 83.88 133 ASP B N 1
ATOM 5052 C CA . ASP B 1 133 ? -0.757 14.508 -8.664 1 83.88 133 ASP B CA 1
ATOM 5053 C C . ASP B 1 133 ? -0.512 13 -8.688 1 83.88 133 ASP B C 1
ATOM 5055 O O . ASP B 1 133 ? -0.637 12.328 -7.66 1 83.88 133 ASP B O 1
ATOM 5059 N N . SER B 1 134 ? -0.165 12.445 -9.812 1 83.5 134 SER B N 1
ATOM 5060 C CA . SER B 1 134 ? 0.063 11.008 -9.922 1 83.5 134 SER B CA 1
ATOM 5061 C C . SER B 1 134 ? 1.262 10.57 -9.078 1 83.5 134 SER B C 1
ATOM 5063 O O . SER B 1 134 ? 1.194 9.57 -8.367 1 83.5 134 SER B O 1
ATOM 5065 N N . SER B 1 135 ? 2.33 11.344 -9.164 1 85.88 135 SER B N 1
ATOM 5066 C CA . SER B 1 135 ? 3.518 11.031 -8.375 1 85.88 135 SER B CA 1
ATOM 5067 C C . SER B 1 135 ? 3.244 11.195 -6.879 1 85.88 135 SER B C 1
ATOM 5069 O O . SER B 1 135 ? 3.748 10.414 -6.062 1 85.88 135 SER B O 1
ATOM 5071 N N . ARG B 1 136 ? 2.439 12.172 -6.531 1 87.75 136 ARG B N 1
ATOM 5072 C CA . ARG B 1 136 ? 2.043 12.398 -5.145 1 87.75 136 ARG B CA 1
ATOM 5073 C C . ARG B 1 136 ? 1.22 11.227 -4.613 1 87.75 136 ARG B C 1
ATOM 5075 O O . ARG B 1 136 ? 1.438 10.766 -3.488 1 87.75 136 ARG B O 1
ATOM 5082 N N . GLU B 1 137 ? 0.364 10.844 -5.449 1 83.69 137 GLU B N 1
ATOM 5083 C CA . GLU B 1 137 ? -0.491 9.727 -5.055 1 83.69 137 GLU B CA 1
ATOM 5084 C C . GLU B 1 137 ? 0.322 8.453 -4.863 1 83.69 137 GLU B C 1
ATOM 5086 O O . GLU B 1 137 ? 0.132 7.727 -3.883 1 83.69 137 GLU B O 1
ATOM 5091 N N . LEU B 1 138 ? 1.231 8.195 -5.762 1 83.38 138 LEU B N 1
ATOM 5092 C CA . LEU B 1 138 ? 2.064 7.004 -5.656 1 83.38 138 LEU B CA 1
ATOM 5093 C C . LEU B 1 138 ? 2.93 7.055 -4.402 1 83.38 138 LEU B C 1
ATOM 5095 O O . LEU B 1 138 ? 3.109 6.039 -3.725 1 83.38 138 LEU B O 1
ATOM 5099 N N . ALA B 1 139 ? 3.42 8.195 -4.105 1 88.06 139 ALA B N 1
ATOM 5100 C CA . ALA B 1 139 ? 4.219 8.367 -2.895 1 88.06 139 ALA B CA 1
ATOM 5101 C C . ALA B 1 139 ? 3.385 8.117 -1.644 1 88.06 139 ALA B C 1
ATOM 5103 O O . ALA B 1 139 ? 3.873 7.551 -0.666 1 88.06 139 ALA B O 1
ATOM 5104 N N . SER B 1 140 ? 2.139 8.5 -1.713 1 87.62 140 SER B N 1
ATOM 5105 C CA . SER B 1 140 ? 1.264 8.375 -0.551 1 87.62 140 SER B CA 1
ATOM 5106 C C . SER B 1 140 ? 0.939 6.918 -0.249 1 87.62 140 SER B C 1
ATOM 5108 O O . SER B 1 140 ? 0.597 6.574 0.884 1 87.62 140 SER B O 1
ATOM 5110 N N . LEU B 1 141 ? 1.063 6.078 -1.21 1 84 141 LEU B N 1
ATOM 5111 C CA . LEU B 1 141 ? 0.691 4.672 -1.068 1 84 141 LEU B CA 1
ATOM 5112 C C . LEU B 1 141 ? 1.837 3.865 -0.469 1 84 141 LEU B C 1
ATOM 5114 O O . LEU B 1 141 ? 1.662 2.693 -0.123 1 84 141 LEU B O 1
ATOM 5118 N N . GLN B 1 142 ? 2.984 4.457 -0.204 1 87.88 142 GLN B N 1
ATOM 5119 C CA . GLN B 1 142 ? 4.168 3.727 0.236 1 87.88 142 GLN B CA 1
ATOM 5120 C C . GLN B 1 142 ? 4.059 3.342 1.709 1 87.88 142 GLN B C 1
ATOM 5122 O O . GLN B 1 142 ? 4.723 2.404 2.162 1 87.88 142 GLN B O 1
ATOM 5127 N N . ALA B 1 143 ? 3.27 4.098 2.451 1 92.19 143 ALA B N 1
ATOM 5128 C CA . ALA B 1 143 ? 3.102 3.84 3.879 1 92.19 143 ALA B CA 1
ATOM 5129 C C . ALA B 1 143 ? 1.758 4.363 4.375 1 92.19 143 ALA B C 1
ATOM 5131 O O . ALA B 1 143 ? 1.176 5.266 3.773 1 92.19 143 ALA B O 1
ATOM 5132 N N . PRO B 1 144 ? 1.288 3.771 5.469 1 91.88 144 PRO B N 1
ATOM 5133 C CA . PRO B 1 144 ? 0.097 4.355 6.094 1 91.88 144 PRO B CA 1
ATOM 5134 C C . PRO B 1 144 ? 0.38 5.695 6.77 1 91.88 144 PRO B C 1
ATOM 5136 O O . PRO B 1 144 ? 1.542 6.055 6.973 1 91.88 144 PRO B O 1
ATOM 5139 N N . ASN B 1 145 ? -0.645 6.43 7.086 1 91 145 ASN B N 1
ATOM 5140 C CA . ASN B 1 145 ? -0.472 7.742 7.699 1 91 145 ASN B CA 1
ATOM 5141 C C . ASN B 1 145 ? -0.447 7.648 9.219 1 91 145 ASN B C 1
ATOM 5143 O O . ASN B 1 145 ? -0.615 8.656 9.914 1 91 145 ASN B O 1
ATOM 5147 N N . ASP B 1 146 ? -0.353 6.449 9.734 1 95.25 146 ASP B N 1
ATOM 5148 C CA . ASP B 1 146 ? -0.346 6.219 11.172 1 95.25 146 ASP B CA 1
ATOM 5149 C C . ASP B 1 146 ? 0.534 5.023 11.531 1 95.25 146 ASP B C 1
ATOM 5151 O O . ASP B 1 146 ? 0.364 3.934 10.984 1 95.25 146 ASP B O 1
ATOM 5155 N N . GLY B 1 147 ? 1.395 5.234 12.508 1 96.5 147 GLY B N 1
ATOM 5156 C CA . GLY B 1 147 ? 2.318 4.184 12.906 1 96.5 147 GLY B CA 1
ATOM 5157 C C . GLY B 1 147 ? 1.634 3.02 13.602 1 96.5 147 GLY B C 1
ATOM 5158 O O . GLY B 1 147 ? 2.232 1.957 13.773 1 96.5 147 GLY B O 1
ATOM 5159 N N . THR B 1 148 ? 0.408 3.164 13.945 1 97.25 148 THR B N 1
ATOM 5160 C CA . THR B 1 148 ? -0.311 2.107 14.648 1 97.25 148 THR B CA 1
ATOM 5161 C C . THR B 1 148 ? -1.093 1.239 13.664 1 97.25 148 THR B C 1
ATOM 5163 O O . THR B 1 148 ? -1.814 0.327 14.078 1 97.25 148 THR B O 1
ATOM 5166 N N . ALA B 1 149 ? -0.969 1.507 12.383 1 96.75 149 ALA B N 1
ATOM 5167 C CA . ALA B 1 149 ? -1.73 0.797 11.359 1 96.75 149 ALA B CA 1
ATOM 5168 C C . ALA B 1 149 ? -1.396 -0.691 11.352 1 96.75 149 ALA B C 1
ATOM 5170 O O . ALA B 1 149 ? -2.252 -1.526 11.055 1 96.75 149 ALA B O 1
ATOM 5171 N N . SER B 1 150 ? -0.219 -1.057 11.594 1 97.69 150 SER B N 1
ATOM 5172 C CA . SER B 1 150 ? 0.287 -2.422 11.672 1 97.69 150 SER B CA 1
ATOM 5173 C C . SER B 1 150 ? 1.597 -2.482 12.445 1 97.69 150 SER B C 1
ATOM 5175 O O . SER B 1 150 ? 2.137 -1.449 12.844 1 97.69 150 SER B O 1
ATOM 5177 N N . ASN B 1 151 ? 2.104 -3.701 12.648 1 97.81 151 ASN B N 1
ATOM 5178 C CA . ASN B 1 151 ? 3.365 -3.848 13.367 1 97.81 151 ASN B CA 1
ATOM 5179 C C . ASN B 1 151 ? 4.547 -3.357 12.531 1 97.81 151 ASN B C 1
ATOM 5181 O O . ASN B 1 151 ? 5.617 -3.08 13.07 1 97.81 151 ASN B O 1
ATOM 5185 N N . THR B 1 152 ? 4.371 -3.197 11.219 1 97.94 152 THR B N 1
ATOM 5186 C CA . THR B 1 152 ? 5.469 -2.789 10.352 1 97.94 152 THR B CA 1
ATOM 5187 C C . THR B 1 152 ? 5.297 -1.338 9.906 1 97.94 152 THR B C 1
ATOM 5189 O O . THR B 1 152 ? 6.156 -0.789 9.219 1 97.94 152 THR B O 1
ATOM 5192 N N . ALA B 1 153 ? 4.258 -0.672 10.305 1 97.06 153 ALA B N 1
ATOM 5193 C CA . ALA B 1 153 ? 3.863 0.634 9.781 1 97.06 153 ALA B CA 1
ATOM 5194 C C . ALA B 1 153 ? 4.957 1.672 10.023 1 97.06 153 ALA B C 1
ATOM 5196 O O . ALA B 1 153 ? 5.254 2.484 9.141 1 97.06 153 ALA B O 1
ATOM 5197 N N . ARG B 1 154 ? 5.574 1.688 11.172 1 97.94 154 ARG B N 1
ATOM 5198 C CA . ARG B 1 154 ? 6.559 2.711 11.508 1 97.94 154 ARG B CA 1
ATOM 5199 C C . ARG B 1 154 ? 7.812 2.566 10.648 1 97.94 154 ARG B C 1
ATOM 5201 O O . ARG B 1 154 ? 8.406 3.564 10.234 1 97.94 154 ARG B O 1
ATOM 5208 N N . GLY B 1 155 ? 8.219 1.328 10.367 1 98 155 GLY B N 1
ATOM 5209 C CA . GLY B 1 155 ? 9.312 1.127 9.43 1 98 155 GLY B CA 1
ATOM 5210 C C . GLY B 1 155 ? 8.984 1.604 8.031 1 98 155 GLY B C 1
ATOM 5211 O O . GLY B 1 155 ? 9.836 2.195 7.359 1 98 155 GLY B O 1
ATOM 5212 N N . GLU B 1 156 ? 7.793 1.338 7.621 1 96.75 156 GLU B N 1
ATOM 5213 C CA . GLU B 1 156 ? 7.336 1.813 6.316 1 96.75 156 GLU B CA 1
ATOM 5214 C C . GLU B 1 156 ? 7.32 3.338 6.262 1 96.75 156 GLU B C 1
ATOM 5216 O O . GLU B 1 156 ? 7.734 3.93 5.262 1 96.75 156 GLU B O 1
ATOM 5221 N N . ILE B 1 157 ? 6.859 3.965 7.281 1 96.88 157 ILE B N 1
ATOM 5222 C CA . ILE B 1 157 ? 6.789 5.422 7.359 1 96.88 157 ILE B CA 1
ATOM 5223 C C . ILE B 1 157 ? 8.203 6.004 7.332 1 96.88 157 ILE B C 1
ATOM 5225 O O . ILE B 1 157 ? 8.445 7.016 6.672 1 96.88 157 ILE B O 1
ATOM 5229 N N . TRP B 1 158 ? 9.141 5.398 8.023 1 98.06 158 TRP B N 1
ATOM 5230 C CA . TRP B 1 158 ? 10.523 5.867 8 1 98.06 158 TRP B CA 1
ATOM 5231 C C . TRP B 1 158 ? 11.078 5.852 6.582 1 98.06 158 TRP B C 1
ATOM 5233 O O . TRP B 1 158 ? 11.68 6.832 6.133 1 98.06 158 TRP B O 1
ATOM 5243 N N . ALA B 1 159 ? 10.844 4.707 5.879 1 97.62 159 ALA B N 1
ATOM 5244 C CA . ALA B 1 159 ? 11.336 4.59 4.508 1 97.62 159 ALA B CA 1
ATOM 5245 C C . ALA B 1 159 ? 10.672 5.621 3.6 1 97.62 159 ALA B C 1
ATOM 5247 O O . ALA B 1 159 ? 11.336 6.266 2.791 1 97.62 159 ALA B O 1
ATOM 5248 N N . GLN B 1 160 ? 9.406 5.773 3.713 1 95.62 160 GLN B N 1
ATOM 5249 C CA . GLN B 1 160 ? 8.688 6.781 2.936 1 95.62 160 GLN B CA 1
ATOM 5250 C C . GLN B 1 160 ? 9.227 8.18 3.225 1 95.62 160 GLN B C 1
ATOM 5252 O O . GLN B 1 160 ? 9.344 9.008 2.316 1 95.62 160 GLN B O 1
ATOM 5257 N N . SER B 1 161 ? 9.492 8.453 4.48 1 96.44 161 SER B N 1
ATOM 5258 C CA . SER B 1 161 ? 9.992 9.758 4.898 1 96.44 161 SER B CA 1
ATOM 5259 C C . SER B 1 161 ? 11.344 10.062 4.254 1 96.44 161 SER B C 1
ATOM 5261 O O . SER B 1 161 ? 11.625 11.211 3.906 1 96.44 161 SER B O 1
ATOM 5263 N N . THR B 1 162 ? 12.172 9.047 4.105 1 97.38 162 THR B N 1
ATOM 5264 C CA . THR B 1 162 ? 13.438 9.219 3.398 1 97.38 162 THR B CA 1
ATOM 5265 C C . THR B 1 162 ? 13.195 9.695 1.971 1 97.38 162 THR B C 1
ATOM 5267 O O . THR B 1 162 ? 13.789 10.68 1.529 1 97.38 162 THR B O 1
ATOM 5270 N N . ASN B 1 163 ? 12.297 9.016 1.307 1 96.38 163 ASN B N 1
ATOM 5271 C CA . ASN B 1 163 ? 11.969 9.383 -0.067 1 96.38 163 ASN B CA 1
ATOM 5272 C C . ASN B 1 163 ? 11.336 10.766 -0.144 1 96.38 163 ASN B C 1
ATOM 5274 O O . ASN B 1 163 ? 11.656 11.555 -1.036 1 96.38 163 ASN B O 1
ATOM 5278 N N . TYR B 1 164 ? 10.5 11.031 0.771 1 94.75 164 TYR B N 1
ATOM 5279 C CA . TYR B 1 164 ? 9.766 12.289 0.798 1 94.75 164 TYR B CA 1
ATOM 5280 C C . TYR B 1 164 ? 10.711 13.469 1.02 1 94.75 164 TYR B C 1
ATOM 5282 O O . TYR B 1 164 ? 10.656 14.461 0.295 1 94.75 164 TYR B O 1
ATOM 5290 N N . ALA B 1 165 ? 11.539 13.367 1.996 1 96.19 165 ALA B N 1
ATOM 5291 C CA . ALA B 1 165 ? 12.5 14.43 2.291 1 96.19 165 ALA B CA 1
ATOM 5292 C C . ALA B 1 165 ? 13.414 14.688 1.098 1 96.19 165 ALA B C 1
ATOM 5294 O O . ALA B 1 165 ? 13.695 15.844 0.762 1 96.19 165 ALA B O 1
ATOM 5295 N N . GLN B 1 166 ? 13.805 13.656 0.438 1 96.31 166 GLN B N 1
ATOM 5296 C CA . GLN B 1 166 ? 14.664 13.805 -0.732 1 96.31 166 GLN B CA 1
ATOM 5297 C C . GLN B 1 166 ? 13.914 14.453 -1.89 1 96.31 166 GLN B C 1
ATOM 5299 O O . GLN B 1 166 ? 14.469 15.289 -2.605 1 96.31 166 GLN B O 1
ATOM 5304 N N . ALA B 1 167 ? 12.695 14.023 -2.082 1 95.38 167 ALA B N 1
ATOM 5305 C CA . ALA B 1 167 ? 11.875 14.609 -3.137 1 95.38 167 ALA B CA 1
ATOM 5306 C C . ALA B 1 167 ? 11.68 16.109 -2.904 1 95.38 167 ALA B C 1
ATOM 5308 O O . ALA B 1 167 ? 11.742 16.906 -3.844 1 95.38 167 ALA B O 1
ATOM 5309 N N . CYS B 1 168 ? 11.43 16.484 -1.709 1 95.62 168 CYS B N 1
ATOM 5310 C CA . CYS B 1 168 ? 11.25 17.891 -1.369 1 95.62 168 CYS B CA 1
ATOM 5311 C C . CYS B 1 168 ? 12.508 18.688 -1.674 1 95.62 168 CYS B C 1
ATOM 5313 O O . CYS B 1 168 ? 12.438 19.781 -2.252 1 95.62 168 CYS B O 1
ATOM 5315 N N . TYR B 1 169 ? 13.641 18.125 -1.34 1 97.38 169 TYR B N 1
ATOM 5316 C CA . TYR B 1 169 ? 14.891 18.828 -1.596 1 97.38 169 TYR B CA 1
ATOM 5317 C C . TYR B 1 169 ? 15.156 18.938 -3.092 1 97.38 169 TYR B C 1
ATOM 5319 O O . TYR B 1 169 ? 15.625 19.969 -3.572 1 97.38 169 TYR B O 1
ATOM 5327 N N . ALA B 1 170 ? 14.852 17.859 -3.77 1 96.75 170 ALA B N 1
ATOM 5328 C CA . ALA B 1 170 ? 15.086 17.859 -5.211 1 96.75 170 ALA B CA 1
ATOM 5329 C C . ALA B 1 170 ? 14.266 18.938 -5.902 1 96.75 170 ALA B C 1
ATOM 5331 O O . ALA B 1 170 ? 14.719 19.547 -6.875 1 96.75 170 ALA B O 1
ATOM 5332 N N . GLN B 1 171 ? 13.094 19.219 -5.391 1 94.38 171 GLN B N 1
ATOM 5333 C CA . GLN B 1 171 ? 12.188 20.172 -6.027 1 94.38 171 GLN B CA 1
ATOM 5334 C C . GLN B 1 171 ? 12.484 21.594 -5.582 1 94.38 171 GLN B C 1
ATOM 5336 O O . GLN B 1 171 ? 12.25 22.547 -6.328 1 94.38 171 GLN B O 1
ATOM 5341 N N . ASN B 1 172 ? 13.031 21.797 -4.387 1 96.44 172 ASN B N 1
ATOM 5342 C CA . ASN B 1 172 ? 13.062 23.141 -3.814 1 96.44 172 ASN B CA 1
ATOM 5343 C C . ASN B 1 172 ? 14.492 23.641 -3.615 1 96.44 172 ASN B C 1
ATOM 5345 O O . ASN B 1 172 ? 14.742 24.844 -3.566 1 96.44 172 ASN B O 1
ATOM 5349 N N . GLY B 1 173 ? 15.445 22.719 -3.461 1 96.19 173 GLY B N 1
ATOM 5350 C CA . GLY B 1 173 ? 16.812 23.109 -3.137 1 96.19 173 GLY B CA 1
ATOM 5351 C C . GLY B 1 173 ? 16.906 24.031 -1.936 1 96.19 173 GLY B C 1
ATOM 5352 O O . GLY B 1 173 ? 16.203 23.844 -0.942 1 96.19 173 GLY B O 1
ATOM 5353 N N . GLU B 1 174 ? 17.703 24.984 -2.086 1 93.56 174 GLU B N 1
ATOM 5354 C CA . GLU B 1 174 ? 17.984 25.875 -0.959 1 93.56 174 GLU B CA 1
ATOM 5355 C C . GLU B 1 174 ? 16.844 26.859 -0.747 1 93.56 174 GLU B C 1
ATOM 5357 O O . GLU B 1 174 ? 16.766 27.531 0.291 1 93.56 174 GLU B O 1
ATOM 5362 N N . ASN B 1 175 ? 15.922 26.953 -1.689 1 95.12 175 ASN B N 1
ATOM 5363 C CA . ASN B 1 175 ? 14.734 27.781 -1.469 1 95.12 175 ASN B CA 1
ATOM 5364 C C . ASN B 1 175 ? 13.914 27.266 -0.283 1 95.12 175 ASN B C 1
ATOM 5366 O O . ASN B 1 175 ? 13.164 28.031 0.328 1 95.12 175 ASN B O 1
ATOM 5370 N N . GLY B 1 176 ? 14.117 26 0.032 1 96.75 176 GLY B N 1
ATOM 5371 C CA . GLY B 1 176 ? 13.453 25.438 1.195 1 96.75 176 GLY B CA 1
ATOM 5372 C C . GLY B 1 176 ? 13.844 26.109 2.494 1 96.75 176 GLY B C 1
ATOM 5373 O O . GLY B 1 176 ? 13.07 26.125 3.453 1 96.75 176 GLY B O 1
ATOM 5374 N N . SER B 1 177 ? 15.016 26.688 2.475 1 97.75 177 SER B N 1
ATOM 5375 C CA . SER B 1 177 ? 15.508 27.312 3.697 1 97.75 177 SER B CA 1
ATOM 5376 C C . SER B 1 177 ? 14.898 28.703 3.896 1 97.75 177 SER B C 1
ATOM 5378 O O . SER B 1 177 ? 15.031 29.297 4.969 1 97.75 177 SER B O 1
ATOM 5380 N N . LEU B 1 178 ? 14.195 29.188 2.904 1 97.81 178 LEU B N 1
ATOM 5381 C CA . LEU B 1 178 ? 13.617 30.531 2.955 1 97.81 178 LEU B CA 1
ATOM 5382 C C . LEU B 1 178 ? 12.195 30.484 3.498 1 97.81 178 LEU B C 1
ATOM 5384 O O . LEU B 1 178 ? 11.531 31.516 3.588 1 97.81 178 LEU B O 1
ATOM 5388 N N . ILE B 1 179 ? 11.75 29.312 3.83 1 96.31 179 ILE B N 1
ATOM 5389 C CA . ILE B 1 179 ? 10.398 29.141 4.367 1 96.31 179 ILE B CA 1
ATOM 5390 C C . ILE B 1 179 ? 10.477 28.781 5.852 1 96.31 179 ILE B C 1
ATOM 5392 O O . ILE B 1 179 ? 11.336 28.016 6.266 1 96.31 179 ILE B O 1
ATOM 5396 N N . GLY B 1 180 ? 9.648 29.406 6.648 1 97.06 180 GLY B N 1
ATOM 5397 C CA . GLY B 1 180 ? 9.641 29.188 8.086 1 97.06 180 GLY B CA 1
ATOM 5398 C C . GLY B 1 180 ? 8.859 30.219 8.859 1 97.06 180 GLY B C 1
ATOM 5399 O O . GLY B 1 180 ? 8.477 31.266 8.305 1 97.06 180 GLY B O 1
ATOM 5400 N N . THR B 1 181 ? 8.672 29.922 10.109 1 98.12 181 THR B N 1
ATOM 5401 C CA . THR B 1 181 ? 7.832 30.734 10.969 1 98.12 181 THR B CA 1
ATOM 5402 C C . THR B 1 181 ? 8.469 32.094 11.219 1 98.12 181 THR B C 1
ATOM 5404 O O . THR B 1 181 ? 7.781 33.125 11.242 1 98.12 181 THR B O 1
ATOM 5407 N N . THR B 1 182 ? 9.766 32.188 11.336 1 98.25 182 THR B N 1
ATOM 5408 C CA . THR B 1 182 ? 10.461 33.438 11.664 1 98.25 182 THR B CA 1
ATOM 5409 C C . THR B 1 182 ? 10.422 34.406 10.484 1 98.25 182 THR B C 1
ATOM 5411 O O . THR B 1 182 ? 10.219 35.594 10.672 1 98.25 182 THR B O 1
ATOM 5414 N N . PHE B 1 183 ? 10.609 33.875 9.289 1 97.94 183 PHE B N 1
ATOM 5415 C CA . PHE B 1 183 ? 10.484 34.75 8.117 1 97.94 183 PHE B CA 1
ATOM 5416 C C . PHE B 1 183 ? 9.047 35.219 7.934 1 97.94 183 PHE B C 1
ATOM 5418 O O . PHE B 1 183 ? 8.805 36.344 7.492 1 97.94 183 PHE B O 1
ATOM 5425 N N . ALA B 1 184 ? 8.117 34.312 8.258 1 97.44 184 ALA B N 1
ATOM 5426 C CA . ALA B 1 184 ? 6.719 34.75 8.211 1 97.44 184 ALA B CA 1
ATOM 5427 C C . ALA B 1 184 ? 6.461 35.906 9.18 1 97.44 184 ALA B C 1
ATOM 5429 O O . ALA B 1 184 ? 5.703 36.812 8.875 1 97.44 184 ALA B O 1
ATOM 5430 N N . ALA B 1 185 ? 7.035 35.844 10.328 1 98.25 185 ALA B N 1
ATOM 5431 C CA . ALA B 1 185 ? 6.93 36.938 11.32 1 98.25 185 ALA B CA 1
ATOM 5432 C C . ALA B 1 185 ? 7.512 38.219 10.773 1 98.25 185 ALA B C 1
ATOM 5434 O O . ALA B 1 185 ? 6.887 39.281 10.875 1 98.25 185 ALA B O 1
ATOM 5435 N N . ARG B 1 186 ? 8.633 38.156 10.164 1 97.81 186 ARG B N 1
ATOM 5436 C CA . ARG B 1 186 ? 9.273 39.344 9.617 1 97.81 186 ARG B CA 1
ATOM 5437 C C . ARG B 1 186 ? 8.461 39.906 8.453 1 97.81 186 ARG B C 1
ATOM 5439 O O . ARG B 1 186 ? 8.352 41.125 8.305 1 97.81 186 ARG B O 1
ATOM 5446 N N . ASP B 1 187 ? 8.008 39 7.637 1 97.69 187 ASP B N 1
ATOM 5447 C CA . ASP B 1 187 ? 7.141 39.438 6.551 1 97.69 187 ASP B CA 1
ATOM 5448 C C . ASP B 1 187 ? 5.93 40.188 7.09 1 97.69 187 ASP B C 1
ATOM 5450 O O . ASP B 1 187 ? 5.504 41.188 6.508 1 97.69 187 ASP B O 1
ATOM 5454 N N . THR B 1 188 ? 5.34 39.719 8.148 1 98 188 THR B N 1
ATOM 5455 C CA . THR B 1 188 ? 4.184 40.344 8.75 1 98 188 THR B CA 1
ATOM 5456 C C . THR B 1 188 ? 4.523 41.781 9.156 1 98 188 THR B C 1
ATOM 5458 O O . THR B 1 188 ? 3.746 42.719 8.906 1 98 188 THR B O 1
ATOM 5461 N N . LEU B 1 189 ? 5.645 42 9.75 1 97.69 189 LEU B N 1
ATOM 5462 C CA . LEU B 1 189 ? 6.047 43.344 10.18 1 97.69 189 LEU B CA 1
ATOM 5463 C C . LEU B 1 189 ? 6.336 44.25 8.984 1 97.69 189 LEU B C 1
ATOM 5465 O O . LEU B 1 189 ? 6.094 45.438 9.039 1 97.69 189 LEU B O 1
ATOM 5469 N N . GLN B 1 190 ? 6.871 43.625 7.906 1 97 190 GLN B N 1
ATOM 5470 C CA . GLN B 1 190 ? 7.062 44.406 6.688 1 97 190 GLN B CA 1
ATOM 5471 C C . GLN B 1 190 ? 5.727 44.906 6.137 1 97 190 GLN B C 1
ATOM 5473 O O . GLN B 1 190 ? 5.629 46.031 5.66 1 97 190 GLN B O 1
ATOM 5478 N N . VAL B 1 191 ? 4.766 44.062 6.172 1 96.94 191 VAL B N 1
ATOM 5479 C CA . VAL B 1 191 ? 3.441 44.438 5.703 1 96.94 191 VAL B CA 1
ATOM 5480 C C . VAL B 1 191 ? 2.887 45.562 6.59 1 96.94 191 VAL B C 1
ATOM 5482 O O . VAL B 1 191 ? 2.326 46.531 6.09 1 96.94 191 VAL B O 1
ATOM 5485 N N . LEU B 1 192 ? 3.012 45.438 7.902 1 97.38 192 LEU B N 1
ATOM 5486 C CA . LEU B 1 192 ? 2.574 46.469 8.836 1 97.38 192 LEU B CA 1
ATOM 5487 C C . LEU B 1 192 ? 3.258 47.781 8.531 1 97.38 192 LEU B C 1
ATOM 5489 O O . LEU B 1 192 ? 2.602 48.812 8.477 1 97.38 192 LEU B O 1
ATOM 5493 N N . ASP B 1 193 ? 4.543 47.75 8.32 1 96.88 193 ASP B N 1
ATOM 5494 C CA . ASP B 1 193 ? 5.316 48.938 8.039 1 96.88 193 ASP B CA 1
ATOM 5495 C C . ASP B 1 193 ? 4.824 49.625 6.766 1 96.88 193 ASP B C 1
ATOM 5497 O O . ASP B 1 193 ? 4.73 50.844 6.711 1 96.88 193 ASP B O 1
ATOM 5501 N N . ALA B 1 194 ? 4.535 48.812 5.828 1 95.88 194 ALA B N 1
ATOM 5502 C CA . ALA B 1 194 ? 4.062 49.375 4.559 1 95.88 194 ALA B CA 1
ATOM 5503 C C . ALA B 1 194 ? 2.688 50 4.715 1 95.88 194 ALA B C 1
ATOM 5505 O O . ALA B 1 194 ? 2.375 51 4.043 1 95.88 194 ALA B O 1
ATOM 5506 N N . LEU B 1 195 ? 1.878 49.469 5.578 1 94.81 195 LEU B N 1
ATOM 5507 C CA . LEU B 1 195 ? 0.505 49.906 5.75 1 94.81 195 LEU B CA 1
ATOM 5508 C C . LEU B 1 195 ? 0.453 51.125 6.688 1 94.81 195 LEU B C 1
ATOM 5510 O O . LEU B 1 195 ? -0.316 52.062 6.457 1 94.81 195 LEU B O 1
ATOM 5514 N N . ARG B 1 196 ? 1.285 51.156 7.758 1 94.25 196 ARG B N 1
ATOM 5515 C CA . ARG B 1 196 ? 1.031 52.094 8.844 1 94.25 196 ARG B CA 1
ATOM 5516 C C . ARG B 1 196 ? 2.33 52.719 9.344 1 94.25 196 ARG B C 1
ATOM 5518 O O . ARG B 1 196 ? 2.316 53.562 10.25 1 94.25 196 ARG B O 1
ATOM 5525 N N . GLY B 1 197 ? 3.355 52.344 8.773 1 93.44 197 GLY B N 1
ATOM 5526 C CA . GLY B 1 197 ? 4.629 52.938 9.141 1 93.44 197 GLY B CA 1
ATOM 5527 C C . GLY B 1 197 ? 5.387 52.125 10.18 1 93.44 197 GLY B C 1
ATOM 5528 O O . GLY B 1 197 ? 4.828 51.219 10.797 1 93.44 197 GLY B O 1
ATOM 5529 N N . LYS B 1 198 ? 6.566 52.5 10.461 1 93.38 198 LYS B N 1
ATOM 5530 C CA . LYS B 1 198 ? 7.523 51.688 11.234 1 93.38 198 LYS B CA 1
ATOM 5531 C C . LYS B 1 198 ? 7.207 51.75 12.727 1 93.38 198 LYS B C 1
ATOM 5533 O O . LYS B 1 198 ? 7.652 50.906 13.492 1 93.38 198 LYS B O 1
ATOM 5538 N N . ASN B 1 199 ? 6.488 52.719 13.125 1 93 199 ASN B N 1
ATOM 5539 C CA . ASN B 1 199 ? 6.184 52.844 14.547 1 93 199 ASN B CA 1
ATOM 5540 C C . ASN B 1 199 ? 4.785 52.344 14.875 1 93 199 ASN B C 1
ATOM 5542 O O . ASN B 1 199 ? 4.324 52.469 16.016 1 93 199 ASN B O 1
ATOM 5546 N N . ALA B 1 200 ? 4.184 51.719 13.93 1 95.88 200 ALA B N 1
ATOM 5547 C CA . ALA B 1 200 ? 2.822 51.219 14.133 1 95.88 200 ALA B CA 1
ATOM 5548 C C . ALA B 1 200 ? 2.816 49.969 14.992 1 95.88 200 ALA B C 1
ATOM 5550 O O . ALA B 1 200 ? 3.801 49.219 15.023 1 95.88 200 ALA B O 1
ATOM 5551 N N . LEU B 1 201 ? 1.7 49.781 15.734 1 97.75 201 LEU B N 1
ATOM 5552 C CA . LEU B 1 201 ? 1.505 48.594 16.531 1 97.75 201 LEU B CA 1
ATOM 5553 C C . LEU B 1 201 ? 0.694 47.562 15.75 1 97.75 201 LEU B C 1
ATOM 5555 O O . LEU B 1 201 ? -0.234 47.906 15.023 1 97.75 201 LEU B O 1
ATOM 5559 N N . LEU B 1 202 ? 1.035 46.344 15.984 1 98.38 202 LEU B N 1
ATOM 5560 C CA . LEU B 1 202 ? 0.413 45.219 15.266 1 98.38 202 LEU B CA 1
ATOM 5561 C C . LEU B 1 202 ? -0.794 44.688 16.031 1 98.38 202 LEU B C 1
ATOM 5563 O O . LEU B 1 202 ? -0.662 44.25 17.172 1 98.38 202 LEU B O 1
ATOM 5567 N N . ASN B 1 203 ? -1.979 44.812 15.469 1 98.62 203 ASN B N 1
ATOM 5568 C CA . ASN B 1 203 ? -3.127 44.031 15.891 1 98.62 203 ASN B CA 1
ATOM 5569 C C . ASN B 1 203 ? -3.215 42.688 15.117 1 98.62 203 ASN B C 1
ATOM 5571 O O . ASN B 1 203 ? -3.184 42.688 13.891 1 98.62 203 ASN B O 1
ATOM 5575 N N . TYR B 1 204 ? -3.338 41.594 15.883 1 98.62 204 TYR B N 1
ATOM 5576 C CA . TYR B 1 204 ? -3.16 40.281 15.266 1 98.62 204 TYR B CA 1
ATOM 5577 C C . TYR B 1 204 ? -4.086 39.25 15.898 1 98.62 204 TYR B C 1
ATOM 5579 O O . TYR B 1 204 ? -4.152 39.125 17.125 1 98.62 204 TYR B O 1
ATOM 5587 N N . TRP B 1 205 ? -4.848 38.562 15.062 1 98.81 205 TRP B N 1
ATOM 5588 C CA . TRP B 1 205 ? -5.66 37.438 15.461 1 98.81 205 TRP B CA 1
ATOM 5589 C C . TRP B 1 205 ? -5.145 36.156 14.82 1 98.81 205 TRP B C 1
ATOM 5591 O O . TRP B 1 205 ? -5.402 35.875 13.648 1 98.81 205 TRP B O 1
ATOM 5601 N N . GLY B 1 206 ? -4.426 35.312 15.625 1 98.5 206 GLY B N 1
ATOM 5602 C CA . GLY B 1 206 ? -3.844 34.062 15.141 1 98.5 206 GLY B CA 1
ATOM 5603 C C . GLY B 1 206 ? -4.637 32.844 15.555 1 98.5 206 GLY B C 1
ATOM 5604 O O . GLY B 1 206 ? -4.965 32.688 16.734 1 98.5 206 GLY B O 1
ATOM 5605 N N . ILE B 1 207 ? -4.91 32 14.555 1 97.88 207 ILE B N 1
ATOM 5606 C CA . ILE B 1 207 ? -5.672 30.766 14.781 1 97.88 207 ILE B CA 1
ATOM 5607 C C . ILE B 1 207 ? -4.754 29.562 14.633 1 97.88 207 ILE B C 1
ATOM 5609 O O . ILE B 1 207 ? -4.008 29.453 13.664 1 97.88 207 ILE B O 1
ATOM 5613 N N . SER B 1 208 ? -4.848 28.609 15.609 1 97.5 208 SER B N 1
ATOM 5614 C CA . SER B 1 208 ? -4.07 27.375 15.516 1 97.5 208 SER B CA 1
ATOM 5615 C C . SER B 1 208 ? -2.586 27.672 15.328 1 97.5 208 SER B C 1
ATOM 5617 O O . SER B 1 208 ? -1.991 28.406 16.109 1 97.5 208 SER B O 1
ATOM 5619 N N . TYR B 1 209 ? -1.911 27.203 14.328 1 96.69 209 TYR B N 1
ATOM 5620 C CA . TYR B 1 209 ? -0.51 27.484 14.039 1 96.69 209 TYR B CA 1
ATOM 5621 C C . TYR B 1 209 ? -0.251 28.984 14.039 1 96.69 209 T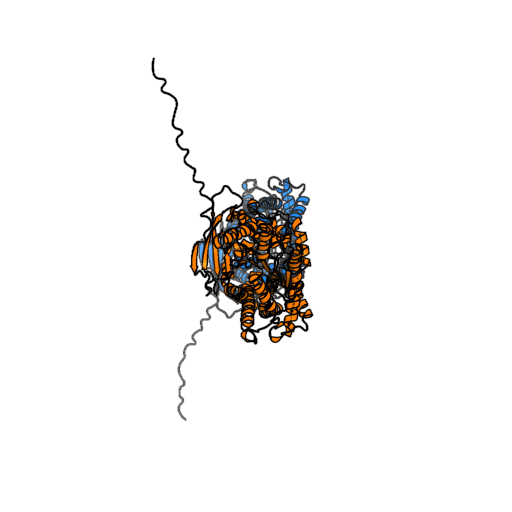YR B C 1
ATOM 5623 O O . TYR B 1 209 ? 0.845 29.438 14.391 1 96.69 209 TYR B O 1
ATOM 5631 N N . GLY B 1 210 ? -1.233 29.75 13.727 1 98 210 GLY B N 1
ATOM 5632 C CA . GLY B 1 210 ? -1.109 31.203 13.805 1 98 210 GLY B CA 1
ATOM 5633 C C . GLY B 1 210 ? -0.729 31.703 15.188 1 98 210 GLY B C 1
ATOM 5634 O O . GLY B 1 210 ? -0.147 32.781 15.328 1 98 210 GLY B O 1
ATOM 5635 N N . THR B 1 211 ? -1.079 30.922 16.156 1 98.69 211 THR B N 1
ATOM 5636 C CA . THR B 1 211 ? -0.69 31.312 17.516 1 98.69 211 THR B CA 1
ATOM 5637 C C . THR B 1 211 ? 0.818 31.172 17.703 1 98.69 211 THR B C 1
ATOM 5639 O O . THR B 1 211 ? 1.424 31.922 18.469 1 98.69 211 THR B O 1
ATOM 5642 N N . THR B 1 212 ? 1.407 30.188 17.016 1 98.19 212 THR B N 1
ATOM 5643 C CA . THR B 1 212 ? 2.859 30.047 17.031 1 98.19 212 THR B CA 1
ATOM 5644 C C . THR B 1 212 ? 3.518 31.25 16.359 1 98.19 212 THR B C 1
ATOM 5646 O O . THR B 1 212 ? 4.488 31.812 16.875 1 98.19 212 THR B O 1
ATOM 5649 N N . VAL B 1 213 ? 2.982 31.656 15.258 1 98.38 213 VAL B N 1
ATOM 5650 C CA . VAL B 1 213 ? 3.486 32.844 14.562 1 98.38 213 VAL B CA 1
ATOM 5651 C C . VAL B 1 213 ? 3.365 34.062 15.477 1 98.38 213 VAL B C 1
ATOM 5653 O O . VAL B 1 213 ? 4.309 34.844 15.602 1 98.38 213 VAL B O 1
ATOM 5656 N N . GLY B 1 214 ? 2.184 34.188 16.078 1 98.62 214 GLY B N 1
ATOM 5657 C CA . GLY B 1 214 ? 1.966 35.312 17.016 1 98.62 214 GLY B CA 1
ATOM 5658 C C . GLY B 1 214 ? 2.943 35.312 18.172 1 98.62 214 GLY B C 1
ATOM 5659 O O . GLY B 1 214 ? 3.461 36.344 18.547 1 98.62 214 GLY B O 1
ATOM 5660 N N . ALA B 1 215 ? 3.189 34.125 18.703 1 98.62 215 ALA B N 1
ATOM 5661 C CA . ALA B 1 215 ? 4.125 34.031 19.828 1 98.62 215 ALA B CA 1
ATOM 5662 C C . ALA B 1 215 ? 5.535 34.406 19.406 1 98.62 215 ALA B C 1
ATOM 5664 O O . ALA B 1 215 ? 6.238 35.094 20.156 1 98.62 215 ALA B O 1
ATOM 5665 N N . VAL B 1 216 ? 5.934 34.031 18.266 1 98.5 216 VAL B N 1
ATOM 5666 C CA . VAL B 1 216 ? 7.254 34.375 17.75 1 98.5 216 VAL B CA 1
ATOM 5667 C C . VAL B 1 216 ? 7.344 35.875 17.531 1 98.5 216 VAL B C 1
ATOM 5669 O O . VAL B 1 216 ? 8.328 36.5 17.922 1 98.5 216 VAL B O 1
ATOM 5672 N N . MET B 1 217 ? 6.328 36.5 16.984 1 98.56 217 MET B N 1
ATOM 5673 C CA . MET B 1 217 ? 6.324 37.938 16.766 1 98.56 217 MET B CA 1
ATOM 5674 C C . MET B 1 217 ? 6.387 38.688 18.094 1 98.56 217 MET B C 1
ATOM 5676 O O . MET B 1 217 ? 7.129 39.656 18.219 1 98.56 217 MET B O 1
ATOM 5680 N N . ALA B 1 218 ? 5.645 38.188 19 1 98.62 218 ALA B N 1
ATOM 5681 C CA . ALA B 1 218 ? 5.641 38.844 20.312 1 98.62 218 ALA B CA 1
ATOM 5682 C C . ALA B 1 218 ? 7.023 38.781 20.969 1 98.62 218 ALA B C 1
ATOM 5684 O O . ALA B 1 218 ? 7.43 39.719 21.656 1 98.62 218 ALA B O 1
ATOM 5685 N N . ALA B 1 219 ? 7.684 37.719 20.734 1 98.19 219 ALA B N 1
ATOM 5686 C CA . ALA B 1 219 ? 9.008 37.531 21.312 1 98.19 219 ALA B CA 1
ATOM 5687 C C . ALA B 1 219 ? 10.055 38.344 20.562 1 98.19 219 ALA B C 1
ATOM 5689 O O . ALA B 1 219 ? 10.938 38.969 21.188 1 98.19 219 ALA B O 1
ATOM 5690 N N . MET B 1 220 ? 9.977 38.406 19.312 1 97.88 220 MET B N 1
ATOM 5691 C CA . MET B 1 220 ? 11 39.062 18.484 1 97.88 220 MET B CA 1
ATOM 5692 C C . MET B 1 220 ? 10.789 40.562 18.422 1 97.88 220 MET B C 1
ATOM 5694 O O . MET B 1 220 ? 11.75 41.312 18.312 1 97.88 220 MET B O 1
ATOM 5698 N N . PHE B 1 221 ? 9.562 40.969 18.375 1 97.75 221 PHE B N 1
ATOM 5699 C CA . PHE B 1 221 ? 9.203 42.375 18.172 1 97.75 221 PHE B CA 1
ATOM 5700 C C . PHE B 1 221 ? 8.273 42.875 19.266 1 97.75 221 PHE B C 1
ATOM 5702 O O . PHE B 1 221 ? 7.223 43.438 18.984 1 97.75 221 PHE B O 1
ATOM 5709 N N . THR B 1 222 ? 8.641 42.688 20.453 1 97.69 222 THR B N 1
ATOM 5710 C CA . THR B 1 222 ? 7.797 42.875 21.625 1 97.69 222 THR B CA 1
ATOM 5711 C C . THR B 1 222 ? 7.168 44.25 21.641 1 97.69 222 THR B C 1
ATOM 5713 O O . THR B 1 222 ? 5.961 44.406 21.844 1 97.69 222 THR B O 1
ATOM 5716 N N . GLU B 1 223 ? 7.895 45.281 21.281 1 97.25 223 GLU B N 1
ATOM 5717 C CA . GLU B 1 223 ? 7.453 46.656 21.406 1 97.25 223 GLU B CA 1
ATOM 5718 C C . GLU B 1 223 ? 6.48 47.031 20.297 1 97.25 223 GLU B C 1
ATOM 5720 O O . GLU B 1 223 ? 5.805 48.062 20.359 1 97.25 223 GLU B O 1
ATOM 5725 N N . ARG B 1 224 ? 6.352 46.156 19.344 1 97.94 224 ARG B N 1
ATOM 5726 C CA . ARG B 1 224 ? 5.523 46.438 18.188 1 97.94 224 ARG B CA 1
ATOM 5727 C C . ARG B 1 224 ? 4.145 45.781 18.328 1 97.94 224 ARG B C 1
ATOM 5729 O O . ARG B 1 224 ? 3.332 45.844 17.391 1 97.94 224 ARG B O 1
ATOM 5736 N N . MET B 1 225 ? 3.889 45.25 19.516 1 98.31 225 MET B N 1
ATOM 5737 C CA . MET B 1 225 ? 2.65 44.5 19.688 1 98.31 225 MET B CA 1
ATOM 5738 C C . MET B 1 225 ? 1.526 45.406 20.188 1 98.31 225 MET B C 1
ATOM 5740 O O . MET B 1 225 ? 1.646 46.031 21.234 1 98.31 225 MET B O 1
ATOM 5744 N N . GLY B 1 226 ? 0.502 45.5 19.312 1 98.31 226 GLY B N 1
ATOM 5745 C CA . GLY B 1 226 ? -0.771 46 19.781 1 98.31 226 GLY B CA 1
ATOM 5746 C C . GLY B 1 226 ? -1.637 44.969 20.453 1 98.31 226 GLY B C 1
ATOM 5747 O O . GLY B 1 226 ? -1.194 44.312 21.391 1 98.31 226 GLY B O 1
ATOM 5748 N N . TYR B 1 227 ? -2.861 44.781 19.938 1 98.56 227 TYR B N 1
ATOM 5749 C CA . TYR B 1 227 ? -3.75 43.75 20.469 1 98.56 227 TYR B CA 1
ATOM 5750 C C . TYR B 1 227 ? -3.518 42.406 19.766 1 98.56 227 TYR B C 1
ATOM 5752 O O . TYR B 1 227 ? -3.803 42.281 18.578 1 98.56 227 TYR B O 1
ATOM 5760 N N . LEU B 1 228 ? -3.098 41.406 20.578 1 98.69 228 LEU B N 1
ATOM 5761 C CA . LEU B 1 228 ? -2.852 40.062 20.078 1 98.69 228 LEU B CA 1
ATOM 5762 C C . LEU B 1 228 ? -3.846 39.062 20.672 1 98.69 228 LEU B C 1
ATOM 5764 O O . LEU B 1 228 ? -3.895 38.875 21.891 1 98.69 228 LEU B O 1
ATOM 5768 N N . ALA B 1 229 ? -4.625 38.5 19.828 1 98.88 229 ALA B N 1
ATOM 5769 C CA . ALA B 1 229 ? -5.488 37.375 20.219 1 98.88 229 ALA B CA 1
ATOM 5770 C C . ALA B 1 229 ? -4.988 36.062 19.641 1 98.88 229 ALA B C 1
ATOM 5772 O O . ALA B 1 229 ? -4.809 35.938 18.422 1 98.88 229 ALA B O 1
ATOM 5773 N N . LEU B 1 230 ? -4.734 35.094 20.469 1 98.88 230 LEU B N 1
ATOM 5774 C CA . LEU B 1 230 ? -4.207 33.781 20.062 1 98.88 230 LEU B CA 1
ATOM 5775 C C . LEU B 1 230 ? -5.188 32.656 20.422 1 98.88 230 LEU B C 1
ATOM 5777 O O . LEU B 1 230 ? -5.371 32.344 21.594 1 98.88 230 LEU B O 1
ATOM 5781 N N . ASP B 1 231 ? -5.801 32.094 19.391 1 98.88 231 ASP B N 1
ATOM 5782 C CA . ASP B 1 231 ? -6.926 31.172 19.562 1 98.88 231 ASP B CA 1
ATOM 5783 C C . ASP B 1 231 ? -6.559 29.75 19.109 1 98.88 231 ASP B C 1
ATOM 5785 O O . ASP B 1 231 ? -6.324 29.516 17.922 1 98.88 231 ASP B O 1
ATOM 5789 N N . GLY B 1 232 ? -6.652 28.781 20.078 1 98.69 232 GLY B N 1
ATOM 5790 C CA . GLY B 1 232 ? -6.168 27.453 19.781 1 98.69 232 GLY B CA 1
ATOM 5791 C C . GLY B 1 232 ? -4.652 27.359 19.734 1 98.69 232 GLY B C 1
ATOM 5792 O O . GLY B 1 232 ? -4.066 27.156 18.672 1 98.69 232 GLY B O 1
ATOM 5793 N N . VAL B 1 233 ? -4.098 27.375 20.922 1 98.62 233 VAL B N 1
ATOM 5794 C CA . VAL B 1 233 ? -2.66 27.594 21.047 1 98.62 233 VAL B CA 1
ATOM 5795 C C . VAL B 1 233 ? -1.901 26.328 20.672 1 98.62 233 VAL B C 1
ATOM 5797 O O . VAL B 1 233 ? -2.053 25.281 21.312 1 98.62 233 VAL B O 1
ATOM 5800 N N . ASP B 1 234 ? -1.172 26.422 19.594 1 96.19 234 ASP B N 1
ATOM 5801 C CA . ASP B 1 234 ? -0.106 25.469 19.297 1 96.19 234 ASP B CA 1
ATOM 5802 C C . ASP B 1 234 ? 1.14 25.766 20.125 1 96.19 234 ASP B C 1
ATOM 5804 O O . ASP B 1 234 ? 1.809 26.781 19.922 1 96.19 234 ASP B O 1
ATOM 5808 N N . ASN B 1 235 ? 1.436 24.922 21.125 1 96.62 235 ASN B N 1
ATOM 5809 C CA . ASN B 1 235 ? 2.527 25.188 22.062 1 96.62 235 ASN B CA 1
ATOM 5810 C C . ASN B 1 235 ? 3.824 25.516 21.312 1 96.62 235 ASN B C 1
ATOM 5812 O O . ASN B 1 235 ? 4.473 24.625 20.766 1 96.62 235 ASN B O 1
ATOM 5816 N N . PRO B 1 236 ? 4.203 26.781 21.328 1 96.94 236 PRO B N 1
ATOM 5817 C CA . PRO B 1 236 ? 5.328 27.172 20.469 1 96.94 236 PRO B CA 1
ATOM 5818 C C . PRO B 1 236 ? 6.652 26.578 20.938 1 96.94 236 PRO B C 1
ATOM 5820 O O . PRO B 1 236 ? 7.535 26.312 20.109 1 96.94 236 PRO B O 1
ATOM 5823 N N . ALA B 1 237 ? 6.824 26.375 22.25 1 95.5 237 ALA B N 1
ATOM 5824 C CA . ALA B 1 237 ? 8.047 25.75 22.734 1 95.5 237 ALA B CA 1
ATOM 5825 C C . ALA B 1 237 ? 8.188 24.312 22.219 1 95.5 237 ALA B C 1
ATOM 5827 O O . ALA B 1 237 ? 9.266 23.906 21.797 1 95.5 237 ALA B O 1
ATOM 5828 N N . GLU B 1 238 ? 7.105 23.578 22.328 1 95.31 238 GLU B N 1
ATOM 5829 C CA . GLU B 1 238 ? 7.094 22.203 21.828 1 95.31 238 GLU B CA 1
ATOM 5830 C C . GLU B 1 238 ? 7.195 22.156 20.312 1 95.31 238 GLU B C 1
ATOM 5832 O O . GLU B 1 238 ? 7.805 21.25 19.75 1 95.31 238 GLU B O 1
ATOM 5837 N N . TYR B 1 239 ? 6.609 23.109 19.672 1 95.69 239 TYR B N 1
ATOM 5838 C CA . TYR B 1 239 ? 6.656 23.203 18.219 1 95.69 239 TYR B CA 1
ATOM 5839 C C . TYR B 1 239 ? 8.094 23.281 17.719 1 95.69 239 TYR B C 1
ATOM 5841 O O . TYR B 1 239 ? 8.477 22.547 16.797 1 95.69 239 TYR B O 1
ATOM 5849 N N . PHE B 1 240 ? 8.898 24.047 18.312 1 95.81 240 PHE B N 1
ATOM 5850 C CA . PHE B 1 240 ? 10.258 24.281 17.844 1 95.81 240 PHE B CA 1
ATOM 5851 C C . PHE B 1 240 ? 11.211 23.234 18.391 1 95.81 240 PHE B C 1
ATOM 5853 O O . PHE B 1 240 ? 12.148 22.812 17.703 1 95.81 240 PHE B O 1
ATOM 5860 N N . ASN B 1 241 ? 10.953 22.766 19.625 1 93.44 241 ASN B N 1
ATOM 5861 C CA . ASN B 1 241 ? 12.039 22.062 20.297 1 93.44 241 ASN B CA 1
ATOM 5862 C C . ASN B 1 241 ? 11.602 20.672 20.766 1 93.44 241 ASN B C 1
ATOM 5864 O O . ASN B 1 241 ? 12.422 19.875 21.234 1 93.44 241 ASN B O 1
ATOM 5868 N N . GLY B 1 242 ? 10.367 20.391 20.672 1 93.94 242 GLY B N 1
ATOM 5869 C CA . GLY B 1 242 ? 9.867 19.141 21.203 1 93.94 242 GLY B CA 1
ATOM 5870 C C . GLY B 1 242 ? 9.148 18.281 20.172 1 93.94 242 GLY B C 1
ATOM 5871 O O . GLY B 1 242 ? 9.438 18.375 18.984 1 93.94 242 GLY B O 1
ATOM 5872 N N . TYR B 1 243 ? 8.359 17.266 20.734 1 93.94 243 TYR B N 1
ATOM 5873 C CA . TYR B 1 243 ? 7.574 16.375 19.875 1 93.94 243 TYR B CA 1
ATOM 5874 C C . TYR B 1 243 ? 6.086 16.5 20.172 1 93.94 243 TYR B C 1
ATOM 5876 O O . TYR B 1 243 ? 5.254 15.867 19.531 1 93.94 243 TYR B O 1
ATOM 5884 N N . ASN B 1 244 ? 5.727 17.312 21.141 1 94.31 244 ASN B N 1
ATOM 5885 C CA . ASN B 1 244 ? 4.391 17.781 21.484 1 94.31 244 ASN B CA 1
ATOM 5886 C C . ASN B 1 244 ? 3.396 16.641 21.594 1 94.31 244 ASN B C 1
ATOM 5888 O O . ASN B 1 244 ? 2.328 16.672 20.984 1 94.31 244 ASN B O 1
ATOM 5892 N N . ALA B 1 245 ? 3.719 15.578 22.375 1 93.75 245 ALA B N 1
ATOM 5893 C CA . ALA B 1 245 ? 2.807 14.453 22.578 1 93.75 245 ALA B CA 1
ATOM 5894 C C . ALA B 1 245 ? 1.503 14.906 23.219 1 93.75 245 ALA B C 1
ATOM 5896 O O . ALA B 1 245 ? 0.435 14.367 22.938 1 93.75 245 ALA B O 1
ATOM 5897 N N . GLU B 1 246 ? 1.519 15.977 23.938 1 94.38 246 GLU B N 1
ATOM 5898 C CA . GLU B 1 246 ? 0.363 16.453 24.688 1 94.38 246 GLU B CA 1
ATOM 5899 C C . GLU B 1 246 ? -0.698 17.031 23.75 1 94.38 246 GLU B C 1
ATOM 5901 O O . GLU B 1 246 ? -1.834 17.266 24.172 1 94.38 246 GLU B O 1
ATOM 5906 N N . ALA B 1 247 ? -0.343 17.25 22.5 1 97.12 247 ALA B N 1
ATOM 5907 C CA . ALA B 1 247 ? -1.28 17.812 21.531 1 97.12 247 ALA B CA 1
ATOM 5908 C C . ALA B 1 247 ? -2.498 16.906 21.359 1 97.12 247 ALA B C 1
ATOM 5910 O O . ALA B 1 247 ? -3.561 17.359 20.938 1 97.12 247 ALA B O 1
ATOM 5911 N N . VAL B 1 248 ? -2.361 15.602 21.75 1 97.56 248 VAL B N 1
ATOM 5912 C CA . VAL B 1 248 ? -3.455 14.68 21.438 1 97.56 248 VAL B CA 1
ATOM 5913 C C . VAL B 1 248 ? -4.148 14.258 22.734 1 97.56 248 VAL B C 1
ATOM 5915 O O . VAL B 1 248 ? -4.996 13.359 22.734 1 97.56 248 VAL B O 1
ATOM 5918 N N . ALA B 1 249 ? -3.873 14.93 23.828 1 97.06 249 ALA B N 1
ATOM 5919 C CA . ALA B 1 249 ? -4.309 14.508 25.156 1 97.06 249 ALA B CA 1
ATOM 5920 C C . ALA B 1 249 ? -5.828 14.57 25.281 1 97.06 249 ALA B C 1
ATOM 5922 O O . ALA B 1 249 ? -6.426 13.797 26.031 1 97.06 249 ALA B O 1
ATOM 5923 N N . ASP B 1 250 ? -6.477 15.453 24.438 1 98.25 250 ASP B N 1
ATOM 5924 C CA . ASP B 1 250 ? -7.91 15.656 24.594 1 98.25 250 ASP B CA 1
ATOM 5925 C C . ASP B 1 250 ? -8.695 14.922 23.516 1 98.25 250 ASP B C 1
ATOM 5927 O O . ASP B 1 250 ? -9.93 14.945 23.516 1 98.25 250 ASP B O 1
ATOM 5931 N N . VAL B 1 251 ? -8.047 14.219 22.609 1 98.69 251 VAL B N 1
ATOM 5932 C CA . VAL B 1 251 ? -8.734 13.672 21.453 1 98.69 251 VAL B CA 1
ATOM 5933 C C . VAL B 1 251 ? -9.797 12.672 21.891 1 98.69 251 VAL B C 1
ATOM 5935 O O . VAL B 1 251 ? -10.953 12.766 21.484 1 98.69 251 VAL B O 1
ATOM 5938 N N . ASP B 1 252 ? -9.453 11.773 22.766 1 98.75 252 ASP B N 1
ATOM 5939 C CA . ASP B 1 252 ? -10.398 10.75 23.203 1 98.75 252 ASP B CA 1
ATOM 5940 C C . ASP B 1 252 ? -11.508 11.367 24.047 1 98.75 252 ASP B C 1
ATOM 5942 O O . ASP B 1 252 ? -12.648 10.906 24.031 1 98.75 252 ASP B O 1
ATOM 5946 N N . THR B 1 253 ? -11.148 12.438 24.75 1 98.62 253 THR B N 1
ATOM 5947 C CA . THR B 1 253 ? -12.164 13.156 25.5 1 98.62 253 THR B CA 1
ATOM 5948 C C . THR B 1 253 ? -13.172 13.82 24.562 1 98.62 253 THR B C 1
ATOM 5950 O O . THR B 1 253 ? -14.367 13.867 24.859 1 98.62 253 THR B O 1
ATOM 5953 N N . VAL B 1 254 ? -12.695 14.32 23.453 1 98.75 254 VAL B N 1
ATOM 5954 C CA . VAL B 1 254 ? -13.594 14.914 22.469 1 98.75 254 VAL B CA 1
ATOM 5955 C C . VAL B 1 254 ? -14.492 13.836 21.875 1 98.75 254 VAL B C 1
ATOM 5957 O O . VAL B 1 254 ? -15.68 14.055 21.641 1 98.75 254 VAL B O 1
ATOM 5960 N N . LEU B 1 255 ? -13.93 12.641 21.609 1 98.81 255 LEU B N 1
ATOM 5961 C CA . LEU B 1 255 ? -14.766 11.539 21.156 1 98.81 255 LEU B CA 1
ATOM 5962 C C . LEU B 1 255 ? -15.852 11.211 22.172 1 98.81 255 LEU B C 1
ATOM 5964 O O . LEU B 1 255 ? -17 10.945 21.812 1 98.81 255 LEU B O 1
ATOM 5968 N N . LYS B 1 256 ? -15.5 11.219 23.469 1 98.62 256 LYS B N 1
ATOM 5969 C CA . LYS B 1 256 ? -16.5 11.023 24.531 1 98.62 256 LYS B CA 1
ATOM 5970 C C . LYS B 1 256 ? -17.594 12.078 24.438 1 98.62 256 LYS B C 1
ATOM 5972 O O . LYS B 1 256 ? -18.766 11.773 24.641 1 98.62 256 LYS B O 1
ATOM 5977 N N . GLY B 1 257 ? -17.203 13.32 24.141 1 98.44 257 GLY B N 1
ATOM 5978 C CA . GLY B 1 257 ? -18.172 14.375 23.906 1 98.44 257 GLY B CA 1
ATOM 5979 C C . GLY B 1 257 ? -19.094 14.094 22.734 1 98.44 257 GLY B C 1
ATOM 5980 O O . GLY B 1 257 ? -20.297 14.312 22.828 1 98.44 257 GLY B O 1
ATOM 5981 N N . PHE B 1 258 ? -18.578 13.602 21.625 1 98.5 258 PHE B N 1
ATOM 5982 C CA . PHE B 1 258 ? -19.359 13.172 20.484 1 98.5 258 PHE B CA 1
ATOM 5983 C C . PHE B 1 258 ? -20.422 12.164 20.891 1 98.5 258 PHE B C 1
ATOM 5985 O O . PHE B 1 258 ? -21.594 12.305 20.531 1 98.5 258 PHE B O 1
ATOM 5992 N N . CYS B 1 259 ? -19.984 11.133 21.703 1 98.75 259 CYS B N 1
ATOM 5993 C CA . CYS B 1 259 ? -20.891 10.086 22.125 1 98.75 259 CYS B CA 1
ATOM 5994 C C . CYS B 1 259 ? -21.984 10.648 23.031 1 98.75 259 CYS B C 1
ATOM 5996 O O . CYS B 1 259 ? -23.156 10.312 22.875 1 98.75 259 CYS B O 1
ATOM 5998 N N . SER B 1 260 ? -21.625 11.5 23.953 1 98.06 260 SER B N 1
ATOM 5999 C CA . SER B 1 260 ? -22.609 12.125 24.844 1 98.06 260 SER B CA 1
ATOM 6000 C C . SER B 1 260 ? -23.594 12.984 24.047 1 98.06 260 SER B C 1
ATOM 6002 O O . SER B 1 260 ? -24.797 12.945 24.297 1 98.06 260 SER B O 1
ATOM 6004 N N . GLY B 1 261 ? -23.031 13.734 23.094 1 97.5 261 GLY B N 1
ATOM 6005 C CA . GLY B 1 261 ? -23.891 14.547 22.234 1 97.5 261 GLY B CA 1
ATOM 6006 C C . GLY B 1 261 ? -24.844 13.711 21.391 1 97.5 261 GLY B C 1
ATOM 6007 O O . GLY B 1 261 ? -26 14.094 21.203 1 97.5 261 GLY B O 1
ATOM 6008 N N . CYS B 1 262 ? -24.391 12.688 20.922 1 97.94 262 CYS B N 1
ATOM 6009 C CA . CYS B 1 262 ? -25.203 11.758 20.141 1 97.94 262 CYS B CA 1
ATOM 6010 C C . CYS B 1 262 ? -26.406 11.281 20.953 1 97.94 262 CYS B C 1
ATOM 6012 O O . CYS B 1 262 ? -27.531 11.305 20.453 1 97.94 262 CYS B O 1
ATOM 6014 N N . PHE B 1 263 ? -26.234 10.953 22.156 1 97.5 263 PHE B N 1
ATOM 6015 C CA . PHE B 1 263 ? -27.312 10.422 22.984 1 97.5 263 PHE B CA 1
ATOM 6016 C C . PHE B 1 263 ? -28.234 11.539 23.469 1 97.5 263 PHE B C 1
ATOM 6018 O O . PHE B 1 263 ? -29.406 11.305 23.766 1 97.5 263 PHE B O 1
ATOM 6025 N N . ALA B 1 264 ? -27.734 12.719 23.516 1 96.5 264 ALA B N 1
ATOM 6026 C CA . ALA B 1 264 ? -28.547 13.867 23.875 1 96.5 264 ALA B CA 1
ATOM 6027 C C . ALA B 1 264 ? -29.469 14.273 22.734 1 96.5 264 ALA B C 1
ATOM 6029 O O . ALA B 1 264 ? -30.469 14.969 22.938 1 96.5 264 ALA B O 1
ATOM 6030 N N . ALA B 1 265 ? -29.094 13.844 21.5 1 96.31 265 ALA B N 1
ATOM 6031 C CA . ALA B 1 265 ? -29.875 14.18 20.312 1 96.31 265 ALA B CA 1
ATOM 6032 C C . ALA B 1 265 ? -30.094 12.953 19.438 1 96.31 265 ALA B C 1
ATOM 6034 O O . ALA B 1 265 ? -29.672 12.93 18.281 1 96.31 265 ALA B O 1
ATOM 6035 N N . PRO B 1 266 ? -30.875 12.055 19.859 1 96.19 266 PRO B N 1
ATOM 6036 C CA . PRO B 1 266 ? -30.984 10.773 19.156 1 96.19 266 PRO B CA 1
ATOM 6037 C C . PRO B 1 266 ? -31.594 10.914 17.766 1 96.19 266 PRO B C 1
ATOM 6039 O O . PRO B 1 266 ? -31.328 10.086 16.891 1 96.19 266 PRO B O 1
ATOM 6042 N N . GLU B 1 267 ? -32.312 11.922 17.484 1 95.44 267 GLU B N 1
ATOM 6043 C CA . GLU B 1 267 ? -32.906 12.117 16.172 1 95.44 267 GLU B CA 1
ATOM 6044 C C . GLU B 1 267 ? -31.875 12.492 15.125 1 95.44 267 GLU B C 1
ATOM 6046 O O . GLU B 1 267 ? -32.094 12.32 13.922 1 95.44 267 GLU B O 1
ATOM 6051 N N . LEU B 1 268 ? -30.719 12.961 15.602 1 96.19 268 LEU B N 1
ATOM 6052 C CA . LEU B 1 268 ? -29.672 13.406 14.695 1 96.19 268 LEU B CA 1
ATOM 6053 C C . LEU B 1 268 ? -28.5 12.438 14.711 1 96.19 268 LEU B C 1
ATOM 6055 O O . LEU B 1 268 ? -27.453 12.711 14.102 1 96.19 268 LEU B O 1
ATOM 6059 N N . CYS B 1 269 ? -28.656 11.344 15.398 1 97.75 269 CYS B N 1
ATOM 6060 C CA . CYS B 1 269 ? -27.594 10.367 15.523 1 97.75 269 CYS B CA 1
ATOM 6061 C C . CYS B 1 269 ? -28.125 8.945 15.438 1 97.75 269 CYS B C 1
ATOM 6063 O O . CYS B 1 269 ? -28.594 8.391 16.438 1 97.75 269 CYS B O 1
ATOM 6065 N N . PRO B 1 270 ? -27.922 8.297 14.32 1 97.56 270 PRO B N 1
ATOM 6066 C CA . PRO B 1 270 ? -28.453 6.941 14.156 1 97.56 270 PRO B CA 1
ATOM 6067 C C . PRO B 1 270 ? -27.828 5.949 15.133 1 97.56 270 PRO B C 1
ATOM 6069 O O . PRO B 1 270 ? -28.438 4.93 15.461 1 97.56 270 PRO B O 1
ATOM 6072 N N . LEU B 1 271 ? -26.672 6.223 15.688 1 98.12 271 LEU B N 1
ATOM 6073 C CA . LEU B 1 271 ? -25.969 5.332 16.609 1 98.12 271 LEU B CA 1
ATOM 6074 C C . LEU B 1 271 ? -26.688 5.262 17.953 1 98.12 271 LEU B C 1
ATOM 6076 O O . LEU B 1 271 ? -26.594 4.254 18.656 1 98.12 271 LEU B O 1
ATOM 6080 N N . ALA B 1 272 ? -27.359 6.359 18.266 1 97.44 272 ALA B N 1
ATOM 6081 C CA . ALA B 1 272 ? -28.062 6.402 19.531 1 97.44 272 ALA B CA 1
ATOM 6082 C C . ALA B 1 272 ? -29.234 5.422 19.547 1 97.44 272 ALA B C 1
ATOM 6084 O O . ALA B 1 272 ? -29.75 5.074 20.609 1 97.44 272 ALA B O 1
ATOM 6085 N N . LYS B 1 273 ? -29.547 4.973 18.422 1 95.62 273 LYS B N 1
ATOM 6086 C CA . LYS B 1 273 ? -30.688 4.059 18.312 1 95.62 273 LYS B CA 1
ATOM 6087 C C . LYS B 1 273 ? -30.234 2.605 18.453 1 95.62 273 LYS B C 1
ATOM 6089 O O . LYS B 1 273 ? -31.062 1.718 18.688 1 95.62 273 LYS B O 1
ATOM 6094 N N . ILE B 1 274 ? -28.984 2.379 18.359 1 94.69 274 ILE B N 1
ATOM 6095 C CA . ILE B 1 274 ? -28.562 0.983 18.312 1 94.69 274 ILE B CA 1
ATOM 6096 C C . ILE B 1 274 ? -27.703 0.661 19.531 1 94.69 274 ILE B C 1
ATOM 6098 O O . ILE B 1 274 ? -27.375 -0.502 19.781 1 94.69 274 ILE B O 1
ATOM 6102 N N . TYR B 1 275 ? -27.328 1.651 20.266 1 97.25 275 TYR B N 1
ATOM 6103 C CA . TYR B 1 275 ? -26.594 1.409 21.516 1 97.25 275 TYR B CA 1
ATOM 6104 C C . TYR B 1 275 ? -27.391 1.919 22.719 1 97.25 275 TYR B C 1
ATOM 6106 O O . TYR B 1 275 ? -28.281 2.752 22.562 1 97.25 275 TYR B O 1
ATOM 6114 N N . SER B 1 276 ? -26.984 1.469 23.859 1 97.44 276 SER B N 1
ATOM 6115 C CA . SER B 1 276 ? -27.828 1.696 25.031 1 97.44 276 SER B CA 1
ATOM 6116 C C . SER B 1 276 ? -27.375 2.93 25.812 1 97.44 276 SER B C 1
ATOM 6118 O O . SER B 1 276 ? -28.109 3.465 26.625 1 97.44 276 SER B O 1
ATOM 6120 N N . SER B 1 277 ? -26.141 3.352 25.625 1 98.25 277 SER B N 1
ATOM 6121 C CA . SER B 1 277 ? -25.609 4.508 26.328 1 98.25 277 SER B CA 1
ATOM 6122 C C . SER B 1 277 ? -24.438 5.133 25.562 1 98.25 277 SER B C 1
ATOM 6124 O O . SER B 1 277 ? -23.906 4.516 24.641 1 98.25 277 SER B O 1
ATOM 6126 N N . ALA B 1 278 ? -24.062 6.328 25.953 1 98.19 278 ALA B N 1
ATOM 6127 C CA . ALA B 1 278 ? -22.906 7 25.375 1 98.19 278 ALA B CA 1
ATOM 6128 C C . ALA B 1 278 ? -21.641 6.203 25.609 1 98.19 278 ALA B C 1
ATOM 6130 O O . ALA B 1 278 ? -20.781 6.105 24.734 1 98.19 278 ALA B O 1
ATOM 6131 N N . ALA B 1 279 ? -21.516 5.629 26.812 1 98.31 279 ALA B N 1
ATOM 6132 C CA . ALA B 1 279 ? -20.328 4.848 27.156 1 98.31 279 ALA B CA 1
ATOM 6133 C C . ALA B 1 279 ? -20.219 3.594 26.297 1 98.31 279 ALA B C 1
ATOM 6135 O O . ALA B 1 279 ? -19.125 3.225 25.859 1 98.31 279 ALA B O 1
ATOM 6136 N N . ASN B 1 280 ? -21.344 2.945 26.062 1 98.44 280 ASN B N 1
ATOM 6137 C CA . ASN B 1 280 ? -21.359 1.766 25.203 1 98.44 280 ASN B CA 1
ATOM 6138 C C . ASN B 1 280 ? -21.016 2.117 23.75 1 98.44 280 ASN B C 1
ATOM 6140 O O . ASN B 1 280 ? -20.328 1.354 23.062 1 98.44 280 ASN B O 1
ATOM 6144 N N . LEU B 1 281 ? -21.547 3.25 23.344 1 98.56 281 LEU B N 1
ATOM 6145 C CA . LEU B 1 281 ? -21.219 3.713 22 1 98.56 281 LEU B CA 1
ATOM 6146 C C . LEU B 1 281 ? -19.719 3.957 21.875 1 98.56 281 LEU B C 1
ATOM 6148 O O . LEU B 1 281 ? -19.094 3.541 20.891 1 98.56 281 LEU B O 1
ATOM 6152 N N . GLU B 1 282 ? -19.141 4.613 22.828 1 98.56 282 GLU B N 1
ATOM 6153 C CA . GLU B 1 282 ? -17.703 4.855 22.812 1 98.56 282 GLU B CA 1
ATOM 6154 C C . GLU B 1 282 ? -16.922 3.547 22.719 1 98.56 282 GLU B C 1
ATOM 6156 O O . GLU B 1 282 ? -16.016 3.408 21.891 1 98.56 282 GLU B O 1
ATOM 6161 N N . ALA B 1 283 ? -17.25 2.588 23.531 1 98.56 283 ALA B N 1
ATOM 6162 C CA . ALA B 1 283 ? -16.594 1.28 23.531 1 98.56 283 ALA B CA 1
ATOM 6163 C C . ALA B 1 283 ? -16.75 0.596 22.172 1 98.56 283 ALA B C 1
ATOM 6165 O O . ALA B 1 283 ? -15.812 -0.014 21.656 1 98.56 283 ALA B O 1
ATOM 6166 N N . ALA B 1 284 ? -17.938 0.732 21.641 1 98.5 284 ALA B N 1
ATOM 6167 C CA . ALA B 1 284 ? -18.234 0.096 20.359 1 98.5 284 ALA B CA 1
ATOM 6168 C C . ALA B 1 284 ? -17.375 0.69 19.234 1 98.5 284 ALA B C 1
ATOM 6170 O O . ALA B 1 284 ? -16.969 -0.018 18.312 1 98.5 284 ALA B O 1
ATOM 6171 N N . ILE B 1 285 ? -17.156 1.947 19.281 1 98.69 285 ILE B N 1
ATOM 6172 C CA . ILE B 1 285 ? -16.328 2.6 18.281 1 98.69 285 ILE B CA 1
ATOM 6173 C C . ILE B 1 285 ? -14.906 2.049 18.344 1 98.69 285 ILE B C 1
ATOM 6175 O O . ILE B 1 285 ? -14.305 1.737 17.297 1 98.69 285 ILE B O 1
ATOM 6179 N N . TYR B 1 286 ? -14.359 1.853 19.562 1 98.56 286 TYR B N 1
ATOM 6180 C CA . TYR B 1 286 ? -13.016 1.298 19.703 1 98.56 286 TYR B CA 1
ATOM 6181 C C . TYR B 1 286 ? -12.969 -0.145 19.203 1 98.56 286 TYR B C 1
ATOM 6183 O O . TYR B 1 286 ? -12.031 -0.542 18.516 1 98.56 286 TYR B O 1
ATOM 6191 N N . VAL B 1 287 ? -13.969 -0.948 19.484 1 98.5 287 VAL B N 1
ATOM 6192 C CA . VAL B 1 287 ? -14.039 -2.334 19.047 1 98.5 287 VAL B CA 1
ATOM 6193 C C . VAL B 1 287 ? -14.133 -2.381 17.516 1 98.5 287 VAL B C 1
ATOM 6195 O O . VAL B 1 287 ? -13.469 -3.197 16.875 1 98.5 287 VAL B O 1
ATOM 6198 N N . MET B 1 288 ? -14.961 -1.501 16.953 1 98.44 288 MET B N 1
ATOM 6199 C CA . MET B 1 288 ? -15.094 -1.401 15.508 1 98.44 288 MET B CA 1
ATOM 6200 C C . MET B 1 288 ? -13.742 -1.13 14.852 1 98.44 288 MET B C 1
ATOM 6202 O O . MET B 1 288 ? -13.398 -1.767 13.852 1 98.44 288 MET B O 1
ATOM 6206 N N . LEU B 1 289 ? -12.992 -0.219 15.398 1 98.44 289 LEU B N 1
ATOM 6207 C CA . LEU B 1 289 ? -11.68 0.119 14.852 1 98.44 289 LEU B CA 1
ATOM 6208 C C . LEU B 1 289 ? -10.711 -1.053 14.984 1 98.44 289 LEU B C 1
ATOM 6210 O O . LEU B 1 289 ? -9.977 -1.369 14.047 1 98.44 289 LEU B O 1
ATOM 6214 N N . ASP B 1 290 ? -10.727 -1.717 16.156 1 97.88 290 ASP B N 1
ATOM 6215 C CA . ASP B 1 290 ? -9.867 -2.879 16.359 1 97.88 290 ASP B CA 1
ATOM 6216 C C . ASP B 1 290 ? -10.18 -3.979 15.352 1 97.88 290 ASP B C 1
ATOM 6218 O O . ASP B 1 290 ? -9.266 -4.594 14.797 1 97.88 290 ASP B O 1
ATOM 6222 N N . GLU B 1 291 ? -11.438 -4.191 15.078 1 97.69 291 GLU B N 1
ATOM 6223 C CA . GLU B 1 291 ? -11.852 -5.199 14.109 1 97.69 291 GLU B CA 1
ATOM 6224 C C . GLU B 1 291 ? -11.453 -4.801 12.688 1 97.69 291 GLU B C 1
ATOM 6226 O O . GLU B 1 291 ? -10.984 -5.637 11.914 1 97.69 291 GLU B O 1
ATOM 6231 N N . LEU B 1 292 ? -11.633 -3.537 12.398 1 98 292 LEU B N 1
ATOM 6232 C CA . LEU B 1 292 ? -11.328 -3.021 11.062 1 98 292 LEU B CA 1
ATOM 6233 C C . LEU B 1 292 ? -9.852 -3.182 10.742 1 98 292 LEU B C 1
ATOM 6235 O O . LEU B 1 292 ? -9.477 -3.381 9.586 1 98 292 LEU B O 1
ATOM 6239 N N . LYS B 1 293 ? -9.023 -3.094 11.773 1 97.75 293 LYS B N 1
ATOM 6240 C CA . LYS B 1 293 ? -7.582 -3.207 11.586 1 97.75 293 LYS B CA 1
ATOM 6241 C C . LYS B 1 293 ? -7.211 -4.551 10.969 1 97.75 293 LYS B C 1
ATOM 6243 O O . LYS B 1 293 ? -6.352 -4.617 10.086 1 97.75 293 LYS B O 1
ATOM 6248 N N . PHE B 1 294 ? -7.895 -5.625 11.344 1 97.44 294 PHE B N 1
ATOM 6249 C CA . PHE B 1 294 ? -7.543 -6.973 10.906 1 97.44 294 PHE B CA 1
ATOM 6250 C C . PHE B 1 294 ? -8.57 -7.504 9.914 1 97.44 294 PHE B C 1
ATOM 6252 O O . PHE B 1 294 ? -8.391 -8.578 9.336 1 97.44 294 PHE B O 1
ATOM 6259 N N . ASN B 1 295 ? -9.625 -6.785 9.742 1 97.5 295 ASN B N 1
ATOM 6260 C CA . ASN B 1 295 ? -10.695 -7.145 8.812 1 97.5 295 ASN B CA 1
ATOM 6261 C C . ASN B 1 295 ? -11.227 -5.926 8.07 1 97.5 295 ASN B C 1
ATOM 6263 O O . ASN B 1 295 ? -12.383 -5.531 8.25 1 97.5 295 ASN B O 1
ATOM 6267 N N . PRO B 1 296 ? -10.438 -5.309 7.199 1 98.06 296 PRO B N 1
ATOM 6268 C CA . PRO B 1 296 ? -10.906 -4.145 6.445 1 98.06 296 PRO B CA 1
ATOM 6269 C C . PRO B 1 296 ? -12.117 -4.457 5.562 1 98.06 296 PRO B C 1
ATOM 6271 O O . PRO B 1 296 ? -12.453 -5.625 5.367 1 98.06 296 PRO B O 1
ATOM 6274 N N . ILE B 1 297 ? -12.82 -3.449 5.09 1 98.44 297 ILE B N 1
ATOM 6275 C CA . ILE B 1 297 ? -14.055 -3.625 4.324 1 98.44 297 ILE B CA 1
ATOM 6276 C C . ILE B 1 297 ? -13.75 -3.52 2.832 1 98.44 297 ILE B C 1
ATOM 6278 O O . ILE B 1 297 ? -13.414 -2.443 2.336 1 98.44 297 ILE B O 1
ATOM 6282 N N . PRO B 1 298 ? -13.844 -4.602 2.104 1 97.75 298 PRO B N 1
ATOM 6283 C CA . PRO B 1 298 ? -13.688 -4.5 0.651 1 97.75 298 PRO B CA 1
ATOM 6284 C C . PRO B 1 298 ? -14.836 -3.742 -0.013 1 97.75 298 PRO B C 1
ATOM 6286 O O . PRO B 1 298 ? -15.984 -3.848 0.425 1 97.75 298 PRO B O 1
ATOM 6289 N N . ILE B 1 299 ? -14.477 -2.98 -0.97 1 97.31 299 ILE B N 1
ATOM 6290 C CA . ILE B 1 299 ? -15.453 -2.258 -1.782 1 97.31 299 ILE B CA 1
ATOM 6291 C C . ILE B 1 299 ? -15.414 -2.781 -3.217 1 97.31 299 ILE B C 1
ATOM 6293 O O . ILE B 1 299 ? -14.82 -2.152 -4.098 1 97.31 299 ILE B O 1
ATOM 6297 N N . PRO B 1 300 ? -16.141 -3.811 -3.512 1 93.5 300 PRO B N 1
ATOM 6298 C CA . PRO B 1 300 ? -16.047 -4.441 -4.832 1 93.5 300 PRO B CA 1
ATOM 6299 C C . PRO B 1 300 ? -16.453 -3.494 -5.965 1 93.5 300 PRO B C 1
ATOM 6301 O O . PRO B 1 300 ? -15.898 -3.584 -7.066 1 93.5 300 PRO B O 1
ATOM 6304 N N . SER B 1 301 ? -17.328 -2.547 -5.73 1 92.75 301 SER B N 1
ATOM 6305 C CA . SER B 1 301 ? -17.844 -1.667 -6.773 1 92.75 301 SER B CA 1
ATOM 6306 C C . SER B 1 301 ? -16.734 -0.809 -7.375 1 92.75 301 SER B C 1
ATOM 6308 O O . SER B 1 301 ? -16.812 -0.417 -8.539 1 92.75 301 SER B O 1
ATOM 6310 N N . ASN B 1 302 ? -15.711 -0.565 -6.602 1 91.31 302 ASN B N 1
ATOM 6311 C CA . ASN B 1 302 ? -14.633 0.258 -7.145 1 91.31 302 ASN B CA 1
ATOM 6312 C C . ASN B 1 302 ? -13.273 -0.385 -6.922 1 91.31 302 ASN B C 1
ATOM 6314 O O . ASN B 1 302 ? -12.242 0.218 -7.219 1 91.31 302 ASN B O 1
ATOM 6318 N N . GLY B 1 303 ? -13.281 -1.571 -6.371 1 91.81 303 GLY B N 1
ATOM 6319 C CA . GLY B 1 303 ? -12.047 -2.311 -6.172 1 91.81 303 GLY B CA 1
ATOM 6320 C C . GLY B 1 303 ? -11.227 -1.792 -5.008 1 91.81 303 GLY B C 1
ATOM 6321 O O . GLY B 1 303 ? -10.039 -2.121 -4.883 1 91.81 303 GLY B O 1
ATOM 6322 N N . GLY B 1 304 ? -11.82 -0.948 -4.168 1 93.62 304 GLY B N 1
ATOM 6323 C CA . GLY B 1 304 ? -11.094 -0.349 -3.061 1 93.62 304 GLY B CA 1
ATOM 6324 C C . GLY B 1 304 ? -11.297 -1.079 -1.746 1 93.62 304 GLY B C 1
ATOM 6325 O O . GLY B 1 304 ? -11.883 -2.164 -1.718 1 93.62 304 GLY B O 1
ATOM 6326 N N . VAL B 1 305 ? -10.695 -0.546 -0.665 1 95.44 305 VAL B N 1
ATOM 6327 C CA . VAL B 1 305 ? -10.797 -1.1 0.681 1 95.44 305 VAL B CA 1
ATOM 6328 C C . VAL B 1 305 ? -10.883 0.034 1.701 1 95.44 305 VAL B C 1
ATOM 6330 O O . VAL B 1 305 ? -10.188 1.045 1.571 1 95.44 305 VAL B O 1
ATOM 6333 N N . ILE B 1 306 ? -11.773 -0.062 2.658 1 96.81 306 ILE B N 1
ATOM 6334 C CA . ILE B 1 306 ? -11.805 0.835 3.807 1 96.81 306 ILE B CA 1
ATOM 6335 C C . ILE B 1 306 ? -11.031 0.211 4.969 1 96.81 306 ILE B C 1
ATOM 6337 O O . ILE B 1 306 ? -11.359 -0.889 5.422 1 96.81 306 ILE B O 1
ATOM 6341 N N . THR B 1 307 ? -10.008 0.922 5.41 1 96.44 307 THR B N 1
ATOM 6342 C CA . THR B 1 307 ? -9.102 0.371 6.41 1 96.44 307 THR B CA 1
ATOM 6343 C C . THR B 1 307 ? -9.297 1.058 7.758 1 96.44 307 THR B C 1
ATOM 6345 O O . THR B 1 307 ? -10.031 2.043 7.855 1 96.44 307 THR B O 1
ATOM 6348 N N . TYR B 1 308 ? -8.602 0.486 8.789 1 97 308 TYR B N 1
ATOM 6349 C CA . TYR B 1 308 ? -8.469 1.022 10.141 1 97 308 TYR B CA 1
ATOM 6350 C C . TYR B 1 308 ? -8.023 2.479 10.109 1 97 308 TYR B C 1
ATOM 6352 O O . TYR B 1 308 ? -8.641 3.34 10.734 1 97 308 TYR B O 1
ATOM 6360 N N . THR B 1 309 ? -7.031 2.822 9.328 1 95.31 309 THR B N 1
ATOM 6361 C CA . THR B 1 309 ? -6.453 4.16 9.297 1 95.31 309 THR B CA 1
ATOM 6362 C C . THR B 1 309 ? -7.402 5.145 8.617 1 95.31 309 THR B C 1
ATOM 6364 O O . THR B 1 309 ? -7.5 6.305 9.023 1 95.31 309 THR B O 1
ATOM 6367 N N . ASP B 1 310 ? -8.117 4.684 7.598 1 94.81 310 ASP B N 1
ATOM 6368 C CA . ASP B 1 310 ? -9.086 5.535 6.918 1 94.81 310 ASP B CA 1
ATOM 6369 C C . ASP B 1 310 ? -10.141 6.051 7.895 1 94.81 310 ASP B C 1
ATOM 6371 O O . ASP B 1 310 ? -10.375 7.258 7.977 1 94.81 310 ASP B O 1
ATOM 6375 N N . VAL B 1 311 ? -10.711 5.137 8.617 1 97.25 311 VAL B N 1
ATOM 6376 C CA . VAL B 1 311 ? -11.836 5.465 9.484 1 97.25 311 VAL B CA 1
ATOM 6377 C C . VAL B 1 311 ? -11.344 6.234 10.703 1 97.25 311 VAL B C 1
ATOM 6379 O O . VAL B 1 311 ? -11.938 7.25 11.086 1 97.25 311 VAL B O 1
ATOM 6382 N N . LYS B 1 312 ? -10.258 5.762 11.266 1 97.19 312 LYS B N 1
ATOM 6383 C CA . LYS B 1 312 ? -9.672 6.426 12.43 1 97.19 312 LYS B CA 1
ATOM 6384 C C . LYS B 1 312 ? -9.344 7.883 12.109 1 97.19 312 LYS B C 1
ATOM 6386 O O . LYS B 1 312 ? -9.688 8.781 12.883 1 97.19 312 LYS B O 1
ATOM 6391 N N . SER B 1 313 ? -8.734 8.109 10.992 1 95.12 313 SER B N 1
ATOM 6392 C CA . SER B 1 313 ? -8.359 9.461 10.586 1 95.12 313 SER B CA 1
ATOM 6393 C C . SER B 1 313 ? -9.586 10.312 10.281 1 95.12 313 SER B C 1
ATOM 6395 O O . SER B 1 313 ? -9.602 11.508 10.562 1 95.12 313 SER B O 1
ATOM 6397 N N . THR B 1 314 ? -10.555 9.711 9.695 1 94.88 314 THR B N 1
ATOM 6398 C CA . THR B 1 314 ? -11.789 10.438 9.398 1 94.88 314 THR B CA 1
ATOM 6399 C C . THR B 1 314 ? -12.469 10.898 10.688 1 94.88 314 THR B C 1
ATOM 6401 O O . THR B 1 314 ? -12.914 12.039 10.789 1 94.88 314 THR B O 1
ATOM 6404 N N . ILE B 1 315 ? -12.523 10 11.648 1 97.06 315 ILE B N 1
ATOM 6405 C CA . ILE B 1 315 ? -13.109 10.352 12.938 1 97.06 315 ILE B CA 1
ATOM 6406 C C . ILE B 1 315 ? -12.297 11.477 13.578 1 97.06 315 ILE B C 1
ATOM 6408 O O . ILE B 1 315 ? -12.867 12.477 14.031 1 97.06 315 ILE B O 1
ATOM 6412 N N . LYS B 1 316 ? -11.008 11.367 13.57 1 96.5 316 LYS B N 1
ATOM 6413 C CA . LYS B 1 316 ? -10.141 12.391 14.156 1 96.5 316 LYS B CA 1
ATOM 6414 C C . LYS B 1 316 ? -10.383 13.75 13.516 1 96.5 316 LYS B C 1
ATOM 6416 O O . LYS B 1 316 ? -10.516 14.758 14.219 1 96.5 316 LYS B O 1
ATOM 6421 N N . GLU B 1 317 ? -10.492 13.758 12.219 1 93.81 317 GLU B N 1
ATOM 6422 C CA . GLU B 1 317 ? -10.719 15.016 11.516 1 93.81 317 GLU B CA 1
ATOM 6423 C C . GLU B 1 317 ? -12.07 15.617 11.867 1 93.81 317 GLU B C 1
ATOM 6425 O O . GLU B 1 317 ? -12.203 16.828 12.023 1 93.81 317 GLU B O 1
ATOM 6430 N N . ALA B 1 318 ? -13 14.812 12.016 1 94.56 318 ALA B N 1
ATOM 6431 C CA . ALA B 1 318 ? -14.344 15.273 12.336 1 94.56 318 ALA B CA 1
ATOM 6432 C C . ALA B 1 318 ? -14.391 15.906 13.727 1 94.56 318 ALA B C 1
ATOM 6434 O O . ALA B 1 318 ? -15.195 16.812 13.977 1 94.56 318 ALA B O 1
ATOM 6435 N N . LEU B 1 319 ? -13.539 15.469 14.586 1 97.12 319 LEU B N 1
ATOM 6436 C CA . LEU B 1 319 ? -13.531 15.961 15.953 1 97.12 319 LEU B CA 1
ATOM 6437 C C . LEU B 1 319 ? -13.117 17.438 16 1 97.12 319 LEU B C 1
ATOM 6439 O O . LEU B 1 319 ? -13.344 18.109 17.016 1 97.12 319 LEU B O 1
ATOM 6443 N N . TYR B 1 320 ? -12.633 17.969 14.914 1 95.69 320 TYR B N 1
ATOM 6444 C CA . TYR B 1 320 ? -12.242 19.375 14.836 1 95.69 320 TYR B CA 1
ATOM 6445 C C . TYR B 1 320 ? -13.469 20.281 14.805 1 95.69 320 TYR B C 1
ATOM 6447 O O . TYR B 1 320 ? -13.406 21.438 15.242 1 95.69 320 TYR B O 1
ATOM 6455 N N . ALA B 1 321 ? -14.594 19.734 14.305 1 95.12 321 ALA B N 1
ATOM 6456 C CA . ALA B 1 321 ? -15.75 20.578 14.023 1 95.12 321 ALA B CA 1
ATOM 6457 C C . ALA B 1 321 ? -17.047 19.875 14.406 1 95.12 321 ALA B C 1
ATOM 6459 O O . ALA B 1 321 ? -17.656 19.203 13.578 1 95.12 321 ALA B O 1
ATOM 6460 N N . PRO B 1 322 ? -17.594 20.172 15.531 1 95.31 322 PRO B N 1
ATOM 6461 C CA . PRO B 1 322 ? -18.75 19.469 16.062 1 95.31 322 PRO B CA 1
ATOM 6462 C C . PRO B 1 322 ? -19.969 19.578 15.141 1 95.31 322 PRO B C 1
ATOM 6464 O O . PRO B 1 322 ? -20.812 18.672 15.117 1 95.31 322 PRO B O 1
ATOM 6467 N N . ASN B 1 323 ? -20.031 20.609 14.32 1 93 323 ASN B N 1
ATOM 6468 C CA . ASN B 1 323 ? -21.172 20.75 13.422 1 93 323 ASN B CA 1
ATOM 6469 C C . ASN B 1 323 ? -21.234 19.625 12.398 1 93 323 ASN B C 1
ATOM 6471 O O . ASN B 1 323 ? -22.266 19.406 11.766 1 93 323 ASN B O 1
ATOM 6475 N N . SER B 1 324 ? -20.172 18.859 12.242 1 92.81 324 SER B N 1
ATOM 6476 C CA . SER B 1 324 ? -20.141 17.75 11.289 1 92.81 324 SER B CA 1
ATOM 6477 C C . SER B 1 324 ? -20.531 16.438 11.953 1 92.81 324 SER B C 1
ATOM 6479 O O . SER B 1 324 ? -20.641 15.406 11.281 1 92.81 324 SER B O 1
ATOM 6481 N N . TRP B 1 325 ? -20.797 16.422 13.219 1 96.25 325 TRP B N 1
ATOM 6482 C CA . TRP B 1 325 ? -20.891 15.195 14.016 1 96.25 325 TRP B CA 1
ATOM 6483 C C . TRP B 1 325 ? -22.125 14.383 13.602 1 96.25 325 TRP B C 1
ATOM 6485 O O . TRP B 1 325 ? -22.078 13.148 13.586 1 96.25 325 TRP B O 1
ATOM 6495 N N . PRO B 1 326 ? -23.266 15.062 13.211 1 95.06 326 PRO B N 1
ATOM 6496 C CA . PRO B 1 326 ? -24.359 14.234 12.711 1 95.06 326 PRO B CA 1
ATOM 6497 C C . PRO B 1 326 ? -23.969 13.406 11.492 1 95.06 326 PRO B C 1
ATOM 6499 O O . PRO B 1 326 ? -24.234 12.203 11.445 1 95.06 326 PRO B O 1
ATOM 6502 N N . LEU B 1 327 ? -23.266 14 10.562 1 93.88 327 LEU B N 1
ATOM 6503 C CA . LEU B 1 327 ? -22.812 13.281 9.383 1 93.88 327 LEU B CA 1
ATOM 6504 C C . LEU B 1 327 ? -21.766 12.227 9.758 1 93.88 327 LEU B C 1
ATOM 6506 O O . LEU B 1 327 ? -21.734 11.141 9.188 1 93.88 327 LEU B O 1
ATOM 6510 N N . THR B 1 328 ? -20.922 12.562 10.68 1 95.81 328 THR B N 1
ATOM 6511 C CA . THR B 1 328 ? -19.922 11.617 11.164 1 95.81 328 THR B CA 1
ATOM 6512 C C . THR B 1 328 ? -20.578 10.383 11.766 1 95.81 328 THR B C 1
ATOM 6514 O O . THR B 1 328 ? -20.109 9.258 11.555 1 95.81 328 THR B O 1
ATOM 6517 N N . SER B 1 329 ? -21.641 10.664 12.523 1 97.62 329 SER B N 1
ATOM 6518 C CA . SER B 1 329 ? -22.359 9.539 13.133 1 97.62 329 SER B CA 1
ATOM 6519 C C . SER B 1 329 ? -22.938 8.609 12.07 1 97.62 329 SER B C 1
ATOM 6521 O O . SER B 1 329 ? -22.969 7.391 12.258 1 97.62 329 SER B O 1
ATOM 6523 N N . GLU B 1 330 ? -23.375 9.148 10.969 1 96.56 330 GLU B N 1
ATOM 6524 C CA . GLU B 1 330 ? -23.859 8.336 9.859 1 96.56 330 GLU B CA 1
ATOM 6525 C C . GLU B 1 330 ? -22.734 7.488 9.266 1 96.56 330 GLU B C 1
ATOM 6527 O O . GLU B 1 330 ? -22.922 6.301 8.984 1 96.56 330 GLU B O 1
ATOM 6532 N N . LEU B 1 331 ? -21.609 8.109 9.078 1 96.56 331 LEU B N 1
ATOM 6533 C CA . LEU B 1 331 ? -20.453 7.379 8.547 1 96.56 331 LEU B CA 1
ATOM 6534 C C . LEU B 1 331 ? -20.094 6.215 9.461 1 96.56 331 LEU B C 1
ATOM 6536 O O . LEU B 1 331 ? -19.875 5.098 8.984 1 96.56 331 LEU B O 1
ATOM 6540 N N . ILE B 1 332 ? -19.969 6.457 10.773 1 98.25 332 ILE B N 1
ATOM 6541 C CA . ILE B 1 332 ? -19.625 5.418 11.734 1 98.25 332 ILE B CA 1
ATOM 6542 C C . ILE B 1 332 ? -20.656 4.297 11.68 1 98.25 332 ILE B C 1
ATOM 6544 O O . ILE B 1 332 ? -20.312 3.117 11.766 1 98.25 332 ILE B O 1
ATOM 6548 N N . TYR B 1 333 ? -21.922 4.707 11.516 1 98.12 333 TYR B N 1
ATOM 6549 C CA . TYR B 1 333 ? -23 3.725 11.383 1 98.12 333 TYR B CA 1
ATOM 6550 C C . TYR B 1 333 ? -22.766 2.816 10.18 1 98.12 333 TYR B C 1
ATOM 6552 O O . TYR B 1 333 ? -22.891 1.594 10.289 1 98.12 333 TYR B O 1
ATOM 6560 N N . TYR B 1 334 ? -22.391 3.375 9.055 1 98 334 TYR B N 1
ATOM 6561 C CA . TYR B 1 334 ? -22.188 2.594 7.84 1 98 334 TYR B CA 1
ATOM 6562 C C . TYR B 1 334 ? -20.953 1.697 7.969 1 98 334 TYR B C 1
ATOM 6564 O O . TYR B 1 334 ? -20.922 0.6 7.406 1 98 334 TYR B O 1
ATOM 6572 N N . VAL B 1 335 ? -19.906 2.109 8.688 1 98.38 335 VAL B N 1
ATOM 6573 C CA . VAL B 1 335 ? -18.75 1.265 8.945 1 98.38 335 VAL B CA 1
ATOM 6574 C C . VAL B 1 335 ? -19.141 0.117 9.875 1 98.38 335 VAL B C 1
ATOM 6576 O O . VAL B 1 335 ? -18.766 -1.034 9.641 1 98.38 335 VAL B O 1
ATOM 6579 N N . GLN B 1 336 ? -19.922 0.479 10.938 1 97.56 336 GLN B N 1
ATOM 6580 C CA . GLN B 1 336 ? -20.359 -0.511 11.914 1 97.56 336 GLN B CA 1
ATOM 6581 C C . GLN B 1 336 ? -21.172 -1.616 11.25 1 97.56 336 GLN B C 1
ATOM 6583 O O . GLN B 1 336 ? -21.062 -2.785 11.625 1 97.56 336 GLN B O 1
ATOM 6588 N N . THR B 1 337 ? -21.953 -1.235 10.273 1 97.12 337 THR B N 1
ATOM 6589 C CA . THR B 1 337 ? -22.812 -2.201 9.586 1 97.12 337 THR B CA 1
ATOM 6590 C C . THR B 1 337 ? -22.125 -2.76 8.352 1 97.12 337 THR B C 1
ATOM 6592 O O . THR B 1 337 ? -22.703 -3.541 7.602 1 97.12 337 THR B O 1
ATOM 6595 N N . ARG B 1 338 ? -20.875 -2.297 8.078 1 97.69 338 ARG B N 1
ATOM 6596 C CA . ARG B 1 338 ? -20.047 -2.719 6.957 1 97.69 338 ARG B CA 1
ATOM 6597 C C . ARG B 1 338 ? -20.797 -2.594 5.633 1 97.69 338 ARG B C 1
ATOM 6599 O O . ARG B 1 338 ? -20.781 -3.518 4.816 1 97.69 338 ARG B O 1
ATOM 6606 N N . ASN B 1 339 ? -21.5 -1.481 5.473 1 98 339 ASN B N 1
ATOM 6607 C CA . ASN B 1 339 ? -22.297 -1.191 4.281 1 98 339 ASN B CA 1
ATOM 6608 C C . ASN B 1 339 ? -21.406 -0.779 3.107 1 98 339 ASN B C 1
ATOM 6610 O O . ASN B 1 339 ? -21.188 0.413 2.875 1 98 339 ASN B O 1
ATOM 6614 N N . ALA B 1 340 ? -20.969 -1.708 2.354 1 97.56 340 ALA B N 1
ATOM 6615 C CA . ALA B 1 340 ? -20.016 -1.484 1.272 1 97.56 340 ALA B CA 1
ATOM 6616 C C . ALA B 1 340 ? -20.625 -0.615 0.175 1 97.56 340 ALA B C 1
ATOM 6618 O O . ALA B 1 340 ? -19.906 0.114 -0.516 1 97.56 340 ALA B O 1
ATOM 6619 N N . THR B 1 341 ? -21.938 -0.669 0.056 1 97.44 341 THR B N 1
ATOM 6620 C CA . THR B 1 341 ? -22.609 0.114 -0.976 1 97.44 341 THR B CA 1
ATOM 6621 C C . THR B 1 341 ? -22.484 1.607 -0.69 1 97.44 341 THR B C 1
ATOM 6623 O O . THR B 1 341 ? -22.062 2.375 -1.557 1 97.44 341 THR B O 1
ATOM 6626 N N . VAL B 1 342 ? -22.75 2.014 0.526 1 97.75 342 VAL B N 1
ATOM 6627 C CA . VAL B 1 342 ? -22.688 3.426 0.886 1 97.75 342 VAL B CA 1
ATOM 6628 C C . VAL B 1 342 ? -21.234 3.865 0.993 1 97.75 342 VAL B C 1
ATOM 6630 O O . VAL B 1 342 ? -20.844 4.906 0.456 1 97.75 342 VAL B O 1
ATOM 6633 N N . LEU B 1 343 ? -20.391 3.002 1.604 1 97.81 343 LEU B N 1
ATOM 6634 C CA . LEU B 1 343 ? -18.984 3.33 1.802 1 97.81 343 LEU B CA 1
ATOM 6635 C C . LEU B 1 343 ? -18.25 3.41 0.467 1 97.81 343 LEU B C 1
ATOM 6637 O O . LEU B 1 343 ? -17.25 4.102 0.349 1 97.81 343 LEU B O 1
ATOM 6641 N N . GLY B 1 344 ? -18.844 2.711 -0.532 1 97.06 344 GLY B N 1
ATOM 6642 C CA . GLY B 1 344 ? -18.203 2.666 -1.842 1 97.06 344 GLY B CA 1
ATOM 6643 C C . GLY B 1 344 ? -18.672 3.771 -2.768 1 97.06 344 GLY B C 1
ATOM 6644 O O . GLY B 1 344 ? -18.141 3.941 -3.863 1 97.06 344 GLY B O 1
ATOM 6645 N N . SER B 1 345 ? -19.688 4.535 -2.316 1 96.44 345 SER B N 1
ATOM 6646 C CA . SER B 1 345 ? -20.094 5.668 -3.135 1 96.44 345 SER B CA 1
ATOM 6647 C C . SER B 1 345 ? -18.953 6.656 -3.328 1 96.44 345 SER B C 1
ATOM 6649 O O . SER B 1 345 ? -18.125 6.832 -2.436 1 96.44 345 SER B O 1
ATOM 6651 N N . SER B 1 346 ? -18.906 7.266 -4.496 1 93.31 346 SER B N 1
ATOM 6652 C CA . SER B 1 346 ? -17.766 8.109 -4.879 1 93.31 346 SER B CA 1
ATOM 6653 C C . SER B 1 346 ? -17.5 9.18 -3.83 1 93.31 346 SER B C 1
ATOM 6655 O O . SER B 1 346 ? -16.359 9.391 -3.428 1 93.31 346 SER B O 1
ATOM 6657 N N . GLU B 1 347 ? -18.5 9.812 -3.363 1 91.5 347 GLU B N 1
ATOM 6658 C CA . GLU B 1 347 ? -18.359 10.914 -2.418 1 91.5 347 GLU B CA 1
ATOM 6659 C C . GLU B 1 347 ? -17.844 10.422 -1.067 1 91.5 347 GLU B C 1
ATOM 6661 O O . GLU B 1 347 ? -16.875 10.961 -0.529 1 91.5 347 GLU B O 1
ATOM 6666 N N . VAL B 1 348 ? -18.469 9.344 -0.546 1 93.62 348 VAL B N 1
ATOM 6667 C CA . VAL B 1 348 ? -18.109 8.836 0.772 1 93.62 348 VAL B CA 1
ATOM 6668 C C . VAL B 1 348 ? -16.703 8.219 0.724 1 93.62 348 VAL B C 1
ATOM 6670 O O . VAL B 1 348 ? -15.867 8.508 1.575 1 93.62 348 VAL B O 1
ATOM 6673 N N . TYR B 1 349 ? -16.453 7.438 -0.306 1 93.81 349 TYR B N 1
ATOM 6674 C CA . TYR B 1 349 ? -15.18 6.742 -0.431 1 93.81 349 TYR B CA 1
ATOM 6675 C C . TYR B 1 349 ? -14.031 7.73 -0.555 1 93.81 349 TYR B C 1
ATOM 6677 O O . TYR B 1 349 ? -13.016 7.602 0.131 1 93.81 349 TYR B O 1
ATOM 6685 N N . SER B 1 350 ? -14.227 8.711 -1.41 1 89.44 350 SER B N 1
ATOM 6686 C CA . SER B 1 350 ? -13.164 9.695 -1.616 1 89.44 350 SER B CA 1
ATOM 6687 C C . SER B 1 350 ? -12.875 10.477 -0.336 1 89.44 350 SER B C 1
ATOM 6689 O O . SER B 1 350 ? -11.719 10.758 -0.025 1 89.44 350 SER B O 1
ATOM 6691 N N . THR B 1 351 ? -13.859 10.773 0.397 1 89 351 THR B N 1
ATOM 6692 C CA . THR B 1 351 ? -13.695 11.523 1.637 1 89 351 THR B CA 1
ATOM 6693 C C . THR B 1 351 ? -12.945 10.695 2.676 1 89 351 THR B C 1
ATOM 6695 O O . THR B 1 351 ? -11.953 11.164 3.25 1 89 351 THR B O 1
ATOM 6698 N N . VAL B 1 352 ? -13.352 9.477 2.82 1 92 352 VAL B N 1
ATOM 6699 C CA . VAL B 1 352 ? -12.742 8.617 3.826 1 92 352 VAL B CA 1
ATOM 6700 C C . VAL B 1 352 ? -11.289 8.336 3.457 1 92 352 VAL B C 1
ATOM 6702 O O . VAL B 1 352 ? -10.406 8.375 4.316 1 92 352 VAL B O 1
ATOM 6705 N N . LYS B 1 353 ? -10.992 8.156 2.18 1 89.44 353 LYS B N 1
ATOM 6706 C CA . LYS B 1 353 ? -9.641 7.848 1.731 1 89.44 353 LYS B CA 1
ATOM 6707 C C . LYS B 1 353 ? -8.734 9.07 1.831 1 89.44 353 LYS B C 1
ATOM 6709 O O . LYS B 1 353 ? -7.535 8.945 2.088 1 89.44 353 LYS B O 1
ATOM 6714 N N . SER B 1 354 ? -9.305 10.219 1.677 1 83.94 354 SER B N 1
ATOM 6715 C CA . SER B 1 354 ? -8.508 11.438 1.703 1 83.94 354 SER B CA 1
ATOM 6716 C C . SER B 1 354 ? -7.887 11.664 3.078 1 83.94 354 SER B C 1
ATOM 6718 O O . SER B 1 354 ? -6.793 12.219 3.189 1 83.94 354 SER B O 1
ATOM 6720 N N . TYR B 1 355 ? -8.5 11.148 4.07 1 79.56 355 TYR B N 1
ATOM 6721 C CA . TYR B 1 355 ? -7.98 11.352 5.422 1 79.56 355 TYR B CA 1
ATOM 6722 C C . TYR B 1 355 ? -7.023 10.234 5.809 1 79.56 355 TYR B C 1
ATOM 6724 O O . TYR B 1 355 ? -6.188 10.398 6.699 1 79.56 355 TYR B O 1
ATOM 6732 N N . GLY B 1 356 ? -7.121 9.094 5.184 1 72.25 356 GLY B N 1
ATOM 6733 C CA . GLY B 1 356 ? -6.336 7.93 5.559 1 72.25 356 GLY B CA 1
ATOM 6734 C C . GLY B 1 356 ? -4.996 7.863 4.852 1 72.25 356 GLY B C 1
ATOM 6735 O O . GLY B 1 356 ? -4.125 7.082 5.238 1 72.25 356 GLY B O 1
ATOM 6736 N N . LEU B 1 357 ? -4.824 8.609 3.914 1 66.56 357 LEU B N 1
ATOM 6737 C CA . LEU B 1 357 ? -3.596 8.531 3.133 1 66.56 357 LEU B CA 1
ATOM 6738 C C . LEU B 1 357 ? -2.531 9.469 3.699 1 66.56 357 LEU B C 1
ATOM 6740 O O . LEU B 1 357 ? -2.854 10.523 4.25 1 66.56 357 LEU B O 1
ATOM 6744 N N . SER B 1 358 ? -1.347 8.883 4.031 1 53.66 358 SER B N 1
ATOM 6745 C CA . SER B 1 358 ? -0.229 9.602 4.637 1 53.66 358 SER B CA 1
ATOM 6746 C C . SER B 1 358 ? 0.134 10.844 3.828 1 53.66 358 SER B C 1
ATOM 6748 O O . SER B 1 358 ? 0.24 11.938 4.379 1 53.66 358 SER B O 1
ATOM 6750 N N . ALA B 1 359 ? 0.736 10.453 2.77 1 51.09 359 ALA B N 1
ATOM 6751 C CA . ALA B 1 359 ? 1.432 11.562 2.133 1 51.09 359 ALA B CA 1
ATOM 6752 C C . ALA B 1 359 ? 0.472 12.719 1.842 1 51.09 359 ALA B C 1
ATOM 6754 O O . ALA B 1 359 ? -0.747 12.523 1.827 1 51.09 359 ALA B O 1
ATOM 6755 N N . SER B 1 360 ? 0.966 13.992 1.683 1 48.78 360 SER B N 1
ATOM 6756 C CA . SER B 1 360 ? 0.606 15.336 1.235 1 48.78 360 SER B CA 1
ATOM 6757 C C . SER B 1 360 ? -0.415 15.289 0.103 1 48.78 360 SER B C 1
ATOM 6759 O O . SER B 1 360 ? -0.708 16.312 -0.521 1 48.78 360 SER B O 1
ATOM 6761 N N . LEU B 1 361 ? -0.878 13.977 -0.222 1 47.38 361 LEU B N 1
ATOM 6762 C CA . LEU B 1 361 ? -1.452 13.859 -1.558 1 47.38 361 LEU B CA 1
ATOM 6763 C C . LEU B 1 361 ? -2.777 14.609 -1.649 1 47.38 361 LEU B C 1
ATOM 6765 O O . LEU B 1 361 ? -3.328 14.773 -2.74 1 47.38 361 LEU B O 1
ATOM 6769 N N . THR B 1 362 ? -3.188 14.984 -0.536 1 48.47 362 THR B N 1
ATOM 6770 C CA . THR B 1 362 ? -4.484 15.547 -0.898 1 48.47 362 THR B CA 1
ATOM 6771 C C . THR B 1 362 ? -4.355 17.031 -1.244 1 48.47 362 THR B C 1
ATOM 6773 O O . THR B 1 362 ? -5.301 17.641 -1.75 1 48.47 362 THR B O 1
ATOM 6776 N N . SER B 1 363 ? -3.17 17.5 -0.744 1 54.81 363 SER B N 1
ATOM 6777 C CA . SER B 1 363 ? -3.092 18.875 -1.202 1 54.81 363 SER B CA 1
ATOM 6778 C C . SER B 1 363 ? -1.685 19.438 -1.032 1 54.81 363 SER B C 1
ATOM 6780 O O . SER B 1 363 ? -0.927 18.984 -0.176 1 54.81 363 SER B O 1
ATOM 6782 N N . SER B 1 364 ? -1.241 20.109 -1.983 1 56.75 364 SER B N 1
ATOM 6783 C CA . SER B 1 364 ? -0.021 20.906 -1.895 1 56.75 364 SER B CA 1
ATOM 6784 C C . SER B 1 364 ? 0.117 21.562 -0.522 1 56.75 364 SER B C 1
ATOM 6786 O O . SER B 1 364 ? 1.231 21.766 -0.038 1 56.75 364 SER B O 1
ATOM 6788 N N . SER B 1 365 ? -0.942 21.547 0.133 1 66.75 365 SER B N 1
ATOM 6789 C CA . SER B 1 365 ? -0.923 22.188 1.445 1 66.75 365 SER B CA 1
ATOM 6790 C C . SER B 1 365 ? -0.221 21.312 2.477 1 66.75 365 SER B C 1
ATOM 6792 O O . SER B 1 365 ? 0.493 21.812 3.346 1 66.75 365 SER B O 1
ATOM 6794 N N . ASN B 1 366 ? -0.373 20.031 2.242 1 77.31 366 ASN B N 1
ATOM 6795 C CA . ASN B 1 366 ? 0.283 19.141 3.195 1 77.31 366 ASN B CA 1
ATOM 6796 C C . ASN B 1 366 ? 1.795 19.109 2.988 1 77.31 366 ASN B C 1
ATOM 6798 O O . ASN B 1 366 ? 2.555 18.984 3.949 1 77.31 366 ASN B O 1
ATOM 6802 N N . GLU B 1 367 ? 2.152 19.328 1.824 1 89.69 367 GLU B N 1
ATOM 6803 C CA . GLU B 1 367 ? 3.586 19.375 1.556 1 89.69 367 GLU B CA 1
ATOM 6804 C C . GLU B 1 367 ? 4.215 20.625 2.154 1 89.69 367 GLU B C 1
ATOM 6806 O O . GLU B 1 367 ? 5.305 20.578 2.729 1 89.69 367 GLU B O 1
ATOM 6811 N N . VAL B 1 368 ? 3.436 21.719 2.094 1 92.25 368 VAL B N 1
ATOM 6812 C CA . VAL B 1 368 ? 3.924 22.984 2.627 1 92.25 368 VAL B CA 1
ATOM 6813 C C . VAL B 1 368 ? 4.027 22.891 4.148 1 92.25 368 VAL B C 1
ATOM 6815 O O . VAL B 1 368 ? 4.949 23.453 4.746 1 92.25 368 VAL B O 1
ATOM 6818 N N . GLU B 1 369 ? 3.061 22.203 4.691 1 93.25 369 GLU B N 1
ATOM 6819 C CA . GLU B 1 369 ? 3.1 22.031 6.141 1 93.25 369 GLU B CA 1
ATOM 6820 C C . GLU B 1 369 ? 4.402 21.359 6.578 1 93.25 369 GLU B C 1
ATOM 6822 O O . GLU B 1 369 ? 5.059 21.828 7.512 1 93.25 369 GLU B O 1
ATOM 6827 N N . SER B 1 370 ? 4.773 20.312 5.887 1 93.19 370 SER B N 1
ATOM 6828 C CA . SER B 1 370 ? 6.035 19.641 6.191 1 93.19 370 SER B CA 1
ATOM 6829 C C . SER B 1 370 ? 7.223 20.562 5.953 1 93.19 370 SER B C 1
ATOM 6831 O O . SER B 1 370 ? 8.188 20.562 6.723 1 93.19 370 SER B O 1
ATOM 6833 N N . GLY B 1 371 ? 7.129 21.312 4.848 1 95.19 371 GLY B N 1
ATOM 6834 C CA . GLY B 1 371 ? 8.195 22.25 4.531 1 95.19 371 GLY B CA 1
ATOM 6835 C C . GLY B 1 371 ? 8.461 23.25 5.645 1 95.19 371 GLY B C 1
ATOM 6836 O O . GLY B 1 371 ? 9.617 23.453 6.031 1 95.19 371 GLY B O 1
ATOM 6837 N N . ILE B 1 372 ? 7.43 23.766 6.16 1 96.12 372 ILE B N 1
ATOM 6838 C CA . ILE B 1 372 ? 7.57 24.797 7.188 1 96.12 372 ILE B CA 1
ATOM 6839 C C . ILE B 1 372 ? 7.941 24.141 8.523 1 96.12 372 ILE B C 1
ATOM 6841 O O . ILE B 1 372 ? 8.922 24.531 9.156 1 96.12 372 ILE B O 1
ATOM 6845 N N . ARG B 1 373 ? 7.258 23.125 8.922 1 96.19 373 ARG B N 1
ATOM 6846 C CA . ARG B 1 373 ? 7.445 22.516 10.227 1 96.19 373 ARG B CA 1
ATOM 6847 C C . ARG B 1 373 ? 8.836 21.891 10.344 1 96.19 373 ARG B C 1
ATOM 6849 O O . ARG B 1 373 ? 9.508 22.062 11.367 1 96.19 373 ARG B O 1
ATOM 6856 N N . CYS B 1 374 ? 9.25 21.172 9.336 1 97 374 CYS B N 1
ATOM 6857 C CA . CYS B 1 374 ? 10.539 20.5 9.414 1 97 374 CYS B CA 1
ATOM 6858 C C . CYS B 1 374 ? 11.695 21.484 9.297 1 97 374 CYS B C 1
ATOM 6860 O O . CYS B 1 374 ? 12.742 21.297 9.914 1 97 374 CYS B O 1
ATOM 6862 N N . SER B 1 375 ? 11.469 22.547 8.523 1 97.44 375 SER B N 1
ATOM 6863 C CA . SER B 1 375 ? 12.469 23.609 8.453 1 97.44 375 SER B CA 1
ATOM 6864 C C . SER B 1 375 ? 12.625 24.312 9.797 1 97.44 375 SER B C 1
ATOM 6866 O O . SER B 1 375 ? 13.742 24.609 10.227 1 97.44 375 SER B O 1
ATOM 6868 N N . ASP B 1 376 ? 11.57 24.562 10.406 1 97.81 376 ASP B N 1
ATOM 6869 C CA . ASP B 1 376 ? 11.57 25.234 11.703 1 97.81 376 ASP B CA 1
ATOM 6870 C C . ASP B 1 376 ? 12.195 24.344 12.773 1 97.81 376 ASP B C 1
ATOM 6872 O O . ASP B 1 376 ? 12.898 24.828 13.664 1 97.81 376 ASP B O 1
ATOM 6876 N N . LYS B 1 377 ? 11.836 23.094 12.727 1 96.69 377 LYS B N 1
ATOM 6877 C CA . LYS B 1 377 ? 12.406 22.172 13.695 1 96.69 377 LYS B CA 1
ATOM 6878 C C . LYS B 1 377 ? 13.922 22.078 13.562 1 96.69 377 LYS B C 1
ATOM 6880 O O . LYS B 1 377 ? 14.641 22.125 14.562 1 96.69 377 LYS B O 1
ATOM 6885 N N . ALA B 1 378 ? 14.406 21.922 12.359 1 96.81 378 ALA B N 1
ATOM 6886 C CA . ALA B 1 378 ? 15.82 21.969 12 1 96.81 378 ALA B CA 1
ATOM 6887 C C . ALA B 1 378 ? 16.641 21.031 12.867 1 96.81 378 ALA B C 1
ATOM 6889 O O . ALA B 1 378 ? 17.641 21.438 13.461 1 96.81 378 ALA B O 1
ATOM 6890 N N . ALA B 1 379 ? 16.25 19.766 12.906 1 95.75 379 ALA B N 1
ATOM 6891 C CA . ALA B 1 379 ? 16.969 18.766 13.688 1 95.75 379 ALA B CA 1
ATOM 6892 C C . ALA B 1 379 ? 16.891 17.391 13.023 1 95.75 379 ALA B C 1
ATOM 6894 O O . ALA B 1 379 ? 15.836 16.984 12.547 1 95.75 379 ALA B O 1
ATOM 6895 N N . SER B 1 380 ? 18.031 16.766 12.984 1 97.06 380 SER B N 1
ATOM 6896 C CA . SER B 1 380 ? 18.094 15.391 12.508 1 97.06 380 SER B CA 1
ATOM 6897 C C . SER B 1 380 ? 17.969 14.398 13.664 1 97.06 380 SER B C 1
ATOM 6899 O O . SER B 1 380 ? 18.359 14.703 14.789 1 97.06 380 SER B O 1
ATOM 6901 N N . ALA B 1 381 ? 17.344 13.305 13.398 1 97.75 381 ALA B N 1
ATOM 6902 C CA . ALA B 1 381 ? 17.203 12.242 14.391 1 97.75 381 ALA B CA 1
ATOM 6903 C C . ALA B 1 381 ? 17.156 10.867 13.727 1 97.75 381 ALA B C 1
ATOM 6905 O O . ALA B 1 381 ? 16.844 10.758 12.539 1 97.75 381 ALA B O 1
ATOM 6906 N N . SER B 1 382 ? 17.547 9.836 14.508 1 97.44 382 SER B N 1
ATOM 6907 C CA . SER B 1 382 ? 17.359 8.453 14.078 1 97.44 382 SER B CA 1
ATOM 6908 C C . SER B 1 382 ? 15.969 7.949 14.43 1 97.44 382 SER B C 1
ATOM 6910 O O . SER B 1 382 ? 15.234 8.594 15.18 1 97.44 382 SER B O 1
ATOM 6912 N N . MET B 1 383 ? 15.672 6.832 13.812 1 96.25 383 MET B N 1
ATOM 6913 C CA . MET B 1 383 ? 14.391 6.211 14.148 1 96.25 383 MET B CA 1
ATOM 6914 C C . MET B 1 383 ? 14.305 5.926 15.641 1 96.25 383 MET B C 1
ATOM 6916 O O . MET B 1 383 ? 13.266 6.148 16.266 1 96.25 383 MET B O 1
ATOM 6920 N N . SER B 1 384 ? 15.367 5.441 16.203 1 96.75 384 SER B N 1
ATOM 6921 C CA . SER B 1 384 ? 15.398 5.09 17.609 1 96.75 384 SER B CA 1
ATOM 6922 C C . SER B 1 384 ? 15.188 6.32 18.5 1 96.75 384 SER B C 1
ATOM 6924 O O . SER B 1 384 ? 14.648 6.215 19.594 1 96.75 384 SER B O 1
ATOM 6926 N N . ASP B 1 385 ? 15.516 7.523 17.969 1 96.69 385 ASP B N 1
ATOM 6927 C CA . ASP B 1 385 ? 15.32 8.773 18.703 1 96.69 385 ASP B CA 1
ATOM 6928 C C . ASP B 1 385 ? 13.852 9.18 18.719 1 96.69 385 ASP B C 1
ATOM 6930 O O . ASP B 1 385 ? 13.375 9.758 19.703 1 96.69 385 ASP B O 1
ATOM 6934 N N . VAL B 1 386 ? 13.141 8.859 17.688 1 96.94 386 VAL B N 1
ATOM 6935 C CA . VAL B 1 386 ? 11.789 9.375 17.5 1 96.94 386 VAL B CA 1
ATOM 6936 C C . VAL B 1 386 ? 10.773 8.406 18.094 1 96.94 386 VAL B C 1
ATOM 6938 O O . VAL B 1 386 ? 9.727 8.828 18.594 1 96.94 386 VAL B O 1
ATOM 6941 N N . LEU B 1 387 ? 11.062 7.102 18.156 1 97 387 LEU B N 1
ATOM 6942 C CA . LEU B 1 387 ? 10.125 6.031 18.484 1 97 387 LEU B CA 1
ATOM 6943 C C . LEU B 1 387 ? 9.523 6.23 19.859 1 97 387 LEU B C 1
ATOM 6945 O O . LEU B 1 387 ? 8.32 6.039 20.062 1 97 387 LEU B O 1
ATOM 6949 N N . PRO B 1 388 ? 10.32 6.668 20.891 1 97.06 388 PRO B N 1
ATOM 6950 C CA . PRO B 1 388 ? 9.727 6.852 22.219 1 97.06 388 PRO B CA 1
ATOM 6951 C C . PRO B 1 388 ? 8.602 7.887 22.219 1 97.06 388 PRO B C 1
ATOM 6953 O O . PRO B 1 388 ? 7.613 7.73 22.953 1 97.06 388 PRO B O 1
ATOM 6956 N N . TYR B 1 389 ? 8.727 8.906 21.484 1 96.25 389 TYR B N 1
ATOM 6957 C CA . TYR B 1 389 ? 7.711 9.953 21.438 1 96.25 389 TYR B CA 1
ATOM 6958 C C . TYR B 1 389 ? 6.457 9.477 20.719 1 96.25 389 TYR B C 1
ATOM 6960 O O . TYR B 1 389 ? 5.34 9.805 21.125 1 96.25 389 TYR B O 1
ATOM 6968 N N . SER B 1 390 ? 6.645 8.719 19.625 1 96.88 390 SER B N 1
ATOM 6969 C CA . SER B 1 390 ? 5.5 8.102 18.969 1 96.88 390 SER B CA 1
ATOM 6970 C C . SER B 1 390 ? 4.758 7.164 19.922 1 96.88 390 SER B C 1
ATOM 6972 O O . SER B 1 390 ? 3.525 7.109 19.906 1 96.88 390 SER B O 1
ATOM 6974 N N . ASN B 1 391 ? 5.52 6.395 20.719 1 97.88 391 ASN B N 1
ATOM 6975 C CA . ASN B 1 391 ? 4.914 5.488 21.688 1 97.88 391 ASN B CA 1
ATOM 6976 C C . ASN B 1 391 ? 4.086 6.246 22.719 1 97.88 391 ASN B C 1
ATOM 6978 O O . ASN B 1 391 ? 2.975 5.832 23.062 1 97.88 391 ASN B O 1
ATOM 6982 N N . VAL B 1 392 ? 4.609 7.332 23.219 1 97.69 392 VAL B N 1
ATOM 6983 C CA . VAL B 1 392 ? 3.902 8.133 24.203 1 97.69 392 VAL B CA 1
ATOM 6984 C C . VAL B 1 392 ? 2.621 8.695 23.594 1 97.69 392 VAL B C 1
ATOM 6986 O O . VAL B 1 392 ? 1.553 8.633 24.219 1 97.69 392 VAL B O 1
ATOM 6989 N N . ARG B 1 393 ? 2.729 9.25 22.406 1 97.44 393 ARG B N 1
ATOM 6990 C CA . ARG B 1 393 ? 1.562 9.82 21.734 1 97.44 393 ARG B CA 1
ATOM 6991 C C . ARG B 1 393 ? 0.492 8.758 21.516 1 97.44 393 ARG B C 1
ATOM 6993 O O . ARG B 1 393 ? -0.694 9 21.734 1 97.44 393 ARG B O 1
ATOM 7000 N N . ALA B 1 394 ? 0.93 7.574 21.094 1 97.44 394 ALA B N 1
ATOM 7001 C CA . ALA B 1 394 ? 0.002 6.469 20.859 1 97.44 394 ALA B CA 1
ATOM 7002 C C . ALA B 1 394 ? -0.69 6.043 22.141 1 97.44 394 ALA B C 1
ATOM 7004 O O . ALA B 1 394 ? -1.832 5.578 22.125 1 97.44 394 ALA B O 1
ATOM 7005 N N . SER B 1 395 ? -0.05 6.191 23.25 1 97.69 395 SER B N 1
ATOM 7006 C CA . SER B 1 395 ? -0.619 5.793 24.547 1 97.69 395 SER B CA 1
ATOM 7007 C C . SER B 1 395 ? -1.624 6.82 25.047 1 97.69 395 SER B C 1
ATOM 7009 O O . SER B 1 395 ? -2.496 6.504 25.859 1 97.69 395 SER B O 1
ATOM 7011 N N . LEU B 1 396 ? -1.563 8.055 24.547 1 97.75 396 LEU B N 1
ATOM 7012 C CA . LEU B 1 396 ? -2.404 9.141 25.031 1 97.75 396 LEU B CA 1
ATOM 7013 C C . LEU B 1 396 ? -3.756 9.141 24.328 1 97.75 396 LEU B C 1
ATOM 7015 O O . LEU B 1 396 ? -4.746 9.625 24.875 1 97.75 396 LEU B O 1
ATOM 7019 N N . SER B 1 397 ? -3.785 8.57 23.156 1 98.38 397 SER B N 1
ATOM 7020 C CA . SER B 1 397 ? -5.043 8.57 22.406 1 98.38 397 SER B CA 1
ATOM 7021 C C . SER B 1 397 ? -5.133 7.367 21.469 1 98.38 397 SER B C 1
ATOM 7023 O O . SER B 1 397 ? -4.168 7.043 20.781 1 98.38 397 SER B O 1
ATOM 7025 N N . ARG B 1 398 ? -6.305 6.766 21.406 1 97.81 398 ARG B N 1
ATOM 7026 C CA . ARG B 1 398 ? -6.562 5.664 20.484 1 97.81 398 ARG B CA 1
ATOM 7027 C C . ARG B 1 398 ? -7.094 6.18 19.156 1 97.81 398 ARG B C 1
ATOM 7029 O O . ARG B 1 398 ? -7.145 5.438 18.172 1 97.81 398 ARG B O 1
ATOM 7036 N N . ILE B 1 399 ? -7.461 7.477 19.125 1 98.19 399 ILE B N 1
ATOM 7037 C CA . ILE B 1 399 ? -8.062 8.039 17.922 1 98.19 399 ILE B CA 1
ATOM 7038 C C . ILE B 1 399 ? -7.02 8.852 17.156 1 98.19 399 ILE B C 1
ATOM 7040 O O . ILE B 1 399 ? -6.988 8.828 15.93 1 98.19 399 ILE B O 1
ATOM 7044 N N . ALA B 1 400 ? -6.172 9.516 17.844 1 97.56 400 ALA B N 1
ATOM 7045 C CA . ALA B 1 400 ? -5.16 10.352 17.203 1 97.56 400 ALA B CA 1
ATOM 7046 C C . ALA B 1 400 ? -4.078 9.492 16.547 1 97.56 400 ALA B C 1
ATOM 7048 O O . ALA B 1 400 ? -3.854 8.344 16.953 1 97.56 400 ALA B O 1
ATOM 7049 N N . SER B 1 401 ? -3.391 10.039 15.539 1 95 401 SER B N 1
ATOM 7050 C CA . SER B 1 401 ? -2.182 9.414 15.008 1 95 401 SER B CA 1
ATOM 7051 C C . SER B 1 401 ? -1.054 9.438 16.031 1 95 401 SER B C 1
ATOM 7053 O O . SER B 1 401 ? -1.067 10.25 16.953 1 95 401 SER B O 1
ATOM 7055 N N . ASP B 1 402 ? -0.063 8.594 15.812 1 96.75 402 ASP B N 1
ATOM 7056 C CA . ASP B 1 402 ? 1.037 8.523 16.766 1 96.75 402 ASP B CA 1
ATOM 7057 C C . ASP B 1 402 ? 2.125 9.539 16.438 1 96.75 402 ASP B C 1
ATOM 7059 O O . ASP B 1 402 ? 3.189 9.547 17.047 1 96.75 402 ASP B O 1
ATOM 7063 N N . GLY B 1 403 ? 1.915 10.352 15.398 1 95.44 403 GLY B N 1
ATOM 7064 C CA . GLY B 1 403 ? 2.822 11.438 15.07 1 95.44 403 GLY B CA 1
ATOM 7065 C C . GLY B 1 403 ? 4.031 10.984 14.266 1 95.44 403 GLY B C 1
ATOM 7066 O O . GLY B 1 403 ? 4.863 11.805 13.875 1 95.44 403 GLY B O 1
ATOM 7067 N N . ALA B 1 404 ? 4.141 9.688 13.914 1 95.56 404 ALA B N 1
ATOM 7068 C CA . ALA B 1 404 ? 5.316 9.141 13.242 1 95.56 404 ALA B CA 1
ATOM 7069 C C . ALA B 1 404 ? 5.531 9.805 11.883 1 95.56 404 ALA B C 1
ATOM 7071 O O . ALA B 1 404 ? 6.66 10.148 11.523 1 95.56 404 ALA B O 1
ATOM 7072 N N . ASN B 1 405 ? 4.496 10.062 11.172 1 93 405 ASN B N 1
ATOM 7073 C CA . ASN B 1 405 ? 4.617 10.633 9.836 1 93 405 ASN B CA 1
ATOM 7074 C C . ASN B 1 405 ? 5.363 11.969 9.859 1 93 405 ASN B C 1
ATOM 7076 O O . ASN B 1 405 ? 6.316 12.164 9.102 1 93 405 ASN B O 1
ATOM 7080 N N . THR B 1 406 ? 4.941 12.844 10.719 1 93.25 406 THR B N 1
ATOM 7081 C CA . THR B 1 406 ? 5.543 14.164 10.797 1 93.25 406 THR B CA 1
ATOM 7082 C C . THR B 1 406 ? 6.945 14.086 11.398 1 93.25 406 THR B C 1
ATOM 7084 O O . THR B 1 406 ? 7.895 14.641 10.836 1 93.25 406 THR B O 1
ATOM 7087 N N . ASP B 1 407 ? 7.109 13.383 12.477 1 96.38 407 ASP B N 1
ATOM 7088 C CA . ASP B 1 407 ? 8.367 13.352 13.211 1 96.38 407 ASP B CA 1
ATOM 7089 C C . ASP B 1 407 ? 9.461 12.648 12.406 1 96.38 407 ASP B C 1
ATOM 7091 O O . ASP B 1 407 ? 10.609 13.094 12.398 1 96.38 407 ASP B O 1
ATOM 7095 N N . MET B 1 408 ? 9.078 11.617 11.773 1 96.75 408 MET B N 1
ATOM 7096 C CA . MET B 1 408 ? 10.078 10.867 11.016 1 96.75 408 MET B CA 1
ATOM 7097 C C . MET B 1 408 ? 10.477 11.609 9.742 1 96.75 408 MET B C 1
ATOM 7099 O O . MET B 1 408 ? 11.633 11.547 9.32 1 96.75 408 MET B O 1
ATOM 7103 N N . ARG B 1 409 ? 9.578 12.328 9.164 1 95.38 409 ARG B N 1
ATOM 7104 C CA . ARG B 1 409 ? 9.906 13.195 8.039 1 95.38 409 ARG B CA 1
ATOM 7105 C C . ARG B 1 409 ? 10.891 14.289 8.453 1 95.38 409 ARG B C 1
ATOM 7107 O O . ARG B 1 409 ? 11.922 14.484 7.805 1 95.38 409 ARG B O 1
ATOM 7114 N N . CYS B 1 410 ? 10.57 14.938 9.516 1 97.06 410 CYS B N 1
ATOM 7115 C CA . CYS B 1 410 ? 11.422 16.031 9.992 1 97.06 410 CYS B CA 1
ATOM 7116 C C . CYS B 1 410 ? 12.797 15.516 10.383 1 97.06 410 CYS B C 1
ATOM 7118 O O . CYS B 1 410 ? 13.805 16.188 10.172 1 97.06 410 CYS B O 1
ATOM 7120 N N . ALA B 1 411 ? 12.836 14.312 10.922 1 98.19 411 ALA B N 1
ATOM 7121 C CA . ALA B 1 411 ? 14.094 13.711 11.359 1 98.19 411 ALA B CA 1
ATOM 7122 C C . ALA B 1 411 ? 15.047 13.516 10.18 1 98.19 411 ALA B C 1
ATOM 7124 O O . ALA B 1 411 ? 16.266 13.461 10.359 1 98.19 411 ALA B O 1
ATOM 7125 N N . GLN B 1 412 ? 14.469 13.438 9.008 1 98.06 412 GLN B N 1
ATOM 7126 C CA . GLN B 1 412 ? 15.281 13.109 7.836 1 98.06 412 GLN B CA 1
ATOM 7127 C C . GLN B 1 412 ? 15.344 14.281 6.859 1 98.06 412 GLN B C 1
ATOM 7129 O O . GLN B 1 412 ? 15.766 14.117 5.715 1 98.06 412 GLN B O 1
ATOM 7134 N N . TRP B 1 413 ? 14.93 15.445 7.305 1 98 413 TRP B N 1
ATOM 7135 C CA . TRP B 1 413 ? 14.867 16.641 6.473 1 98 413 TRP B CA 1
ATOM 7136 C C . TRP B 1 413 ? 16.266 17.078 6.043 1 98 413 TRP B C 1
ATOM 7138 O O . TRP B 1 413 ? 17.219 17.016 6.828 1 98 413 TRP B O 1
ATOM 7148 N N . ASN B 1 414 ? 16.422 17.422 4.754 1 98.06 414 ASN B N 1
ATOM 7149 C CA . ASN B 1 414 ? 17.719 17.891 4.277 1 98.06 414 ASN B CA 1
ATOM 7150 C C . ASN B 1 414 ? 18.156 19.156 5.008 1 98.06 414 ASN B C 1
ATOM 7152 O O . ASN B 1 414 ? 17.422 20.141 5.055 1 98.06 414 ASN B O 1
ATOM 7156 N N . LYS B 1 415 ? 19.344 19.188 5.469 1 97.88 415 LYS B N 1
ATOM 7157 C CA . LYS B 1 415 ? 19.859 20.281 6.285 1 97.88 415 LYS B CA 1
ATOM 7158 C C . LYS B 1 415 ? 19.906 21.594 5.488 1 97.88 415 LYS B C 1
ATOM 7160 O O . LYS B 1 415 ? 19.781 22.672 6.059 1 97.88 415 LYS B O 1
ATOM 7165 N N . LYS B 1 416 ? 20 21.484 4.219 1 98 416 LYS B N 1
ATOM 7166 C CA . LYS B 1 416 ? 20.047 22.656 3.355 1 98 416 LYS B CA 1
ATOM 7167 C C . LYS B 1 416 ? 18.688 23.328 3.262 1 98 416 LYS B C 1
ATOM 7169 O O . LYS B 1 416 ? 18.578 24.453 2.771 1 98 416 LYS B O 1
ATOM 7174 N N . MET B 1 417 ? 17.672 22.641 3.809 1 98 417 MET B N 1
ATOM 7175 C CA . MET B 1 417 ? 16.344 23.219 3.795 1 98 417 MET B CA 1
ATOM 7176 C C . MET B 1 417 ? 15.945 23.719 5.184 1 98 417 MET B C 1
ATOM 7178 O O . MET B 1 417 ? 14.844 24.234 5.375 1 98 417 MET B O 1
ATOM 7182 N N . TYR B 1 418 ? 16.828 23.578 6.18 1 98.19 418 TYR B N 1
ATOM 7183 C CA . TYR B 1 418 ? 16.531 24.172 7.477 1 98.19 418 TYR B CA 1
ATOM 7184 C C . TYR B 1 418 ? 16.312 25.688 7.348 1 98.19 418 TYR B C 1
ATOM 7186 O O . TYR B 1 418 ? 17.016 26.359 6.582 1 98.19 418 TYR B O 1
ATOM 7194 N N . ALA B 1 419 ? 15.352 26.156 8.086 1 98.06 419 ALA B N 1
ATOM 7195 C CA . ALA B 1 419 ? 15.039 27.578 8.039 1 98.06 419 ALA B CA 1
ATOM 7196 C C . ALA B 1 419 ? 16.281 28.422 8.297 1 98.06 419 ALA B C 1
ATOM 7198 O O . ALA B 1 419 ? 17.016 28.188 9.266 1 98.06 419 ALA B O 1
ATOM 7199 N N . LYS B 1 420 ? 16.516 29.406 7.48 1 97.25 420 LYS B N 1
ATOM 7200 C CA . LYS B 1 420 ? 17.688 30.266 7.586 1 97.25 420 LYS B CA 1
ATOM 7201 C C . LYS B 1 420 ? 17.688 31.031 8.898 1 97.25 420 LYS B C 1
ATOM 7203 O O . LYS B 1 420 ? 18.75 31.344 9.445 1 97.25 420 LYS B O 1
ATOM 7208 N N . GLU B 1 421 ? 16.516 31.375 9.328 1 97.44 421 GLU B N 1
ATOM 7209 C CA . GLU B 1 421 ? 16.344 31.953 10.648 1 97.44 421 GLU B CA 1
ATOM 7210 C C . GLU B 1 421 ? 15.312 31.188 11.469 1 97.44 421 GLU B C 1
ATOM 7212 O O . GLU B 1 421 ? 14.203 30.938 10.984 1 97.44 421 GLU B O 1
ATOM 7217 N N . ARG B 1 422 ? 15.664 30.797 12.609 1 96.38 422 ARG B N 1
ATOM 7218 C CA . ARG B 1 422 ? 14.828 30.094 13.578 1 96.38 422 ARG B CA 1
ATOM 7219 C C . ARG B 1 422 ? 14.836 30.812 14.93 1 96.38 422 ARG B C 1
ATOM 7221 O O . ARG B 1 422 ? 15.891 31.203 15.422 1 96.38 422 ARG B O 1
ATOM 7228 N N . TYR B 1 423 ? 13.68 31.031 15.43 1 96.62 423 TYR B N 1
ATOM 7229 C CA . TYR B 1 423 ? 13.648 31.594 16.781 1 96.62 423 TYR B CA 1
ATOM 7230 C C . TYR B 1 423 ? 14.141 30.594 17.797 1 96.62 423 TYR B C 1
ATOM 7232 O O . TYR B 1 423 ? 13.609 29.469 17.891 1 96.62 423 TYR B O 1
ATOM 7240 N N . THR B 1 424 ? 15.117 30.938 18.594 1 95 424 THR B N 1
ATOM 7241 C CA . THR B 1 424 ? 15.727 30 19.547 1 95 424 THR B CA 1
ATOM 7242 C C . THR B 1 424 ? 15.57 30.516 20.984 1 95 424 THR B C 1
ATOM 7244 O O . THR B 1 424 ? 16.094 29.906 21.906 1 95 424 THR B O 1
ATOM 7247 N N . GLY B 1 425 ? 14.906 31.656 21.125 1 94.31 425 GLY B N 1
ATOM 7248 C CA . GLY B 1 425 ? 14.695 32.188 22.453 1 94.31 425 GLY B CA 1
ATOM 7249 C C . GLY B 1 425 ? 13.57 31.5 23.203 1 94.31 425 GLY B C 1
ATOM 7250 O O . GLY B 1 425 ? 12.945 30.578 22.672 1 94.31 425 GLY B O 1
ATOM 7251 N N . ASP B 1 426 ? 13.414 31.953 24.438 1 92.56 426 ASP B N 1
ATOM 7252 C CA . ASP B 1 426 ? 12.281 31.453 25.219 1 92.56 426 ASP B CA 1
ATOM 7253 C C . ASP B 1 426 ? 11.023 32.281 24.938 1 92.56 426 ASP B C 1
ATOM 7255 O O . ASP B 1 426 ? 11.047 33.219 24.156 1 92.56 426 ASP B O 1
ATOM 7259 N N . PHE B 1 427 ? 9.984 32 25.344 1 96.12 427 PHE B N 1
ATOM 7260 C CA . PHE B 1 427 ? 8.711 32.688 25.156 1 96.12 427 PHE B CA 1
ATOM 7261 C C . PHE B 1 427 ? 8.258 33.344 26.438 1 96.12 427 PHE B C 1
ATOM 7263 O O . PHE B 1 427 ? 7.059 33.406 26.734 1 96.12 427 PHE B O 1
ATOM 7270 N N . ASP B 1 428 ? 9.266 33.781 27.188 1 96.75 428 ASP B N 1
ATOM 7271 C CA . ASP B 1 428 ? 8.961 34.688 28.297 1 96.75 428 ASP B CA 1
ATOM 7272 C C . ASP B 1 428 ? 8.836 36.125 27.812 1 96.75 428 ASP B C 1
ATOM 7274 O O . ASP B 1 428 ? 9.836 36.844 27.672 1 96.75 428 ASP B O 1
ATOM 7278 N N . VAL B 1 429 ? 7.617 36.562 27.672 1 96.94 429 VAL B N 1
ATOM 7279 C CA . VAL B 1 429 ? 7.387 37.812 26.953 1 96.94 429 VAL B CA 1
ATOM 7280 C C . VAL B 1 429 ? 6.449 38.688 27.75 1 96.94 429 VAL B C 1
ATOM 7282 O O . VAL B 1 429 ? 5.527 38.219 28.422 1 96.94 429 VAL B O 1
ATOM 7285 N N . LYS B 1 430 ? 6.719 40 27.75 1 97.56 430 LYS B N 1
ATOM 7286 C CA . LYS B 1 430 ? 5.812 41.031 28.25 1 97.56 430 LYS B CA 1
ATOM 7287 C C . LYS B 1 430 ? 5.547 42.094 27.172 1 97.56 430 LYS B C 1
ATOM 7289 O O . LYS B 1 430 ? 6.371 42.969 26.953 1 97.56 430 LYS B O 1
ATOM 7294 N N . THR B 1 431 ? 4.41 42 26.562 1 97.62 431 THR B N 1
ATOM 7295 C CA . THR B 1 431 ? 4.039 42.969 25.516 1 97.62 431 THR B CA 1
ATOM 7296 C C . THR B 1 431 ? 3.459 44.25 26.125 1 97.62 431 THR B C 1
ATOM 7298 O O . THR B 1 431 ? 3.025 44.25 27.281 1 97.62 431 THR B O 1
ATOM 7301 N N . PRO B 1 432 ? 3.467 45.344 25.297 1 97.12 432 PRO B N 1
ATOM 7302 C CA . PRO B 1 432 ? 2.889 46.594 25.812 1 97.12 432 PRO B CA 1
ATOM 7303 C C . PRO B 1 432 ? 1.409 46.438 26.172 1 97.12 432 PRO B C 1
ATOM 7305 O O . PRO B 1 432 ? 0.937 47.062 27.109 1 97.12 432 PRO B O 1
ATOM 7308 N N . HIS B 1 433 ? 0.744 45.719 25.375 1 96.81 433 HIS B N 1
ATOM 7309 C CA . HIS B 1 433 ? -0.648 45.375 25.641 1 96.81 433 HIS B CA 1
ATOM 7310 C C . HIS B 1 433 ? -0.796 43.906 25.969 1 96.81 433 HIS B C 1
ATOM 7312 O O . HIS B 1 433 ? -0.253 43.031 25.281 1 96.81 433 HIS B O 1
ATOM 7318 N N . PRO B 1 434 ? -1.491 43.625 27.094 1 97.38 434 PRO B N 1
ATOM 7319 C CA . PRO B 1 434 ? -1.642 42.188 27.453 1 97.38 434 PRO B CA 1
ATOM 7320 C C . PRO B 1 434 ? -2.328 41.375 26.359 1 97.38 434 PRO B C 1
ATOM 7322 O O . PRO B 1 434 ? -3.271 41.875 25.734 1 97.38 434 PRO B O 1
ATOM 7325 N N . VAL B 1 435 ? -1.897 40.094 26.25 1 98.62 435 VAL B N 1
ATOM 7326 C CA . VAL B 1 435 ? -2.352 39.219 25.172 1 98.62 435 VAL B CA 1
ATOM 7327 C C . VAL B 1 435 ? -3.621 38.5 25.609 1 98.62 435 VAL B C 1
ATOM 7329 O O . VAL B 1 435 ? -3.75 38.094 26.766 1 98.62 435 VAL B O 1
ATOM 7332 N N . LEU B 1 436 ? -4.594 38.375 24.672 1 98.88 436 LEU B N 1
ATOM 7333 C CA . LEU B 1 436 ? -5.773 37.531 24.859 1 98.88 436 LEU B CA 1
ATOM 7334 C C . LEU B 1 436 ? -5.539 36.125 24.328 1 98.88 436 LEU B C 1
ATOM 7336 O O . LEU B 1 436 ? -5.34 35.938 23.125 1 98.88 436 LEU B O 1
ATOM 7340 N N . VAL B 1 437 ? -5.551 35.156 25.203 1 98.88 437 VAL B N 1
ATOM 7341 C CA . VAL B 1 437 ? -5.402 33.75 24.812 1 98.88 437 VAL B CA 1
ATOM 7342 C C . VAL B 1 437 ? -6.754 33.062 24.906 1 98.88 437 VAL B C 1
ATOM 7344 O O . VAL B 1 437 ? -7.488 33.25 25.875 1 98.88 437 VAL B O 1
ATOM 7347 N N . LEU B 1 438 ? -7.117 32.344 23.875 1 98.88 438 LEU B N 1
ATOM 7348 C CA . LEU B 1 438 ? -8.406 31.672 23.828 1 98.88 438 LEU B CA 1
ATOM 7349 C C . LEU B 1 438 ? -8.211 30.172 23.609 1 98.88 438 LEU B C 1
ATOM 7351 O O . LEU B 1 438 ? -7.309 29.766 22.875 1 98.88 438 LEU B O 1
ATOM 7355 N N . SER B 1 439 ? -9.047 29.344 24.188 1 98.75 439 SER B N 1
ATOM 7356 C CA . SER B 1 439 ? -9.008 27.891 24 1 98.75 439 SER B CA 1
ATOM 7357 C C . SER B 1 439 ? -10.352 27.25 24.344 1 98.75 439 SER B C 1
ATOM 7359 O O . SER B 1 439 ? -11 27.641 25.312 1 98.75 439 SER B O 1
ATOM 7361 N N . ASN B 1 440 ? -10.719 26.312 23.5 1 98.62 440 ASN B N 1
ATOM 7362 C CA . ASN B 1 440 ? -11.758 25.406 23.969 1 98.62 440 ASN B CA 1
ATOM 7363 C C . ASN B 1 440 ? -11.273 24.531 25.109 1 98.62 440 ASN B C 1
ATOM 7365 O O . ASN B 1 440 ? -10.086 24.219 25.203 1 98.62 440 ASN B O 1
ATOM 7369 N N . ARG B 1 441 ? -12.227 24.172 25.938 1 98.44 441 ARG B N 1
ATOM 7370 C CA . ARG B 1 441 ? -11.898 23.266 27.031 1 98.44 441 ARG B CA 1
ATOM 7371 C C . ARG B 1 441 ? -11.352 21.953 26.5 1 98.44 441 ARG B C 1
ATOM 7373 O O . ARG B 1 441 ? -10.414 21.391 27.062 1 98.44 441 ARG B O 1
ATOM 7380 N N . TYR B 1 442 ? -11.984 21.438 25.422 1 98.5 442 TYR B N 1
ATOM 7381 C CA . TYR B 1 442 ? -11.547 20.188 24.797 1 98.5 442 TYR B CA 1
ATOM 7382 C C . TYR B 1 442 ? -11.266 20.375 23.312 1 98.5 442 TYR B C 1
ATOM 7384 O O . TYR B 1 442 ? -12.195 20.422 22.5 1 98.5 442 TYR B O 1
ATOM 7392 N N . ASP B 1 443 ? -10.047 20.469 23.016 1 98.69 443 ASP B N 1
ATOM 7393 C CA . ASP B 1 443 ? -9.547 20.688 21.656 1 98.69 443 ASP B CA 1
ATOM 7394 C C . ASP B 1 443 ? -8.695 19.5 21.203 1 98.69 443 ASP B C 1
ATOM 7396 O O . ASP B 1 443 ? -7.699 19.172 21.828 1 98.69 443 ASP B O 1
ATOM 7400 N N . PRO B 1 444 ? -9.047 18.891 20.078 1 98 444 PRO B N 1
ATOM 7401 C CA . PRO B 1 444 ? -8.367 17.672 19.641 1 98 444 PRO B CA 1
ATOM 7402 C C . PRO B 1 444 ? -7.023 17.953 18.969 1 98 444 PRO B C 1
ATOM 7404 O O . PRO B 1 444 ? -6.387 17.016 18.453 1 98 444 PRO B O 1
ATOM 7407 N N . SER B 1 445 ? -6.539 19.141 18.938 1 96.88 445 SER B N 1
ATOM 7408 C CA . SER B 1 445 ? -5.273 19.484 18.297 1 96.88 445 SER B CA 1
ATOM 7409 C C . SER B 1 445 ? -4.422 20.391 19.188 1 96.88 445 SER B C 1
ATOM 7411 O O . SER B 1 445 ? -3.195 20.266 19.203 1 96.88 445 SER B O 1
ATOM 7413 N N . THR B 1 446 ? -5.078 21.328 19.812 1 98.19 446 THR B N 1
ATOM 7414 C CA . THR B 1 446 ? -4.438 22.297 20.703 1 98.19 446 THR B CA 1
ATOM 7415 C C . THR B 1 446 ? -5.129 22.328 22.062 1 98.19 446 THR B C 1
ATOM 7417 O O . THR B 1 446 ? -5.859 23.266 22.375 1 98.19 446 THR B O 1
ATOM 7420 N N . PRO B 1 447 ? -4.762 21.422 22.906 1 98.38 447 PRO B N 1
ATOM 7421 C CA . PRO B 1 447 ? -5.473 21.281 24.172 1 98.38 447 PRO B CA 1
ATOM 7422 C C . PRO B 1 447 ? -5.297 22.5 25.094 1 98.38 447 PRO B C 1
ATOM 7424 O O . PRO B 1 447 ? -4.324 23.25 24.953 1 98.38 447 PRO B O 1
ATOM 7427 N N . LEU B 1 448 ? -6.246 22.641 25.984 1 98.5 448 LEU B N 1
ATOM 7428 C CA . LEU B 1 448 ? -6.266 23.75 26.938 1 98.5 448 LEU B CA 1
ATOM 7429 C C . LEU B 1 448 ? -4.926 23.859 27.656 1 98.5 448 LEU B C 1
ATOM 7431 O O . LEU B 1 448 ? -4.484 24.969 27.984 1 98.5 448 LEU B O 1
ATOM 7435 N N . ALA B 1 449 ? -4.254 22.766 27.844 1 97.81 449 ALA B N 1
ATOM 7436 C CA . ALA B 1 449 ? -2.963 22.766 28.531 1 97.81 449 ALA B CA 1
ATOM 7437 C C . ALA B 1 449 ? -1.949 23.625 27.781 1 97.81 449 ALA B C 1
ATOM 7439 O O . ALA B 1 449 ? -1.102 24.281 28.406 1 97.81 449 ALA B O 1
ATOM 7440 N N . ALA B 1 450 ? -1.984 23.609 26.531 1 98.25 450 ALA B N 1
ATOM 7441 C CA . ALA B 1 450 ? -1.069 24.422 25.75 1 98.25 450 ALA B CA 1
ATOM 7442 C C . ALA B 1 450 ? -1.334 25.906 25.953 1 98.25 450 ALA B C 1
ATOM 7444 O O . ALA B 1 450 ? -0.398 26.719 26.047 1 98.25 450 ALA B O 1
ATOM 7445 N N . ALA B 1 451 ? -2.57 26.312 26.016 1 98.56 451 ALA B N 1
ATOM 7446 C CA . ALA B 1 451 ? -2.934 27.703 26.297 1 98.56 451 ALA B CA 1
ATOM 7447 C C . ALA B 1 451 ? -2.453 28.109 27.688 1 98.56 451 ALA B C 1
ATOM 7449 O O . ALA B 1 451 ? -1.951 29.234 27.859 1 98.56 451 ALA B O 1
ATOM 7450 N N . LYS B 1 452 ? -2.635 27.266 28.594 1 98.25 452 LYS B N 1
ATOM 7451 C CA . LYS B 1 452 ? -2.172 27.531 29.953 1 98.25 452 LYS B CA 1
ATOM 7452 C C . LYS B 1 452 ? -0.654 27.688 30 1 98.25 452 LYS B C 1
ATOM 7454 O O . LYS B 1 452 ? -0.137 28.578 30.688 1 98.25 452 LYS B O 1
ATOM 7459 N N . ASN B 1 453 ? 0.024 26.828 29.297 1 97.06 453 ASN B N 1
ATOM 7460 C CA . ASN B 1 453 ? 1.477 26.938 29.219 1 97.06 453 ASN B CA 1
ATOM 7461 C C . ASN B 1 453 ? 1.906 28.297 28.641 1 97.06 453 ASN B C 1
ATOM 7463 O O . ASN B 1 453 ? 2.83 28.922 29.156 1 97.06 453 ASN B O 1
ATOM 7467 N N . LEU B 1 454 ? 1.242 28.719 27.594 1 97.94 454 LEU B N 1
ATOM 7468 C CA . LEU B 1 454 ? 1.593 30 26.984 1 97.94 454 LEU B CA 1
ATOM 7469 C C . LEU B 1 454 ? 1.294 31.156 27.922 1 97.94 454 LEU B C 1
ATOM 7471 O O . LEU B 1 454 ? 2.104 32.062 28.062 1 97.94 454 LEU B O 1
ATOM 7475 N N . THR B 1 455 ? 0.136 31.156 28.547 1 97.56 455 THR B N 1
ATOM 7476 C CA . THR B 1 455 ? -0.284 32.25 29.422 1 97.56 455 THR B CA 1
ATOM 7477 C C . THR B 1 455 ? 0.653 32.344 30.625 1 97.56 455 THR B C 1
ATOM 7479 O O . THR B 1 455 ? 0.88 33.469 31.141 1 97.56 455 THR B O 1
ATOM 7482 N N . ALA B 1 456 ? 1.268 31.297 30.984 1 96.88 456 ALA B N 1
ATOM 7483 C CA . ALA B 1 456 ? 2.191 31.281 32.125 1 96.88 456 ALA B CA 1
ATOM 7484 C C . ALA B 1 456 ? 3.459 32.062 31.781 1 96.88 456 ALA B C 1
ATOM 7486 O O . ALA B 1 456 ? 4.117 32.594 32.688 1 96.88 456 ALA B O 1
ATOM 7487 N N . THR B 1 457 ? 3.795 32.188 30.516 1 96.5 457 THR B N 1
ATOM 7488 C CA . THR B 1 457 ? 5.055 32.812 30.172 1 96.5 457 THR B CA 1
ATOM 7489 C C . THR B 1 457 ? 4.805 34.188 29.531 1 96.5 457 THR B C 1
ATOM 7491 O O . THR B 1 457 ? 5.719 35 29.438 1 96.5 457 THR B O 1
ATOM 7494 N N . PHE B 1 458 ? 3.619 34.438 29.078 1 98.12 458 PHE B N 1
ATOM 7495 C CA . PHE B 1 458 ? 3.234 35.75 28.562 1 98.12 458 PHE B CA 1
ATOM 7496 C C . PHE B 1 458 ? 2.689 36.625 29.672 1 98.12 458 PHE B C 1
ATOM 7498 O O . PHE B 1 458 ? 1.492 36.594 29.969 1 98.12 458 PHE B O 1
ATOM 7505 N N . GLU B 1 459 ? 3.541 37.469 30.188 1 97.12 459 GLU B N 1
ATOM 7506 C CA . GLU B 1 459 ? 3.184 38.25 31.359 1 97.12 459 GLU B CA 1
ATOM 7507 C C . GLU B 1 459 ? 1.999 39.188 31.062 1 97.12 459 GLU B C 1
ATOM 7509 O O . GLU B 1 459 ? 1.982 39.875 30.047 1 97.12 459 GLU B O 1
ATOM 7514 N N . GLY B 1 460 ? 0.999 39.094 31.938 1 96.81 460 GLY B N 1
ATOM 7515 C CA . GLY B 1 460 ? -0.151 39.969 31.844 1 96.81 460 GLY B CA 1
ATOM 7516 C C . GLY B 1 460 ? -1.243 39.438 30.938 1 96.81 460 GLY B C 1
ATOM 7517 O O . GLY B 1 460 ? -2.344 40 30.891 1 96.81 460 GLY B O 1
ATOM 7518 N N . SER B 1 461 ? -0.955 38.344 30.25 1 98.12 461 SER B N 1
ATOM 7519 C CA . SER B 1 461 ? -1.958 37.75 29.375 1 98.12 461 SER B CA 1
ATOM 7520 C C . SER B 1 461 ? -3.131 37.188 30.156 1 98.12 461 SER B C 1
ATOM 7522 O O . SER B 1 461 ? -3.006 36.906 31.359 1 98.12 461 SER B O 1
ATOM 7524 N N . VAL B 1 462 ? -4.305 37.125 29.453 1 98.62 462 VAL B N 1
ATOM 7525 C CA . VAL B 1 462 ? -5.492 36.5 30.062 1 98.62 462 VAL B CA 1
ATOM 7526 C C . VAL B 1 462 ? -6.012 35.375 29.172 1 98.62 462 VAL B C 1
ATOM 7528 O O . VAL B 1 462 ? -6.086 35.531 27.953 1 98.62 462 VAL B O 1
ATOM 7531 N N . LEU B 1 463 ? -6.312 34.219 29.812 1 98.75 463 LEU B N 1
ATOM 7532 C CA . LEU B 1 463 ? -6.879 33.062 29.141 1 98.75 463 LEU B CA 1
ATOM 7533 C C . LEU B 1 463 ? -8.398 33.062 29.25 1 98.75 463 LEU B C 1
ATOM 7535 O O . LEU B 1 463 ? -8.945 33.125 30.344 1 98.75 463 LEU B O 1
ATOM 7539 N N . LEU B 1 464 ? -9.023 33.125 28.109 1 98.88 464 LEU B N 1
ATOM 7540 C CA . LEU B 1 464 ? -10.445 32.812 28.047 1 98.88 464 LEU B CA 1
ATOM 7541 C C . LEU B 1 464 ? -10.68 31.359 27.688 1 98.88 464 LEU B C 1
ATOM 7543 O O . LEU B 1 464 ? -10.25 30.906 26.625 1 98.88 464 LEU B O 1
ATOM 7547 N N . GLU B 1 465 ? -11.297 30.641 28.547 1 98.69 465 GLU B N 1
ATOM 7548 C CA . GLU B 1 465 ? -11.711 29.266 28.297 1 98.69 465 GLU B CA 1
ATOM 7549 C C . GLU B 1 465 ? -13.148 29.203 27.781 1 98.69 465 GLU B C 1
ATOM 7551 O O . GLU B 1 465 ? -14.047 29.828 28.359 1 98.69 465 GLU B O 1
ATOM 7556 N N . GLN B 1 466 ? -13.273 28.641 26.641 1 98.75 466 GLN B N 1
ATOM 7557 C CA . GLN B 1 466 ? -14.609 28.359 26.141 1 98.75 466 GLN B CA 1
ATOM 7558 C C . GLN B 1 466 ? -15.016 26.906 26.438 1 98.75 466 GLN B C 1
ATOM 7560 O O . GLN B 1 466 ? -14.273 25.984 26.125 1 98.75 466 GLN B O 1
ATOM 7565 N N . ASN B 1 467 ? -16.172 26.75 27.109 1 98.31 467 ASN B N 1
ATOM 7566 C CA . ASN B 1 467 ? -16.656 25.422 27.453 1 98.31 467 ASN B CA 1
ATOM 7567 C C . ASN B 1 467 ? -17.266 24.719 26.234 1 98.31 467 ASN B C 1
ATOM 7569 O O . ASN B 1 467 ? -18.484 24.547 26.156 1 98.31 467 ASN B O 1
ATOM 7573 N N . GLY B 1 468 ? -16.359 24.25 25.375 1 97.5 468 GLY B N 1
ATOM 7574 C CA . GLY B 1 468 ? -16.766 23.625 24.125 1 97.5 468 GLY B CA 1
ATOM 7575 C C . GLY B 1 468 ? -15.797 22.562 23.641 1 97.5 468 GLY B C 1
ATOM 7576 O O . GLY B 1 468 ? -14.75 22.344 24.25 1 97.5 468 GLY B O 1
ATOM 7577 N N . TYR B 1 469 ? -16.281 21.797 22.672 1 97.75 469 TYR B N 1
ATOM 7578 C CA . TYR B 1 469 ? -15.484 20.797 21.969 1 97.75 469 TYR B CA 1
ATOM 7579 C C . TYR B 1 469 ? -15.086 21.312 20.578 1 97.75 469 TYR B C 1
ATOM 7581 O O . TYR B 1 469 ? -15.836 22.062 19.953 1 97.75 469 TYR B O 1
ATOM 7589 N N . GLY B 1 470 ? -13.883 20.875 20.141 1 97.56 470 GLY B N 1
ATOM 7590 C CA . GLY B 1 470 ? -13.469 21.203 18.781 1 97.56 470 GLY B CA 1
ATOM 7591 C C . GLY B 1 470 ? -12.211 22.047 18.734 1 97.56 470 GLY B C 1
ATOM 7592 O O . GLY B 1 470 ? -11.742 22.531 19.75 1 97.56 470 GLY B O 1
ATOM 7593 N N . HIS B 1 471 ? -11.703 22.156 17.516 1 97.31 471 HIS B N 1
ATOM 7594 C CA . HIS B 1 471 ? -10.43 22.859 17.344 1 97.31 471 HIS B CA 1
ATOM 7595 C C . HIS B 1 471 ? -10.633 24.375 17.281 1 97.31 471 HIS B C 1
ATOM 7597 O O . HIS B 1 471 ? -11.289 24.875 16.359 1 97.31 471 HIS B O 1
ATOM 7603 N N . THR B 1 472 ? -10.117 25.109 18.297 1 98.06 472 THR B N 1
ATOM 7604 C CA . THR B 1 472 ? -10.195 26.547 18.516 1 98.06 472 THR B CA 1
ATOM 7605 C C . THR B 1 472 ? -11.586 26.953 18.984 1 98.06 472 THR B C 1
ATOM 7607 O O . THR B 1 472 ? -12.516 26.141 18.938 1 98.06 472 THR B O 1
ATOM 7610 N N . THR B 1 473 ? -11.781 28.141 19.391 1 98.31 473 THR B N 1
ATOM 7611 C CA . THR B 1 473 ? -13.062 28.609 19.906 1 98.31 473 THR B CA 1
ATOM 7612 C C . THR B 1 473 ? -14.039 28.859 18.75 1 98.31 473 THR B C 1
ATOM 7614 O O . THR B 1 473 ? -15.242 29 18.969 1 98.31 473 THR B O 1
ATOM 7617 N N . LEU B 1 474 ? -13.547 28.812 17.531 1 96.81 474 LEU B N 1
ATOM 7618 C CA . LEU B 1 474 ? -14.375 29.094 16.375 1 96.81 474 LEU B CA 1
ATOM 7619 C C . LEU B 1 474 ? -15.172 27.859 15.961 1 96.81 474 LEU B C 1
ATOM 7621 O O . LEU B 1 474 ? -16.094 27.953 15.156 1 96.81 474 LEU B O 1
ATOM 7625 N N . SER B 1 475 ? -14.867 26.719 16.547 1 95.56 475 SER B N 1
ATOM 7626 C CA . SER B 1 475 ? -15.461 25.453 16.141 1 95.56 475 SER B CA 1
ATOM 7627 C C . SER B 1 475 ? -16.906 25.344 16.609 1 95.56 475 SER B C 1
ATOM 7629 O O . SER B 1 475 ? -17.703 24.594 16.031 1 95.56 475 SER B O 1
ATOM 7631 N N . VAL B 1 476 ? -17.234 26.047 17.688 1 95 476 VAL B N 1
ATOM 7632 C CA . VAL B 1 476 ? -18.594 26.062 18.219 1 95 476 VAL B CA 1
ATOM 7633 C C . VAL B 1 476 ? -18.969 27.484 18.609 1 95 476 VAL B C 1
ATOM 7635 O O . VAL B 1 476 ? -18.156 28.234 19.141 1 95 476 VAL B O 1
ATOM 7638 N N . PRO B 1 477 ? -20.219 27.844 18.375 1 95.06 477 PRO B N 1
ATOM 7639 C CA . PRO B 1 477 ? -20.625 29.234 18.562 1 95.06 477 PRO B CA 1
ATOM 7640 C C . PRO B 1 477 ? -20.719 29.641 20.031 1 95.06 477 PRO B C 1
ATOM 7642 O O . PRO B 1 477 ? -21.297 28.906 20.844 1 95.06 477 PRO B O 1
ATOM 7645 N N . SER B 1 478 ? -20.156 30.703 20.344 1 96.69 478 SER B N 1
ATOM 7646 C CA . SER B 1 478 ? -20.266 31.344 21.656 1 96.69 478 SER B CA 1
ATOM 7647 C C . SER B 1 478 ? -20.359 32.875 21.516 1 96.69 478 SER B C 1
ATOM 7649 O O . SER B 1 478 ? -19.391 33.531 21.141 1 96.69 478 SER B O 1
ATOM 7651 N N . LEU B 1 479 ? -21.547 33.406 21.812 1 95.31 479 LEU B N 1
ATOM 7652 C CA . LEU B 1 479 ? -21.75 34.844 21.797 1 95.31 479 LEU B CA 1
ATOM 7653 C C . LEU B 1 479 ? -20.844 35.531 22.812 1 95.31 479 LEU B C 1
ATOM 7655 O O . LEU B 1 479 ? -20.297 36.594 22.547 1 95.31 479 LEU B O 1
ATOM 7659 N N . CYS B 1 480 ? -20.688 34.906 23.922 1 97.25 480 CYS B N 1
ATOM 7660 C CA . CYS B 1 480 ? -19.812 35.406 24.984 1 97.25 480 CYS B CA 1
ATOM 7661 C C . CYS B 1 480 ? -18.391 35.625 24.453 1 97.25 480 CYS B C 1
ATOM 7663 O O . CYS B 1 480 ? -17.828 36.688 24.594 1 97.25 480 CYS B O 1
ATOM 7665 N N . THR B 1 481 ? -17.797 34.594 23.844 1 98.5 481 THR B N 1
ATOM 7666 C CA . THR B 1 481 ? -16.453 34.656 23.312 1 98.5 481 THR B CA 1
ATOM 7667 C C . THR B 1 481 ? -16.344 35.719 22.234 1 98.5 481 THR B C 1
ATOM 7669 O O . THR B 1 481 ? -15.383 36.5 22.203 1 98.5 481 THR B O 1
ATOM 7672 N N . ALA B 1 482 ? -17.328 35.844 21.359 1 97.81 482 ALA B N 1
ATOM 7673 C CA . ALA B 1 482 ? -17.344 36.812 20.297 1 97.81 482 ALA B CA 1
ATOM 7674 C C . ALA B 1 482 ? -17.312 38.25 20.859 1 97.81 482 ALA B C 1
ATOM 7676 O O . ALA B 1 482 ? -16.609 39.125 20.344 1 97.81 482 ALA B O 1
ATOM 7677 N N . LYS B 1 483 ? -18.047 38.438 21.844 1 97.5 483 LYS B N 1
ATOM 7678 C CA . LYS B 1 483 ? -18.109 39.75 22.469 1 97.5 483 LYS B CA 1
ATOM 7679 C C . LYS B 1 483 ? -16.766 40.125 23.125 1 97.5 483 LYS B C 1
ATOM 7681 O O . LYS B 1 483 ? -16.344 41.281 23.094 1 97.5 483 LYS B O 1
ATOM 7686 N N . VAL B 1 484 ? -16.156 39.156 23.719 1 98.62 484 VAL B N 1
ATOM 7687 C CA . VAL B 1 484 ? -14.859 39.375 24.328 1 98.62 484 VAL B CA 1
ATOM 7688 C C . VAL B 1 484 ? -13.844 39.781 23.266 1 98.62 484 VAL B C 1
ATOM 7690 O O . VAL B 1 484 ? -13.086 40.719 23.438 1 98.62 484 VAL B O 1
ATOM 7693 N N . VAL B 1 485 ? -13.797 39.031 22.172 1 98.62 485 VAL B N 1
ATOM 7694 C CA . VAL B 1 485 ? -12.867 39.344 21.078 1 98.62 485 VAL B CA 1
ATOM 7695 C C . VAL B 1 485 ? -13.133 40.719 20.547 1 98.62 485 VAL B C 1
ATOM 7697 O O . VAL B 1 485 ? -12.195 41.5 20.328 1 98.62 485 VAL B O 1
ATOM 7700 N N . ARG B 1 486 ? -14.383 41.062 20.344 1 97.75 486 ARG B N 1
ATOM 7701 C CA . ARG B 1 486 ? -14.75 42.375 19.859 1 97.75 486 ARG B CA 1
ATOM 7702 C C . ARG B 1 486 ? -14.258 43.469 20.812 1 97.75 486 ARG B C 1
ATOM 7704 O O . ARG B 1 486 ? -13.648 44.438 20.391 1 97.75 486 ARG B O 1
ATOM 7711 N N . ALA B 1 487 ? -14.57 43.281 22.031 1 97.94 487 ALA B N 1
ATOM 7712 C CA . ALA B 1 487 ? -14.172 44.281 23.031 1 97.94 487 ALA B CA 1
ATOM 7713 C C . ALA B 1 487 ? -12.656 44.469 23.078 1 97.94 487 ALA B C 1
ATOM 7715 O O . ALA B 1 487 ? -12.148 45.562 23.172 1 97.94 487 ALA B O 1
ATOM 7716 N N . TYR B 1 488 ? -11.977 43.438 23 1 98.38 488 TYR B N 1
ATOM 7717 C CA . TYR B 1 488 ? -10.523 43.438 23.047 1 98.38 488 TYR B CA 1
ATOM 7718 C C . TYR B 1 488 ? -9.938 44.25 21.891 1 98.38 488 TYR B C 1
ATOM 7720 O O . TYR B 1 488 ? -9.086 45.094 22.094 1 98.38 488 TYR B O 1
ATOM 7728 N N . PHE B 1 489 ? -10.352 43.938 20.688 1 98.06 489 PHE B N 1
ATOM 7729 C CA . PHE B 1 489 ? -9.789 44.594 19.531 1 98.06 489 PHE B CA 1
ATOM 7730 C C . PHE B 1 489 ? -10.305 46.031 19.406 1 98.06 489 PHE B C 1
ATOM 7732 O O . PHE B 1 489 ? -9.703 46.875 18.734 1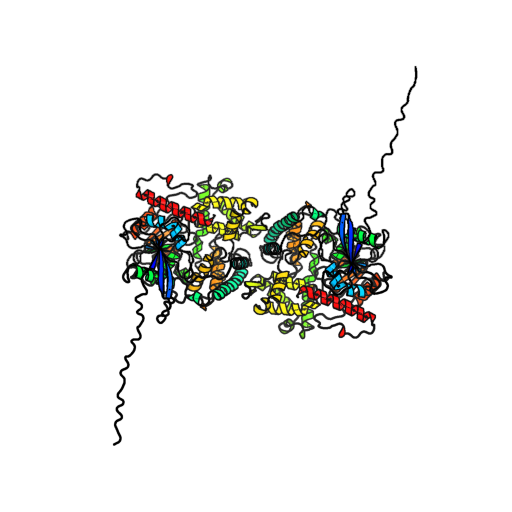 98.06 489 PHE B O 1
ATOM 7739 N N . SER B 1 490 ? -11.453 46.344 20.047 1 96 490 SER B N 1
ATOM 7740 C CA . SER B 1 490 ? -12.008 47.688 20 1 96 490 SER B CA 1
ATOM 7741 C C . SER B 1 490 ? -11.266 48.625 20.938 1 96 490 SER B C 1
ATOM 7743 O O . SER B 1 490 ? -11.008 49.781 20.594 1 96 490 SER B O 1
ATOM 7745 N N . ASN B 1 491 ? -10.969 48.094 22.141 1 95.94 491 ASN B N 1
ATOM 7746 C CA . ASN B 1 491 ? -10.406 49.031 23.094 1 95.94 491 ASN B CA 1
ATOM 7747 C C . ASN B 1 491 ? -9.469 48.344 24.078 1 95.94 491 ASN B C 1
ATOM 7749 O O . ASN B 1 491 ? -9.133 48.906 25.125 1 95.94 491 ASN B O 1
ATOM 7753 N N . GLY B 1 492 ? -9.133 47.094 23.859 1 97.19 492 GLY B N 1
ATOM 7754 C CA . GLY B 1 492 ? -8.148 46.406 24.688 1 97.19 492 GLY B CA 1
ATOM 7755 C C . GLY B 1 492 ? -8.742 45.781 25.922 1 97.19 492 GLY B C 1
ATOM 7756 O O . GLY B 1 492 ? -8.016 45.25 26.766 1 97.19 492 GLY B O 1
ATOM 7757 N N . THR B 1 493 ? -10.055 45.719 26.016 1 97.94 493 THR B N 1
ATOM 7758 C CA . THR B 1 493 ? -10.703 45.156 27.203 1 97.94 493 THR B CA 1
ATOM 7759 C C . THR B 1 493 ? -10.531 43.656 27.25 1 97.94 493 THR B C 1
ATOM 7761 O O . THR B 1 493 ? -10.914 42.938 26.328 1 97.94 493 THR B O 1
ATOM 7764 N N . LEU B 1 494 ? -9.953 43.188 28.359 1 98.38 494 LEU B N 1
ATOM 7765 C CA . LEU B 1 494 ? -9.797 41.781 28.609 1 98.38 494 LEU B CA 1
ATOM 7766 C C . LEU B 1 494 ? -10.867 41.281 29.578 1 98.38 494 LEU B C 1
ATOM 7768 O O . LEU B 1 494 ? -11.352 42.031 30.422 1 98.38 494 LEU B O 1
ATOM 7772 N N . PRO B 1 495 ? -11.195 40.062 29.375 1 98.25 495 PRO B N 1
ATOM 7773 C CA . PRO B 1 495 ? -12.086 39.5 30.406 1 98.25 495 PRO B CA 1
ATOM 7774 C C . PRO B 1 495 ? -11.375 39.312 31.75 1 98.25 495 PRO B C 1
ATOM 7776 O O . PRO B 1 495 ? -10.141 39.344 31.812 1 98.25 495 PRO B O 1
ATOM 7779 N N . ALA B 1 496 ? -12.203 39.125 32.781 1 97.19 496 ALA B N 1
ATOM 7780 C CA . ALA B 1 496 ? -11.633 38.781 34.094 1 97.19 496 ALA B CA 1
ATOM 7781 C C . ALA B 1 496 ? -10.883 37.438 34.031 1 97.19 496 ALA B C 1
ATOM 7783 O O . ALA B 1 496 ? -11.258 36.531 33.281 1 97.19 496 ALA B O 1
ATOM 7784 N N . GLU B 1 497 ? -9.805 37.375 34.812 1 95.88 497 GLU B N 1
ATOM 7785 C CA . GLU B 1 497 ? -9.102 36.094 34.938 1 95.88 497 GLU B CA 1
ATOM 7786 C C . GLU B 1 497 ? -10.055 34.969 35.344 1 95.88 497 GLU B C 1
ATOM 7788 O O . GLU B 1 497 ? -10.898 35.156 36.219 1 95.88 497 GLU B O 1
ATOM 7793 N N . GLY B 1 498 ? -9.961 33.875 34.625 1 96.19 498 GLY B N 1
ATOM 7794 C CA . GLY B 1 498 ? -10.781 32.719 34.969 1 96.19 498 GLY B CA 1
ATOM 7795 C C . GLY B 1 498 ? -12.125 32.719 34.25 1 96.19 498 GLY B C 1
ATOM 7796 O O . GLY B 1 498 ? -12.938 31.812 34.469 1 96.19 498 GLY B O 1
ATOM 7797 N N . THR B 1 499 ? -12.367 33.656 33.406 1 97.62 499 THR B N 1
ATOM 7798 C CA . THR B 1 499 ? -13.625 33.719 32.656 1 97.62 499 THR B CA 1
ATOM 7799 C C . THR B 1 499 ? -13.82 32.469 31.812 1 97.62 499 THR B C 1
ATOM 7801 O O . THR B 1 499 ? -12.906 32.031 31.094 1 97.62 499 THR B O 1
ATOM 7804 N N . ILE B 1 500 ? -14.984 31.859 31.953 1 98.62 500 ILE B N 1
ATOM 7805 C CA . ILE B 1 500 ? -15.398 30.734 31.109 1 98.62 500 ILE B CA 1
ATOM 7806 C C . ILE B 1 500 ? -16.625 31.125 30.297 1 98.62 500 ILE B C 1
ATOM 7808 O O . ILE B 1 500 ? -17.641 31.547 30.844 1 98.62 500 ILE B O 1
ATOM 7812 N N . CYS B 1 501 ? -16.5 31.109 29.016 1 98.56 501 CYS B N 1
ATOM 7813 C CA . CYS B 1 501 ? -17.625 31.359 28.125 1 98.56 501 CYS B CA 1
ATOM 7814 C C . CYS B 1 501 ? -18.328 30.062 27.75 1 98.56 501 CYS B C 1
ATOM 7816 O O . CYS B 1 501 ? -17.688 29.078 27.406 1 98.56 501 CYS B O 1
ATOM 7818 N N . GLU B 1 502 ? -19.641 30.109 27.859 1 97.38 502 GLU B N 1
ATOM 7819 C CA . GLU B 1 502 ? -20.453 28.953 27.438 1 97.38 502 GLU B CA 1
ATOM 7820 C C . GLU B 1 502 ? -20.75 29 25.953 1 97.38 502 GLU B C 1
ATOM 7822 O O . GLU B 1 502 ? -20.609 30.047 25.312 1 97.38 502 GLU B O 1
ATOM 7827 N N . ILE B 1 503 ? -21.109 27.844 25.422 1 95.25 503 ILE B N 1
ATOM 7828 C CA . ILE B 1 503 ? -21.5 27.75 24.016 1 95.25 503 ILE B CA 1
ATOM 7829 C C . ILE B 1 503 ? -23 28.062 23.891 1 95.25 503 ILE B C 1
ATOM 7831 O O . ILE B 1 503 ? -23.75 27.891 24.844 1 95.25 503 ILE B O 1
ATOM 7835 N N . ASP B 1 504 ? -23.422 28.422 22.688 1 92.31 504 ASP B N 1
ATOM 7836 C CA . ASP B 1 504 ? -24.781 28.891 22.5 1 92.31 504 ASP B CA 1
ATOM 7837 C C . ASP B 1 504 ? -25.625 27.859 21.75 1 92.31 504 ASP B C 1
ATOM 7839 O O . ASP B 1 504 ? -26.844 28.016 21.625 1 92.31 504 ASP B O 1
ATOM 7843 N N . VAL B 1 505 ? -24.953 26.859 21.234 1 89.56 505 VAL B N 1
ATOM 7844 C CA . VAL B 1 505 ? -25.672 25.828 20.5 1 89.56 505 VAL B CA 1
ATOM 7845 C C . VAL B 1 505 ? -25.312 24.453 21.031 1 89.56 505 VAL B C 1
ATOM 7847 O O . VAL B 1 505 ? -24.172 24.188 21.391 1 89.56 505 VAL B O 1
ATOM 7850 N N . PRO B 1 506 ? -26.328 23.594 21.094 1 89.38 506 PRO B N 1
ATOM 7851 C CA . PRO B 1 506 ? -26 22.234 21.531 1 89.38 506 PRO B CA 1
ATOM 7852 C C . PRO B 1 506 ? -25.172 21.453 20.5 1 89.38 506 PRO B C 1
ATOM 7854 O O . PRO B 1 506 ? -25.125 21.828 19.328 1 89.38 506 PRO B O 1
ATOM 7857 N N . LEU B 1 507 ? -24.562 20.422 21.094 1 91.12 507 LEU B N 1
ATOM 7858 C CA . LEU B 1 507 ? -23.922 19.469 20.188 1 91.12 507 LEU B CA 1
ATOM 7859 C C . LEU B 1 507 ? -24.953 18.734 19.344 1 91.12 507 LEU B C 1
ATOM 7861 O O . LEU B 1 507 ? -26.062 18.469 19.812 1 91.12 507 LEU B O 1
ATOM 7865 N N . PHE B 1 508 ? -24.719 18.328 18.234 1 92.62 508 PHE B N 1
ATOM 7866 C CA . PHE B 1 508 ? -25.672 17.656 17.359 1 92.62 508 PHE B CA 1
ATOM 7867 C C . PHE B 1 508 ? -26.922 18.5 17.156 1 92.62 508 PHE B C 1
ATOM 7869 O O . PHE B 1 508 ? -27.984 18.172 17.672 1 92.62 508 PHE B O 1
ATOM 7876 N N . THR B 1 509 ? -26.844 19.531 16.438 1 86.75 509 THR B N 1
ATOM 7877 C CA . THR B 1 509 ? -27.984 20.422 16.281 1 86.75 509 THR B CA 1
ATOM 7878 C C . THR B 1 509 ? -28.203 20.766 14.805 1 86.75 509 THR B C 1
ATOM 7880 O O . THR B 1 509 ? -27.266 20.703 14 1 86.75 509 THR B O 1
ATOM 7883 N N . ASN B 1 510 ? -29.438 21 14.539 1 78.62 510 ASN B N 1
ATOM 7884 C CA . ASN B 1 510 ? -29.812 21.547 13.242 1 78.62 510 ASN B CA 1
ATOM 7885 C C . ASN B 1 510 ? -30.219 23.016 13.352 1 78.62 510 ASN B C 1
ATOM 7887 O O . ASN B 1 510 ? -30.766 23.578 12.406 1 78.62 510 ASN B O 1
ATOM 7891 N N . LEU B 1 511 ? -29.922 23.469 14.5 1 78.56 511 LEU B N 1
ATOM 7892 C CA . LEU B 1 511 ? -30.344 24.844 14.742 1 78.56 511 LEU B CA 1
ATOM 7893 C C . LEU B 1 511 ? -29.531 25.812 13.891 1 78.56 511 LEU B C 1
ATOM 7895 O O . LEU B 1 511 ? -28.328 25.641 13.727 1 78.56 511 LEU B O 1
ATOM 7899 N N . THR B 1 512 ? -30.359 26.688 13.242 1 74.81 512 THR B N 1
ATOM 7900 C CA . THR B 1 512 ? -29.75 27.797 12.516 1 74.81 512 THR B CA 1
ATOM 7901 C C . THR B 1 512 ? -30 29.125 13.25 1 74.81 512 THR B C 1
ATOM 7903 O O . THR B 1 512 ? -30.766 29.172 14.211 1 74.81 512 THR B O 1
ATOM 7906 N N . TYR B 1 513 ? -29.234 30.109 12.992 1 70.81 513 TYR B N 1
ATOM 7907 C CA . TYR B 1 513 ? -29.375 31.406 13.625 1 70.81 513 TYR B CA 1
ATOM 7908 C C . TYR B 1 513 ? -30.828 31.891 13.562 1 70.81 513 TYR B C 1
ATOM 7910 O O . TYR B 1 513 ? -31.281 32.594 14.453 1 70.81 513 TYR B O 1
ATOM 7918 N N . ALA B 1 514 ? -31.516 31.531 12.562 1 69.56 514 ALA B N 1
ATOM 7919 C CA . ALA B 1 514 ? -32.906 31.969 12.375 1 69.56 514 ALA B CA 1
ATOM 7920 C C . ALA B 1 514 ? -33.812 31.422 13.477 1 69.56 514 ALA B C 1
ATOM 7922 O O . ALA B 1 514 ? -34.875 31.953 13.719 1 69.56 514 ALA B O 1
ATOM 7923 N N . ASP B 1 515 ? -33.312 30.453 14.133 1 71.12 515 ASP B N 1
ATOM 7924 C CA . ASP B 1 515 ? -34.156 29.766 15.117 1 71.12 515 ASP B CA 1
ATOM 7925 C C . ASP B 1 515 ? -34.031 30.391 16.5 1 71.12 515 ASP B C 1
ATOM 7927 O O . ASP B 1 515 ? -34.719 30 17.438 1 71.12 515 ASP B O 1
ATOM 7931 N N . ARG B 1 516 ? -33.125 31.344 16.484 1 70.31 516 ARG B N 1
ATOM 7932 C CA . ARG B 1 516 ? -32.875 31.906 17.812 1 70.31 516 ARG B CA 1
ATOM 7933 C C . ARG B 1 516 ? -33.438 33.312 17.938 1 70.31 516 ARG B C 1
ATOM 7935 O O . ARG B 1 516 ? -33.375 34.094 16.969 1 70.31 516 ARG B O 1
ATOM 7942 N N . GLY B 1 517 ? -34.219 33.688 18.906 1 68 517 GLY B N 1
ATOM 7943 C CA . GLY B 1 517 ? -34.719 35 19.203 1 68 517 GLY B CA 1
ATOM 7944 C C . GLY B 1 517 ? -33.688 35.844 19.953 1 68 517 GLY B C 1
ATOM 7945 O O . GLY B 1 517 ? -32.938 35.344 20.797 1 68 517 GLY B O 1
ATOM 7946 N N . PHE B 1 518 ? -33.406 37.094 19.312 1 71.75 518 PHE B N 1
ATOM 7947 C CA . PHE B 1 518 ? -32.406 37.938 19.969 1 71.75 518 PHE B CA 1
ATOM 7948 C C . PHE B 1 518 ? -33.062 39.25 20.438 1 71.75 518 PHE B C 1
ATOM 7950 O O . PHE B 1 518 ? -33.969 39.781 19.781 1 71.75 518 PHE B O 1
ATOM 7957 N N . GLU B 1 519 ? -32.594 39.625 21.578 1 67.25 519 GLU B N 1
ATOM 7958 C CA . GLU B 1 519 ? -33.031 40.906 22.094 1 67.25 519 GLU B CA 1
ATOM 7959 C C . GLU B 1 519 ? -32.25 42.062 21.422 1 67.25 519 GLU B C 1
ATOM 7961 O O . GLU B 1 519 ? -32.812 43.125 21.219 1 67.25 519 GLU B O 1
ATOM 7966 N N . SER B 1 520 ? -31.031 41.844 21.125 1 86.25 520 SER B N 1
ATOM 7967 C CA . SER B 1 520 ? -30.172 42.844 20.516 1 86.25 520 SER B CA 1
ATOM 7968 C C . SER B 1 520 ? -29.797 42.469 19.078 1 86.25 520 SER B C 1
ATOM 7970 O O . SER B 1 520 ? -29.438 41.312 18.812 1 86.25 520 SER B O 1
ATOM 7972 N N . VAL B 1 521 ? -29.953 43.5 18.297 1 84.94 521 VAL B N 1
ATOM 7973 C CA . VAL B 1 521 ? -29.609 43.281 16.906 1 84.94 521 VAL B CA 1
ATOM 7974 C C . VAL B 1 521 ? -28.125 42.969 16.766 1 84.94 521 VAL B C 1
ATOM 7976 O O . VAL B 1 521 ? -27.734 42.094 15.977 1 84.94 521 VAL B O 1
ATOM 7979 N N . ASP B 1 522 ? -27.375 43.594 17.578 1 89.56 522 ASP B N 1
ATOM 7980 C CA . ASP B 1 522 ? -25.938 43.375 17.531 1 89.56 522 ASP B CA 1
ATOM 7981 C C . ASP B 1 522 ? -25.578 41.969 17.969 1 89.56 522 ASP B C 1
ATOM 7983 O O . ASP B 1 522 ? -24.719 41.312 17.359 1 89.56 522 ASP B O 1
ATOM 7987 N N . ASP B 1 523 ? -26.234 41.562 18.938 1 90.88 523 ASP B N 1
ATOM 7988 C CA . ASP B 1 523 ? -26 40.188 19.422 1 90.88 523 ASP B CA 1
ATOM 7989 C C . ASP B 1 523 ? -26.422 39.156 18.375 1 90.88 523 ASP B C 1
ATOM 7991 O O . ASP B 1 523 ? -25.766 38.125 18.219 1 90.88 523 ASP B O 1
ATOM 7995 N N . ALA B 1 524 ? -27.453 39.469 17.734 1 90.88 524 ALA B N 1
ATOM 7996 C CA . ALA B 1 524 ? -27.953 38.562 16.688 1 90.88 524 ALA B CA 1
ATOM 7997 C C . ALA B 1 524 ? -26.953 38.469 15.547 1 90.88 524 ALA B C 1
ATOM 7999 O O . ALA B 1 524 ? -26.703 37.375 15.039 1 90.88 524 ALA B O 1
ATOM 8000 N N . GLU B 1 525 ? -26.375 39.531 15.211 1 92.06 525 GLU B N 1
ATOM 8001 C CA . GLU B 1 525 ? -25.406 39.562 14.117 1 92.06 525 GLU B CA 1
ATOM 8002 C C . GLU B 1 525 ? -24.125 38.812 14.516 1 92.06 525 GLU B C 1
ATOM 8004 O O . GLU B 1 525 ? -23.531 38.125 13.695 1 92.06 525 GLU B O 1
ATOM 8009 N N . LEU B 1 526 ? -23.766 39 15.719 1 93.94 526 LEU B N 1
ATOM 8010 C CA . LEU B 1 526 ? -22.562 38.344 16.219 1 93.94 526 LEU B CA 1
ATOM 8011 C C . LEU B 1 526 ? -22.766 36.844 16.281 1 93.94 526 LEU B C 1
ATOM 8013 O O . LEU B 1 526 ? -21.891 36.062 15.883 1 93.94 526 LEU B O 1
ATOM 8017 N N . LEU B 1 527 ? -23.859 36.469 16.797 1 92.81 527 LEU B N 1
ATOM 8018 C CA . LEU B 1 527 ? -24.141 35.062 16.891 1 92.81 527 LEU B CA 1
ATOM 8019 C C . LEU B 1 527 ? -24.234 34.406 15.516 1 92.81 527 LEU B C 1
ATOM 8021 O O . LEU B 1 527 ? -23.75 33.312 15.305 1 92.81 527 LEU B O 1
ATOM 8025 N N . LYS B 1 528 ? -24.859 35.125 14.609 1 92.56 528 LYS B N 1
ATOM 8026 C CA . LYS B 1 528 ? -24.938 34.625 13.234 1 92.56 528 LYS B CA 1
ATOM 8027 C C . LYS B 1 528 ? -23.547 34.406 12.648 1 92.56 528 LYS B C 1
ATOM 8029 O O . LYS B 1 528 ? -23.297 33.406 11.992 1 92.56 528 LYS B O 1
ATOM 8034 N N . ALA B 1 529 ? -22.688 35.312 12.891 1 94.25 529 ALA B N 1
ATOM 8035 C CA . ALA B 1 529 ? -21.328 35.219 12.359 1 94.25 529 ALA B CA 1
ATOM 8036 C C . ALA B 1 529 ? -20.609 34 12.898 1 94.25 529 ALA B C 1
ATOM 8038 O O . ALA B 1 529 ? -20 33.25 12.133 1 94.25 529 ALA B O 1
ATOM 8039 N N . VAL B 1 530 ? -20.688 33.75 14.203 1 95 530 VAL B N 1
ATOM 8040 C CA . VAL B 1 530 ? -19.938 32.656 14.781 1 95 530 VAL B CA 1
ATOM 8041 C C . VAL B 1 530 ? -20.609 31.328 14.406 1 95 530 VAL B C 1
ATOM 8043 O O . VAL B 1 530 ? -19.938 30.312 14.25 1 95 530 VAL B O 1
ATOM 8046 N N . MET B 1 531 ? -21.906 31.312 14.203 1 92.94 531 MET B N 1
ATOM 8047 C CA . MET B 1 531 ? -22.594 30.109 13.734 1 92.94 531 MET B CA 1
ATOM 8048 C C . MET B 1 531 ? -22.188 29.766 12.305 1 92.94 531 MET B C 1
ATOM 8050 O O . MET B 1 531 ? -21.969 28.594 11.969 1 92.94 531 MET B O 1
ATOM 8054 N N . LEU B 1 532 ? -22.078 30.797 11.5 1 91.75 532 LEU B N 1
ATOM 8055 C CA . LEU B 1 532 ? -21.688 30.578 10.109 1 91.75 532 LEU B CA 1
ATOM 8056 C C . LEU B 1 532 ? -20.25 30.078 10.016 1 91.75 532 LEU B C 1
ATOM 8058 O O . LEU B 1 532 ? -19.938 29.234 9.18 1 91.75 532 LEU B O 1
ATOM 8062 N N . ILE B 1 533 ? -19.359 30.594 10.836 1 93.38 533 ILE B N 1
ATOM 8063 C CA . ILE B 1 533 ? -17.969 30.125 10.859 1 93.38 533 ILE B CA 1
ATOM 8064 C C . ILE B 1 533 ? -17.938 28.641 11.18 1 93.38 533 ILE B C 1
ATOM 8066 O O . ILE B 1 533 ? -17.297 27.859 10.469 1 93.38 533 ILE B O 1
ATOM 8070 N N . SER B 1 534 ? -18.656 28.266 12.195 1 90.88 534 SER B N 1
ATOM 8071 C CA . SER B 1 534 ? -18.688 26.859 12.617 1 90.88 534 SER B CA 1
ATOM 8072 C C . SER B 1 534 ? -19.234 25.969 11.508 1 90.88 534 SER B C 1
ATOM 8074 O O . SER B 1 534 ? -18.719 24.875 11.281 1 90.88 534 SER B O 1
ATOM 8076 N N . GLU B 1 535 ? -20.234 26.438 10.859 1 89.25 535 GLU B N 1
ATOM 8077 C CA . GLU B 1 535 ? -20.844 25.688 9.766 1 89.25 535 GLU B CA 1
ATOM 8078 C C . GLU B 1 535 ? -19.859 25.516 8.609 1 89.25 535 GLU B C 1
ATOM 8080 O O . GLU B 1 535 ? -19.719 24.422 8.062 1 89.25 535 GLU B O 1
ATOM 8085 N N . LYS B 1 536 ? -19.172 26.594 8.281 1 88.25 536 LYS B N 1
ATOM 8086 C CA . LYS B 1 536 ? -18.219 26.547 7.184 1 88.25 536 LYS B CA 1
ATOM 8087 C C . LYS B 1 536 ? -17.016 25.672 7.523 1 88.25 536 LYS B C 1
ATOM 8089 O O . LYS B 1 536 ? -16.5 24.969 6.656 1 88.25 536 LYS B O 1
ATOM 8094 N N . MET B 1 537 ? -16.609 25.656 8.727 1 86.81 537 MET B N 1
ATOM 8095 C CA . MET B 1 537 ? -15.523 24.797 9.188 1 86.81 537 MET B CA 1
ATOM 8096 C C . MET B 1 537 ? -15.906 23.328 9.039 1 86.81 537 MET B C 1
ATOM 8098 O O . MET B 1 537 ? -15.062 22.5 8.68 1 86.81 537 MET B O 1
ATOM 8102 N N . SER B 1 538 ? -17.125 23.078 9.25 1 81.56 538 SER B N 1
ATOM 8103 C CA . SER B 1 538 ? -17.609 21.703 9.203 1 81.56 538 SER B CA 1
ATOM 8104 C C . SER B 1 538 ? -17.734 21.203 7.77 1 81.56 538 SER B C 1
ATOM 8106 O O . SER B 1 538 ? -17.531 20.016 7.5 1 81.56 538 SER B O 1
ATOM 8108 N N . ARG B 1 539 ? -18.031 22.016 6.902 1 71.75 539 ARG B N 1
ATOM 8109 C CA . ARG B 1 539 ? -18.203 21.625 5.508 1 71.75 539 ARG B CA 1
ATOM 8110 C C . ARG B 1 539 ? -16.891 21.188 4.883 1 71.75 539 ARG B C 1
ATOM 8112 O O . ARG B 1 539 ? -16.859 20.359 3.979 1 71.75 539 ARG B O 1
ATOM 8119 N N . SER B 1 540 ? -15.93 21.594 5.367 1 67.94 540 SER B N 1
ATOM 8120 C CA . SER B 1 540 ? -14.609 21.281 4.836 1 67.94 540 SER B CA 1
ATOM 8121 C C . SER B 1 540 ? -14.102 19.938 5.34 1 67.94 540 SER B C 1
ATOM 8123 O O . SER B 1 540 ? -13.164 19.375 4.781 1 67.94 540 SER B O 1
ATOM 8125 N N . LYS B 1 541 ? -14.68 19.375 6.301 1 59.38 541 LYS B N 1
ATOM 8126 C CA . LYS B 1 541 ? -14.172 18.141 6.891 1 59.38 541 LYS B CA 1
ATOM 8127 C C . LYS B 1 541 ? -14.836 16.922 6.262 1 59.38 541 LYS B C 1
ATOM 8129 O O . LYS B 1 541 ? -14.188 15.883 6.062 1 59.38 541 LYS B O 1
ATOM 8134 N N . LEU B 1 542 ? -16.125 16.859 5.988 1 54.84 542 LEU B N 1
ATOM 8135 C CA . LEU B 1 542 ? -16.75 15.633 5.512 1 54.84 542 LEU B CA 1
ATOM 8136 C C . LEU B 1 542 ? -17.5 15.883 4.211 1 54.84 542 LEU B C 1
ATOM 8138 O O . LEU B 1 542 ? -18.406 15.117 3.855 1 54.84 542 LEU B O 1
ATOM 8142 N N . ARG B 1 543 ? -17.25 17.031 3.498 1 52.84 543 ARG B N 1
ATOM 8143 C CA . ARG B 1 543 ? -17.984 17.188 2.24 1 52.84 543 ARG B CA 1
ATOM 8144 C C . ARG B 1 543 ? -17.016 17.312 1.066 1 52.84 543 ARG B C 1
ATOM 8146 O O . ARG B 1 543 ? -15.898 17.828 1.223 1 52.84 543 ARG B O 1
#

Organism: Aspergillus flavus (strain ATCC 200026 / FGSC A1120 / IAM 13836 / NRRL 3357 / JCM 12722 / SRRC 167) (NCBI:txid332952)

pLDDT: mean 90.27, std 16.22, range [19.41, 98.88]